Protein 1Y60 (pdb70)

Structure (mmCIF, N/CA/C/O backbone):
data_1Y60
#
_entry.id   1Y60
#
_cell.length_a   48.860
_cell.length_b   112.590
_cell.length_c   72.010
_cell.angle_alpha   90.00
_cell.angle_beta   91.00
_cell.angle_gamma   90.00
#
_symmetry.space_group_name_H-M   'P 1 21 1'
#
loop_
_entity.id
_entity.type
_entity.pdbx_description
1 polymer 'Formaldehyde-activating enzyme fae'
2 non-polymer '5,10-DIMETHYLENE TETRAHYDROMETHANOPTERIN'
3 water water
#
loop_
_atom_site.group_PDB
_atom_site.id
_atom_site.type_symbol
_atom_site.label_atom_id
_atom_site.label_alt_id
_atom_site.label_comp_id
_atom_site.label_asym_id
_atom_site.label_entity_id
_atom_site.label_seq_id
_atom_site.pdbx_PDB_ins_code
_atom_site.Cartn_x
_atom_site.Cartn_y
_atom_site.Cartn_z
_atom_site.occupancy
_atom_site.B_iso_or_equiv
_atom_site.auth_seq_id
_atom_site.auth_comp_id
_atom_site.auth_asym_id
_atom_site.auth_atom_id
_atom_site.pdbx_PDB_model_num
ATOM 1 N N . ALA A 1 1 ? -13.254 63.290 -3.879 1.00 33.19 2 ALA A N 1
ATOM 2 C CA . ALA A 1 1 ? -13.841 62.050 -4.440 1.00 37.77 2 ALA A CA 1
ATOM 3 C C . ALA A 1 1 ? -12.819 61.231 -5.208 1.00 35.36 2 ALA A C 1
ATOM 4 O O . ALA A 1 1 ? -13.004 60.037 -5.381 1.00 37.23 2 ALA A O 1
ATOM 6 N N . LYS A 1 2 ? -11.745 61.857 -5.666 1.00 33.17 3 LYS A N 1
ATOM 7 C CA . LYS A 1 2 ? -10.724 61.121 -6.411 1.00 35.85 3 LYS A CA 1
ATOM 8 C C . LYS A 1 2 ? -9.777 60.349 -5.494 1.00 36.47 3 LYS A C 1
ATOM 9 O O . LYS A 1 2 ? -9.620 59.135 -5.620 1.00 35.15 3 LYS A O 1
ATOM 15 N N . ILE A 1 3 ? -9.158 61.074 -4.567 1.00 33.30 4 ILE A N 1
ATOM 16 C CA . ILE A 1 3 ? -8.180 60.521 -3.631 1.00 28.65 4 ILE A CA 1
ATOM 17 C C . ILE A 1 3 ? -8.738 60.473 -2.208 1.00 28.54 4 ILE A C 1
ATOM 18 O O . ILE A 1 3 ? -8.502 61.362 -1.382 1.00 30.22 4 ILE A O 1
ATOM 23 N N . THR A 1 4 ? -9.455 59.405 -1.910 1.00 27.23 5 THR A N 1
ATOM 24 C CA . THR A 1 4 ? -10.106 59.270 -0.622 1.00 29.97 5 THR A CA 1
ATOM 25 C C . THR A 1 4 ? -9.421 58.396 0.417 1.00 28.23 5 THR A C 1
ATOM 26 O O . THR A 1 4 ? -9.888 58.307 1.538 1.00 30.31 5 THR A O 1
ATOM 30 N N . LYS A 1 5 ? -8.338 57.732 0.050 1.00 25.97 6 LYS A N 1
ATOM 31 C CA . LYS A 1 5 ? -7.631 56.876 1.002 1.00 24.94 6 LYS A CA 1
ATOM 32 C C . LYS A 1 5 ? -6.148 57.014 0.735 1.00 18.88 6 LYS A C 1
ATOM 33 O O . LYS A 1 5 ? -5.754 57.666 -0.240 1.00 21.09 6 LYS A O 1
ATOM 39 N N . VAL A 1 6 ? -5.336 56.419 1.603 1.00 19.34 7 VAL A N 1
ATOM 40 C CA . VAL A 1 6 ? -3.884 56.453 1.442 1.00 15.70 7 VAL A CA 1
ATOM 41 C C . VAL A 1 6 ? -3.481 55.598 0.255 1.00 16.39 7 VAL A C 1
ATOM 42 O O . VAL A 1 6 ? -3.914 54.449 0.110 1.00 18.62 7 VAL A O 1
ATOM 46 N N . GLN A 1 7 ? -2.651 56.159 -0.607 1.00 18.51 8 GLN A N 1
ATOM 47 C CA . GLN A 1 7 ? -2.176 55.419 -1.771 1.00 19.90 8 GLN A CA 1
ATOM 48 C C . GLN A 1 7 ? -0.650 55.559 -1.780 1.00 18.23 8 GLN A C 1
ATOM 49 O O . GLN A 1 7 ? -0.120 56.575 -1.340 1.00 20.35 8 GLN A O 1
ATOM 55 N N . VAL A 1 8 ? 0.039 54.546 -2.292 1.00 18.98 9 VAL A N 1
ATOM 56 C CA . VAL A 1 8 ? 1.499 54.508 -2.313 1.00 18.02 9 VAL A CA 1
ATOM 57 C C . VAL A 1 8 ? 1.985 54.447 -3.746 1.00 18.95 9 VAL A C 1
ATOM 58 O O . VAL A 1 8 ? 1.472 53.660 -4.552 1.00 19.93 9 VAL A O 1
ATOM 62 N N . GLY A 1 9 ? 2.951 55.300 -4.080 1.00 18.41 10 GLY A N 1
ATOM 63 C CA . GLY A 1 9 ? 3.488 55.314 -5.433 1.00 13.62 10 GLY A CA 1
ATOM 64 C C . GLY A 1 9 ? 4.987 55.117 -5.396 1.00 17.76 10 GLY A C 1
ATOM 65 O O . GLY A 1 9 ? 5.613 55.321 -4.354 1.00 16.32 10 GLY A O 1
ATOM 66 N N . GLU A 1 10 ? 5.566 54.698 -6.513 1.00 18.32 11 GLU A N 1
ATOM 67 C CA . GLU A 1 10 ? 7.007 54.485 -6.584 1.00 21.89 11 GLU A CA 1
ATOM 68 C C . GLU A 1 10 ? 7.415 54.586 -8.054 1.00 21.50 11 GLU A C 1
ATOM 69 O O . GLU A 1 10 ? 6.600 54.326 -8.947 1.00 18.79 11 GLU A O 1
ATOM 75 N N . ALA A 1 11 ? 8.650 55.008 -8.302 1.00 20.25 12 ALA A N 1
ATOM 76 C CA . ALA A 1 11 ? 9.155 55.107 -9.667 1.00 22.27 12 ALA A CA 1
ATOM 77 C C . ALA A 1 11 ? 10.642 55.395 -9.667 1.00 22.31 12 ALA A C 1
ATOM 78 O O . ALA A 1 11 ? 11.134 56.112 -8.800 1.00 25.93 12 ALA A O 1
ATOM 80 N N . LEU A 1 12 ? 11.357 54.804 -10.620 1.00 23.43 13 LEU A N 1
ATOM 81 C CA . LEU A 1 12 ? 12.791 55.049 -10.781 1.00 21.81 13 LEU A CA 1
ATOM 82 C C . LEU A 1 12 ? 12.908 55.609 -12.186 1.00 23.65 13 LEU A C 1
ATOM 83 O O . LEU A 1 12 ? 12.391 55.015 -13.135 1.00 27.45 13 LEU A O 1
ATOM 88 N N . VAL A 1 13 ? 13.533 56.776 -12.309 1.00 24.45 14 VAL A N 1
ATOM 89 C CA . VAL A 1 13 ? 13.718 57.427 -13.608 1.00 26.45 14 VAL A CA 1
ATOM 90 C C . VAL A 1 13 ? 15.137 57.966 -13.711 1.00 29.47 14 VAL A C 1
ATOM 91 O O . VAL A 1 13 ? 15.663 58.519 -12.742 1.00 30.55 14 VAL A O 1
ATOM 95 N N . GLY A 1 14 ? 15.754 57.806 -14.881 1.00 31.65 15 GLY A N 1
ATOM 96 C CA . GLY A 1 14 ? 17.101 58.319 -15.072 1.00 32.18 15 GLY A CA 1
ATOM 97 C C . GLY A 1 14 ? 18.176 57.253 -15.112 1.00 37.42 15 GLY A C 1
ATOM 98 O O . GLY A 1 14 ? 17.873 56.053 -15.179 1.00 35.08 15 GLY A O 1
ATOM 99 N N . ASP A 1 15 ? 19.435 57.692 -15.055 1.00 37.68 16 ASP A N 1
ATOM 100 C CA . ASP A 1 15 ? 20.582 56.789 -15.107 1.00 41.68 16 ASP A CA 1
ATOM 101 C C . ASP A 1 15 ? 21.822 57.494 -14.579 1.00 40.54 16 ASP A C 1
ATOM 102 O O . ASP A 1 15 ? 21.761 58.645 -14.154 1.00 40.14 16 ASP A O 1
ATOM 107 N N . GLY A 1 16 ? 22.954 56.807 -14.617 1.00 39.20 17 GLY A N 1
ATOM 108 C CA . GLY A 1 16 ? 24.171 57.418 -14.121 1.00 37.53 17 GLY A CA 1
ATOM 109 C C . GLY A 1 16 ? 24.060 57.640 -12.634 1.00 37.47 17 GLY A C 1
ATOM 110 O O . GLY A 1 16 ? 23.238 57.017 -11.976 1.00 38.66 17 GLY A O 1
ATOM 111 N N . ASN A 1 17 ? 24.876 58.535 -12.092 1.00 38.85 18 ASN A N 1
ATOM 112 C CA . ASN A 1 17 ? 24.856 58.787 -10.662 1.00 36.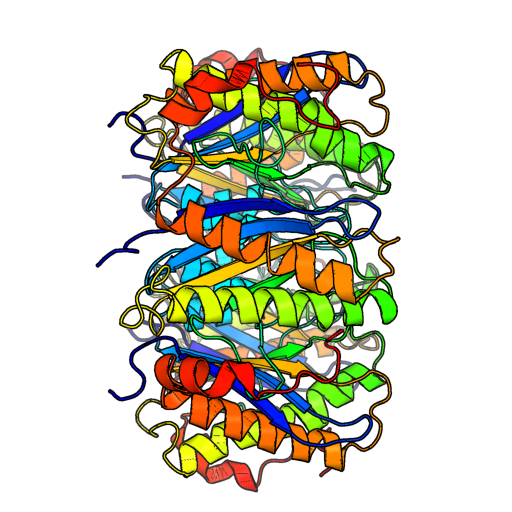51 18 ASN A CA 1
ATOM 113 C C . ASN A 1 17 ? 23.687 59.643 -10.209 1.00 35.20 18 ASN A C 1
ATOM 114 O O . ASN A 1 17 ? 23.415 59.726 -9.010 1.00 33.41 18 ASN A O 1
ATOM 119 N N . GLU A 1 18 ? 23.002 60.273 -11.153 1.00 30.07 19 GLU A N 1
ATOM 120 C CA . GLU A 1 18 ? 21.883 61.134 -10.805 1.00 30.88 19 GLU A CA 1
ATOM 121 C C . GLU A 1 18 ? 20.534 60.423 -10.808 1.00 28.20 19 GLU A C 1
ATOM 122 O O . GLU A 1 18 ? 19.509 61.032 -10.531 1.00 28.91 19 GLU A O 1
ATOM 128 N N . VAL A 1 19 ? 20.531 59.136 -11.119 1.00 27.09 20 VAL A N 1
ATOM 129 C CA . VAL A 1 19 ? 19.275 58.401 -11.182 1.00 25.36 20 VAL A CA 1
ATOM 130 C C . VAL A 1 19 ? 18.351 58.678 -9.985 1.00 25.18 20 VAL A C 1
ATOM 131 O O . VAL A 1 19 ? 18.770 58.693 -8.831 1.00 20.86 20 VAL A O 1
ATOM 135 N N . ALA A 1 20 ? 17.082 58.905 -10.270 1.00 20.57 21 ALA A N 1
ATOM 136 C CA . ALA A 1 20 ? 16.123 59.170 -9.206 1.00 22.21 21 ALA A CA 1
ATOM 137 C C . ALA A 1 20 ? 15.269 57.947 -8.920 1.00 22.80 21 ALA A C 1
ATOM 138 O O . ALA A 1 20 ? 14.916 57.191 -9.837 1.00 22.14 21 ALA A O 1
ATOM 140 N N . HIS A 1 21 ? 14.941 57.758 -7.641 1.00 24.96 22 HIS A N 1
ATOM 141 C CA . HIS A 1 21 ? 14.064 56.671 -7.226 1.00 21.95 22 HIS A CA 1
ATOM 142 C C . HIS A 1 21 ? 13.245 57.257 -6.099 1.00 22.29 22 HIS A C 1
ATOM 143 O O . HIS A 1 21 ? 13.766 57.596 -5.040 1.00 17.80 22 HIS A O 1
ATOM 150 N N . ILE A 1 22 ? 11.950 57.379 -6.358 1.00 19.14 23 ILE A N 1
ATOM 151 C CA . ILE A 1 22 ? 11.010 57.960 -5.428 1.00 18.56 23 ILE A CA 1
ATOM 152 C C . ILE A 1 22 ? 10.100 56.891 -4.781 1.00 19.41 23 ILE A C 1
ATOM 153 O O . ILE A 1 22 ? 9.594 55.990 -5.467 1.00 18.57 23 ILE A O 1
ATOM 158 N N . ASP A 1 23 ? 9.919 57.001 -3.461 1.00 19.96 24 ASP A N 1
ATOM 159 C CA . ASP A 1 23 ? 9.027 56.133 -2.675 1.00 20.34 24 ASP A CA 1
ATOM 160 C C . ASP A 1 23 ? 8.095 57.210 -2.168 1.00 22.96 24 ASP A C 1
ATOM 161 O O . ASP A 1 23 ? 8.530 58.112 -1.449 1.00 22.20 24 ASP A O 1
ATOM 166 N N . LEU A 1 24 ? 6.822 57.124 -2.544 1.00 22.37 25 LEU A N 1
ATOM 167 C CA . LEU A 1 24 ? 5.846 58.144 -2.197 1.00 19.59 25 LEU A CA 1
ATOM 168 C C . LEU A 1 24 ? 4.525 57.683 -1.589 1.00 19.08 25 LEU A C 1
ATOM 169 O O . LEU A 1 24 ? 4.018 56.587 -1.887 1.00 16.57 25 LEU A O 1
ATOM 174 N N . ILE A 1 25 ? 3.975 58.539 -0.729 1.00 17.99 26 ILE A N 1
ATOM 175 C CA . ILE A 1 25 ? 2.685 58.278 -0.110 1.00 17.78 26 ILE A CA 1
ATOM 176 C C . ILE A 1 25 ? 1.812 59.534 -0.281 1.00 18.66 26 ILE A C 1
ATOM 177 O O . ILE A 1 25 ? 2.306 60.660 -0.148 1.00 18.46 26 ILE A O 1
ATOM 182 N N . ILE A 1 26 ? 0.529 59.353 -0.596 1.00 16.43 27 ILE A N 1
ATOM 183 C CA . ILE A 1 26 ? -0.376 60.490 -0.708 1.00 16.98 27 ILE A CA 1
ATOM 184 C C . ILE A 1 26 ? -1.662 60.076 -0.002 1.00 15.77 27 ILE A C 1
ATOM 185 O O . ILE A 1 26 ? -2.032 58.913 -0.041 1.00 17.97 27 ILE A O 1
ATOM 190 N N . GLY A 1 27 ? -2.305 61.010 0.696 1.00 15.98 28 GLY A N 1
ATOM 191 C CA . GLY A 1 27 ? -3.532 60.681 1.400 1.00 17.09 28 GLY A CA 1
ATOM 192 C C . GLY A 1 27 ? -4.252 61.936 1.841 1.00 19.59 28 GLY A C 1
ATOM 193 O O . GLY A 1 27 ? -3.640 62.994 1.946 1.00 17.98 28 GLY A O 1
ATOM 194 N N . PRO A 1 28 ? -5.560 61.843 2.119 1.00 21.06 29 PRO A N 1
ATOM 195 C CA . PRO A 1 28 ? -6.349 62.994 2.553 1.00 20.59 29 PRO A CA 1
ATOM 196 C C . PRO A 1 28 ? -6.269 63.330 4.035 1.00 22.31 29 PRO A C 1
ATOM 197 O O . PRO A 1 28 ? -5.704 62.594 4.854 1.00 20.21 29 PRO A O 1
ATOM 201 N N . ARG A 1 29 ? -6.866 64.470 4.348 1.00 22.53 30 ARG A N 1
ATOM 202 C CA . ARG A 1 29 ? -6.964 64.984 5.702 1.00 21.54 30 ARG A CA 1
ATOM 203 C C . ARG A 1 29 ? -7.655 63.870 6.491 1.00 21.52 30 ARG A C 1
ATOM 204 O O . ARG A 1 29 ? -8.565 63.217 5.976 1.00 22.69 30 ARG A O 1
ATOM 212 N N . GLY A 1 30 ? -7.227 63.643 7.728 1.00 17.90 31 GLY A N 1
ATOM 213 C CA . GLY A 1 30 ? -7.833 62.596 8.530 1.00 15.94 31 GLY A CA 1
ATOM 214 C C . GLY A 1 30 ? -7.259 61.199 8.294 1.00 19.77 31 GLY A C 1
ATOM 215 O O . GLY A 1 30 ? -7.669 60.231 8.943 1.00 21.92 31 GLY A O 1
ATOM 216 N N . SER A 1 31 ? -6.305 61.066 7.381 1.00 15.92 32 SER A N 1
ATOM 217 C CA . SER A 1 31 ? -5.745 59.736 7.104 1.00 16.09 32 SER A CA 1
ATOM 218 C C . SER A 1 31 ? -4.341 59.620 7.675 1.00 18.22 32 SER A C 1
ATOM 219 O O . SER A 1 31 ? -3.770 60.610 8.116 1.00 19.74 32 SER A O 1
ATOM 222 N N . PRO A 1 32 ? -3.781 58.402 7.695 1.00 18.83 33 PRO A N 1
ATOM 223 C CA . PRO A 1 32 ? -2.419 58.224 8.226 1.00 15.43 33 PRO A CA 1
ATOM 224 C C . PRO A 1 32 ? -1.361 59.035 7.446 1.00 16.50 33 PRO A C 1
ATOM 225 O O . PRO A 1 32 ? -0.224 59.196 7.923 1.00 18.75 33 PRO A O 1
ATOM 229 N N . ALA A 1 33 ? -1.703 59.539 6.257 1.00 16.56 34 ALA A N 1
ATOM 230 C CA . ALA A 1 33 ? -0.736 60.349 5.484 1.00 13.10 34 ALA A CA 1
ATOM 231 C C . ALA A 1 33 ? -0.539 61.691 6.221 1.00 16.48 34 ALA A C 1
ATOM 232 O O . ALA A 1 33 ? 0.579 62.227 6.291 1.00 10.52 34 ALA A O 1
ATOM 234 N N . GLU A 1 34 ? -1.623 62.228 6.772 1.00 13.20 35 GLU A N 1
ATOM 235 C CA . GLU A 1 34 ? -1.550 63.483 7.528 1.00 16.76 35 GLU A CA 1
ATOM 236 C C . GLU A 1 34 ? -0.787 63.281 8.847 1.00 20.26 35 GLU A C 1
ATOM 237 O O . GLU A 1 34 ? -0.034 64.151 9.285 1.00 17.79 35 GLU A O 1
ATOM 243 N N . THR A 1 35 ? -0.985 62.130 9.481 1.00 21.09 36 THR A N 1
ATOM 244 C CA . THR A 1 35 ? -0.308 61.846 10.730 1.00 20.54 36 THR A CA 1
ATOM 245 C C . THR A 1 35 ? 1.198 61.727 10.527 1.00 18.62 36 THR A C 1
ATOM 246 O O . THR A 1 35 ? 1.994 62.315 11.274 1.00 16.06 36 THR A O 1
ATOM 250 N N . ALA A 1 36 ? 1.583 60.957 9.519 1.00 16.03 37 ALA A N 1
ATOM 251 C CA . ALA A 1 36 ? 2.987 60.761 9.199 1.00 16.07 37 ALA A CA 1
ATOM 252 C C . ALA A 1 36 ? 3.619 62.061 8.700 1.00 16.00 37 ALA A C 1
ATOM 253 O O . ALA A 1 36 ? 4.802 62.304 8.925 1.00 15.70 37 ALA A O 1
ATOM 255 N N . PHE A 1 37 ? 2.848 62.900 8.014 1.00 13.88 38 PHE A N 1
ATOM 256 C CA . PHE A 1 37 ? 3.365 64.203 7.563 1.00 13.98 38 PHE A CA 1
ATOM 257 C C . PHE A 1 37 ? 3.777 65.026 8.812 1.00 17.86 38 PHE A C 1
ATOM 258 O O . PHE A 1 37 ? 4.891 65.571 8.885 1.00 15.02 38 PHE A O 1
ATOM 266 N N . CYS A 1 38 ? 2.875 65.123 9.792 1.00 15.49 39 CYS A N 1
ATOM 267 C CA . CYS A 1 38 ? 3.159 65.891 11.002 1.00 17.10 39 CYS A CA 1
ATOM 268 C C . CYS A 1 38 ? 4.256 65.259 11.857 1.00 19.79 39 CYS A C 1
ATOM 269 O O . CYS A 1 38 ? 5.139 65.979 12.334 1.00 19.77 39 CYS A O 1
ATOM 272 N N . ASN A 1 39 ? 4.196 63.938 12.062 1.00 17.52 40 ASN A N 1
ATOM 273 C CA . ASN A 1 39 ? 5.210 63.251 12.870 1.00 20.74 40 ASN A CA 1
ATOM 274 C C . ASN A 1 39 ? 6.569 63.325 12.185 1.00 19.18 40 ASN A C 1
ATOM 275 O O . ASN A 1 39 ? 7.601 63.311 12.844 1.00 21.09 40 ASN A O 1
ATOM 280 N N . GLY A 1 40 ? 6.556 63.363 10.860 1.00 16.72 41 GLY A N 1
ATOM 281 C CA . GLY A 1 40 ? 7.786 63.416 10.100 1.00 17.94 41 GLY A CA 1
ATOM 282 C C . GLY A 1 40 ? 8.466 64.775 10.160 1.00 20.22 41 GLY A C 1
ATOM 283 O O . GLY A 1 40 ? 9.667 64.850 10.377 1.00 18.13 41 GLY A O 1
ATOM 284 N N . LEU A 1 41 ? 7.717 65.856 9.990 1.00 17.35 42 LEU A N 1
ATOM 285 C CA . LEU A 1 41 ? 8.328 67.185 10.029 1.00 18.29 42 LEU A CA 1
ATOM 286 C C . LEU A 1 41 ? 9.001 67.532 11.367 1.00 22.47 42 LEU A C 1
ATOM 287 O O . LEU A 1 41 ? 10.059 68.152 11.383 1.00 19.21 42 LEU A O 1
ATOM 292 N N . VAL A 1 42 ? 8.414 67.133 12.489 1.00 22.08 43 VAL A N 1
ATOM 293 C CA . VAL A 1 42 ? 9.018 67.496 13.771 1.00 23.12 43 VAL A CA 1
ATOM 294 C C . VAL A 1 42 ? 10.227 66.683 14.175 1.00 24.13 43 VAL A C 1
ATOM 295 O O . VAL A 1 42 ? 10.972 67.096 15.067 1.00 20.19 43 VAL A O 1
ATOM 299 N N . ASN A 1 43 ? 10.431 65.553 13.507 1.00 21.26 44 ASN A N 1
ATOM 300 C CA . ASN A 1 43 ? 11.509 64.643 13.863 1.00 22.98 44 ASN A CA 1
ATOM 301 C C . ASN A 1 43 ? 12.715 64.595 12.944 1.00 22.13 44 ASN A C 1
ATOM 302 O O . ASN A 1 43 ? 12.737 63.850 11.977 1.00 24.69 44 ASN A O 1
ATOM 307 N N . ASN A 1 44 ? 13.734 65.381 13.282 1.00 21.73 45 ASN A N 1
ATOM 308 C CA . ASN A 1 44 ? 14.976 65.431 12.516 1.00 24.91 45 ASN A CA 1
ATOM 309 C C . ASN A 1 44 ? 16.086 64.736 13.299 1.00 24.02 45 ASN A C 1
ATOM 310 O O . ASN A 1 44 ? 16.080 64.708 14.529 1.00 22.62 45 ASN A O 1
ATOM 315 N N . LYS A 1 45 ? 17.035 64.166 12.576 1.00 24.58 46 LYS A N 1
ATOM 316 C CA . LYS A 1 45 ? 18.147 63.476 13.206 1.00 27.22 46 LYS A CA 1
ATOM 317 C C . LYS A 1 45 ? 19.373 63.768 12.369 1.00 30.97 46 LYS A C 1
ATOM 318 O O . LYS A 1 45 ? 19.262 64.319 11.261 1.00 27.98 46 LYS A O 1
ATOM 324 N N . HIS A 1 46 ? 20.546 63.431 12.901 1.00 30.25 47 HIS A N 1
ATOM 325 C CA . HIS A 1 46 ? 21.773 63.696 12.171 1.00 32.57 47 HIS A CA 1
ATOM 326 C C . HIS A 1 46 ? 21.766 62.982 10.820 1.00 32.00 47 HIS A C 1
ATOM 327 O O . HIS A 1 46 ? 21.510 61.778 10.752 1.00 31.11 47 HIS A O 1
ATOM 334 N N . GLY A 1 47 ? 22.035 63.731 9.754 1.00 29.69 48 GLY A N 1
ATOM 335 C CA . GLY A 1 47 ? 22.054 63.169 8.410 1.00 28.61 48 GLY A CA 1
ATOM 336 C C . GLY A 1 47 ? 20.679 63.063 7.758 1.00 27.63 48 GLY A C 1
ATOM 337 O O . GLY A 1 47 ? 20.577 62.809 6.555 1.00 23.26 48 GLY A O 1
ATOM 338 N N . PHE A 1 48 ? 19.623 63.262 8.543 1.00 24.49 49 PHE A N 1
ATOM 339 C CA . PHE A 1 48 ? 18.257 63.147 8.024 1.00 24.11 49 PHE A CA 1
ATOM 340 C C . PHE A 1 48 ? 17.291 64.194 8.556 1.00 23.37 49 PHE A C 1
ATOM 341 O O . PHE A 1 48 ? 16.678 64.010 9.615 1.00 17.50 49 PHE A O 1
ATOM 349 N N . THR A 1 49 ? 17.164 65.291 7.824 1.00 23.39 50 THR A N 1
ATOM 350 C CA . THR A 1 49 ? 16.252 66.355 8.199 1.00 28.48 50 THR A CA 1
ATOM 351 C C . THR A 1 49 ? 15.163 66.340 7.129 1.00 24.71 50 THR A C 1
ATOM 352 O O . THR A 1 49 ? 15.454 66.201 5.960 1.00 31.38 50 THR A O 1
ATOM 356 N N . SER A 1 50 ? 13.913 66.460 7.537 1.00 23.36 51 SER A N 1
ATOM 357 C CA . SER A 1 50 ? 12.808 66.444 6.600 1.00 19.04 51 SER A CA 1
ATOM 358 C C . SER A 1 50 ? 12.277 67.859 6.499 1.00 22.45 51 SER A C 1
ATOM 359 O O . SER A 1 50 ? 12.170 68.556 7.509 1.00 19.62 51 SER A O 1
ATOM 362 N N . LEU A 1 51 ? 11.944 68.283 5.284 1.00 21.58 52 LEU A N 1
ATOM 363 C CA . LEU A 1 51 ? 11.445 69.627 5.080 1.00 20.29 52 LEU A CA 1
ATOM 364 C C . LEU A 1 51 ? 10.289 69.648 4.106 1.00 21.53 52 LEU A C 1
ATOM 365 O O . LEU A 1 51 ? 10.108 68.705 3.316 1.00 20.51 52 LEU A O 1
ATOM 370 N N . LEU A 1 52 ? 9.500 70.712 4.179 1.00 18.87 53 LEU A N 1
ATOM 371 C CA . LEU A 1 52 ? 8.383 70.903 3.266 1.00 23.73 53 LEU A CA 1
ATOM 372 C C . LEU A 1 52 ? 8.962 71.092 1.875 1.00 25.13 53 LEU A C 1
ATOM 373 O O . LEU A 1 52 ? 9.990 71.764 1.712 1.00 23.49 53 LEU A O 1
ATOM 378 N N . ALA A 1 53 ? 8.326 70.505 0.870 1.00 23.06 54 ALA A N 1
ATOM 379 C CA . ALA A 1 53 ? 8.813 70.711 -0.483 1.00 22.51 54 ALA A CA 1
ATOM 380 C C . ALA A 1 53 ? 8.304 72.083 -0.926 1.00 22.02 54 ALA A C 1
ATOM 381 O O . ALA A 1 53 ? 7.127 72.407 -0.746 1.00 19.60 54 ALA A O 1
ATOM 383 N N . VAL A 1 54 ? 9.194 72.891 -1.491 1.00 21.12 55 VAL A N 1
ATOM 384 C CA . VAL A 1 54 ? 8.792 74.199 -1.989 1.00 23.92 55 VAL A CA 1
ATOM 385 C C . VAL A 1 54 ? 9.312 74.406 -3.404 1.00 21.62 55 VAL A C 1
ATOM 386 O O . VAL A 1 54 ? 10.392 73.941 -3.753 1.00 22.39 55 VAL A O 1
ATOM 390 N N . ILE A 1 55 ? 8.510 75.076 -4.217 1.00 21.25 56 ILE A N 1
ATOM 391 C CA . ILE A 1 55 ? 8.896 75.401 -5.578 1.00 22.57 56 ILE A CA 1
ATOM 392 C C . ILE A 1 55 ? 10.051 76.371 -5.390 1.00 24.90 56 ILE A C 1
ATOM 393 O O . ILE A 1 55 ? 11.050 76.337 -6.118 1.00 28.13 56 ILE A O 1
ATOM 398 N N . ALA A 1 56 ? 9.906 77.216 -4.378 1.00 21.35 57 ALA A N 1
ATOM 399 C CA . ALA A 1 56 ? 10.924 78.194 -4.002 1.00 26.36 57 ALA A CA 1
ATOM 400 C C . ALA A 1 56 ? 10.565 78.683 -2.595 1.00 24.71 57 ALA A C 1
ATOM 401 O O . ALA A 1 56 ? 9.418 78.518 -2.150 1.00 26.03 57 ALA A O 1
ATOM 403 N N . PRO A 1 57 ? 11.539 79.267 -1.869 1.00 24.99 58 PRO A N 1
ATOM 404 C CA . PRO A 1 57 ? 11.229 79.773 -0.526 1.00 25.08 58 PRO A CA 1
ATOM 405 C C . PRO A 1 57 ? 10.050 80.741 -0.688 1.00 25.29 58 PRO A C 1
ATOM 406 O O . PRO A 1 57 ? 10.014 81.527 -1.626 1.00 24.67 58 PRO A O 1
ATOM 410 N N . ASN A 1 58 ? 9.101 80.674 0.232 1.00 25.34 59 ASN A N 1
ATOM 411 C CA . ASN A 1 58 ? 7.898 81.495 0.201 1.00 22.24 59 ASN A CA 1
ATOM 412 C C . ASN A 1 58 ? 6.897 81.051 -0.857 1.00 21.03 59 ASN A C 1
ATOM 413 O O . ASN A 1 58 ? 5.932 81.755 -1.129 1.00 20.30 59 ASN A O 1
ATOM 418 N N . LEU A 1 59 ? 7.119 79.873 -1.445 1.00 21.15 60 LEU A N 1
ATOM 419 C CA . LEU A 1 59 ? 6.152 79.338 -2.396 1.00 25.44 60 LEU A CA 1
ATOM 420 C C . LEU A 1 59 ? 6.138 77.819 -2.317 1.00 24.27 60 LEU A C 1
ATOM 421 O O . LEU A 1 59 ? 6.658 77.133 -3.206 1.00 23.81 60 LEU A O 1
ATOM 426 N N . PRO A 1 60 ? 5.543 77.270 -1.250 1.00 23.48 61 PRO A N 1
ATOM 427 C CA . PRO A 1 60 ? 5.487 75.806 -1.110 1.00 20.84 61 PRO A CA 1
ATOM 428 C C . PRO A 1 60 ? 4.489 75.246 -2.119 1.00 23.95 61 PRO A C 1
ATOM 429 O O . PRO A 1 60 ? 3.559 75.954 -2.522 1.00 19.41 61 PRO A O 1
ATOM 433 N N . CYS A 1 61 ? 4.695 74.003 -2.560 1.00 21.63 62 CYS A N 1
ATOM 434 C CA . CYS A 1 61 ? 3.732 73.401 -3.471 1.00 21.45 62 CYS A CA 1
ATOM 435 C C . CYS A 1 61 ? 2.541 72.969 -2.626 1.00 18.78 62 CYS A C 1
ATOM 436 O O . CYS A 1 61 ? 2.661 72.761 -1.402 1.00 18.22 62 CYS A O 1
ATOM 439 N N . LYS A 1 62 ? 1.387 72.865 -3.268 1.00 18.13 63 LYS A N 1
ATOM 440 C CA . LYS A 1 62 ? 0.156 72.464 -2.600 1.00 18.84 63 LYS A CA 1
ATOM 441 C C . LYS A 1 62 ? -0.454 71.445 -3.542 1.00 21.38 63 LYS A C 1
ATOM 442 O O . LYS A 1 62 ? -0.605 71.735 -4.722 1.00 20.75 63 LYS A O 1
ATOM 448 N N . PRO A 1 63 ? -0.906 70.281 -3.024 1.00 19.09 64 PRO A N 1
ATOM 449 C CA . PRO A 1 63 ? -0.916 69.832 -1.627 1.00 17.85 64 PRO A CA 1
ATOM 450 C C . PRO A 1 63 ? 0.402 69.854 -0.856 1.00 18.84 64 PRO A C 1
ATOM 451 O O . PRO A 1 63 ? 1.467 69.649 -1.435 1.00 16.42 64 PRO A O 1
ATOM 455 N N . ASN A 1 64 ? 0.297 70.129 0.445 1.00 17.43 65 ASN A N 1
ATOM 456 C CA . ASN A 1 64 ? 1.442 70.150 1.385 1.00 19.00 65 ASN A CA 1
ATOM 457 C C . ASN A 1 64 ? 2.265 68.863 1.214 1.00 17.95 65 ASN A C 1
ATOM 458 O O . ASN A 1 64 ? 1.743 67.756 1.288 1.00 16.65 65 ASN A O 1
ATOM 463 N N . THR A 1 65 ? 3.562 69.019 1.022 1.00 16.63 66 THR A N 1
ATOM 464 C CA . THR A 1 65 ? 4.409 67.886 0.761 1.00 16.43 66 THR A CA 1
ATOM 465 C C . THR A 1 65 ? 5.628 67.866 1.663 1.00 16.43 66 THR A C 1
ATOM 466 O O . THR A 1 65 ? 6.303 68.885 1.806 1.00 20.24 66 THR A O 1
ATOM 470 N N . LEU A 1 66 ? 5.880 66.715 2.278 1.00 16.69 67 LEU A N 1
ATOM 471 C CA . LEU A 1 66 ? 7.044 66.521 3.139 1.00 18.43 67 LEU A CA 1
ATOM 472 C C . LEU A 1 66 ? 8.068 65.682 2.360 1.00 20.44 67 LEU A C 1
ATOM 473 O O . LEU A 1 66 ? 7.730 64.647 1.797 1.00 20.74 67 LEU A O 1
ATOM 478 N N . MET A 1 67 ? 9.315 66.139 2.345 1.00 19.14 68 MET A N 1
ATOM 479 C CA . MET A 1 67 ? 10.411 65.463 1.648 1.00 23.18 68 MET A CA 1
ATOM 480 C C . MET A 1 67 ? 11.386 64.934 2.673 1.00 21.38 68 MET A C 1
ATOM 481 O O . MET A 1 67 ? 11.710 65.644 3.621 1.00 19.88 68 MET A O 1
ATOM 486 N N . PHE A 1 68 ? 11.882 63.718 2.460 1.00 23.09 69 PHE A N 1
ATOM 487 C CA . PHE A 1 68 ? 12.882 63.122 3.346 1.00 20.13 69 PHE A CA 1
ATOM 488 C C . PHE A 1 68 ? 13.907 62.358 2.499 1.00 21.31 69 PHE A C 1
ATOM 489 O O . PHE A 1 68 ? 13.564 61.783 1.459 1.00 20.39 69 PHE A O 1
ATOM 497 N N . ASN A 1 69 ? 15.164 62.361 2.934 1.00 19.26 70 ASN A N 1
ATOM 498 C CA . ASN A 1 69 ? 16.212 61.692 2.178 1.00 21.77 70 ASN A CA 1
ATOM 499 C C . ASN A 1 69 ? 16.435 60.245 2.606 1.00 22.70 70 ASN A C 1
ATOM 500 O O . ASN A 1 69 ? 16.157 59.877 3.748 1.00 23.43 70 ASN A O 1
ATOM 505 N N . LYS A 1 70 ? 16.939 59.442 1.669 1.00 20.30 71 LYS A N 1
ATOM 506 C CA . LYS A 1 70 ? 17.244 58.032 1.891 1.00 22.40 71 LYS A CA 1
ATOM 507 C C . LYS A 1 70 ? 18.738 57.863 2.199 1.00 24.56 71 LYS A C 1
ATOM 508 O O . LYS A 1 70 ? 19.144 57.065 3.038 1.00 23.31 71 LYS A O 1
ATOM 514 N N . VAL A 1 71 ? 19.553 58.630 1.501 1.00 23.50 72 VAL A N 1
ATOM 515 C CA . VAL A 1 71 ? 20.983 58.558 1.689 1.00 25.63 72 VAL A CA 1
ATOM 516 C C . VAL A 1 71 ? 21.447 59.564 2.726 1.00 22.60 72 VAL A C 1
ATOM 517 O O . VAL A 1 71 ? 21.090 60.727 2.651 1.00 24.87 72 VAL A O 1
ATOM 521 N N . THR A 1 72 ? 22.237 59.104 3.692 1.00 22.91 73 THR A N 1
ATOM 522 C CA . THR A 1 72 ? 22.757 59.972 4.737 1.00 28.15 73 THR A CA 1
ATOM 523 C C . THR A 1 72 ? 23.366 61.243 4.141 1.00 29.95 73 THR A C 1
ATOM 524 O O . THR A 1 72 ? 24.163 61.179 3.204 1.00 31.96 73 THR A O 1
ATOM 528 N N . ILE A 1 73 ? 22.986 62.396 4.682 1.00 31.04 74 ILE A N 1
ATOM 529 C CA . ILE A 1 73 ? 23.515 63.674 4.221 1.00 31.30 74 ILE A CA 1
ATOM 530 C C . ILE A 1 73 ? 24.650 64.050 5.179 1.00 35.48 74 ILE A C 1
ATOM 531 O O . ILE A 1 73 ? 24.418 64.352 6.351 1.00 35.44 74 ILE A O 1
ATOM 536 N N . ASN A 1 74 ? 25.886 64.006 4.681 1.00 35.75 75 ASN A N 1
ATOM 537 C CA . ASN A 1 74 ? 27.049 64.322 5.510 1.00 36.09 75 ASN A CA 1
ATOM 538 C C . ASN A 1 74 ? 27.634 65.719 5.329 1.00 36.27 75 ASN A C 1
ATOM 539 O O . ASN A 1 74 ? 28.371 66.189 6.187 1.00 38.06 75 ASN A O 1
ATOM 544 N N . ASP A 1 75 ? 27.309 66.391 4.234 1.00 35.02 76 ASP A N 1
ATOM 545 C CA . ASP A 1 75 ? 27.879 67.711 3.996 1.00 37.05 76 ASP A CA 1
ATOM 546 C C . ASP A 1 75 ? 26.912 68.630 3.278 1.00 37.13 76 ASP A C 1
ATOM 547 O O . ASP A 1 75 ? 25.825 68.211 2.862 1.00 35.88 76 ASP A O 1
ATOM 552 N N . ALA A 1 76 ? 27.324 69.884 3.120 1.00 37.08 77 ALA A N 1
ATOM 553 C CA . ALA A 1 76 ? 26.493 70.875 2.461 1.00 37.84 77 ALA A CA 1
ATOM 554 C C . ALA A 1 76 ? 26.202 70.529 0.996 1.00 37.41 77 ALA A C 1
ATOM 555 O O . ALA A 1 76 ? 25.088 70.778 0.510 1.00 39.90 77 ALA A O 1
ATOM 557 N N . ARG A 1 77 ? 27.177 69.956 0.294 1.00 33.31 78 ARG A N 1
ATOM 558 C CA . ARG A 1 77 ? 26.962 69.609 -1.114 1.00 37.95 78 ARG A CA 1
ATOM 559 C C . ARG A 1 77 ? 25.719 68.717 -1.275 1.00 35.38 78 ARG A C 1
ATOM 560 O O . ARG A 1 77 ? 24.862 68.972 -2.126 1.00 36.05 78 ARG A O 1
ATOM 568 N N . GLN A 1 78 ? 25.640 67.678 -0.445 1.00 34.57 79 GLN A N 1
ATOM 569 C CA . GLN A 1 78 ? 24.517 66.750 -0.464 1.00 31.59 79 GLN A CA 1
ATOM 570 C C . GLN A 1 78 ? 23.229 67.435 -0.035 1.00 31.04 79 GLN A C 1
ATOM 571 O O . GLN A 1 78 ? 22.181 67.209 -0.628 1.00 30.22 79 GLN A O 1
ATOM 577 N N . ALA A 1 79 ? 23.313 68.264 1.003 1.00 30.38 80 ALA A N 1
ATOM 578 C CA . ALA A 1 79 ? 22.143 68.976 1.502 1.00 29.66 80 ALA A CA 1
ATOM 579 C C . ALA A 1 79 ? 21.520 69.889 0.434 1.00 30.25 80 ALA A C 1
ATOM 580 O O . ALA A 1 79 ? 20.284 69.931 0.265 1.00 28.84 80 ALA A O 1
ATOM 582 N N . VAL A 1 80 ? 22.368 70.597 -0.309 1.00 27.34 81 VAL A N 1
ATOM 583 C CA . VAL A 1 80 ? 21.881 71.503 -1.331 1.00 26.75 81 VAL A CA 1
ATOM 584 C C . VAL A 1 80 ? 21.260 70.758 -2.502 1.00 25.50 81 VAL A C 1
ATOM 585 O O . VAL A 1 80 ? 20.255 71.214 -3.064 1.00 25.74 81 VAL A O 1
ATOM 589 N N . GLN A 1 81 ? 21.850 69.625 -2.875 1.00 24.37 82 GLN A N 1
ATOM 590 C CA . GLN A 1 81 ? 21.287 68.816 -3.960 1.00 26.99 82 GLN A CA 1
ATOM 591 C C . GLN A 1 81 ? 19.875 68.374 -3.561 1.00 26.23 82 GLN A C 1
ATOM 592 O O . GLN A 1 81 ? 18.918 68.526 -4.331 1.00 25.49 82 GLN A O 1
ATOM 598 N N . MET A 1 82 ? 19.758 67.823 -2.352 1.00 26.92 83 MET A N 1
ATOM 599 C CA . MET A 1 82 ? 18.467 67.348 -1.851 1.00 24.77 83 MET A CA 1
ATOM 600 C C . MET A 1 82 ? 17.475 68.489 -1.793 1.00 22.49 83 MET A C 1
ATOM 601 O O . MET A 1 82 ? 16.356 68.365 -2.277 1.00 24.12 83 MET A O 1
ATOM 606 N N . PHE A 1 83 ? 17.892 69.613 -1.222 1.00 20.77 84 PHE A N 1
ATOM 607 C CA . PHE A 1 83 ? 16.985 70.730 -1.101 1.00 26.00 84 PHE A CA 1
ATOM 608 C C . PHE A 1 83 ? 17.188 71.892 -2.071 1.00 24.83 84 PHE A C 1
ATOM 609 O O . PHE A 1 83 ? 16.981 73.061 -1.737 1.00 25.74 84 PHE A O 1
ATOM 617 N N . GLY A 1 84 ? 17.568 71.529 -3.289 1.00 23.45 85 GLY A N 1
ATOM 618 C CA . GLY A 1 84 ? 17.783 72.491 -4.348 1.00 25.99 85 GLY A CA 1
ATOM 619 C C . GLY A 1 84 ? 17.191 71.871 -5.601 1.00 26.83 85 GLY A C 1
ATOM 620 O O . GLY A 1 84 ? 15.972 71.944 -5.808 1.00 26.36 85 GLY A O 1
ATOM 621 N N . PRO A 1 85 ? 18.016 71.242 -6.452 1.00 21.41 86 PRO A N 1
ATOM 622 C CA . PRO A 1 85 ? 17.462 70.633 -7.665 1.00 24.21 86 PRO A CA 1
ATOM 623 C C . PRO A 1 85 ? 16.383 69.579 -7.366 1.00 23.97 86 PRO A C 1
ATOM 624 O O . PRO A 1 85 ? 15.308 69.577 -7.990 1.00 23.78 86 PRO A O 1
ATOM 628 N N . ALA A 1 86 ? 16.629 68.699 -6.404 1.00 21.41 87 ALA A N 1
ATOM 629 C CA . ALA A 1 86 ? 15.615 67.678 -6.131 1.00 23.71 87 ALA A CA 1
ATOM 630 C C . ALA A 1 86 ? 14.344 68.305 -5.553 1.00 20.27 87 ALA A C 1
ATOM 631 O O . ALA A 1 86 ? 13.233 67.999 -6.004 1.00 21.65 87 ALA A O 1
ATOM 633 N N . GLN A 1 87 ? 14.496 69.197 -4.580 1.00 20.69 88 GLN A N 1
ATOM 634 C CA . GLN A 1 87 ? 13.327 69.835 -3.988 1.00 21.20 88 GLN A CA 1
ATOM 635 C C . GLN A 1 87 ? 12.506 70.574 -5.045 1.00 24.80 88 GLN A C 1
ATOM 636 O O . GLN A 1 87 ? 11.272 70.423 -5.127 1.00 21.47 88 GLN A O 1
ATOM 642 N N . HIS A 1 88 ? 13.172 71.380 -5.865 1.00 23.53 89 HIS A N 1
ATOM 643 C CA . HIS A 1 88 ? 12.445 72.111 -6.892 1.00 25.66 89 HIS A CA 1
ATOM 644 C C . HIS A 1 88 ? 11.755 71.109 -7.833 1.00 24.34 89 HIS A C 1
ATOM 645 O O . HIS A 1 88 ? 10.593 71.286 -8.209 1.00 20.96 89 HIS A O 1
ATOM 652 N N . GLY A 1 89 ? 12.469 70.041 -8.187 1.00 25.43 90 GLY A N 1
ATOM 653 C CA . GLY A 1 89 ? 11.899 69.017 -9.057 1.00 25.29 90 GLY A CA 1
ATOM 654 C C . GLY A 1 89 ? 10.657 68.373 -8.450 1.00 24.90 90 GLY A C 1
ATOM 655 O O . GLY A 1 89 ? 9.624 68.257 -9.126 1.00 21.37 90 GLY A O 1
ATOM 656 N N . VAL A 1 90 ? 10.750 67.978 -7.173 1.00 21.77 91 VAL A N 1
ATOM 657 C CA . VAL A 1 90 ? 9.631 67.341 -6.472 1.00 19.40 91 VAL A CA 1
ATOM 658 C C . VAL A 1 90 ? 8.437 68.284 -6.373 1.00 18.77 91 VAL A C 1
ATOM 659 O O . VAL A 1 90 ? 7.283 67.906 -6.675 1.00 17.24 91 VAL A O 1
ATOM 663 N N . ALA A 1 91 ? 8.707 69.516 -5.950 1.00 17.68 92 ALA A N 1
ATOM 664 C CA . ALA A 1 91 ? 7.650 70.507 -5.793 1.00 19.97 92 ALA A CA 1
ATOM 665 C C . ALA A 1 91 ? 6.960 70.851 -7.113 1.00 20.97 92 ALA A C 1
ATOM 666 O O . ALA A 1 91 ? 5.730 70.973 -7.163 1.00 19.92 92 ALA A O 1
ATOM 668 N N . MET A 1 92 ? 7.734 71.008 -8.186 1.00 19.77 93 MET A N 1
ATOM 669 C CA . MET A 1 92 ? 7.124 71.303 -9.482 1.00 24.63 93 MET A CA 1
ATOM 670 C C . MET A 1 92 ? 6.282 70.109 -9.976 1.00 26.11 93 MET A C 1
ATOM 671 O O . MET A 1 92 ? 5.221 70.292 -10.612 1.00 16.27 93 MET A O 1
ATOM 676 N N . ALA A 1 93 ? 6.755 68.892 -9.692 1.00 21.94 94 ALA A N 1
ATOM 677 C CA . ALA A 1 93 ? 6.015 67.703 -10.104 1.00 22.57 94 ALA A CA 1
ATOM 678 C C . ALA A 1 93 ? 4.661 67.719 -9.414 1.00 21.00 94 ALA A C 1
ATOM 679 O O . ALA A 1 93 ? 3.619 67.487 -10.044 1.00 21.52 94 ALA A O 1
ATOM 681 N N . VAL A 1 94 ? 4.658 68.029 -8.119 1.00 20.54 95 VAL A N 1
ATOM 682 C CA . VAL A 1 94 ? 3.394 68.076 -7.390 1.00 19.31 95 VAL A CA 1
ATOM 683 C C . VAL A 1 94 ? 2.492 69.147 -8.009 1.00 21.17 95 VAL A C 1
ATOM 684 O O . VAL A 1 94 ? 1.326 68.876 -8.280 1.00 19.33 95 VAL A O 1
ATOM 688 N N . GLN A 1 95 ? 3.024 70.351 -8.243 1.00 17.75 96 GLN A N 1
ATOM 689 C CA . GLN A 1 95 ? 2.194 71.437 -8.773 1.00 20.57 96 GLN A CA 1
ATOM 690 C C . GLN A 1 95 ? 1.727 71.187 -10.197 1.00 23.28 96 GLN A C 1
ATOM 691 O O . GLN A 1 95 ? 0.584 71.513 -10.546 1.00 18.89 96 GLN A O 1
ATOM 697 N N . ASP A 1 96 ? 2.600 70.622 -11.027 1.00 21.73 97 ASP A N 1
ATOM 698 C CA . ASP A 1 96 ? 2.181 70.291 -12.382 1.00 22.43 97 ASP A CA 1
ATOM 699 C C . ASP A 1 96 ? 1.078 69.229 -12.342 1.00 22.60 97 ASP A C 1
ATOM 700 O O . ASP A 1 96 ? 0.133 69.280 -13.141 1.00 19.34 97 ASP A O 1
ATOM 705 N N . ALA A 1 97 ? 1.167 68.283 -11.405 1.00 18.57 98 ALA A N 1
ATOM 706 C CA . ALA A 1 97 ? 0.130 67.250 -11.309 1.00 20.18 98 ALA A CA 1
ATOM 707 C C . ALA A 1 97 ? -1.206 67.890 -10.991 1.00 21.42 98 ALA A C 1
ATOM 708 O O . ALA A 1 97 ? -2.263 67.410 -11.434 1.00 22.67 98 ALA A O 1
ATOM 710 N N . VAL A 1 98 ? -1.179 68.962 -10.200 1.00 22.85 99 VAL A N 1
ATOM 711 C CA . VAL A 1 98 ? -2.417 69.648 -9.875 1.00 21.32 99 VAL A CA 1
ATOM 712 C C . VAL A 1 98 ? -2.920 70.384 -11.116 1.00 23.02 99 VAL A C 1
ATOM 713 O O . VAL A 1 98 ? -4.107 70.305 -11.476 1.00 18.75 99 VAL A O 1
ATOM 717 N N . ALA A 1 99 ? -2.017 71.102 -11.770 1.00 21.29 100 ALA A N 1
ATOM 718 C CA . ALA A 1 99 ? -2.375 71.862 -12.971 1.00 25.72 100 ALA A CA 1
ATOM 719 C C . ALA A 1 99 ? -2.987 70.939 -14.016 1.00 31.26 100 ALA A C 1
ATOM 720 O O . ALA A 1 99 ? -4.007 71.264 -14.643 1.00 30.64 100 ALA A O 1
ATOM 722 N N . GLU A 1 100 ? -2.364 69.776 -14.192 1.00 30.83 101 GLU A N 1
ATOM 723 C CA . GLU A 1 100 ? -2.836 68.806 -15.164 1.00 29.86 101 GLU A CA 1
ATOM 724 C C . GLU A 1 100 ? -4.040 67.985 -14.722 1.00 28.95 101 GLU A C 1
ATOM 725 O O . GLU A 1 100 ? -4.507 67.146 -15.475 1.00 27.69 101 GLU A O 1
ATOM 731 N N . GLY A 1 101 ? -4.547 68.216 -13.515 1.00 25.95 102 GLY A N 1
ATOM 732 C CA . GLY A 1 101 ? -5.706 67.459 -13.072 1.00 24.90 102 GLY A CA 1
ATOM 733 C C . GLY A 1 101 ? -5.458 66.057 -12.525 1.00 26.98 102 GLY A C 1
ATOM 734 O O . GLY A 1 101 ? -6.419 65.363 -12.153 1.00 24.51 102 GLY A O 1
ATOM 735 N N . ILE A 1 102 ? -4.193 65.625 -12.473 1.00 20.88 103 ILE A N 1
ATOM 736 C CA . ILE A 1 102 ? -3.878 64.309 -11.940 1.00 21.62 103 ILE A CA 1
ATOM 737 C C . ILE A 1 102 ? -4.289 64.323 -10.464 1.00 24.56 103 ILE A C 1
ATOM 738 O O . ILE A 1 102 ? -4.837 63.341 -9.939 1.00 25.47 103 ILE A O 1
ATOM 743 N N . ILE A 1 103 ? -4.004 65.434 -9.791 1.00 21.06 104 ILE A N 1
ATOM 744 C CA . ILE A 1 103 ? -4.420 65.625 -8.407 1.00 23.56 104 ILE A CA 1
ATOM 745 C C . ILE A 1 103 ? -5.500 66.674 -8.633 1.00 21.21 104 ILE A C 1
ATOM 746 O O . ILE A 1 103 ? -5.211 67.773 -9.056 1.00 20.79 104 ILE A O 1
ATOM 751 N N . PRO A 1 104 ? -6.772 66.335 -8.395 1.00 24.82 105 PRO A N 1
ATOM 752 C CA . PRO A 1 104 ? -7.823 67.334 -8.616 1.00 24.15 105 PRO A CA 1
ATOM 753 C C . PRO A 1 104 ? -7.593 68.642 -7.856 1.00 26.26 105 PRO A C 1
ATOM 754 O O . PRO A 1 104 ? -7.273 68.639 -6.652 1.00 23.64 105 PRO A O 1
ATOM 758 N N . ALA A 1 105 ? -7.765 69.752 -8.566 1.00 22.51 106 ALA A N 1
ATOM 759 C CA . ALA A 1 105 ? -7.578 71.080 -7.991 1.00 25.87 106 ALA A CA 1
ATOM 760 C C . ALA A 1 105 ? -8.404 71.315 -6.746 1.00 24.97 106 ALA A C 1
ATOM 761 O O . ALA A 1 105 ? -7.951 71.961 -5.799 1.00 25.26 106 ALA A O 1
ATOM 763 N N . ASP A 1 106 ? -9.625 70.793 -6.746 1.00 27.57 107 ASP A N 1
ATOM 764 C CA . ASP A 1 106 ? -10.522 70.976 -5.613 1.00 29.24 107 ASP A CA 1
ATOM 765 C C . ASP A 1 106 ? -10.242 70.020 -4.454 1.00 25.98 107 ASP A C 1
ATOM 766 O O . ASP A 1 106 ? -11.032 69.936 -3.521 1.00 24.22 107 ASP A O 1
ATOM 771 N N . GLU A 1 107 ? -9.122 69.305 -4.517 1.00 22.45 108 GLU A N 1
ATOM 772 C CA . GLU A 1 107 ? -8.754 68.380 -3.448 1.00 23.24 108 GLU A CA 1
ATOM 773 C C . GLU A 1 107 ? -7.367 68.751 -2.953 1.00 19.72 108 GLU A C 1
ATOM 774 O O . GLU A 1 107 ? -6.932 68.306 -1.897 1.00 21.64 108 GLU A O 1
ATOM 780 N N . ALA A 1 108 ? -6.687 69.584 -3.724 1.00 15.56 109 ALA A N 1
ATOM 781 C CA . ALA A 1 108 ? -5.324 69.960 -3.410 1.00 21.64 109 ALA A CA 1
ATOM 782 C C . ALA A 1 108 ? -5.068 70.621 -2.043 1.00 24.92 109 ALA A C 1
ATOM 783 O O . ALA A 1 108 ? -3.966 70.499 -1.483 1.00 25.89 109 ALA A O 1
ATOM 785 N N . ASP A 1 109 ? -6.067 71.301 -1.489 1.00 22.43 110 ASP A N 1
ATOM 786 C CA . ASP A 1 109 ? -5.886 71.953 -0.193 1.00 23.58 110 ASP A CA 1
ATOM 787 C C . ASP A 1 109 ? -6.175 71.045 0.984 1.00 22.94 110 ASP A C 1
ATOM 788 O O . ASP A 1 109 ? -6.051 71.460 2.140 1.00 25.28 110 ASP A O 1
ATOM 793 N N . ASP A 1 110 ? -6.539 69.798 0.700 1.00 22.09 111 ASP A N 1
ATOM 794 C CA . ASP A 1 110 ? -6.841 68.856 1.768 1.00 19.05 111 ASP A CA 1
ATOM 795 C C . ASP A 1 110 ? -6.144 67.516 1.596 1.00 22.02 111 ASP A C 1
ATOM 796 O O . ASP A 1 110 ? -6.661 66.486 2.022 1.00 22.53 111 ASP A O 1
ATOM 801 N N . LEU A 1 111 ? -4.959 67.535 0.992 1.00 17.34 112 LEU A N 1
ATOM 802 C CA . LEU A 1 111 ? -4.201 66.318 0.762 1.00 19.89 112 LEU A CA 1
ATOM 803 C C . LEU A 1 111 ? -2.788 66.525 1.282 1.00 20.67 112 LEU A C 1
ATOM 804 O O . LEU A 1 111 ? -2.349 67.667 1.441 1.00 20.21 112 LEU A O 1
ATOM 809 N N . TYR A 1 112 ? -2.106 65.423 1.577 1.00 18.05 113 TYR A N 1
ATOM 810 C CA . TYR A 1 112 ? -0.725 65.470 2.061 1.00 17.70 113 TYR A CA 1
ATOM 811 C C . TYR A 1 112 ? 0.106 64.491 1.248 1.00 18.91 113 TYR A C 1
ATOM 812 O O . TYR A 1 112 ? -0.348 63.387 0.925 1.00 17.21 113 TYR A O 1
ATOM 821 N N . VAL A 1 113 ? 1.323 64.902 0.901 1.00 18.38 114 VAL A N 1
ATOM 822 C CA . VAL A 1 113 ? 2.196 64.039 0.115 1.00 19.89 114 VAL A CA 1
ATOM 823 C C . VAL A 1 113 ? 3.499 63.835 0.868 1.00 18.09 114 VAL A C 1
ATOM 824 O O . VAL A 1 113 ? 4.050 64.773 1.428 1.00 19.78 114 VAL A O 1
ATOM 828 N N . LEU A 1 114 ? 3.972 62.597 0.878 1.00 17.58 115 LEU A N 1
ATOM 829 C CA . LEU A 1 114 ? 5.198 62.232 1.560 1.00 19.97 115 LEU A CA 1
ATOM 830 C C . LEU A 1 114 ? 6.117 61.702 0.473 1.00 20.24 115 LEU A C 1
ATOM 831 O O . LEU A 1 114 ? 5.762 60.734 -0.219 1.00 20.04 115 LEU A O 1
ATOM 836 N N . VAL A 1 115 ? 7.294 62.322 0.330 1.00 18.91 116 VAL A N 1
ATOM 837 C CA . VAL A 1 115 ? 8.231 61.930 -0.716 1.00 19.09 116 VAL A CA 1
ATOM 838 C C . VAL A 1 115 ? 9.633 61.554 -0.229 1.00 19.80 116 VAL A C 1
ATOM 839 O O . VAL A 1 115 ? 10.360 62.394 0.304 1.00 18.71 116 VAL A O 1
ATOM 843 N N . GLY A 1 116 ? 9.991 60.283 -0.413 1.00 17.33 117 GLY A N 1
ATOM 844 C CA . GLY A 1 116 ? 11.308 59.808 -0.047 1.00 17.86 117 GLY A CA 1
ATOM 845 C C . GLY A 1 116 ? 12.166 59.906 -1.303 1.00 20.06 117 GLY A C 1
ATOM 846 O O . GLY A 1 116 ? 11.814 59.326 -2.338 1.00 22.42 117 GLY A O 1
ATOM 847 N N . VAL A 1 117 ? 13.275 60.639 -1.243 1.00 19.45 118 VAL A N 1
ATOM 848 C CA . VAL A 1 117 ? 14.102 60.748 -2.432 1.00 20.55 118 VAL A CA 1
ATOM 849 C C . VAL A 1 117 ? 15.521 60.241 -2.285 1.00 22.41 118 VAL A C 1
ATOM 850 O O . VAL A 1 117 ? 16.180 60.383 -1.241 1.00 17.87 118 VAL A O 1
ATOM 854 N N . PHE A 1 118 ? 15.967 59.624 -3.373 1.00 24.57 119 PHE A N 1
ATOM 855 C CA . PHE A 1 118 ? 17.295 59.044 -3.482 1.00 22.63 119 PHE A CA 1
ATOM 856 C C . PHE A 1 118 ? 18.251 59.906 -4.316 1.00 23.25 119 PHE A C 1
ATOM 857 O O . PHE A 1 118 ? 17.924 60.303 -5.448 1.00 19.85 119 PHE A O 1
ATOM 865 N N . ILE A 1 119 ? 19.421 60.192 -3.746 1.00 23.40 120 ILE A N 1
ATOM 866 C CA . ILE A 1 119 ? 20.459 60.931 -4.455 1.00 21.75 120 ILE A CA 1
ATOM 867 C C . ILE A 1 119 ? 21.741 60.229 -4.061 1.00 25.42 120 ILE A C 1
ATOM 868 O O . ILE A 1 119 ? 22.172 60.318 -2.915 1.00 21.62 120 ILE A O 1
ATOM 873 N N . HIS A 1 120 ? 22.315 59.494 -5.012 1.00 27.24 121 HIS A N 1
ATOM 874 C CA . HIS A 1 120 ? 23.551 58.763 -4.776 1.00 31.73 121 HIS A CA 1
ATOM 875 C C . HIS A 1 120 ? 24.605 59.764 -4.319 1.00 32.73 121 HIS A C 1
ATOM 876 O O . HIS A 1 120 ? 24.564 60.928 -4.715 1.00 29.38 121 HIS A O 1
ATOM 883 N N . TRP A 1 121 ? 25.545 59.335 -3.487 1.00 36.95 122 TRP A N 1
ATOM 884 C CA . TRP A 1 121 ? 26.558 60.272 -3.027 1.00 42.36 122 TRP A CA 1
ATOM 885 C C . TRP A 1 121 ? 27.519 60.744 -4.126 1.00 41.29 122 TRP A C 1
ATOM 886 O O . TRP A 1 121 ? 28.311 61.654 -3.899 1.00 42.62 122 TRP A O 1
ATOM 897 N N . GLU A 1 122 ? 27.442 60.141 -5.310 1.00 40.89 123 GLU A N 1
ATOM 898 C CA . GLU A 1 122 ? 28.307 60.545 -6.416 1.00 41.97 123 GLU A CA 1
ATOM 899 C C . GLU A 1 122 ? 27.551 61.369 -7.443 1.00 41.32 123 GLU A C 1
ATOM 900 O O . GLU A 1 122 ? 28.092 61.690 -8.500 1.00 41.32 123 GLU A O 1
ATOM 906 N N . ALA A 1 123 ? 26.300 61.706 -7.138 1.00 37.46 124 ALA A N 1
ATOM 907 C CA . ALA A 1 123 ? 25.494 62.519 -8.043 1.00 36.52 124 ALA A CA 1
ATOM 908 C C . ALA A 1 123 ? 26.228 63.853 -8.202 1.00 36.49 124 ALA A C 1
ATOM 909 O O . ALA A 1 123 ? 26.795 64.370 -7.232 1.00 37.81 124 ALA A O 1
ATOM 911 N N . ALA A 1 124 ? 26.232 64.403 -9.413 1.00 35.78 125 ALA A N 1
ATOM 912 C CA . ALA A 1 124 ? 26.926 65.669 -9.653 1.00 36.70 125 ALA A CA 1
ATOM 913 C C . ALA A 1 124 ? 26.187 66.661 -10.541 1.00 36.16 125 ALA A C 1
ATOM 914 O O . ALA A 1 124 ? 26.271 67.866 -10.333 1.00 39.75 125 ALA A O 1
ATOM 916 N N . ASP A 1 125 ? 25.461 66.169 -11.534 1.00 37.32 126 ASP A N 1
ATOM 917 C CA . ASP A 1 125 ? 24.752 67.067 -12.433 1.00 37.04 126 ASP A CA 1
ATOM 918 C C . ASP A 1 125 ? 23.384 67.513 -11.900 1.00 36.47 126 ASP A C 1
ATOM 919 O O . ASP A 1 125 ? 22.405 66.760 -11.944 1.00 34.28 126 ASP A O 1
ATOM 924 N N . ASP A 1 126 ? 23.327 68.758 -11.433 1.00 32.58 127 ASP A N 1
ATOM 925 C CA . ASP A 1 126 ? 22.108 69.323 -10.881 1.00 30.49 127 ASP A CA 1
ATOM 926 C C . ASP A 1 126 ? 20.926 69.271 -11.821 1.00 31.44 127 ASP A C 1
ATOM 927 O O . ASP A 1 126 ? 19.810 69.007 -11.388 1.00 28.18 127 ASP A O 1
ATOM 932 N N . ALA A 1 127 ? 21.161 69.540 -13.099 1.00 28.91 128 ALA A N 1
ATOM 933 C CA . ALA A 1 127 ? 20.087 69.520 -14.092 1.00 30.05 128 ALA A CA 1
ATOM 934 C C . ALA A 1 127 ? 19.402 68.154 -14.156 1.00 29.55 128 ALA A C 1
ATOM 935 O O . ALA A 1 127 ? 18.170 68.073 -14.261 1.00 27.74 128 ALA A O 1
ATOM 937 N N . LYS A 1 128 ? 20.207 67.091 -14.110 1.00 29.27 129 LYS A N 1
ATOM 938 C CA . LYS A 1 128 ? 19.701 65.721 -14.160 1.00 31.07 129 LYS A CA 1
ATOM 939 C C . LYS A 1 128 ? 18.990 65.355 -12.857 1.00 28.35 129 LYS A C 1
ATOM 940 O O . LYS A 1 128 ? 17.911 64.757 -12.894 1.00 22.26 129 LYS A O 1
ATOM 946 N N . ILE A 1 129 ? 19.598 65.708 -11.721 1.00 24.67 130 ILE A N 1
ATOM 947 C CA . ILE A 1 129 ? 18.984 65.443 -10.420 1.00 26.29 130 ILE A CA 1
ATOM 948 C C . ILE A 1 129 ? 17.581 66.048 -10.462 1.00 24.80 130 ILE A C 1
ATOM 949 O O . ILE A 1 129 ? 16.593 65.385 -10.169 1.00 22.39 130 ILE A O 1
ATOM 954 N N . GLN A 1 130 ? 17.506 67.307 -10.870 1.00 24.89 131 GLN A N 1
ATOM 955 C CA . GLN A 1 130 ? 16.234 67.997 -10.921 1.00 29.76 131 GLN A CA 1
ATOM 956 C C . GLN A 1 130 ? 15.250 67.356 -11.887 1.00 30.55 131 GLN A C 1
ATOM 957 O O . GLN A 1 130 ? 14.092 67.123 -11.539 1.00 35.69 131 GLN A O 1
ATOM 963 N N . LYS A 1 131 ? 15.697 67.069 -13.100 1.00 28.08 132 LYS A N 1
ATOM 964 C CA . LYS A 1 131 ? 14.807 66.471 -14.085 1.00 28.69 132 LYS A CA 1
ATOM 965 C C . LYS A 1 131 ? 14.345 65.055 -13.735 1.00 25.88 132 LYS A C 1
ATOM 966 O O . LYS A 1 131 ? 13.162 64.731 -13.857 1.00 23.71 132 LYS A O 1
ATOM 972 N N . TYR A 1 132 ? 15.276 64.198 -13.336 1.00 20.46 133 TYR A N 1
ATOM 973 C CA . TYR A 1 132 ? 14.910 62.824 -12.984 1.00 24.47 133 TYR A CA 1
ATOM 974 C C . TYR A 1 132 ? 13.956 62.794 -11.778 1.00 24.52 133 TYR A C 1
ATOM 975 O O . TYR A 1 132 ? 12.964 62.045 -11.774 1.00 24.13 133 TYR A O 1
ATOM 984 N N . ASN A 1 133 ? 14.225 63.611 -10.764 1.00 16.05 134 ASN A N 1
ATOM 985 C CA . ASN A 1 133 ? 13.327 63.625 -9.616 1.00 23.18 134 ASN A CA 1
ATOM 986 C C . ASN A 1 133 ? 11.955 64.206 -9.968 1.00 21.90 134 ASN A C 1
ATOM 987 O O . ASN A 1 133 ? 10.924 63.775 -9.427 1.00 25.04 134 ASN A O 1
ATOM 992 N N . TYR A 1 134 ? 11.933 65.164 -10.889 1.00 18.63 135 TYR A N 1
ATOM 993 C CA . TYR A 1 134 ? 10.672 65.724 -11.312 1.00 19.73 135 TYR A CA 1
ATOM 994 C C . TYR A 1 134 ? 9.879 64.616 -12.015 1.00 20.85 135 TYR A C 1
ATOM 995 O O . TYR A 1 134 ? 8.712 64.373 -11.705 1.00 22.65 135 TYR A O 1
ATOM 1004 N N . GLU A 1 135 ? 10.500 63.937 -12.974 1.00 22.87 136 GLU A N 1
ATOM 1005 C CA . GLU A 1 135 ? 9.793 62.876 -13.687 1.00 21.58 136 GLU A CA 1
ATOM 1006 C C . GLU A 1 135 ? 9.409 61.689 -12.781 1.00 22.91 136 GLU A C 1
ATOM 1007 O O . GLU A 1 135 ? 8.281 61.174 -12.873 1.00 16.87 136 GLU A O 1
ATOM 1013 N N . ALA A 1 136 ? 10.319 61.263 -11.900 1.00 17.49 137 ALA A N 1
ATOM 1014 C CA . ALA A 1 136 ? 10.019 60.139 -11.008 1.00 19.73 137 ALA A CA 1
ATOM 1015 C C . ALA A 1 136 ? 8.917 60.488 -10.028 1.00 19.86 137 ALA A C 1
ATOM 1016 O O . ALA A 1 136 ? 8.076 59.642 -9.700 1.00 22.91 137 ALA A O 1
ATOM 1018 N N . THR A 1 137 ? 8.908 61.724 -9.552 1.00 19.37 138 THR A N 1
ATOM 1019 C CA . THR A 1 137 ? 7.883 62.124 -8.599 1.00 21.51 138 THR A CA 1
ATOM 1020 C C . THR A 1 137 ? 6.537 62.185 -9.326 1.00 21.53 138 THR A C 1
ATOM 1021 O O . THR A 1 137 ? 5.508 61.721 -8.809 1.00 20.51 138 THR A O 1
ATOM 1025 N N . LYS A 1 138 ? 6.540 62.730 -10.537 1.00 19.91 139 LYS A N 1
ATOM 1026 C CA . LYS A 1 138 ? 5.293 62.828 -11.298 1.00 23.50 139 LYS A CA 1
ATOM 1027 C C . LYS A 1 138 ? 4.723 61.444 -11.642 1.00 24.30 139 LYS A C 1
ATOM 1028 O O . LYS A 1 138 ? 3.502 61.219 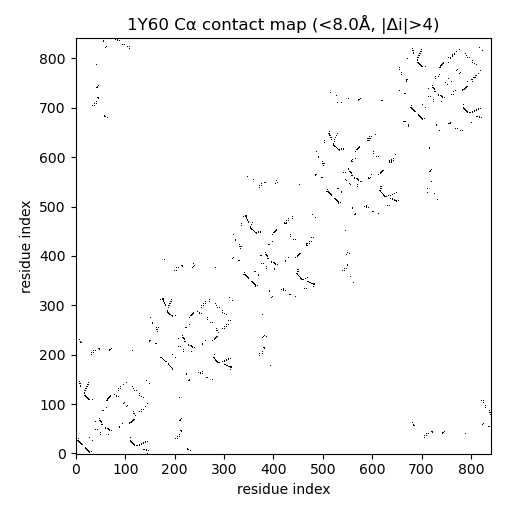-11.617 1.00 19.55 139 LYS A O 1
ATOM 1034 N N . LEU A 1 139 ? 5.606 60.515 -11.978 1.00 24.66 140 LEU A N 1
ATOM 1035 C CA . LEU A 1 139 ? 5.180 59.161 -12.275 1.00 24.78 140 LEU A CA 1
ATOM 1036 C C . LEU A 1 139 ? 4.610 58.503 -10.994 1.00 23.41 140 LEU A C 1
ATOM 1037 O O . LEU A 1 139 ? 3.563 57.831 -11.028 1.00 18.63 140 LEU A O 1
ATOM 1042 N N . SER A 1 140 ? 5.292 58.702 -9.869 1.00 18.71 141 SER A N 1
ATOM 1043 C CA . SER A 1 140 ? 4.839 58.121 -8.597 1.00 21.36 141 SER A CA 1
ATOM 1044 C C . SER A 1 140 ? 3.453 58.643 -8.198 1.00 24.29 141 SER A C 1
ATOM 1045 O O . SER A 1 140 ? 2.631 57.895 -7.651 1.00 19.24 141 SER A O 1
ATOM 1048 N N . ILE A 1 141 ? 3.209 59.927 -8.452 1.00 19.28 142 ILE A N 1
ATOM 1049 C CA . ILE A 1 141 ? 1.929 60.535 -8.111 1.00 21.68 142 ILE A CA 1
ATOM 1050 C C . ILE A 1 141 ? 0.840 59.948 -9.006 1.00 20.75 142 ILE A C 1
ATOM 1051 O O . ILE A 1 141 ? -0.244 59.563 -8.530 1.00 21.86 142 ILE A O 1
ATOM 1056 N N . GLN A 1 142 ? 1.128 59.887 -10.305 1.00 20.46 143 GLN A N 1
ATOM 1057 C CA . GLN A 1 142 ? 0.177 59.345 -11.271 1.00 23.04 143 GLN A CA 1
ATOM 1058 C C . GLN A 1 142 ? -0.191 57.902 -10.889 1.00 23.42 143 GLN A C 1
ATOM 1059 O O . GLN A 1 142 ? -1.364 57.519 -10.889 1.00 17.86 143 GLN A O 1
ATOM 1065 N N . ARG A 1 143 ? 0.816 57.109 -10.540 1.00 20.44 144 ARG A N 1
ATOM 1066 C CA . ARG A 1 143 ? 0.584 55.732 -10.134 1.00 19.10 144 ARG A CA 1
ATOM 1067 C C . ARG A 1 143 ? -0.207 55.673 -8.829 1.00 23.39 144 ARG A C 1
ATOM 1068 O O . ARG A 1 143 ? -1.250 55.000 -8.735 1.00 21.79 144 ARG A O 1
ATOM 1076 N N . ALA A 1 144 ? 0.263 56.395 -7.818 1.00 22.54 145 ALA A N 1
ATOM 1077 C CA . ALA A 1 144 ? -0.429 56.380 -6.543 1.00 22.80 145 ALA A CA 1
ATOM 1078 C C . ALA A 1 144 ? -1.909 56.766 -6.638 1.00 22.73 145 ALA A C 1
ATOM 1079 O O . ALA A 1 144 ? -2.772 56.091 -6.070 1.00 25.83 145 ALA A O 1
ATOM 1081 N N A VAL A 1 145 ? -2.198 57.837 -7.364 0.50 23.04 146 VAL A N 1
ATOM 1082 N N B VAL A 1 145 ? -2.214 57.840 -7.360 0.50 22.76 146 VAL A N 1
ATOM 1083 C CA A VAL A 1 145 ? -3.569 58.322 -7.494 0.50 20.25 146 VAL A CA 1
ATOM 1084 C CA B VAL A 1 145 ? -3.600 58.300 -7.446 0.50 19.48 146 VAL A CA 1
ATOM 1085 C C A VAL A 1 145 ? -4.509 57.299 -8.128 0.50 23.40 146 VAL A C 1
ATOM 1086 C C B VAL A 1 145 ? -4.521 57.280 -8.112 0.50 23.00 146 VAL A C 1
ATOM 1087 O O A VAL A 1 145 ? -5.724 57.327 -7.901 0.50 25.75 146 VAL A O 1
ATOM 1088 O O B VAL A 1 145 ? -5.740 57.298 -7.901 0.50 25.13 146 VAL A O 1
ATOM 1095 N N . ASN A 1 146 ? -3.953 56.387 -8.917 1.00 20.30 147 ASN A N 1
ATOM 1096 C CA . ASN A 1 146 ? -4.768 55.357 -9.542 1.00 26.50 147 ASN A CA 1
ATOM 1097 C C . ASN A 1 146 ? -4.604 54.022 -8.810 1.00 25.85 147 ASN A C 1
ATOM 1098 O O . ASN A 1 146 ? -5.117 52.993 -9.265 1.00 25.52 147 ASN A O 1
ATOM 1103 N N . GLY A 1 147 ? -3.903 54.037 -7.675 1.00 25.51 148 GLY A N 1
ATOM 1104 C CA . GLY A 1 147 ? -3.701 52.798 -6.942 1.00 21.67 148 GLY A CA 1
ATOM 1105 C C . GLY A 1 147 ? -2.909 51.814 -7.777 1.00 22.68 148 GLY A C 1
ATOM 1106 O O . GLY A 1 147 ? -3.066 50.615 -7.643 1.00 25.22 148 GLY A O 1
ATOM 1107 N N . GLU A 1 148 ? -2.027 52.323 -8.633 1.00 22.24 149 GLU A N 1
ATOM 1108 C CA . GLU A 1 148 ? -1.242 51.459 -9.489 1.00 23.43 149 GLU A CA 1
ATOM 1109 C C . GLU A 1 148 ? 0.210 51.297 -9.080 1.00 22.53 149 GLU A C 1
ATOM 1110 O O . GLU A 1 148 ? 0.793 52.176 -8.454 1.00 21.88 149 GLU A O 1
ATOM 1116 N N . PRO A 1 149 ? 0.812 50.149 -9.422 1.00 21.03 150 PRO A N 1
ATOM 1117 C CA . PRO A 1 149 ? 0.182 49.042 -10.156 1.00 21.34 150 PRO A CA 1
ATOM 1118 C C . PRO A 1 149 ? -0.740 48.207 -9.283 1.00 23.31 150 PRO A C 1
ATOM 1119 O O . PRO A 1 149 ? -0.429 47.943 -8.120 1.00 25.67 150 PRO A O 1
ATOM 1123 N N . LYS A 1 150 ? -1.877 47.803 -9.841 1.00 22.01 151 LYS A N 1
ATOM 1124 C CA . LYS A 1 150 ? -2.819 46.971 -9.121 1.00 24.98 151 LYS A CA 1
ATOM 1125 C C . LYS A 1 150 ? -2.164 45.634 -8.792 1.00 22.58 151 LYS A C 1
ATOM 1126 O O . LYS A 1 150 ? -1.314 45.146 -9.533 1.00 24.30 151 LYS A O 1
ATOM 1132 N N . ALA A 1 151 ? -2.559 45.043 -7.674 1.00 22.68 152 ALA A N 1
ATOM 1133 C CA . ALA A 1 151 ? -2.009 43.758 -7.253 1.00 22.22 152 ALA A CA 1
ATOM 1134 C C . ALA A 1 151 ? -2.103 42.707 -8.358 1.00 25.76 152 ALA A C 1
ATOM 1135 O O . ALA A 1 151 ? -1.138 41.973 -8.606 1.00 22.05 152 ALA A O 1
ATOM 1137 N N . SER A 1 152 ? -3.243 42.640 -9.043 1.00 24.54 153 SER A N 1
ATOM 1138 C CA . SER A 1 152 ? -3.402 41.629 -10.099 1.00 26.91 153 SER A CA 1
ATOM 1139 C C . SER A 1 152 ? -2.372 41.846 -11.209 1.00 28.73 153 SER A C 1
ATOM 1140 O O . SER A 1 152 ? -1.851 40.889 -11.809 1.00 23.03 153 SER A O 1
ATOM 1143 N N . VAL A 1 153 ? -2.062 43.108 -11.480 1.00 26.52 154 VAL A N 1
ATOM 1144 C CA . VAL A 1 153 ? -1.105 43.394 -12.527 1.00 24.71 154 VAL A CA 1
ATOM 1145 C C . VAL A 1 153 ? 0.291 43.003 -12.082 1.00 20.61 154 VAL A C 1
ATOM 1146 O O . VAL A 1 153 ? 1.069 42.464 -12.879 1.00 23.69 154 VAL A O 1
ATOM 1150 N N . VAL A 1 154 ? 0.627 43.244 -10.822 1.00 21.80 155 VAL A N 1
ATOM 1151 C CA . VAL A 1 154 ? 1.979 42.873 -10.345 1.00 21.56 155 VAL A CA 1
ATOM 1152 C C . VAL A 1 154 ? 2.118 41.343 -10.322 1.00 20.97 155 VAL A C 1
ATOM 1153 O O . VAL A 1 154 ? 3.164 40.800 -10.683 1.00 20.94 155 VAL A O 1
ATOM 1157 N N . THR A 1 155 ? 1.059 40.654 -9.898 1.00 22.17 156 THR A N 1
ATOM 1158 C CA . THR A 1 155 ? 1.071 39.191 -9.854 1.00 24.71 156 THR A CA 1
ATOM 1159 C C . THR A 1 155 ? 1.341 38.623 -11.250 1.00 24.06 156 THR A C 1
ATOM 1160 O O . THR A 1 155 ? 2.176 37.730 -11.410 1.00 24.84 156 THR A O 1
ATOM 1164 N N . GLU A 1 156 ? 0.633 39.151 -12.247 1.00 27.02 157 GLU A N 1
ATOM 1165 C CA . GLU A 1 156 ? 0.777 38.705 -13.637 1.00 30.61 157 GLU A CA 1
ATOM 1166 C C . GLU A 1 156 ? 2.190 38.863 -14.193 1.00 30.30 157 GLU A C 1
ATOM 1167 O O . GLU A 1 156 ? 2.681 38.013 -14.942 1.00 25.00 157 GLU A O 1
ATOM 1173 N N . GLN A 1 157 ? 2.870 39.941 -13.830 1.00 30.54 158 GLN A N 1
ATOM 1174 C CA . GLN A 1 157 ? 4.197 40.112 -14.378 1.00 32.10 158 GLN A CA 1
ATOM 1175 C C . GLN A 1 157 ? 5.356 39.987 -13.412 1.00 31.42 158 GLN A C 1
ATOM 1176 O O . GLN A 1 157 ? 6.457 40.443 -13.686 1.00 28.82 158 GLN A O 1
ATOM 1182 N N . ARG A 1 158 ? 5.140 39.319 -12.291 1.00 35.01 159 ARG A N 1
ATOM 1183 C CA . ARG A 1 158 ? 6.226 39.184 -11.327 1.00 36.15 159 ARG A CA 1
ATOM 1184 C C . ARG A 1 158 ? 7.402 38.373 -11.845 1.00 39.07 159 ARG A C 1
ATOM 1185 O O . ARG A 1 158 ? 8.557 38.680 -11.552 1.00 36.80 159 ARG A O 1
ATOM 1193 N N . LYS A 1 159 ? 7.117 37.353 -12.643 1.00 42.48 160 LYS A N 1
ATOM 1194 C CA . LYS A 1 159 ? 8.177 36.483 -13.136 1.00 47.80 160 LYS A CA 1
ATOM 1195 C C . LYS A 1 159 ? 9.058 37.069 -14.227 1.00 49.85 160 LYS A C 1
ATOM 1196 O O . LYS A 1 159 ? 10.163 36.574 -14.472 1.00 50.70 160 LYS A O 1
ATOM 1202 N N . SER A 1 160 ? 8.597 38.135 -14.871 1.00 48.14 161 SER A N 1
ATOM 1203 C CA . SER A 1 160 ? 9.384 38.728 -15.936 1.00 48.84 161 SER A CA 1
ATOM 1204 C C . SER A 1 160 ? 10.162 39.980 -15.547 1.00 51.42 161 SER A C 1
ATOM 1205 O O . SER A 1 160 ? 10.946 40.497 -16.342 1.00 53.65 161 SER A O 1
ATOM 1208 N N . ALA A 1 161 ? 9.953 40.474 -14.333 1.00 50.20 162 ALA A N 1
ATOM 1209 C CA . ALA A 1 161 ? 10.653 41.673 -13.878 1.00 45.25 162 ALA A CA 1
ATOM 1210 C C . ALA A 1 161 ? 12.092 41.365 -13.498 1.00 41.36 162 ALA A C 1
ATOM 1211 O O . ALA A 1 161 ? 12.396 40.278 -13.024 1.00 40.71 162 ALA A O 1
ATOM 1213 N N . THR A 1 162 ? 12.973 42.342 -13.670 1.00 41.17 163 THR A N 1
ATOM 1214 C CA . THR A 1 162 ? 14.379 42.149 -13.321 1.00 43.29 163 THR A CA 1
ATOM 1215 C C . THR A 1 162 ? 14.924 43.199 -12.342 1.00 41.66 163 THR A C 1
ATOM 1216 O O . THR A 1 162 ? 15.020 44.378 -12.676 1.00 42.43 163 THR A O 1
ATOM 1220 N N . HIS A 1 163 ? 15.285 42.766 -11.136 1.00 40.24 164 HIS A N 1
ATOM 1221 C CA . HIS A 1 163 ? 15.835 43.668 -10.109 1.00 38.08 164 HIS A CA 1
ATOM 1222 C C . HIS A 1 163 ? 17.327 43.739 -10.354 1.00 37.87 164 HIS A C 1
ATOM 1223 O O . HIS A 1 163 ? 17.995 42.716 -10.461 1.00 39.01 164 HIS A O 1
ATOM 1230 N N . PRO A 1 164 ? 17.880 44.952 -10.404 1.00 37.93 165 PRO A N 1
ATOM 1231 C CA . PRO A 1 164 ? 19.300 45.220 -10.646 1.00 38.17 165 PRO A CA 1
ATOM 1232 C C . PRO A 1 164 ? 20.320 44.694 -9.644 1.00 39.32 165 PRO A C 1
ATOM 1233 O O . PRO A 1 164 ? 21.464 44.458 -10.013 1.00 38.37 165 PRO A O 1
ATOM 1237 N N . PHE A 1 165 ? 19.919 44.524 -8.386 1.00 39.70 166 PHE A N 1
ATOM 1238 C CA . PHE A 1 165 ? 20.833 44.051 -7.347 1.00 40.17 166 PHE A CA 1
ATOM 1239 C C . PHE A 1 165 ? 20.545 42.647 -6.812 1.00 41.74 166 PHE A C 1
ATOM 1240 O O . PHE A 1 165 ? 21.260 42.148 -5.943 1.00 40.11 166 PHE A O 1
ATOM 1248 N N . ALA A 1 166 ? 19.489 42.017 -7.302 1.00 46.34 167 ALA A N 1
ATOM 1249 C CA . ALA A 1 166 ? 19.158 40.683 -6.822 1.00 54.62 167 ALA A CA 1
ATOM 1250 C C . ALA A 1 166 ? 19.187 39.696 -7.955 1.00 58.05 167 ALA A C 1
ATOM 1251 O O . ALA A 1 166 ? 20.071 38.845 -8.019 1.00 60.29 167 ALA A O 1
ATOM 1253 N N . ALA A 1 167 ? 18.194 39.814 -8.831 1.00 63.07 168 ALA A N 1
ATOM 1254 C CA . ALA A 1 167 ? 18.056 38.960 -10.005 1.00 67.70 168 ALA A CA 1
ATOM 1255 C C . ALA A 1 167 ? 17.702 37.480 -9.759 1.00 69.68 168 ALA A C 1
ATOM 1256 O O . ALA A 1 167 ? 18.301 36.788 -8.924 1.00 65.56 168 ALA A O 1
ATOM 1258 N N . ASN A 1 168 ? 16.712 37.026 -10.524 1.00 72.41 169 ASN A N 1
ATOM 1259 C CA . ASN A 1 168 ? 16.192 35.661 -10.516 1.00 74.59 169 ASN A CA 1
ATOM 1260 C C . ASN A 1 168 ? 14.928 35.717 -11.358 1.00 75.83 169 ASN A C 1
ATOM 1261 O O . ASN A 1 168 ? 14.744 34.829 -12.206 1.00 77.58 169 ASN A O 1
ATOM 1266 N N . ALA B 1 1 ? -13.437 39.432 4.012 1.00 37.55 1002 ALA B N 1
ATOM 1267 C CA . ALA B 1 1 ? -12.616 39.482 5.241 1.00 39.79 1002 ALA B CA 1
ATOM 1268 C C . ALA B 1 1 ? -11.429 38.536 5.092 1.00 37.15 1002 ALA B C 1
ATOM 1269 O O . ALA B 1 1 ? -11.022 38.232 3.993 1.00 39.57 1002 ALA B O 1
ATOM 1271 N N . LYS B 1 2 ? -10.884 38.080 6.204 1.00 35.15 1003 LYS B N 1
ATOM 1272 C CA . LYS B 1 2 ? -9.721 37.176 6.243 1.00 35.42 1003 LYS B CA 1
ATOM 1273 C C . LYS B 1 2 ? -8.644 37.908 7.018 1.00 32.80 1003 LYS B C 1
ATOM 1274 O O . LYS B 1 2 ? -8.342 37.528 8.155 1.00 30.98 1003 LYS B O 1
ATOM 1280 N N . ILE B 1 3 ? -8.056 38.943 6.419 1.00 25.51 1004 ILE B N 1
ATOM 1281 C CA . ILE B 1 3 ? -7.073 39.723 7.161 1.00 24.15 1004 ILE B CA 1
ATOM 1282 C C . ILE B 1 3 ? -7.746 41.047 7.558 1.00 23.51 1004 ILE B C 1
ATOM 1283 O O . ILE B 1 3 ? -7.566 42.085 6.912 1.00 22.86 1004 ILE B O 1
ATOM 1288 N N . THR B 1 4 ? -8.518 41.003 8.638 1.00 22.18 1005 THR B N 1
ATOM 1289 C CA . THR B 1 4 ? -9.274 42.171 9.097 1.00 24.86 1005 THR B CA 1
ATOM 1290 C C . THR B 1 4 ? -8.714 42.878 10.323 1.00 22.67 1005 THR B C 1
ATOM 1291 O O . THR B 1 4 ? -9.378 43.717 10.932 1.00 20.85 1005 THR B O 1
ATOM 1295 N N . LYS B 1 5 ? -7.499 42.526 10.707 1.00 24.12 1006 LYS B N 1
ATOM 1296 C CA . LYS B 1 5 ? -6.873 43.154 11.853 1.00 21.14 1006 LYS B CA 1
ATOM 1297 C C . LYS B 1 5 ? -5.364 42.944 11.793 1.00 20.32 1006 LYS B C 1
ATOM 1298 O O . LYS B 1 5 ? -4.844 42.196 10.960 1.00 16.43 1006 LYS B O 1
ATOM 1304 N N . VAL B 1 6 ? -4.652 43.596 12.688 1.00 19.22 1007 VAL B N 1
ATOM 1305 C CA . VAL B 1 6 ? -3.212 43.432 12.709 1.00 19.01 1007 VAL B CA 1
ATOM 1306 C C . VAL B 1 6 ? -2.810 42.024 13.170 1.00 18.72 1007 VAL B C 1
ATOM 1307 O O . VAL B 1 6 ? -3.298 41.526 14.183 1.00 19.60 1007 VAL B O 1
ATOM 1311 N N . GLN B 1 7 ? -1.922 41.386 12.417 1.00 19.61 1008 GLN B N 1
ATOM 1312 C CA . GLN B 1 7 ? -1.424 40.056 12.774 1.00 18.80 1008 GLN B CA 1
ATOM 1313 C C . GLN B 1 7 ? 0.102 40.149 12.705 1.00 19.44 1008 GLN B C 1
ATOM 1314 O O . GLN B 1 7 ? 0.637 40.898 11.893 1.00 19.06 1008 GLN B O 1
ATOM 1320 N N . VAL B 1 8 ? 0.788 39.416 13.578 1.00 19.02 1009 VAL B N 1
ATOM 1321 C CA . VAL B 1 8 ? 2.253 39.431 13.658 1.00 18.10 1009 VAL B CA 1
ATOM 1322 C C . VAL B 1 8 ? 2.810 38.055 13.291 1.00 19.08 1009 VAL B C 1
ATOM 1323 O O . VAL B 1 8 ? 2.323 37.039 13.782 1.00 21.74 1009 VAL B O 1
ATOM 1327 N N . GLY B 1 9 ? 3.828 38.022 12.435 1.00 20.83 1010 GLY B N 1
ATOM 1328 C CA . GLY B 1 9 ? 4.410 36.752 12.036 1.00 19.65 1010 GLY B CA 1
ATOM 1329 C C . GLY B 1 9 ? 5.908 36.764 12.272 1.00 22.10 1010 GLY B C 1
ATOM 1330 O O . GLY B 1 9 ? 6.509 37.835 12.407 1.00 18.10 1010 GLY B O 1
ATOM 1331 N N . GLU B 1 10 ? 6.509 35.582 12.341 1.00 19.58 1011 GLU B N 1
ATOM 1332 C CA . GLU B 1 10 ? 7.952 35.482 12.571 1.00 21.27 1011 GLU B CA 1
ATOM 1333 C C . GLU B 1 10 ? 8.453 34.139 12.050 1.00 17.36 1011 GLU B C 1
ATOM 1334 O O . GLU B 1 10 ? 7.704 33.177 12.012 1.00 21.27 1011 GLU B O 1
ATOM 1340 N N . ALA B 1 11 ? 9.714 34.079 11.641 1.00 18.47 1012 ALA B N 1
ATOM 1341 C CA . ALA B 1 11 ? 10.290 32.832 11.162 1.00 18.94 1012 ALA B CA 1
ATOM 1342 C C . ALA B 1 11 ? 11.786 32.971 10.950 1.00 22.19 1012 ALA B C 1
ATOM 1343 O O . ALA B 1 11 ? 12.267 34.008 10.511 1.00 26.39 1012 ALA B O 1
ATOM 1345 N N . LEU B 1 12 ? 12.519 31.912 11.270 1.00 23.62 1013 LEU B N 1
ATOM 1346 C CA . LEU B 1 12 ? 13.964 31.880 11.041 1.00 23.79 1013 LEU B CA 1
ATOM 1347 C C . LEU B 1 12 ? 14.167 30.721 10.057 1.00 23.11 1013 LEU B C 1
ATOM 1348 O O . LEU B 1 12 ? 13.687 29.617 10.298 1.00 20.23 1013 LEU B O 1
ATOM 1353 N N . VAL B 1 13 ? 14.835 30.991 8.938 1.00 23.03 1014 VAL B N 1
ATOM 1354 C CA . VAL B 1 13 ? 15.088 29.980 7.925 1.00 23.20 1014 VAL B CA 1
ATOM 1355 C C . VAL B 1 13 ? 16.526 30.090 7.437 1.00 26.36 1014 VAL B C 1
ATOM 1356 O O . VAL B 1 13 ? 17.033 31.190 7.227 1.00 27.71 1014 VAL B O 1
ATOM 1360 N N . GLY B 1 14 ? 17.188 28.948 7.266 1.00 29.24 1015 GLY B N 1
ATOM 1361 C CA . GLY B 1 14 ? 18.560 28.958 6.767 1.00 31.30 1015 GLY B CA 1
ATOM 1362 C C . GLY B 1 14 ? 19.623 28.627 7.793 1.00 34.39 1015 GLY B C 1
ATOM 1363 O O . GLY B 1 14 ? 19.310 28.176 8.895 1.00 37.61 1015 GLY B O 1
ATOM 1364 N N . ASP B 1 15 ? 20.881 28.867 7.438 1.00 33.75 1016 ASP B N 1
ATOM 1365 C CA . ASP B 1 15 ? 21.995 28.601 8.332 1.00 37.22 1016 ASP B CA 1
ATOM 1366 C C . ASP B 1 15 ? 23.223 29.375 7.870 1.00 38.02 1016 ASP B C 1
ATOM 1367 O O . ASP B 1 15 ? 23.161 30.148 6.908 1.00 36.76 1016 ASP B O 1
ATOM 1372 N N . GLY B 1 16 ? 24.345 29.157 8.547 1.00 36.77 1017 GLY B N 1
ATOM 1373 C CA . GLY B 1 16 ? 25.549 29.866 8.176 1.00 36.03 1017 GLY B CA 1
ATOM 1374 C C . GLY B 1 16 ? 25.349 31.346 8.421 1.00 33.60 1017 GLY B C 1
ATOM 1375 O O . GLY B 1 16 ? 24.442 31.728 9.148 1.00 34.67 1017 GLY B O 1
ATOM 1376 N N . ASN B 1 17 ? 26.183 32.177 7.813 1.00 34.97 1018 ASN B N 1
ATOM 1377 C CA . ASN B 1 17 ? 26.090 33.622 7.994 1.00 33.10 1018 ASN B CA 1
ATOM 1378 C C . ASN B 1 17 ? 24.926 34.263 7.257 1.00 31.64 1018 ASN B C 1
ATOM 1379 O O . ASN B 1 17 ? 24.591 35.410 7.526 1.00 33.85 1018 ASN B O 1
ATOM 1384 N N . GLU B 1 18 ? 24.312 33.536 6.331 1.00 30.69 1019 GLU B N 1
ATOM 1385 C CA . GLU B 1 18 ? 23.201 34.083 5.555 1.00 29.66 1019 GLU B CA 1
ATOM 1386 C C . GLU B 1 18 ? 21.841 33.802 6.156 1.00 29.25 1019 GLU B C 1
ATOM 1387 O O . GLU B 1 18 ? 20.810 34.212 5.588 1.00 25.34 1019 GLU B O 1
ATOM 1393 N N . VAL B 1 19 ? 21.827 33.103 7.290 1.00 26.17 1020 VAL B N 1
ATOM 1394 C CA . VAL B 1 19 ? 20.568 32.769 7.955 1.00 26.48 1020 VAL B CA 1
ATOM 1395 C C . VAL B 1 19 ? 19.626 33.986 8.034 1.00 24.23 1020 VAL B C 1
ATOM 1396 O O . VAL B 1 19 ? 20.034 35.098 8.391 1.00 22.03 1020 VAL B O 1
ATOM 1400 N N . ALA B 1 20 ? 18.369 33.761 7.676 1.00 26.33 1021 ALA B N 1
ATOM 1401 C CA . ALA B 1 20 ? 17.349 34.807 7.687 1.00 22.65 1021 ALA B CA 1
ATOM 1402 C C . ALA B 1 20 ? 16.446 34.686 8.909 1.00 25.66 1021 ALA B C 1
ATOM 1403 O O . ALA B 1 20 ? 16.127 33.579 9.352 1.00 22.93 1021 ALA B O 1
ATOM 1405 N N . HIS B 1 21 ? 16.051 35.838 9.456 1.00 25.51 1022 HIS B N 1
ATOM 1406 C CA . HIS B 1 21 ? 15.123 35.875 10.576 1.00 23.32 1022 HIS B CA 1
ATOM 1407 C C . HIS B 1 21 ? 14.264 37.095 10.324 1.00 19.69 1022 HIS B C 1
ATOM 1408 O O . HIS B 1 21 ? 14.739 38.228 10.339 1.00 23.01 1022 HIS B O 1
ATOM 1415 N N . ILE B 1 22 ? 12.999 36.829 10.058 1.00 20.78 1023 ILE B N 1
ATOM 1416 C CA . ILE B 1 22 ? 12.018 37.849 9.758 1.00 19.34 1023 ILE B CA 1
ATOM 1417 C C . ILE B 1 22 ? 11.054 38.114 10.933 1.00 19.93 1023 ILE B C 1
ATOM 1418 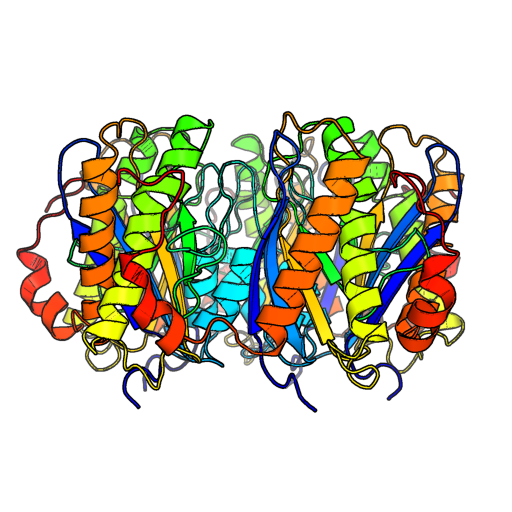O O . ILE B 1 22 ? 10.568 37.182 11.564 1.00 20.02 1023 ILE B O 1
ATOM 1423 N N . ASP B 1 23 ? 10.828 39.390 11.241 1.00 20.05 1024 ASP B N 1
ATOM 1424 C CA . ASP B 1 23 ? 9.864 39.813 12.263 1.00 17.08 1024 ASP B CA 1
ATOM 1425 C C . ASP B 1 23 ? 8.903 40.576 11.346 1.00 17.98 1024 ASP B C 1
ATOM 1426 O O . ASP B 1 23 ? 9.297 41.524 10.671 1.00 20.02 1024 ASP B O 1
ATOM 1431 N N . LEU B 1 24 ? 7.646 40.166 11.315 1.00 19.08 1025 LEU B N 1
ATOM 1432 C CA . LEU B 1 24 ? 6.693 40.769 10.388 1.00 16.74 1025 LEU B CA 1
ATOM 1433 C C . LEU B 1 24 ? 5.340 41.167 10.969 1.00 15.76 1025 LEU B C 1
ATOM 1434 O O . LEU B 1 24 ? 4.854 40.563 11.925 1.00 13.39 1025 LEU B O 1
ATOM 1439 N N . ILE B 1 25 ? 4.751 42.210 10.377 1.00 17.65 1026 ILE B N 1
ATOM 1440 C CA . ILE B 1 25 ? 3.429 42.678 10.766 1.00 14.19 1026 ILE B CA 1
ATOM 1441 C C . ILE B 1 25 ? 2.618 42.874 9.501 1.00 17.08 1026 ILE B C 1
ATOM 1442 O O . ILE B 1 25 ? 3.157 43.339 8.487 1.00 17.06 1026 ILE B O 1
ATOM 1447 N N . ILE B 1 26 ? 1.339 42.497 9.533 1.00 15.94 1027 ILE B N 1
ATOM 1448 C CA . ILE B 1 26 ? 0.467 42.715 8.378 1.00 16.42 1027 ILE B CA 1
ATOM 1449 C C . ILE B 1 26 ? -0.878 43.197 8.905 1.00 15.06 1027 ILE B C 1
ATOM 1450 O O . ILE B 1 26 ? -1.330 42.759 9.958 1.00 17.94 1027 ILE B O 1
ATOM 1455 N N . GLY B 1 27 ? -1.514 44.120 8.193 1.00 17.02 1028 GLY B N 1
ATOM 1456 C CA . GLY B 1 27 ? -2.798 44.614 8.668 1.00 17.42 1028 GLY B CA 1
ATOM 1457 C C . GLY B 1 27 ? -3.500 45.410 7.594 1.00 16.00 1028 GLY B C 1
ATOM 1458 O O . GLY B 1 27 ? -2.873 45.868 6.653 1.00 17.51 1028 GLY B O 1
ATOM 1459 N N . PRO B 1 28 ? -4.813 45.605 7.722 1.00 19.28 1029 PRO B N 1
ATOM 1460 C CA . PRO B 1 28 ? -5.587 46.359 6.730 1.00 19.68 1029 PRO B CA 1
ATOM 1461 C C . PRO B 1 28 ? -5.585 47.878 6.867 1.00 18.69 1029 PRO B C 1
ATOM 1462 O O . PRO B 1 28 ? -5.142 48.453 7.854 1.00 17.80 1029 PRO B O 1
ATOM 1466 N N . ARG B 1 29 ? -6.131 48.502 5.841 1.00 18.58 1030 ARG B N 1
ATOM 1467 C CA . ARG B 1 29 ? -6.298 49.938 5.765 1.00 16.44 1030 ARG B CA 1
ATOM 1468 C C . ARG B 1 29 ? -7.063 50.309 7.036 1.00 20.81 1030 ARG B C 1
ATOM 1469 O O . ARG B 1 29 ? -7.952 49.570 7.480 1.00 23.22 1030 ARG B O 1
ATOM 1477 N N . GLY B 1 30 ? -6.712 51.430 7.644 1.00 19.77 1031 GLY B N 1
ATOM 1478 C CA . GLY B 1 30 ? -7.388 51.841 8.863 1.00 19.20 1031 GLY B CA 1
ATOM 1479 C C . GLY B 1 30 ? -6.818 51.248 10.140 1.00 21.27 1031 GLY B C 1
ATOM 1480 O O . GLY B 1 30 ? -7.217 51.627 11.234 1.00 19.70 1031 GLY B O 1
ATOM 1481 N N . SER B 1 31 ? -5.869 50.331 10.019 1.00 19.93 1032 SER B N 1
ATOM 1482 C CA . SER B 1 31 ? -5.299 49.699 11.212 1.00 22.42 1032 SER B CA 1
ATOM 1483 C C . SER B 1 31 ? -3.931 50.263 11.553 1.00 19.24 1032 SER B C 1
ATOM 1484 O O . SER B 1 31 ? -3.342 51.012 10.772 1.00 20.85 1032 SER B O 1
ATOM 1487 N N . PRO B 1 32 ? -3.401 49.898 12.733 1.00 18.08 1033 PRO B N 1
ATOM 1488 C CA . PRO B 1 32 ? -2.074 50.387 13.133 1.00 17.37 1033 PRO B CA 1
ATOM 1489 C C . PRO B 1 32 ? -0.960 49.947 12.170 1.00 16.74 1033 PRO B C 1
ATOM 1490 O O . PRO B 1 32 ? 0.126 50.535 12.167 1.00 16.59 1033 PRO B O 1
ATOM 1494 N N . ALA B 1 33 ? -1.207 48.910 11.361 1.00 15.79 1034 ALA B N 1
ATOM 1495 C CA . ALA B 1 33 ? -0.197 48.496 10.387 1.00 13.90 1034 ALA B CA 1
ATOM 1496 C C . ALA B 1 33 ? -0.014 49.616 9.337 1.00 16.16 1034 ALA B C 1
ATOM 1497 O O . ALA B 1 33 ? 1.097 49.872 8.875 1.00 10.56 1034 ALA B O 1
ATOM 1499 N N . GLU B 1 34 ? -1.111 50.285 8.971 1.00 14.33 1035 GLU B N 1
ATOM 1500 C CA . GLU B 1 34 ? -1.051 51.366 7.976 1.00 17.97 1035 GLU B CA 1
ATOM 1501 C C . GLU B 1 34 ? -0.336 52.589 8.557 1.00 19.53 1035 GLU B C 1
ATOM 1502 O O . GLU B 1 34 ? 0.417 53.274 7.866 1.00 19.61 1035 GLU B O 1
ATOM 1508 N N . THR B 1 35 ? -0.586 52.858 9.831 1.00 17.69 1036 THR B N 1
ATOM 1509 C CA . THR B 1 35 ? 0.021 53.982 10.505 1.00 21.19 1036 THR B CA 1
ATOM 1510 C C . THR B 1 35 ? 1.522 53.792 10.624 1.00 19.73 1036 THR B C 1
ATOM 1511 O O . THR B 1 35 ? 2.310 54.714 10.326 1.00 17.37 1036 THR B O 1
ATOM 1515 N N . ALA B 1 36 ? 1.922 52.600 11.048 1.00 15.28 1037 ALA B N 1
ATOM 1516 C CA . ALA B 1 36 ? 3.349 52.303 11.215 1.00 17.67 1037 ALA B CA 1
ATOM 1517 C C . ALA B 1 36 ? 4.051 52.268 9.860 1.00 16.75 1037 ALA B C 1
ATOM 1518 O O . ALA B 1 36 ? 5.240 52.587 9.750 1.00 14.96 1037 ALA B O 1
ATOM 1520 N N . PHE B 1 37 ? 3.320 51.851 8.825 1.00 19.86 1038 PHE B N 1
ATOM 1521 C CA . PHE B 1 37 ? 3.859 51.816 7.467 1.00 14.93 1038 PHE B CA 1
ATOM 1522 C C . PHE B 1 37 ? 4.234 53.269 7.079 1.00 17.84 1038 PHE B C 1
ATOM 1523 O O . PHE B 1 37 ? 5.346 53.543 6.619 1.00 14.01 1038 PHE B O 1
ATOM 1531 N N . CYS B 1 38 ? 3.297 54.201 7.276 1.00 14.86 1039 CYS B N 1
ATOM 1532 C CA . CYS B 1 38 ? 3.551 55.593 6.927 1.00 18.70 1039 CYS B CA 1
ATOM 1533 C C . CYS B 1 38 ? 4.607 56.239 7.823 1.00 20.62 1039 CYS B C 1
ATOM 1534 O O . CYS B 1 38 ? 5.507 56.921 7.311 1.00 21.56 1039 CYS B O 1
ATOM 1537 N N . ASN B 1 39 ? 4.508 56.033 9.139 1.00 16.84 1040 ASN B N 1
ATOM 1538 C CA . ASN B 1 39 ? 5.479 56.609 10.082 1.00 17.50 1040 ASN B CA 1
ATOM 1539 C C . ASN B 1 39 ? 6.870 56.038 9.857 1.00 21.15 1040 ASN B C 1
ATOM 1540 O O . ASN B 1 39 ? 7.886 56.707 10.090 1.00 21.07 1040 ASN B O 1
ATOM 1545 N N . GLY B 1 40 ? 6.907 54.788 9.414 1.00 18.12 1041 GLY B N 1
ATOM 1546 C CA . GLY B 1 40 ? 8.165 54.125 9.178 1.00 19.70 1041 GLY B CA 1
ATOM 1547 C C . GLY B 1 40 ? 8.883 54.634 7.955 1.00 19.24 1041 GLY B C 1
ATOM 1548 O O . GLY B 1 40 ? 10.072 54.907 8.029 1.00 15.34 1041 GLY B O 1
ATOM 1549 N N . LEU B 1 41 ? 8.169 54.776 6.840 1.00 18.85 1042 LEU B N 1
ATOM 1550 C CA . LEU B 1 41 ? 8.785 55.245 5.599 1.00 20.59 1042 LEU B CA 1
ATOM 1551 C C . LEU B 1 41 ? 9.413 56.620 5.654 1.00 19.51 1042 LEU B C 1
ATOM 1552 O O . LEU B 1 41 ? 10.453 56.833 5.048 1.00 22.53 1042 LEU B O 1
ATOM 1557 N N . VAL B 1 42 ? 8.801 57.553 6.376 1.00 22.12 1043 VAL B N 1
ATOM 1558 C CA . VAL B 1 42 ? 9.332 58.919 6.431 1.00 20.97 1043 VAL B CA 1
ATOM 1559 C C . VAL B 1 42 ? 10.482 59.114 7.400 1.00 19.66 1043 VAL B C 1
ATOM 1560 O O . VAL B 1 42 ? 11.132 60.150 7.360 1.00 18.79 1043 VAL B O 1
ATOM 1564 N N . ASN B 1 43 ? 10.731 58.123 8.248 1.00 17.53 1044 ASN B N 1
ATOM 1565 C CA . ASN B 1 43 ? 11.756 58.224 9.282 1.00 20.87 1044 ASN B CA 1
ATOM 1566 C C . ASN B 1 43 ? 13.025 57.387 9.103 1.00 20.17 1044 ASN B C 1
ATOM 1567 O O . ASN B 1 43 ? 13.109 56.251 9.548 1.00 23.59 1044 ASN B O 1
ATOM 1572 N N . ASN B 1 44 ? 14.023 57.973 8.458 1.00 23.44 1045 ASN B N 1
ATOM 1573 C CA . ASN B 1 44 ? 15.297 57.304 8.256 1.00 21.68 1045 ASN B CA 1
ATOM 1574 C C . ASN B 1 44 ? 16.347 57.880 9.190 1.00 24.09 1045 ASN B C 1
ATOM 1575 O O . ASN B 1 44 ? 16.274 59.041 9.587 1.00 23.52 1045 ASN B O 1
ATOM 1580 N N . LYS B 1 45 ? 17.308 57.045 9.563 1.00 24.93 1046 LYS B N 1
ATOM 1581 C CA . LYS B 1 45 ? 18.373 57.459 10.451 1.00 26.99 1046 LYS B CA 1
ATOM 1582 C C . LYS B 1 45 ? 19.657 56.829 9.952 1.00 29.31 1046 LYS B C 1
ATOM 1583 O O . LYS B 1 45 ? 19.634 55.993 9.045 1.00 28.19 1046 LYS B O 1
ATOM 1589 N N . HIS B 1 46 ? 20.783 57.248 10.513 1.00 30.13 1047 HIS B N 1
ATOM 1590 C CA . HIS B 1 46 ? 22.050 56.696 10.083 1.00 31.72 1047 HIS B CA 1
ATOM 1591 C C . HIS B 1 46 ? 22.090 55.204 10.365 1.00 32.58 1047 HIS B C 1
ATOM 1592 O O . HIS B 1 46 ? 21.816 54.758 11.494 1.00 30.01 1047 HIS B O 1
ATOM 1599 N N . GLY B 1 47 ? 22.424 54.436 9.333 1.00 29.31 1048 GLY B N 1
ATOM 1600 C CA . GLY B 1 47 ? 22.499 52.992 9.473 1.00 29.98 1048 GLY B CA 1
ATOM 1601 C C . GLY B 1 47 ? 21.164 52.281 9.345 1.00 28.44 1048 GLY B C 1
ATOM 1602 O O . GLY B 1 47 ? 21.117 51.048 9.272 1.00 26.45 1048 GLY B O 1
ATOM 1603 N N . PHE B 1 48 ? 20.077 53.052 9.324 1.00 27.78 1049 PHE B N 1
ATOM 1604 C CA . PHE B 1 48 ? 18.746 52.478 9.214 1.00 25.27 1049 PHE B CA 1
ATOM 1605 C C . PHE B 1 48 ? 17.789 53.264 8.325 1.00 23.84 1049 PHE B C 1
ATOM 1606 O O . PHE B 1 48 ? 17.133 54.205 8.766 1.00 21.81 1049 PHE B O 1
ATOM 1614 N N . THR B 1 49 ? 17.706 52.864 7.065 1.00 27.32 1050 THR B N 1
ATOM 1615 C CA . THR B 1 49 ? 16.798 53.512 6.133 1.00 27.68 1050 THR B CA 1
ATOM 1616 C C . THR B 1 49 ? 15.757 52.469 5.783 1.00 25.93 1050 THR B C 1
ATOM 1617 O O . THR B 1 49 ? 16.086 51.311 5.582 1.00 33.99 1050 THR B O 1
ATOM 1621 N N . SER B 1 50 ? 14.498 52.869 5.737 1.00 24.26 1051 SER B N 1
ATOM 1622 C CA . SER B 1 50 ? 13.420 51.942 5.431 1.00 22.15 1051 SER B CA 1
ATOM 1623 C C . SER B 1 50 ? 12.926 52.227 4.022 1.00 23.59 1051 SER B C 1
ATOM 1624 O O . SER B 1 50 ? 12.771 53.380 3.632 1.00 24.23 1051 SER B O 1
ATOM 1627 N N . LEU B 1 51 ? 12.656 51.177 3.259 1.00 23.96 1052 LEU B N 1
ATOM 1628 C CA . LEU B 1 51 ? 12.211 51.386 1.900 1.00 23.05 1052 LEU B CA 1
ATOM 1629 C C . LEU B 1 51 ? 11.107 50.426 1.522 1.00 21.65 1052 LEU B C 1
ATOM 1630 O O . LEU B 1 51 ? 10.925 49.377 2.170 1.00 16.98 1052 LEU B O 1
ATOM 1635 N N . LEU B 1 52 ? 10.366 50.791 0.481 1.00 16.59 1053 LEU B N 1
ATOM 1636 C CA . LEU B 1 52 ? 9.304 49.936 -0.015 1.00 22.53 1053 LEU B CA 1
ATOM 1637 C C . LEU B 1 52 ? 9.944 48.692 -0.627 1.00 24.08 1053 LEU B C 1
ATOM 1638 O O . LEU B 1 52 ? 10.947 48.783 -1.334 1.00 22.66 1053 LEU B O 1
ATOM 1643 N N . ALA B 1 53 ? 9.382 47.527 -0.355 1.00 21.94 1054 ALA B N 1
ATOM 1644 C CA . ALA B 1 53 ? 9.924 46.331 -0.974 1.00 20.53 1054 ALA B CA 1
ATOM 1645 C C . ALA B 1 53 ? 9.461 46.315 -2.440 1.00 22.12 1054 ALA B C 1
ATOM 1646 O O . ALA B 1 53 ? 8.279 46.531 -2.751 1.00 17.62 1054 ALA B O 1
ATOM 1648 N N . VAL B 1 54 ? 10.393 46.083 -3.350 1.00 23.12 1055 VAL B N 1
ATOM 1649 C CA . VAL B 1 54 ? 10.040 46.000 -4.758 1.00 19.44 1055 VAL B CA 1
ATOM 1650 C C . VAL B 1 54 ? 10.640 44.732 -5.366 1.00 23.36 1055 VAL B C 1
ATOM 1651 O O . VAL B 1 54 ? 11.756 44.327 -5.012 1.00 22.45 1055 VAL B O 1
ATOM 1655 N N . ILE B 1 55 ? 9.884 44.109 -6.267 1.00 22.47 1056 ILE B N 1
ATOM 1656 C CA . ILE B 1 55 ? 10.337 42.936 -6.992 1.00 21.75 1056 ILE B CA 1
ATOM 1657 C C . ILE B 1 55 ? 11.496 43.460 -7.843 1.00 25.99 1056 ILE B C 1
ATOM 1658 O O . ILE B 1 55 ? 12.518 42.797 -8.023 1.00 28.67 1056 ILE B O 1
ATOM 1663 N N . ALA B 1 56 ? 11.329 44.684 -8.334 1.00 25.25 1057 ALA B N 1
ATOM 1664 C CA . ALA B 1 56 ? 12.356 45.383 -9.108 1.00 24.70 1057 ALA B CA 1
ATOM 1665 C C . ALA B 1 56 ? 11.969 46.857 -9.148 1.00 26.65 1057 ALA B C 1
ATOM 1666 O O . ALA B 1 56 ? 10.815 47.208 -8.860 1.00 23.98 1057 ALA B O 1
ATOM 1668 N N . PRO B 1 57 ? 12.924 47.752 -9.463 1.00 26.80 1058 PRO B N 1
ATOM 1669 C CA . PRO B 1 57 ? 12.543 49.165 -9.522 1.00 28.27 1058 PRO B CA 1
ATOM 1670 C C . PRO B 1 57 ? 11.377 49.272 -10.509 1.00 29.12 1058 PRO B C 1
ATOM 1671 O O . PRO B 1 57 ? 11.358 48.602 -11.549 1.00 27.07 1058 PRO B O 1
ATOM 1675 N N . ASN B 1 58 ? 10.400 50.104 -10.181 1.00 24.53 1059 ASN B N 1
ATOM 1676 C CA . ASN B 1 58 ? 9.206 50.253 -11.024 1.00 25.53 1059 ASN B CA 1
ATOM 1677 C C . ASN B 1 58 ? 8.243 49.069 -10.950 1.00 22.49 1059 ASN B C 1
ATOM 1678 O O . ASN B 1 58 ? 7.292 48.976 -11.721 1.00 22.84 1059 ASN B O 1
ATOM 1683 N N . LEU B 1 59 ? 8.478 48.153 -10.021 1.00 22.51 1060 LEU B N 1
ATOM 1684 C CA . LEU B 1 59 ? 7.542 47.049 -9.849 1.00 24.41 1060 LEU B CA 1
ATOM 1685 C C . LEU B 1 59 ? 7.475 46.644 -8.381 1.00 20.35 1060 LEU B C 1
ATOM 1686 O O . LEU B 1 59 ? 7.999 45.611 -7.971 1.00 18.63 1060 LEU B O 1
ATOM 1691 N N . PRO B 1 60 ? 6.833 47.482 -7.557 1.00 24.53 1061 PRO B N 1
ATOM 1692 C CA . PRO B 1 60 ? 6.716 47.172 -6.123 1.00 21.95 1061 PRO B CA 1
ATO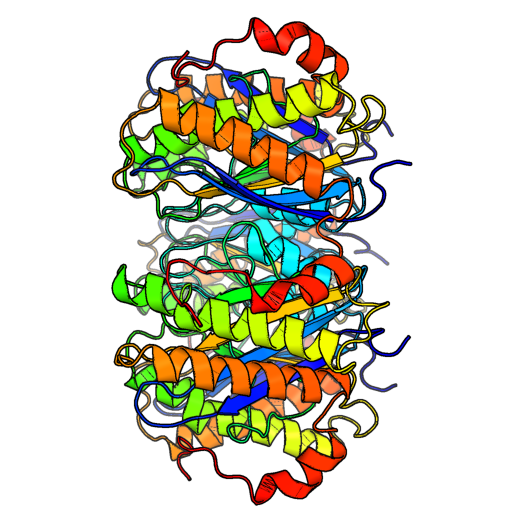M 1693 C C . PRO B 1 60 ? 5.753 46.027 -5.921 1.00 20.45 1061 PRO B C 1
ATOM 1694 O O . PRO B 1 60 ? 4.836 45.841 -6.723 1.00 19.22 1061 PRO B O 1
ATOM 1698 N N . CYS B 1 61 ? 5.959 45.243 -4.871 1.00 17.86 1062 CYS B N 1
ATOM 1699 C CA . CYS B 1 61 ? 5.027 44.169 -4.609 1.00 18.73 1062 CYS B CA 1
ATOM 1700 C C . CYS B 1 61 ? 3.792 44.804 -3.984 1.00 18.11 1062 CYS B C 1
ATOM 1701 O O . CYS B 1 61 ? 3.843 45.906 -3.396 1.00 15.89 1062 CYS B O 1
ATOM 1704 N N . LYS B 1 62 ? 2.664 44.142 -4.165 1.00 17.91 1063 LYS B N 1
ATOM 1705 C CA . LYS B 1 62 ? 1.392 44.601 -3.615 1.00 16.81 1063 LYS B CA 1
ATOM 1706 C C . LYS B 1 62 ? 0.819 43.346 -2.967 1.00 18.36 1063 LYS B C 1
ATOM 1707 O O . LYS B 1 62 ? 0.748 42.306 -3.610 1.00 21.96 1063 LYS B O 1
ATOM 1713 N N . PRO B 1 63 ? 0.332 43.442 -1.720 1.00 20.29 1064 PRO B N 1
ATOM 1714 C CA . PRO B 1 63 ? 0.249 44.628 -0.852 1.00 19.03 1064 PRO B CA 1
ATOM 1715 C C . PRO B 1 63 ? 1.513 45.422 -0.582 1.00 19.88 1064 PRO B C 1
ATOM 1716 O O . PRO B 1 63 ? 2.600 44.858 -0.493 1.00 16.64 1064 PRO B O 1
ATOM 1720 N N . ASN B 1 64 ? 1.339 46.738 -0.431 1.00 21.15 1065 ASN B N 1
ATOM 1721 C CA . ASN B 1 64 ? 2.437 47.660 -0.118 1.00 18.74 1065 ASN B CA 1
ATOM 1722 C C . ASN B 1 64 ? 3.241 47.105 1.050 1.00 19.21 1065 ASN B C 1
ATOM 1723 O O . ASN B 1 64 ? 2.692 46.726 2.085 1.00 16.42 1065 ASN B O 1
ATOM 1728 N N . THR B 1 65 ? 4.555 47.072 0.899 1.00 18.69 1066 THR B N 1
ATOM 1729 C CA . THR B 1 65 ? 5.378 46.495 1.930 1.00 17.47 1066 THR B CA 1
ATOM 1730 C C . THR B 1 65 ? 6.539 47.394 2.277 1.00 19.63 1066 THR B C 1
ATOM 1731 O O . THR B 1 65 ? 7.216 47.891 1.380 1.00 18.81 1066 THR B O 1
ATOM 1735 N N . LEU B 1 66 ? 6.744 47.608 3.577 1.00 19.50 1067 LEU B N 1
ATOM 1736 C CA . LEU B 1 66 ? 7.845 48.422 4.065 1.00 18.87 1067 LEU B CA 1
ATOM 1737 C C . LEU B 1 66 ? 8.876 47.476 4.672 1.00 20.45 1067 LEU B C 1
ATOM 1738 O O . LEU B 1 66 ? 8.526 46.618 5.480 1.00 17.68 1067 LEU B O 1
ATOM 1743 N N . MET B 1 67 ? 10.139 47.651 4.290 1.00 20.14 1068 MET B N 1
ATOM 1744 C CA . MET B 1 67 ? 11.248 46.829 4.774 1.00 21.05 1068 MET B CA 1
ATOM 1745 C C . MET B 1 67 ? 12.177 47.671 5.628 1.00 21.25 1068 MET B C 1
ATOM 1746 O O . MET B 1 67 ? 12.483 48.808 5.268 1.00 23.26 1068 MET B O 1
ATOM 1751 N N . PHE B 1 68 ? 12.670 47.104 6.723 1.00 19.91 1069 PHE B N 1
ATOM 1752 C CA . PHE B 1 68 ? 13.609 47.811 7.601 1.00 19.39 1069 PHE B CA 1
ATOM 1753 C C . PHE B 1 68 ? 14.648 46.815 8.118 1.00 18.16 1069 PHE B C 1
ATOM 1754 O O . PHE B 1 68 ? 14.349 45.648 8.345 1.00 26.59 1069 PHE B O 1
ATOM 1762 N N . ASN B 1 69 ? 15.876 47.270 8.306 1.00 23.89 1070 ASN B N 1
ATOM 1763 C CA . ASN B 1 69 ? 16.939 46.373 8.752 1.00 19.24 1070 ASN B CA 1
ATOM 1764 C C . ASN B 1 69 ? 17.112 46.353 10.265 1.00 19.80 1070 ASN B C 1
ATOM 1765 O O . ASN B 1 69 ? 16.755 47.305 10.965 1.00 22.21 1070 ASN B O 1
ATOM 1770 N N . LYS B 1 70 ? 17.665 45.251 10.768 1.00 20.41 1071 LYS B N 1
ATOM 1771 C CA . LYS B 1 70 ? 17.902 45.071 12.192 1.00 17.61 1071 LYS B CA 1
ATOM 1772 C C . LYS B 1 70 ? 19.371 45.336 12.490 1.00 20.10 1071 LYS B C 1
ATOM 1773 O O . LYS B 1 70 ? 19.725 45.930 13.511 1.00 17.50 1071 LYS B O 1
ATOM 1779 N N . VAL B 1 71 ? 20.232 44.869 11.600 1.00 20.32 1072 VAL B N 1
ATOM 1780 C CA . VAL B 1 71 ? 21.661 45.073 11.775 1.00 26.07 1072 VAL B CA 1
ATOM 1781 C C . VAL B 1 71 ? 22.078 46.400 11.140 1.00 26.18 1072 VAL B C 1
ATOM 1782 O O . VAL B 1 71 ? 21.719 46.675 9.989 1.00 28.76 1072 VAL B O 1
ATOM 1786 N N . THR B 1 72 ? 22.836 47.199 11.885 1.00 25.06 1073 THR B N 1
ATOM 1787 C CA . THR B 1 72 ? 23.296 48.506 11.399 1.00 31.27 1073 THR B CA 1
ATOM 1788 C C . THR B 1 72 ? 23.990 48.392 10.043 1.00 31.60 1073 THR B C 1
ATOM 1789 O O . THR B 1 72 ? 24.882 47.564 9.863 1.00 33.79 1073 THR B O 1
ATOM 1793 N N . ILE B 1 73 ? 23.588 49.226 9.094 1.00 30.46 1074 ILE B N 1
ATOM 1794 C CA . ILE B 1 73 ? 24.195 49.205 7.772 1.00 32.18 1074 ILE B CA 1
ATOM 1795 C C . ILE B 1 73 ? 25.289 50.270 7.741 1.00 34.61 1074 ILE B C 1
ATOM 1796 O O . ILE B 1 73 ? 25.013 51.468 7.793 1.00 34.22 1074 ILE B O 1
ATOM 1801 N N . ASN B 1 74 ? 26.539 49.818 7.680 1.00 37.15 1075 ASN B N 1
ATOM 1802 C CA . ASN B 1 74 ? 27.678 50.728 7.691 1.00 39.13 1075 ASN B CA 1
ATOM 1803 C C . ASN B 1 74 ? 28.304 51.025 6.335 1.00 38.06 1075 ASN B C 1
ATOM 1804 O O . ASN B 1 74 ? 28.987 52.037 6.180 1.00 38.61 1075 ASN B O 1
ATOM 1809 N N . ASP B 1 75 ? 28.083 50.157 5.353 1.00 39.48 1076 ASP B N 1
ATOM 1810 C CA . ASP B 1 75 ? 28.669 50.366 4.031 1.00 37.11 1076 ASP B CA 1
ATOM 1811 C C . ASP B 1 75 ? 27.748 49.931 2.908 1.00 37.61 1076 ASP B C 1
ATOM 1812 O O . ASP B 1 75 ? 26.672 49.361 3.146 1.00 34.07 1076 ASP B O 1
ATOM 1817 N N . ALA B 1 76 ? 28.186 50.192 1.682 1.00 35.76 1077 ALA B N 1
ATOM 1818 C CA . ALA B 1 76 ? 27.421 49.835 0.499 1.00 36.18 1077 ALA B CA 1
ATOM 1819 C C . ALA B 1 76 ? 27.194 48.326 0.372 1.00 35.49 1077 ALA B C 1
ATOM 1820 O O . ALA B 1 76 ? 26.136 47.898 -0.083 1.00 36.08 1077 ALA B O 1
ATOM 1822 N N . ARG B 1 77 ? 28.175 47.518 0.767 1.00 37.59 1078 ARG B N 1
ATOM 1823 C CA . ARG B 1 77 ? 28.027 46.064 0.655 1.00 36.07 1078 ARG B CA 1
ATOM 1824 C C . ARG B 1 77 ? 26.787 45.609 1.416 1.00 34.71 1078 ARG B C 1
ATOM 1825 O O . ARG B 1 77 ? 25.964 44.840 0.908 1.00 36.03 1078 ARG B O 1
ATOM 1833 N N . GLN B 1 78 ? 26.649 46.099 2.641 1.00 33.23 1079 GLN B N 1
ATOM 1834 C CA . GLN B 1 78 ? 25.500 45.745 3.469 1.00 31.92 1079 GLN B CA 1
ATOM 1835 C C . GLN B 1 78 ? 24.217 46.319 2.905 1.00 25.57 1079 GLN B C 1
ATOM 1836 O O . GLN B 1 78 ? 23.183 45.670 2.936 1.00 28.54 1079 GLN B O 1
ATOM 1842 N N . ALA B 1 79 ? 24.287 47.540 2.391 1.00 26.04 1080 ALA B N 1
ATOM 1843 C CA . ALA B 1 79 ? 23.110 48.191 1.832 1.00 27.30 1080 ALA B CA 1
ATOM 1844 C C . ALA B 1 79 ? 22.563 47.435 0.620 1.00 28.77 1080 ALA B C 1
ATOM 1845 O O . ALA B 1 79 ? 21.351 47.245 0.487 1.00 29.20 1080 ALA B O 1
ATOM 1847 N N . VAL B 1 80 ? 23.457 46.983 -0.253 1.00 28.57 1081 VAL B N 1
ATOM 1848 C CA . VAL B 1 80 ? 23.040 46.249 -1.449 1.00 31.36 1081 VAL B CA 1
ATOM 1849 C C . VAL B 1 80 ? 22.446 44.881 -1.115 1.00 29.48 1081 VAL B C 1
ATOM 1850 O O . VAL B 1 80 ? 21.483 44.444 -1.760 1.00 27.66 1081 VAL B O 1
ATOM 1854 N N . GLN B 1 81 ? 23.010 44.209 -0.116 1.00 25.34 1082 GLN B N 1
ATOM 1855 C CA . GLN B 1 81 ? 22.466 42.916 0.287 1.00 27.70 1082 GLN B CA 1
ATOM 1856 C C . GLN B 1 81 ? 21.024 43.112 0.747 1.00 26.57 1082 GLN B C 1
ATOM 1857 O O . GLN B 1 81 ? 20.110 42.420 0.279 1.00 22.81 1082 GLN B O 1
ATOM 1863 N N . MET B 1 82 ? 20.832 44.068 1.657 1.00 27.38 1083 MET B N 1
ATOM 1864 C CA . MET B 1 82 ? 19.519 44.376 2.217 1.00 22.74 1083 MET B CA 1
ATOM 1865 C C . MET B 1 82 ? 18.541 44.744 1.113 1.00 24.28 1083 MET B C 1
ATOM 1866 O O . MET B 1 82 ? 17.408 44.230 1.055 1.00 23.56 1083 MET B O 1
ATOM 1871 N N . PHE B 1 83 ? 18.974 45.633 0.230 1.00 22.58 1084 PHE B N 1
ATOM 1872 C CA . PHE B 1 83 ? 18.096 46.065 -0.833 1.00 26.10 1084 PHE B CA 1
ATOM 1873 C C . PHE B 1 83 ? 18.412 45.526 -2.213 1.00 26.55 1084 PHE B C 1
ATOM 1874 O O . PHE B 1 83 ? 18.245 46.216 -3.215 1.00 24.64 1084 PHE B O 1
ATOM 1882 N N . GLY B 1 84 ? 18.836 44.262 -2.229 1.00 27.05 1085 GLY B N 1
ATOM 1883 C CA . GLY B 1 84 ? 19.152 43.553 -3.453 1.00 25.07 1085 GLY B CA 1
ATOM 1884 C C . GLY B 1 84 ? 18.577 42.163 -3.262 1.00 25.33 1085 GLY B C 1
ATOM 1885 O O . GLY B 1 84 ? 17.365 41.962 -3.413 1.00 27.12 1085 GLY B O 1
ATOM 1886 N N . PRO B 1 85 ? 19.412 41.179 -2.906 1.00 20.51 1086 PRO B N 1
ATOM 1887 C CA . PRO B 1 85 ? 18.896 39.827 -2.711 1.00 20.36 1086 PRO B CA 1
ATOM 1888 C C . PRO B 1 85 ? 17.778 39.741 -1.670 1.00 21.64 1086 PRO B C 1
ATOM 1889 O O . PRO B 1 85 ? 16.734 39.117 -1.917 1.00 22.26 1086 PRO B O 1
ATOM 1893 N N . ALA B 1 86 ? 17.956 40.393 -0.525 1.00 22.52 1087 ALA B N 1
ATOM 1894 C CA . ALA B 1 86 ? 16.916 40.315 0.498 1.00 22.50 1087 ALA B CA 1
ATOM 1895 C C . ALA B 1 86 ? 15.638 41.003 0.052 1.00 21.39 1087 ALA B C 1
ATOM 1896 O O . ALA B 1 86 ? 14.536 40.465 0.219 1.00 21.50 1087 ALA B O 1
ATOM 1898 N N . GLN B 1 87 ? 15.770 42.192 -0.519 1.00 22.57 1088 GLN B N 1
ATOM 1899 C CA . GLN B 1 87 ? 14.591 42.900 -0.964 1.00 21.34 1088 GLN B CA 1
ATOM 1900 C C . GLN B 1 87 ? 13.836 42.099 -2.016 1.00 21.59 1088 GLN B C 1
ATOM 1901 O O . GLN B 1 87 ? 12.616 41.951 -1.929 1.00 22.07 1088 GLN B O 1
ATOM 1907 N N . HIS B 1 88 ? 14.547 41.607 -3.032 1.00 21.57 1089 HIS B N 1
ATOM 1908 C CA . HIS B 1 88 ? 13.891 40.837 -4.080 1.00 21.73 1089 HIS B CA 1
ATOM 1909 C C . HIS B 1 88 ? 13.233 39.612 -3.436 1.00 20.72 1089 HIS B C 1
ATOM 1910 O O . HIS B 1 88 ? 12.082 39.265 -3.763 1.00 19.35 1089 HIS B O 1
ATOM 1917 N N . GLY B 1 89 ? 13.938 38.976 -2.499 1.00 16.55 1090 GLY B N 1
ATOM 1918 C CA . GLY B 1 89 ? 13.370 37.810 -1.822 1.00 19.13 1090 GLY B CA 1
ATOM 1919 C C . GLY B 1 89 ? 12.075 38.123 -1.074 1.00 20.80 1090 GLY B C 1
ATOM 1920 O O . GLY B 1 89 ? 11.050 37.428 -1.228 1.00 20.82 1090 GLY B O 1
ATOM 1921 N N . VAL B 1 90 ? 12.109 39.183 -0.268 1.00 22.39 1091 VAL B N 1
ATOM 1922 C CA . VAL B 1 90 ? 10.938 39.606 0.498 1.00 19.02 1091 VAL B CA 1
ATOM 1923 C C . VAL B 1 90 ? 9.784 39.962 -0.441 1.00 19.35 1091 VAL B C 1
ATOM 1924 O O . VAL B 1 90 ? 8.644 39.530 -0.254 1.00 18.40 1091 VAL B O 1
ATOM 1928 N N . ALA B 1 91 ? 10.081 40.747 -1.469 1.00 19.11 1092 ALA B N 1
ATOM 1929 C CA . ALA B 1 91 ? 9.045 41.167 -2.404 1.00 21.04 1092 ALA B CA 1
ATOM 1930 C C . ALA B 1 91 ? 8.429 39.999 -3.175 1.00 20.28 1092 ALA B C 1
ATOM 1931 O O . ALA B 1 91 ? 7.203 39.957 -3.393 1.00 19.02 1092 ALA B O 1
ATOM 1933 N N . MET B 1 92 ? 9.266 39.064 -3.619 1.00 18.87 1093 MET B N 1
ATOM 1934 C CA . MET B 1 92 ? 8.732 37.899 -4.327 1.00 22.92 1093 MET B CA 1
ATOM 1935 C C . MET B 1 92 ? 7.870 37.054 -3.381 1.00 22.81 1093 MET B C 1
ATOM 1936 O O . MET B 1 92 ? 6.829 36.504 -3.802 1.00 18.30 1093 MET B O 1
ATOM 1941 N N . ALA B 1 93 ? 8.288 36.965 -2.111 1.00 17.75 1094 ALA B N 1
ATOM 1942 C CA . ALA B 1 93 ? 7.533 36.186 -1.125 1.00 19.77 1094 ALA B CA 1
ATOM 1943 C C . ALA B 1 93 ? 6.131 36.769 -0.963 1.00 23.62 1094 ALA B C 1
ATOM 1944 O O . ALA B 1 93 ? 5.140 36.030 -0.909 1.00 19.37 1094 ALA B O 1
ATOM 1946 N N . VAL B 1 94 ? 6.051 38.100 -0.875 1.00 25.21 1095 VAL B N 1
ATOM 1947 C CA . VAL B 1 94 ? 4.770 38.772 -0.744 1.00 19.78 1095 VAL B CA 1
ATOM 1948 C C . VAL B 1 94 ? 3.905 38.485 -1.986 1.00 20.87 1095 VAL B C 1
ATOM 1949 O O . VAL B 1 94 ? 2.740 38.090 -1.854 1.00 19.27 1095 VAL B O 1
ATOM 1953 N N . GLN B 1 95 ? 4.461 38.684 -3.181 1.00 18.17 1096 GLN B N 1
ATOM 1954 C CA . GLN B 1 95 ? 3.694 38.461 -4.409 1.00 18.40 1096 GLN B CA 1
ATOM 1955 C C . GLN B 1 95 ? 3.334 37.001 -4.633 1.00 21.41 1096 GLN B C 1
ATOM 1956 O O . GLN B 1 95 ? 2.253 36.699 -5.159 1.00 16.75 1096 GLN B O 1
ATOM 1962 N N . ASP B 1 96 ? 4.219 36.090 -4.242 1.00 18.52 1097 ASP B N 1
ATOM 1963 C CA . ASP B 1 96 ? 3.891 34.665 -4.406 1.00 23.42 1097 ASP B CA 1
ATOM 1964 C C . ASP B 1 96 ? 2.783 34.290 -3.405 1.00 23.09 1097 ASP B C 1
ATOM 1965 O O . ASP B 1 96 ? 1.938 33.425 -3.694 1.00 21.51 1097 ASP B O 1
ATOM 1970 N N . ALA B 1 97 ? 2.760 34.958 -2.242 1.00 17.59 1098 ALA B N 1
ATOM 1971 C CA . ALA B 1 97 ? 1.713 34.681 -1.268 1.00 16.32 1098 ALA B CA 1
ATOM 1972 C C . ALA B 1 97 ? 0.361 35.130 -1.848 1.00 19.97 1098 ALA B C 1
ATOM 1973 O O . ALA B 1 97 ? -0.654 34.492 -1.598 1.00 21.67 1098 ALA B O 1
ATOM 1975 N N . VAL B 1 98 ? 0.344 36.225 -2.607 1.00 17.28 1099 VAL B N 1
ATOM 1976 C CA . VAL B 1 98 ? -0.903 36.671 -3.239 1.00 21.86 1099 VAL B CA 1
ATOM 1977 C C . VAL B 1 98 ? -1.282 35.680 -4.354 1.00 17.24 1099 VAL B C 1
ATOM 1978 O O . VAL B 1 98 ? -2.422 35.226 -4.460 1.00 18.16 1099 VAL B O 1
ATOM 1982 N N . ALA B 1 99 ? -0.312 35.334 -5.185 1.00 19.96 1100 ALA B N 1
ATOM 1983 C CA . ALA B 1 99 ? -0.566 34.398 -6.281 1.00 24.67 1100 ALA B CA 1
ATOM 1984 C C . ALA B 1 99 ? -1.124 33.070 -5.754 1.00 26.39 1100 ALA B C 1
ATOM 1985 O O . ALA B 1 99 ? -2.017 32.482 -6.359 1.00 22.94 1100 ALA B O 1
ATOM 1987 N N . GLU B 1 100 ? -0.592 32.599 -4.624 1.00 22.09 1101 GLU B N 1
ATOM 1988 C CA . GLU B 1 100 ? -1.054 31.334 -4.068 1.00 23.42 1101 GLU B CA 1
ATOM 1989 C C . GLU B 1 100 ? -2.290 31.444 -3.195 1.00 23.74 1101 GLU B C 1
ATOM 1990 O O . GLU B 1 100 ? -2.722 30.448 -2.626 1.00 20.69 1101 GLU B O 1
ATOM 1996 N N . GLY B 1 101 ? -2.851 32.644 -3.072 1.00 23.90 1102 GLY B N 1
ATOM 1997 C CA . GLY B 1 101 ? -4.066 32.787 -2.282 1.00 24.54 1102 GLY B CA 1
ATOM 1998 C C . GLY B 1 101 ? -3.907 32.900 -0.779 1.00 25.90 1102 GLY B C 1
ATOM 1999 O O . GLY B 1 101 ? -4.914 32.982 -0.076 1.00 23.76 1102 GLY B O 1
ATOM 2000 N N . ILE B 1 102 ? -2.663 32.901 -0.292 1.00 19.11 1103 ILE B N 1
ATOM 2001 C CA . ILE B 1 102 ? -2.386 33.025 1.123 1.00 21.91 1103 ILE B CA 1
ATOM 2002 C C . ILE B 1 102 ? -2.840 34.414 1.565 1.00 20.86 1103 ILE B C 1
ATOM 2003 O O . ILE B 1 102 ? -3.401 34.589 2.650 1.00 20.27 1103 ILE B O 1
ATOM 2008 N N . ILE B 1 103 ? -2.553 35.399 0.723 1.00 23.35 1104 ILE B N 1
ATOM 2009 C CA . ILE B 1 103 ? -3.009 36.767 0.935 1.00 21.25 1104 ILE B CA 1
ATOM 2010 C C . ILE B 1 103 ? -4.059 36.835 -0.175 1.00 22.39 1104 ILE B C 1
ATOM 2011 O O . ILE B 1 103 ? -3.695 36.824 -1.360 1.00 21.84 1104 ILE B O 1
ATOM 2016 N N . PRO B 1 104 ? -5.359 36.874 0.174 1.00 19.96 1105 PRO B N 1
ATOM 2017 C CA . PRO B 1 104 ? -6.360 36.930 -0.902 1.00 21.08 1105 PRO B CA 1
ATOM 2018 C C . PRO B 1 104 ? -6.131 38.060 -1.896 1.00 24.24 1105 PRO B C 1
ATOM 2019 O O . PRO B 1 104 ? -5.840 39.204 -1.523 1.00 23.56 1105 PRO B O 1
ATOM 2023 N N . ALA B 1 105 ? -6.266 37.724 -3.177 1.00 27.08 1106 ALA B N 1
ATOM 2024 C CA . ALA B 1 105 ? -6.070 38.683 -4.263 1.00 26.69 1106 ALA B CA 1
ATOM 2025 C C . ALA B 1 105 ? -6.971 39.907 -4.155 1.00 24.14 1106 ALA B C 1
ATOM 2026 O O . ALA B 1 105 ? -6.552 41.010 -4.483 1.00 26.57 1106 ALA B O 1
ATOM 2028 N N . ASP B 1 106 ? -8.197 39.719 -3.684 1.00 25.94 1107 ASP B N 1
ATOM 2029 C CA . ASP B 1 106 ? -9.117 40.837 -3.579 1.00 27.97 1107 ASP B CA 1
ATOM 2030 C C . ASP B 1 106 ? -8.951 41.651 -2.296 1.00 27.02 1107 ASP B C 1
ATOM 2031 O O . ASP B 1 106 ? -9.818 42.450 -1.953 1.00 24.59 1107 ASP B O 1
ATOM 2036 N N . GLU B 1 107 ? -7.844 41.434 -1.590 1.00 24.34 1108 GLU B N 1
ATOM 2037 C CA . GLU B 1 107 ? -7.552 42.173 -0.366 1.00 24.39 1108 GLU B CA 1
ATOM 2038 C C . GLU B 1 107 ? -6.191 42.831 -0.527 1.00 21.56 1108 GLU B C 1
ATOM 2039 O O . GLU B 1 107 ? -5.854 43.764 0.185 1.00 21.16 1108 GLU B O 1
ATOM 2045 N N . ALA B 1 108 ? -5.424 42.337 -1.493 1.00 19.97 1109 ALA B N 1
ATOM 2046 C CA . ALA B 1 108 ? -4.067 42.807 -1.725 1.00 20.24 1109 ALA B CA 1
ATOM 2047 C C . ALA B 1 108 ? -3.852 44.311 -1.931 1.00 22.72 1109 ALA B C 1
ATOM 2048 O O . ALA B 1 108 ? -2.775 44.840 -1.586 1.00 23.49 1109 ALA B O 1
ATOM 2050 N N . ASP B 1 109 ? -4.850 44.998 -2.482 1.00 19.96 1110 ASP B N 1
ATOM 2051 C CA . ASP B 1 109 ? -4.741 46.439 -2.717 1.00 24.76 1110 ASP B CA 1
ATOM 2052 C C . ASP B 1 109 ? -5.119 47.274 -1.489 1.00 23.24 1110 ASP B C 1
ATOM 2053 O O . ASP B 1 109 ? -5.070 48.504 -1.541 1.00 25.05 1110 ASP B O 1
ATOM 2058 N N . ASP B 1 110 ? -5.491 46.616 -0.391 1.00 21.87 1111 ASP B N 1
ATOM 2059 C CA . ASP B 1 110 ? -5.866 47.336 0.809 1.00 22.15 1111 ASP B CA 1
ATOM 2060 C C . ASP B 1 110 ? -5.202 46.808 2.072 1.00 24.47 1111 ASP B C 1
ATOM 2061 O O . ASP B 1 110 ? -5.763 46.903 3.160 1.00 22.71 1111 ASP B O 1
ATOM 2066 N N . LEU B 1 111 ? -4.005 46.258 1.921 1.00 19.25 1112 LEU B N 1
ATOM 2067 C CA . LEU B 1 111 ? -3.267 45.719 3.065 1.00 20.54 1112 LEU B CA 1
ATOM 2068 C C . LEU B 1 111 ? -1.887 46.334 3.091 1.00 16.63 1112 LEU B C 1
ATOM 2069 O O . LEU B 1 111 ? -1.429 46.834 2.077 1.00 17.61 1112 LEU B O 1
ATOM 2074 N N . TYR B 1 112 ? -1.242 46.293 4.252 1.00 20.81 1113 TYR B N 1
ATOM 2075 C CA . TYR B 1 112 ? 0.116 46.819 4.416 1.00 19.20 1113 TYR B CA 1
ATOM 2076 C C . TYR B 1 112 ? 0.938 45.748 5.148 1.00 20.77 1113 TYR B C 1
ATOM 2077 O O . TYR B 1 112 ? 0.444 45.107 6.088 1.00 21.13 1113 TYR B O 1
ATOM 2086 N N . VAL B 1 113 ? 2.183 45.567 4.713 1.00 18.77 1114 VAL B N 1
ATOM 2087 C CA . VAL B 1 113 ? 3.082 44.589 5.303 1.00 20.25 1114 VAL B CA 1
ATOM 2088 C C . VAL B 1 113 ? 4.342 45.299 5.770 1.00 18.92 1114 VAL B C 1
ATOM 2089 O O . VAL B 1 113 ? 4.875 46.136 5.056 1.00 19.20 1114 VAL B O 1
ATOM 2093 N N . LEU B 1 114 ? 4.778 44.979 6.988 1.00 19.42 1115 LEU B N 1
ATOM 2094 C CA . LEU B 1 114 ? 5.986 45.564 7.582 1.00 22.27 1115 LEU B CA 1
ATOM 2095 C C . LEU B 1 114 ? 6.952 44.386 7.801 1.00 20.52 1115 LEU B C 1
ATOM 2096 O O . LEU B 1 114 ? 6.615 43.422 8.493 1.00 20.77 1115 LEU B O 1
ATOM 2101 N N . VAL B 1 115 ? 8.156 44.476 7.241 1.00 23.75 1116 VAL B N 1
ATOM 2102 C CA . VAL B 1 115 ? 9.122 43.376 7.331 1.00 18.83 1116 VAL B CA 1
ATOM 2103 C C . VAL B 1 115 ? 10.486 43.763 7.903 1.00 18.99 1116 VAL B C 1
ATOM 2104 O O . VAL B 1 115 ? 11.221 44.569 7.315 1.00 16.97 1116 VAL B O 1
ATOM 2108 N N . GLY B 1 116 ? 10.815 43.190 9.060 1.00 16.21 1117 GLY B N 1
ATOM 2109 C CA . GLY B 1 116 ? 12.103 43.462 9.691 1.00 20.90 1117 GLY B CA 1
ATOM 2110 C C . GLY B 1 116 ? 13.068 42.377 9.220 1.00 20.28 1117 GLY B C 1
ATOM 2111 O O . GLY B 1 116 ? 12.818 41.191 9.425 1.00 17.52 1117 GLY B O 1
ATOM 2112 N N . VAL B 1 117 ? 14.171 42.788 8.604 1.00 21.74 1118 VAL B N 1
ATOM 2113 C CA . VAL B 1 117 ? 15.135 41.854 8.029 1.00 22.85 1118 VAL B CA 1
ATOM 2114 C C . VAL B 1 117 ? 16.484 41.724 8.732 1.00 22.55 1118 VAL B C 1
ATOM 2115 O O . VAL B 1 117 ? 17.151 42.714 9.053 1.00 23.53 1118 VAL B O 1
ATOM 2119 N N . PHE B 1 118 ? 16.883 40.484 8.977 1.00 22.32 1119 PHE B N 1
ATOM 2120 C CA . PHE B 1 118 ? 18.176 40.225 9.594 1.00 23.24 1119 PHE B CA 1
ATOM 2121 C C . PHE B 1 118 ? 19.211 39.751 8.561 1.00 23.35 1119 PHE B C 1
ATOM 2122 O O . PHE B 1 118 ? 18.955 38.806 7.795 1.00 22.51 1119 PHE B O 1
ATOM 2130 N N . ILE B 1 119 ? 20.366 40.416 8.539 1.00 23.38 1120 ILE B N 1
ATOM 2131 C CA . ILE B 1 119 ? 21.465 40.029 7.661 1.00 24.90 1120 ILE B CA 1
ATOM 2132 C C . ILE B 1 119 ? 22.731 40.216 8.508 1.00 25.76 1120 ILE B C 1
ATOM 2133 O O . ILE B 1 119 ? 23.145 41.335 8.799 1.00 26.44 1120 ILE B O 1
ATOM 2138 N N . HIS B 1 120 ? 23.320 39.105 8.933 1.00 28.77 1121 HIS B N 1
ATOM 2139 C CA . HIS B 1 120 ? 24.529 39.142 9.754 1.00 31.34 1121 HIS B CA 1
ATOM 2140 C C . HIS B 1 120 ? 25.603 39.898 8.978 1.00 30.37 1121 HIS B C 1
ATOM 2141 O O . HIS B 1 120 ? 25.642 39.837 7.750 1.00 27.76 1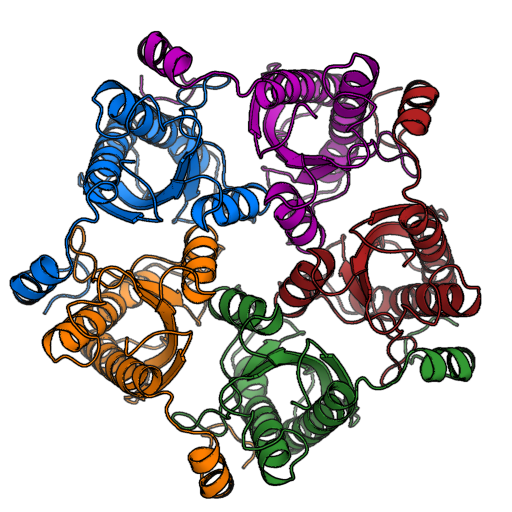121 HIS B O 1
ATOM 2148 N N . TRP B 1 121 ? 26.475 40.611 9.678 1.00 32.36 1122 TRP B N 1
ATOM 2149 C CA . TRP B 1 121 ? 27.487 41.375 8.978 1.00 39.23 1122 TRP B CA 1
ATOM 2150 C C . TRP B 1 121 ? 28.505 40.513 8.221 1.00 39.26 1122 TRP B C 1
ATOM 2151 O O . TRP B 1 121 ? 29.300 41.024 7.424 1.00 36.27 1122 TRP B O 1
ATOM 2162 N N . GLU B 1 122 ? 28.478 39.207 8.456 1.00 38.67 1123 GLU B N 1
ATOM 2163 C CA . GLU B 1 122 ? 29.387 38.315 7.742 1.00 41.16 1123 GLU B CA 1
ATOM 2164 C C . GLU B 1 122 ? 28.695 37.572 6.597 1.00 40.51 1123 GLU B C 1
ATOM 2165 O O . GLU B 1 122 ? 29.302 36.712 5.960 1.00 38.81 1123 GLU B O 1
ATOM 2171 N N . ALA B 1 123 ? 27.433 37.911 6.331 1.00 37.17 1124 ALA B N 1
ATOM 2172 C CA . ALA B 1 123 ? 26.700 37.278 5.244 1.00 37.17 1124 ALA B CA 1
ATOM 2173 C C . ALA B 1 123 ? 27.485 37.567 3.972 1.00 35.91 1124 ALA B C 1
ATOM 2174 O O . ALA B 1 123 ? 28.021 38.669 3.820 1.00 34.95 1124 ALA B O 1
ATOM 2176 N N . ALA B 1 124 ? 27.546 36.592 3.067 1.00 34.20 1125 ALA B N 1
ATOM 2177 C CA . ALA B 1 124 ? 28.296 36.762 1.831 1.00 33.09 1125 ALA B CA 1
ATOM 2178 C C . ALA B 1 124 ? 27.637 36.191 0.574 1.00 30.72 1125 ALA B C 1
ATOM 2179 O O . ALA B 1 124 ? 27.756 36.766 -0.506 1.00 33.81 1125 ALA B O 1
ATOM 2181 N N . ASP B 1 125 ? 26.946 35.069 0.696 1.00 29.81 1126 ASP B N 1
ATOM 2182 C CA . ASP B 1 125 ? 26.315 34.461 -0.473 1.00 30.49 1126 ASP B CA 1
ATOM 2183 C C . ASP B 1 125 ? 24.926 35.046 -0.779 1.00 30.51 1126 ASP B C 1
ATOM 2184 O O . ASP B 1 125 ? 23.936 34.724 -0.118 1.00 31.69 1126 ASP B O 1
ATOM 2189 N N . ASP B 1 126 ? 24.868 35.884 -1.809 1.00 29.76 1127 ASP B N 1
ATOM 2190 C CA . ASP B 1 126 ? 23.624 36.519 -2.234 1.00 30.20 1127 ASP B CA 1
ATOM 2191 C C . ASP B 1 126 ? 22.497 35.544 -2.511 1.00 32.53 1127 ASP B C 1
ATOM 2192 O O . ASP B 1 126 ? 21.346 35.814 -2.167 1.00 27.97 1127 ASP B O 1
ATOM 2197 N N . ALA B 1 127 ? 22.822 34.422 -3.150 1.00 31.47 1128 ALA B N 1
ATOM 2198 C CA . ALA B 1 127 ? 21.818 33.419 -3.476 1.00 30.24 1128 ALA B CA 1
ATOM 2199 C C . ALA B 1 127 ? 21.115 32.914 -2.218 1.00 28.21 1128 ALA B C 1
ATOM 2200 O O . ALA B 1 127 ? 19.897 32.721 -2.211 1.00 26.11 1128 ALA B O 1
ATOM 2202 N N . LYS B 1 128 ? 21.883 32.699 -1.155 1.00 25.15 1129 LYS B N 1
ATOM 2203 C CA . LYS B 1 128 ? 21.316 32.226 0.093 1.00 29.11 1129 LYS B CA 1
ATOM 2204 C C . LYS B 1 128 ? 20.524 33.330 0.801 1.00 29.42 1129 LYS B C 1
ATOM 2205 O O . LYS B 1 128 ? 19.428 33.078 1.335 1.00 26.85 1129 LYS B O 1
ATOM 2211 N N . ILE B 1 129 ? 21.071 34.547 0.805 1.00 29.20 1130 ILE B N 1
ATOM 2212 C CA . ILE B 1 129 ? 20.383 35.680 1.444 1.00 26.21 1130 ILE B CA 1
ATOM 2213 C C . ILE B 1 129 ? 19.010 35.791 0.814 1.00 25.94 1130 ILE B C 1
ATOM 2214 O O . ILE B 1 129 ? 18.000 35.852 1.500 1.00 24.76 1130 ILE B O 1
ATOM 2219 N N . GLN B 1 130 ? 18.985 35.790 -0.510 1.00 25.11 1131 GLN B N 1
ATOM 2220 C CA . GLN B 1 130 ? 17.742 35.882 -1.239 1.00 24.80 1131 GLN B CA 1
ATOM 2221 C C . GLN B 1 130 ? 16.788 34.726 -0.972 1.00 26.18 1131 GLN B C 1
ATOM 2222 O O . GLN B 1 130 ? 15.584 34.945 -0.759 1.00 24.77 1131 GLN B O 1
ATOM 2228 N N . LYS B 1 131 ? 17.304 33.495 -0.991 1.00 26.00 1132 LYS B N 1
ATOM 2229 C CA . LYS B 1 131 ? 16.438 32.332 -0.773 1.00 26.28 1132 LYS B CA 1
ATOM 2230 C C . LYS B 1 131 ? 15.906 32.195 0.659 1.00 23.60 1132 LYS B C 1
ATOM 2231 O O . LYS B 1 131 ? 14.731 31.925 0.871 1.00 22.19 1132 LYS B O 1
ATOM 2237 N N . TYR B 1 132 ? 16.782 32.359 1.637 1.00 20.32 1133 TYR B N 1
ATOM 2238 C CA . TYR B 1 132 ? 16.381 32.243 3.028 1.00 21.05 1133 TYR B CA 1
ATOM 2239 C C . TYR B 1 132 ? 15.394 33.354 3.406 1.00 22.53 1133 TYR B C 1
ATOM 2240 O O . TYR B 1 132 ? 14.449 33.108 4.150 1.00 23.44 1133 TYR B O 1
ATOM 2249 N N . ASN B 1 133 ? 15.597 34.567 2.891 1.00 22.01 1134 ASN B N 1
ATOM 2250 C CA . ASN B 1 133 ? 14.671 35.653 3.204 1.00 21.92 1134 ASN B CA 1
ATOM 2251 C C . ASN B 1 133 ? 13.359 35.458 2.479 1.00 22.25 1134 ASN B C 1
ATOM 2252 O O . ASN B 1 133 ? 12.306 35.831 2.990 1.00 20.25 1134 ASN B O 1
ATOM 2257 N N . TYR B 1 134 ? 13.416 34.854 1.296 1.00 21.84 1135 TYR B N 1
ATOM 2258 C CA . TYR B 1 134 ? 12.195 34.576 0.567 1.00 22.18 1135 TYR B CA 1
ATOM 2259 C C . TYR B 1 134 ? 11.404 33.570 1.395 1.00 22.58 1135 TYR B C 1
ATOM 2260 O O . TYR B 1 134 ? 10.205 33.755 1.656 1.00 20.67 1135 TYR B O 1
ATOM 2269 N N . GLU B 1 135 ? 12.085 32.503 1.816 1.00 20.81 1136 GLU B N 1
ATOM 2270 C CA . GLU B 1 135 ? 11.426 31.467 2.600 1.00 21.77 1136 GLU B CA 1
ATOM 2271 C C . GLU B 1 135 ? 10.936 31.953 3.982 1.00 22.90 1136 GLU B C 1
ATOM 2272 O O . GLU B 1 135 ? 9.792 31.682 4.374 1.00 19.60 1136 GLU B O 1
ATOM 2278 N N . ALA B 1 136 ? 11.774 32.693 4.705 1.00 19.20 1137 ALA B N 1
ATOM 2279 C CA . ALA B 1 136 ? 11.378 33.183 6.026 1.00 21.79 1137 ALA B CA 1
ATOM 2280 C C . ALA B 1 136 ? 10.207 34.155 5.940 1.00 23.57 1137 ALA B C 1
ATOM 2281 O O . ALA B 1 136 ? 9.301 34.121 6.785 1.00 21.12 1137 ALA B O 1
ATOM 2283 N N . THR B 1 137 ? 10.220 35.011 4.918 1.00 22.69 1138 THR B N 1
ATOM 2284 C CA . THR B 1 137 ? 9.157 35.972 4.751 1.00 20.67 1138 THR B CA 1
ATOM 2285 C C . THR B 1 137 ? 7.861 35.244 4.412 1.00 20.84 1138 THR B C 1
ATOM 2286 O O . THR B 1 137 ? 6.796 35.561 4.946 1.00 20.57 1138 THR B O 1
ATOM 2290 N N . LYS B 1 138 ? 7.944 34.249 3.537 1.00 20.23 1139 LYS B N 1
ATOM 2291 C CA . LYS B 1 138 ? 6.744 33.544 3.156 1.00 24.05 1139 LYS B CA 1
ATOM 2292 C C . LYS B 1 138 ? 6.147 32.788 4.354 1.00 24.22 1139 LYS B C 1
ATOM 2293 O O . LYS B 1 138 ? 4.923 32.734 4.550 1.00 17.16 1139 LYS B O 1
ATOM 2299 N N . LEU B 1 139 ? 7.021 32.200 5.154 1.00 22.65 1140 LEU B N 1
ATOM 2300 C CA . LEU B 1 139 ? 6.586 31.458 6.322 1.00 23.31 1140 LEU B CA 1
ATOM 2301 C C . LEU B 1 139 ? 5.934 32.445 7.321 1.00 23.80 1140 LEU B C 1
ATOM 2302 O O . LEU B 1 139 ? 4.874 32.157 7.894 1.00 22.72 1140 LEU B O 1
ATOM 2307 N N . SER B 1 140 ? 6.559 33.607 7.510 1.00 22.24 1141 SER B N 1
ATOM 2308 C CA . SER B 1 140 ? 6.019 34.628 8.429 1.00 20.42 1141 SER B CA 1
ATOM 2309 C C . SER B 1 140 ? 4.632 35.108 8.005 1.00 21.61 1141 SER B C 1
ATOM 2310 O O . SER B 1 140 ? 3.778 35.327 8.855 1.00 22.90 1141 SER B O 1
ATOM 2313 N N . ILE B 1 141 ? 4.428 35.293 6.700 1.00 20.31 1142 ILE B N 1
ATOM 2314 C CA . ILE B 1 141 ? 3.146 35.739 6.167 1.00 20.03 1142 ILE B CA 1
ATOM 2315 C C . ILE B 1 141 ? 2.095 34.657 6.399 1.00 18.67 1142 ILE B C 1
ATOM 2316 O O . ILE B 1 141 ? 0.997 34.941 6.846 1.00 23.16 1142 ILE B O 1
ATOM 2321 N N . GLN B 1 142 ? 2.435 33.416 6.062 1.00 24.56 1143 GLN B N 1
ATOM 2322 C CA . GLN B 1 142 ? 1.523 32.288 6.244 1.00 24.85 1143 GLN B CA 1
ATOM 2323 C C . GLN B 1 142 ? 1.102 32.200 7.703 1.00 23.19 1143 GLN B C 1
ATOM 2324 O O . GLN B 1 142 ? -0.078 31.994 8.011 1.00 16.86 1143 GLN B O 1
ATOM 2330 N N . ARG B 1 143 ? 2.069 32.364 8.599 1.00 16.91 1144 ARG B N 1
ATOM 2331 C CA . ARG B 1 143 ? 1.782 32.330 10.036 1.00 23.25 1144 ARG B CA 1
ATOM 2332 C C . ARG B 1 143 ? 0.915 33.528 10.470 1.00 23.33 1144 ARG B C 1
ATOM 2333 O O . ARG B 1 143 ? -0.147 33.374 11.103 1.00 20.26 1144 ARG B O 1
ATOM 2341 N N . ALA B 1 144 ? 1.353 34.729 10.105 1.00 22.77 1145 ALA B N 1
ATOM 2342 C CA . ALA B 1 144 ? 0.618 35.922 10.487 1.00 20.04 1145 ALA B CA 1
ATOM 2343 C C . ALA B 1 144 ? -0.835 35.906 9.996 1.00 22.12 1145 ALA B C 1
ATOM 2344 O O . ALA B 1 144 ? -1.764 36.247 10.729 1.00 20.77 1145 ALA B O 1
ATOM 2346 N N . VAL B 1 145 ? -1.019 35.508 8.749 1.00 21.88 1146 VAL B N 1
ATOM 2347 C CA . VAL B 1 145 ? -2.336 35.467 8.148 1.00 22.63 1146 VAL B CA 1
ATOM 2348 C C . VAL B 1 145 ? -3.307 34.539 8.905 1.00 21.54 1146 VAL B C 1
ATOM 2349 O O . VAL B 1 145 ? -4.512 34.730 8.844 1.00 22.45 1146 VAL B O 1
ATOM 2353 N N . ASN B 1 146 ? -2.791 33.549 9.625 1.00 24.04 1147 ASN B N 1
ATOM 2354 C CA . ASN B 1 146 ? -3.648 32.629 10.392 1.00 27.34 1147 ASN B CA 1
ATOM 2355 C C . ASN B 1 146 ? -3.563 32.903 11.893 1.00 27.06 1147 ASN B C 1
ATOM 2356 O O . ASN B 1 146 ? -4.098 32.144 12.698 1.00 29.85 1147 ASN B O 1
ATOM 2361 N N . GLY B 1 147 ? -2.889 33.990 12.256 1.00 25.06 1148 GLY B N 1
ATOM 2362 C CA . GLY B 1 147 ? -2.725 34.336 13.657 1.00 23.74 1148 GLY B CA 1
ATOM 2363 C C . GLY B 1 147 ? -1.938 33.263 14.390 1.00 25.59 1148 GLY B C 1
ATOM 2364 O O . GLY B 1 147 ? -2.130 33.035 15.581 1.00 25.34 1148 GLY B O 1
ATOM 2365 N N . GLU B 1 148 ? -1.028 32.607 13.679 1.00 26.74 1149 GLU B N 1
ATOM 2366 C CA . GLU B 1 148 ? -0.238 31.541 14.274 1.00 24.98 1149 GLU B CA 1
ATOM 2367 C C . GLU B 1 148 ? 1.189 31.925 14.589 1.00 24.00 1149 GLU B C 1
ATOM 2368 O O . GLU B 1 148 ? 1.749 32.830 13.983 1.00 23.11 1149 GLU B O 1
ATOM 2374 N N . PRO B 1 149 ? 1.787 31.264 15.582 1.00 22.10 1150 PRO B N 1
ATOM 2375 C CA . PRO B 1 149 ? 1.158 30.211 16.375 1.00 22.47 1150 PRO B CA 1
ATOM 2376 C C . PRO B 1 149 ? 0.169 30.784 17.385 1.00 22.57 1150 PRO B C 1
ATOM 2377 O O . PRO B 1 149 ? 0.424 31.831 17.991 1.00 20.94 1150 PRO B O 1
ATOM 2381 N N . LYS B 1 150 ? -0.965 30.095 17.546 1.00 24.94 1151 LYS B N 1
ATOM 2382 C CA . LYS B 1 150 ? -1.984 30.493 18.517 1.00 27.78 1151 LYS B CA 1
ATOM 2383 C C . LYS B 1 150 ? -1.358 30.413 19.906 1.00 25.63 1151 LYS B C 1
ATOM 2384 O O . LYS B 1 150 ? -0.475 29.581 20.144 1.00 28.41 1151 LYS B O 1
ATOM 2390 N N . ALA B 1 151 ? -1.811 31.270 20.813 1.00 23.16 1152 ALA B N 1
ATOM 2391 C CA . ALA B 1 151 ? -1.282 31.292 22.183 1.00 24.87 1152 ALA B CA 1
ATOM 2392 C C . ALA B 1 151 ? -1.373 29.921 22.832 1.00 22.17 1152 ALA B C 1
ATOM 2393 O O . ALA B 1 151 ? -0.428 29.493 23.482 1.00 17.12 1152 ALA B O 1
ATOM 2395 N N . SER B 1 152 ? -2.493 29.222 22.654 1.00 21.92 1153 SER B N 1
ATOM 2396 C CA . SER B 1 152 ? -2.632 27.901 23.278 1.00 24.44 1153 SER B CA 1
ATOM 2397 C C . SER B 1 152 ? -1.553 26.937 22.792 1.00 27.14 1153 SER B C 1
ATOM 2398 O O . SER B 1 152 ? -1.053 26.090 23.555 1.00 25.50 1153 SER B O 1
ATOM 2401 N N . VAL B 1 153 ? -1.176 27.065 21.523 1.00 24.14 1154 VAL B N 1
ATOM 2402 C CA . VAL B 1 153 ? -0.151 26.198 20.944 1.00 23.97 1154 VAL B CA 1
ATOM 2403 C C . VAL B 1 153 ? 1.228 26.528 21.515 1.00 24.86 1154 VAL B C 1
ATOM 2404 O O . VAL B 1 153 ? 2.033 25.628 21.785 1.00 26.99 1154 VAL B O 1
ATOM 2408 N N . VAL B 1 154 ? 1.519 27.809 21.697 1.00 21.51 1155 VAL B N 1
ATOM 2409 C CA . VAL B 1 154 ? 2.812 28.176 22.273 1.00 23.10 1155 VAL B CA 1
ATOM 2410 C C . VAL B 1 154 ? 2.878 27.717 23.732 1.00 23.17 1155 VAL B C 1
ATOM 2411 O O . VAL B 1 154 ? 3.897 27.213 24.174 1.00 24.14 1155 VAL B O 1
ATOM 2415 N N . THR B 1 155 ? 1.798 27.926 24.481 1.00 24.03 1156 THR B N 1
ATOM 2416 C CA . THR B 1 155 ? 1.728 27.517 25.889 1.00 28.11 1156 THR B CA 1
ATOM 2417 C C . THR B 1 155 ? 2.064 26.030 26.019 1.00 27.53 1156 THR B C 1
ATOM 2418 O O . THR B 1 155 ? 2.908 25.636 26.827 1.00 27.89 1156 THR B O 1
ATOM 2422 N N . GLU B 1 156 ? 1.416 25.218 25.195 1.00 28.60 1157 GLU B N 1
ATOM 2423 C CA . GLU B 1 156 ? 1.625 23.780 25.208 1.00 31.01 1157 GLU B CA 1
ATOM 2424 C C . GLU B 1 156 ? 3.066 23.360 24.974 1.00 32.94 1157 GLU B C 1
ATOM 2425 O O . GLU B 1 156 ? 3.565 22.443 25.628 1.00 30.06 1157 GLU B O 1
ATOM 2431 N N . GLN B 1 157 ? 3.762 24.029 24.064 1.00 31.09 1158 GLN B N 1
ATOM 2432 C CA . GLN B 1 157 ? 5.113 23.599 23.796 1.00 33.56 1158 GLN B CA 1
ATOM 2433 C C . GLN B 1 157 ? 6.225 24.492 24.275 1.00 32.54 1158 GLN B C 1
ATOM 2434 O O . GLN B 1 157 ? 7.365 24.330 23.854 1.00 34.77 1158 GLN B O 1
ATOM 2440 N N . ARG B 1 158 ? 5.917 25.409 25.183 1.00 34.02 1159 ARG B N 1
ATOM 2441 C CA . ARG B 1 158 ? 6.943 26.327 25.681 1.00 38.03 1159 ARG B CA 1
ATOM 2442 C C . ARG B 1 158 ? 8.126 25.655 26.353 1.00 39.47 1159 ARG B C 1
ATOM 2443 O O . ARG B 1 158 ? 9.259 26.088 26.183 1.00 42.38 1159 ARG B O 1
ATOM 2451 N N . LYS B 1 159 ? 7.869 24.595 27.109 1.00 42.70 1160 LYS B N 1
ATOM 2452 C CA . LYS B 1 159 ? 8.943 23.898 27.812 1.00 43.75 1160 LYS B CA 1
ATOM 2453 C C . LYS B 1 159 ? 9.909 23.083 26.948 1.00 42.75 1160 LYS B C 1
ATOM 2454 O O . LYS B 1 159 ? 11.023 22.799 27.376 1.00 43.06 1160 LYS B O 1
ATOM 2460 N N . SER B 1 160 ? 9.508 22.728 25.734 1.00 41.46 1161 SER B N 1
ATOM 2461 C CA . SER B 1 160 ? 10.373 21.927 24.876 1.00 41.78 1161 SER B CA 1
ATOM 2462 C C . SER B 1 160 ? 11.174 22.706 23.838 1.00 41.51 1161 SER B C 1
ATOM 2463 O O . SER B 1 160 ? 12.030 22.140 23.160 1.00 40.85 1161 SER B O 1
ATOM 2466 N N . ALA B 1 161 ? 10.900 23.998 23.713 1.00 40.26 1162 ALA B N 1
ATOM 2467 C CA . ALA B 1 161 ? 11.597 24.830 22.745 1.00 38.54 1162 ALA B CA 1
ATOM 2468 C C . ALA B 1 161 ? 13.009 25.139 23.199 1.00 36.88 1162 ALA B C 1
ATOM 2469 O O . ALA B 1 161 ? 13.277 25.239 24.386 1.00 36.89 1162 ALA B O 1
ATOM 2471 N N . THR B 1 162 ? 13.914 25.315 22.249 1.00 38.01 1163 THR B N 1
ATOM 2472 C CA . THR B 1 162 ? 15.295 25.609 22.591 1.00 39.12 1163 THR B CA 1
ATOM 2473 C C . THR B 1 162 ? 15.820 26.867 21.925 1.00 36.40 1163 THR B C 1
ATOM 2474 O O . THR B 1 162 ? 15.960 26.925 20.713 1.00 37.99 1163 THR B O 1
ATOM 2478 N N . HIS B 1 163 ? 16.123 27.875 22.729 1.00 37.79 1164 HIS B N 1
ATOM 2479 C CA . HIS B 1 163 ? 16.641 29.114 22.189 1.00 37.09 1164 HIS B CA 1
ATOM 2480 C C . HIS B 1 163 ? 18.134 28.943 22.072 1.00 38.51 1164 HIS B C 1
ATOM 2481 O O . HIS B 1 163 ? 18.806 28.642 23.060 1.00 40.04 1164 HIS B O 1
ATOM 2488 N N . PRO B 1 164 ? 18.675 29.129 20.857 1.00 39.53 1165 PRO B N 1
ATOM 2489 C CA . PRO B 1 164 ? 20.096 29.015 20.512 1.00 39.57 1165 PRO B CA 1
ATOM 2490 C C . PRO B 1 164 ? 21.042 29.710 21.472 1.00 39.96 1165 PRO B C 1
ATOM 2491 O O . PRO B 1 164 ? 22.115 29.190 21.774 1.00 43.21 1165 PRO B O 1
ATOM 2495 N N . PHE B 1 165 ? 20.643 30.889 21.945 1.00 39.28 1166 PHE B N 1
ATOM 2496 C CA . PHE B 1 165 ? 21.478 31.679 22.838 1.00 39.31 1166 PHE B CA 1
ATOM 2497 C C . PHE B 1 165 ? 21.031 31.664 24.297 1.00 41.23 1166 PHE B C 1
ATOM 2498 O O . PHE B 1 165 ? 21.501 32.470 25.098 1.00 39.75 1166 PHE B O 1
ATOM 2506 N N . ALA B 1 166 ? 20.120 30.765 24.650 1.00 45.68 1167 ALA B N 1
ATOM 2507 C CA . ALA B 1 166 ? 19.662 30.691 26.038 1.00 49.87 1167 ALA B CA 1
ATOM 2508 C C . ALA B 1 166 ? 20.838 30.240 26.905 1.00 53.75 1167 ALA B C 1
ATOM 2509 O O . ALA B 1 166 ? 21.731 29.529 26.431 1.00 53.57 1167 ALA B O 1
ATOM 2511 N N . ALA B 1 167 ? 20.861 30.669 28.164 1.00 57.66 1168 ALA B N 1
ATOM 2512 C CA . ALA B 1 167 ? 21.935 30.252 29.063 1.00 60.40 1168 ALA B CA 1
ATOM 2513 C C . ALA B 1 167 ? 21.791 28.728 29.174 1.00 63.26 1168 ALA B C 1
ATOM 2514 O O . ALA B 1 167 ? 22.715 28.020 29.591 1.00 65.14 1168 ALA B O 1
ATOM 2516 N N . ASN B 1 168 ? 20.611 28.260 28.761 1.00 64.42 1169 ASN B N 1
ATOM 2517 C CA . ASN B 1 168 ? 20.195 26.859 28.757 1.00 68.02 1169 ASN B CA 1
ATOM 2518 C C . ASN B 1 168 ? 18.778 26.786 29.352 1.00 69.86 1169 ASN B C 1
ATOM 2519 O O . ASN B 1 168 ? 18.319 27.811 29.911 1.00 67.22 1169 ASN B O 1
ATOM 2521 N N . ALA C 1 1 ? -12.169 41.150 28.371 1.00 43.58 2002 ALA C N 1
ATOM 2522 C CA . ALA C 1 1 ? -12.465 41.309 29.820 1.00 40.96 2002 ALA C CA 1
ATOM 2523 C C . ALA C 1 1 ? -11.200 40.994 30.604 1.00 40.09 2002 ALA C C 1
ATOM 2524 O O . ALA C 1 1 ? -10.514 40.035 30.310 1.00 43.45 2002 ALA C O 1
ATOM 2526 N N . LYS C 1 2 ? -10.926 41.813 31.609 1.00 36.50 2003 LYS C N 1
ATOM 2527 C CA . LYS C 1 2 ? -9.762 41.738 32.504 1.00 38.58 2003 LYS C CA 1
ATOM 2528 C C . LYS C 1 2 ? -8.643 42.670 32.141 1.00 35.56 2003 LYS C C 1
ATOM 2529 O O . LYS C 1 2 ? -8.102 43.335 33.010 1.00 42.31 2003 LYS C O 1
ATOM 2535 N N . ILE C 1 3 ? -8.243 42.680 30.880 1.00 33.28 2004 ILE C N 1
ATOM 2536 C CA . ILE C 1 3 ? -7.191 43.595 30.452 1.00 32.17 2004 ILE C CA 1
ATOM 2537 C C . ILE C 1 3 ? -7.814 44.376 29.307 1.00 30.32 2004 ILE C C 1
ATOM 2538 O O . ILE C 1 3 ? -7.587 44.085 28.140 1.00 31.24 2004 ILE C O 1
ATOM 2543 N N . THR C 1 4 ? -8.620 45.365 29.659 1.00 29.17 2005 THR C N 1
ATOM 2544 C CA . THR C 1 4 ? -9.325 46.151 28.665 1.00 28.51 2005 THR C CA 1
ATOM 2545 C C . THR C 1 4 ? -8.691 47.499 28.347 1.00 29.06 2005 THR C C 1
ATOM 2546 O O . THR C 1 4 ? -9.252 48.265 27.564 1.00 30.46 2005 THR C O 1
ATOM 2550 N N . LYS C 1 5 ? -7.535 47.793 28.936 1.00 22.80 2006 LYS C N 1
ATOM 2551 C CA . LYS C 1 5 ? -6.885 49.076 28.689 1.00 26.72 2006 LYS C CA 1
ATOM 2552 C C . LYS C 1 5 ? -5.378 49.011 28.910 1.00 25.21 2006 LYS C C 1
ATOM 2553 O O . LYS C 1 5 ? -4.846 48.000 29.365 1.00 26.24 2006 LYS C O 1
ATOM 2559 N N . VAL C 1 6 ? -4.689 50.092 28.587 1.00 22.23 2007 VAL C N 1
ATOM 2560 C CA . VAL C 1 6 ? -3.243 50.109 28.760 1.00 23.19 2007 VAL C CA 1
ATOM 2561 C C . VAL C 1 6 ? -2.849 50.142 30.231 1.00 20.19 2007 VAL C C 1
ATOM 2562 O O . VAL C 1 6 ? -3.310 50.986 30.997 1.00 21.46 2007 VAL C O 1
ATOM 2566 N N . GLN C 1 7 ? -1.968 49.228 30.615 1.00 18.89 2008 GLN C N 1
ATOM 2567 C CA . GLN C 1 7 ? -1.492 49.155 31.995 1.00 21.19 2008 GLN C CA 1
ATOM 2568 C C . GLN C 1 7 ? 0.032 49.133 31.932 1.00 17.00 2008 GLN C C 1
ATOM 2569 O O . GLN C 1 7 ? 0.599 48.589 30.998 1.00 18.26 2008 GLN C O 1
ATOM 2575 N N . VAL C 1 8 ? 0.669 49.742 32.927 1.00 20.10 2009 VAL C N 1
ATOM 2576 C CA . VAL C 1 8 ? 2.122 49.870 32.993 1.00 20.29 2009 VAL C CA 1
ATOM 2577 C C . VAL C 1 8 ? 2.675 49.132 34.210 1.00 20.56 2009 VAL C C 1
ATOM 2578 O O . VAL C 1 8 ? 2.161 49.270 35.314 1.00 25.21 2009 VAL C O 1
ATOM 2582 N N . GLY C 1 9 ? 3.728 48.343 34.013 1.00 20.66 2010 GLY C N 1
ATOM 2583 C CA . GLY C 1 9 ? 4.293 47.617 35.134 1.00 20.27 2010 GLY C CA 1
ATOM 2584 C C . GLY C 1 9 ? 5.782 47.855 35.225 1.00 24.12 2010 GLY C C 1
ATOM 2585 O O . GLY C 1 9 ? 6.402 48.325 34.266 1.00 22.13 2010 GLY C O 1
ATOM 2586 N N . GLU C 1 10 ? 6.357 47.603 36.396 1.00 23.90 2011 GLU C N 1
ATOM 2587 C CA . GLU C 1 10 ? 7.800 47.738 36.559 1.00 24.50 2011 GLU C CA 1
ATOM 2588 C C . GLU C 1 10 ? 8.281 46.891 37.714 1.00 25.52 2011 GLU C C 1
ATOM 2589 O O . GLU C 1 10 ? 7.514 46.556 38.618 1.00 21.56 2011 GLU C O 1
ATOM 2595 N N . ALA C 1 11 ? 9.537 46.472 37.633 1.00 23.22 2012 ALA C N 1
ATOM 2596 C CA . ALA C 1 11 ? 10.105 45.652 38.680 1.00 25.32 2012 ALA C CA 1
ATOM 2597 C C . ALA C 1 11 ? 11.611 45.558 38.534 1.00 27.47 2012 ALA C C 1
ATOM 2598 O O . ALA C 1 11 ? 12.143 45.539 37.417 1.00 27.43 2012 ALA C O 1
ATOM 2600 N N . LEU C 1 12 ? 12.295 45.532 39.675 1.00 29.01 2013 LEU C N 1
ATOM 2601 C CA . LEU C 1 12 ? 13.740 45.362 39.692 1.00 29.47 2013 LEU C CA 1
ATOM 2602 C C . LEU C 1 12 ? 13.949 44.089 40.517 1.00 30.92 2013 LEU C C 1
ATOM 2603 O O . LEU C 1 12 ? 13.430 43.972 41.633 1.00 33.43 2013 LEU C O 1
ATOM 2608 N N . VAL C 1 13 ? 14.670 43.132 39.940 1.00 28.55 2014 VAL C N 1
ATOM 2609 C CA . VAL C 1 13 ? 14.947 41.863 40.594 1.00 30.04 2014 VAL C CA 1
ATOM 2610 C C . VAL C 1 13 ? 16.408 41.480 40.372 1.00 34.69 2014 VAL C C 1
ATOM 2611 O O . VAL C 1 13 ? 16.959 41.671 39.279 1.00 33.12 2014 VAL C O 1
ATOM 2615 N N . GLY C 1 14 ? 17.033 40.929 41.408 1.00 35.36 2015 GLY C N 1
ATOM 2616 C CA . GLY C 1 14 ? 18.414 40.504 41.281 1.00 35.47 2015 GLY C CA 1
ATOM 2617 C C . GLY C 1 14 ? 19.413 41.421 41.950 1.00 36.55 2015 GLY C C 1
ATOM 2618 O O . GLY C 1 14 ? 19.036 42.318 42.695 1.00 40.67 2015 GLY C O 1
ATOM 2619 N N . ASP C 1 15 ? 20.693 41.191 41.677 1.00 37.88 2016 ASP C N 1
ATOM 2620 C CA . ASP C 1 15 ? 21.781 41.983 42.249 1.00 40.31 2016 ASP C CA 1
ATOM 2621 C C . ASP C 1 15 ? 23.047 41.800 41.423 1.00 41.07 2016 ASP C C 1
ATOM 2622 O O . ASP C 1 15 ? 23.050 41.089 40.414 1.00 38.43 2016 ASP C O 1
ATOM 2627 N N . GLY C 1 16 ? 24.130 42.425 41.864 1.00 39.11 2017 GLY C N 1
ATOM 2628 C CA . GLY C 1 16 ? 25.366 42.312 41.116 1.00 42.10 2017 GLY C CA 1
ATOM 2629 C C . GLY C 1 16 ? 25.211 43.020 39.783 1.00 41.05 2017 GLY C C 1
ATOM 2630 O O . GLY C 1 16 ? 24.330 43.866 39.629 1.00 40.51 2017 GLY C O 1
ATOM 2631 N N . ASN C 1 17 ? 26.051 42.670 38.816 1.00 40.35 2018 ASN C N 1
ATOM 2632 C CA . ASN C 1 17 ? 25.992 43.297 37.507 1.00 40.04 2018 ASN C CA 1
ATOM 2633 C C . ASN C 1 17 ? 24.864 42.774 36.628 1.00 37.11 2018 ASN C C 1
ATOM 2634 O O . ASN C 1 17 ? 24.555 43.375 35.603 1.00 38.35 2018 ASN C O 1
ATOM 2639 N N . GLU C 1 18 ? 24.250 41.664 37.022 1.00 34.96 2019 GLU C N 1
ATOM 2640 C CA . GLU C 1 18 ? 23.179 41.080 36.227 1.00 32.81 2019 GLU C CA 1
ATOM 2641 C C . GLU C 1 18 ? 21.788 41.537 36.648 1.00 34.13 2019 GLU C C 1
ATOM 2642 O O . GLU C 1 18 ? 20.785 41.110 36.073 1.00 33.45 2019 GLU C O 1
ATOM 2648 N N . VAL C 1 19 ? 21.718 42.407 37.649 1.00 32.35 2020 VAL C N 1
ATOM 2649 C CA . VAL C 1 19 ? 20.436 42.891 38.128 1.00 29.95 2020 VAL C CA 1
ATOM 2650 C C . VAL C 1 19 ? 19.521 43.297 36.970 1.00 30.46 2020 VAL C C 1
ATOM 2651 O O . VAL C 1 19 ? 19.943 43.939 36.010 1.00 30.53 2020 VAL C O 1
ATOM 2655 N N . ALA C 1 20 ? 18.262 42.916 37.072 1.00 25.91 2021 ALA C N 1
ATOM 2656 C CA . ALA C 1 20 ? 17.300 43.220 36.033 1.00 25.34 2021 ALA C CA 1
ATOM 2657 C C . ALA C 1 20 ? 16.335 44.311 36.484 1.00 28.72 2021 ALA C C 1
ATOM 2658 O O . ALA C 1 20 ? 15.936 44.367 37.648 1.00 28.59 2021 ALA C O 1
ATOM 2660 N N . HIS C 1 21 ? 15.989 45.198 35.556 1.00 30.14 2022 HIS C N 1
ATOM 2661 C CA . HIS C 1 21 ? 15.004 46.232 35.825 1.00 27.61 2022 HIS C CA 1
ATOM 2662 C C . HIS C 1 21 ? 14.177 46.327 34.569 1.00 25.74 2022 HIS C C 1
ATOM 2663 O O . HIS C 1 21 ? 14.686 46.685 33.508 1.00 27.60 2022 HIS C O 1
ATOM 2670 N N . ILE C 1 22 ? 12.904 45.974 34.706 1.00 25.79 2023 ILE C N 1
ATOM 2671 C CA . ILE C 1 22 ? 11.949 45.962 33.604 1.00 23.66 2023 ILE C CA 1
ATOM 2672 C C . ILE C 1 22 ? 10.967 47.143 33.693 1.00 22.22 2023 ILE C C 1
ATOM 2673 O O . ILE C 1 22 ? 10.455 47.437 34.772 1.00 25.31 2023 ILE C O 1
ATOM 2678 N N . ASP C 1 23 ? 10.763 47.835 32.566 1.00 19.92 2024 ASP C N 1
ATOM 2679 C CA . ASP C 1 23 ? 9.775 48.929 32.427 1.00 19.41 2024 ASP C CA 1
ATOM 2680 C C . ASP C 1 23 ? 8.858 48.260 31.389 1.00 21.54 2024 ASP C C 1
ATOM 2681 O O . ASP C 1 23 ? 9.308 47.900 30.294 1.00 21.72 2024 ASP C O 1
ATOM 2686 N N . LEU C 1 24 ? 7.585 48.080 31.723 1.00 20.72 2025 LEU C N 1
ATOM 2687 C CA . LEU C 1 24 ? 6.686 47.357 30.829 1.00 19.33 2025 LEU C CA 1
ATOM 2688 C C . LEU C 1 24 ? 5.320 47.980 30.612 1.00 20.50 2025 LEU C C 1
ATOM 2689 O O . LEU C 1 24 ? 4.784 48.667 31.496 1.00 22.34 2025 LEU C O 1
ATOM 2694 N N . ILE C 1 25 ? 4.768 47.726 29.425 1.00 21.39 2026 ILE C N 1
ATOM 2695 C CA . ILE C 1 25 ? 3.447 48.205 29.048 1.00 21.42 2026 ILE C CA 1
ATOM 2696 C C . ILE C 1 25 ? 2.686 47.030 28.414 1.00 19.26 2026 ILE C C 1
ATOM 2697 O O . ILE C 1 25 ? 3.269 46.233 27.688 1.00 17.75 2026 ILE C O 1
ATOM 2702 N N . ILE C 1 26 ? 1.396 46.903 28.730 1.00 17.86 2027 ILE C N 1
ATOM 2703 C CA . ILE C 1 26 ? 0.580 45.859 28.133 1.00 16.57 2027 ILE C CA 1
ATOM 2704 C C . ILE C 1 26 ? -0.767 46.491 27.810 1.00 16.27 2027 ILE C C 1
ATOM 2705 O O . ILE C 1 26 ? -1.240 47.368 28.527 1.00 20.15 2027 ILE C O 1
ATOM 2710 N N . GLY C 1 27 ? -1.364 46.082 26.700 1.00 14.67 2028 GLY C N 1
ATOM 2711 C CA . GLY C 1 27 ? -2.649 46.659 26.327 1.00 20.77 2028 GLY C CA 1
ATOM 2712 C C . GLY C 1 27 ? -3.310 45.872 25.219 1.00 16.02 2028 GLY C C 1
ATOM 2713 O O . GLY C 1 27 ? -2.646 45.117 24.517 1.00 19.98 2028 GLY C O 1
ATOM 2714 N N . PRO C 1 28 ? -4.622 46.052 25.018 1.00 20.19 2029 PRO C N 1
ATOM 2715 C CA . PRO C 1 28 ? -5.333 45.315 23.971 1.00 19.43 2029 PRO C CA 1
ATOM 2716 C C . PRO C 1 28 ? -5.306 45.899 22.570 1.00 19.31 2029 PRO C C 1
ATOM 2717 O O . PRO C 1 28 ? -4.868 47.015 22.324 1.00 17.81 2029 PRO C O 1
ATOM 2721 N N . ARG C 1 29 ? -5.799 45.090 21.654 1.00 24.01 2030 ARG C N 1
ATOM 2722 C CA . ARG C 1 29 ? -5.957 45.447 20.252 1.00 22.78 2030 ARG C CA 1
ATOM 2723 C C . ARG C 1 29 ? -6.765 46.748 20.272 1.00 21.51 2030 ARG C C 1
ATOM 2724 O O . ARG C 1 29 ? -7.671 46.895 21.078 1.00 22.71 2030 ARG C O 1
ATOM 2732 N N . GLY C 1 30 ? -6.429 47.700 19.408 1.00 22.27 2031 GLY C N 1
ATOM 2733 C CA . GLY C 1 30 ? -7.148 48.967 19.391 1.00 20.80 2031 GLY C CA 1
ATOM 2734 C C . GLY C 1 30 ? -6.643 50.013 20.384 1.00 22.90 2031 GLY C C 1
ATOM 2735 O O . GLY C 1 30 ? -7.135 51.136 20.372 1.00 22.20 2031 GLY C O 1
ATOM 2736 N N . SER C 1 31 ? -5.666 49.669 21.228 1.00 21.35 2032 SER C N 1
ATOM 2737 C CA . SER C 1 31 ? -5.139 50.616 22.219 1.00 18.97 2032 SER C CA 1
ATOM 2738 C C . SER C 1 31 ? -3.766 51.140 21.824 1.00 20.65 2032 SER C C 1
ATOM 2739 O O . SER C 1 31 ? -3.153 50.649 20.877 1.00 17.74 2032 SER C O 1
ATOM 2742 N N . PRO C 1 32 ? -3.270 52.156 22.551 1.00 19.41 2033 PRO C N 1
ATOM 2743 C CA . PRO C 1 32 ? -1.959 52.720 22.266 1.00 19.77 2033 PRO C CA 1
ATOM 2744 C C . PRO C 1 32 ? -0.817 51.707 22.394 1.00 20.17 2033 PRO C C 1
ATOM 2745 O O . PRO C 1 32 ? 0.281 51.954 21.891 1.00 20.35 2033 PRO C O 1
ATOM 2749 N N . ALA C 1 33 ? -1.053 50.575 23.070 1.00 19.02 2034 ALA C N 1
ATOM 2750 C CA . ALA C 1 33 ? 0.007 49.562 23.205 1.00 16.20 2034 ALA C CA 1
ATOM 2751 C C . ALA C 1 33 ? 0.256 48.942 21.844 1.00 19.58 2034 ALA C C 1
ATOM 2752 O O . ALA C 1 33 ? 1.397 48.635 21.488 1.00 14.91 2034 ALA C O 1
ATOM 2754 N N . GLU C 1 34 ? -0.823 48.737 21.085 1.00 19.09 2035 GLU C N 1
ATOM 2755 C CA . GLU C 1 34 ? -0.742 48.153 19.747 1.00 18.10 2035 GLU C CA 1
ATOM 2756 C C . GLU C 1 34 ? -0.046 49.115 18.790 1.00 18.88 2035 GLU C C 1
ATOM 2757 O O . GLU C 1 34 ? 0.727 48.694 17.925 1.00 19.19 2035 GLU C O 1
ATOM 2763 N N . THR C 1 35 ? -0.326 50.401 18.939 1.00 17.76 2036 THR C N 1
ATOM 2764 C CA . THR C 1 35 ? 0.278 51.419 18.094 1.00 21.43 2036 THR C CA 1
ATOM 2765 C C . THR C 1 35 ? 1.783 51.505 18.372 1.00 21.59 2036 THR C C 1
ATOM 2766 O O . THR C 1 35 ? 2.586 51.531 17.439 1.00 19.38 2036 THR C O 1
ATOM 2770 N N . ALA C 1 36 ? 2.155 51.557 19.653 1.00 17.65 2037 ALA C N 1
ATOM 2771 C CA . ALA C 1 36 ? 3.578 51.631 20.024 1.00 18.62 2037 ALA C CA 1
ATOM 2772 C C . ALA C 1 36 ? 4.315 50.339 19.647 1.00 18.89 2037 ALA C C 1
ATOM 2773 O O . ALA C 1 36 ? 5.499 50.359 19.322 1.00 18.54 2037 ALA C O 1
ATOM 2775 N N . PHE C 1 37 ? 3.614 49.209 19.709 1.00 17.96 2038 PHE C N 1
ATOM 2776 C CA . PHE C 1 37 ? 4.201 47.933 19.321 1.00 18.95 2038 PHE C CA 1
ATOM 2777 C C . PHE C 1 37 ? 4.616 48.022 17.847 1.00 17.90 2038 PHE C C 1
ATOM 2778 O O . PHE C 1 37 ? 5.759 47.713 17.492 1.00 16.75 2038 PHE C O 1
ATOM 2786 N N . CYS C 1 38 ? 3.690 48.463 16.988 1.00 16.11 2039 CYS C N 1
ATOM 2787 C CA . CYS C 1 38 ? 3.980 48.572 15.556 1.00 18.35 2039 CYS C CA 1
ATOM 2788 C C . CYS C 1 38 ? 4.991 49.671 15.227 1.00 16.99 2039 CYS C C 1
ATOM 2789 O O . CYS C 1 38 ? 5.873 49.458 14.397 1.00 21.30 2039 CYS C O 1
ATOM 2792 N N . ASN C 1 39 ? 4.856 50.840 15.857 1.00 17.59 2040 ASN C N 1
ATOM 2793 C CA . ASN C 1 39 ? 5.780 51.951 15.616 1.00 18.38 2040 ASN C CA 1
ATOM 2794 C C . ASN C 1 39 ? 7.175 51.589 16.146 1.00 19.03 2040 ASN C C 1
ATOM 2795 O O . ASN C 1 39 ? 8.196 52.040 15.609 1.00 19.65 2040 ASN C O 1
ATOM 2800 N N . GLY C 1 40 ? 7.207 50.778 17.203 1.00 18.09 2041 GLY C N 1
ATOM 2801 C CA . GLY C 1 40 ? 8.472 50.371 17.806 1.00 16.28 2041 GLY C CA 1
ATOM 2802 C C . GLY C 1 40 ? 9.241 49.376 16.969 1.00 19.27 2041 GLY C C 1
ATOM 2803 O O . GLY C 1 40 ? 10.450 49.519 16.777 1.00 20.23 2041 GLY C O 1
ATOM 2804 N N . LEU C 1 41 ? 8.555 48.361 16.454 1.00 20.84 2042 LEU C N 1
ATOM 2805 C CA . LEU C 1 41 ? 9.237 47.338 15.635 1.00 21.02 2042 LEU C CA 1
ATOM 2806 C C . LEU C 1 41 ? 9.914 47.869 14.383 1.00 21.81 2042 LEU C C 1
ATOM 2807 O O . LEU C 1 41 ? 11.012 47.435 14.061 1.00 24.92 2042 LEU C O 1
ATOM 2812 N N . VAL C 1 42 ? 9.268 48.800 13.679 1.00 21.56 2043 VAL C N 1
ATOM 2813 C CA . VAL C 1 42 ? 9.833 49.329 12.441 1.00 23.23 2043 VAL C CA 1
ATOM 2814 C C . VAL C 1 42 ? 10.960 50.335 12.596 1.00 22.94 2043 VAL C C 1
ATOM 2815 O O . VAL C 1 42 ? 11.643 50.633 11.627 1.00 20.90 2043 VAL C O 1
ATOM 2819 N N . ASN C 1 43 ? 11.160 50.834 13.810 1.00 24.46 2044 ASN C N 1
ATOM 2820 C CA . ASN C 1 43 ? 12.154 51.871 14.066 1.00 24.82 2044 ASN C CA 1
ATOM 2821 C C . ASN C 1 43 ? 13.393 51.463 14.862 1.00 23.94 2044 ASN C C 1
ATOM 2822 O O . ASN C 1 43 ? 13.401 51.513 16.095 1.00 21.61 2044 ASN C O 1
ATOM 2827 N N . ASN C 1 44 ? 14.438 51.067 14.144 1.00 25.02 2045 ASN C N 1
ATOM 2828 C CA . ASN C 1 44 ? 15.702 50.690 14.772 1.00 24.30 2045 ASN C CA 1
ATOM 2829 C C . ASN C 1 44 ? 16.718 51.792 14.536 1.00 24.65 2045 ASN C C 1
ATOM 2830 O O . ASN C 1 44 ? 16.632 52.537 13.552 1.00 22.78 2045 ASN C O 1
ATOM 2835 N N . LYS C 1 45 ? 17.655 51.914 15.464 1.00 25.72 2046 LYS C N 1
ATOM 2836 C CA . LYS C 1 45 ? 18.708 52.912 15.365 1.00 28.98 2046 LYS C CA 1
ATOM 2837 C C . LYS C 1 45 ? 20.002 52.278 15.872 1.00 30.84 2046 LYS C C 1
ATOM 2838 O O . LYS C 1 45 ? 19.976 51.195 16.462 1.00 28.85 2046 LYS C O 1
ATOM 2844 N N . HIS C 1 46 ? 21.131 52.931 15.620 1.00 29.55 2047 HIS C N 1
ATOM 2845 C CA . HIS C 1 46 ? 22.404 52.390 16.068 1.00 32.24 2047 HIS C CA 1
ATOM 2846 C C . HIS C 1 46 ? 22.390 52.196 17.576 1.00 31.98 2047 HIS C C 1
ATOM 2847 O O . HIS C 1 46 ? 22.051 53.111 18.331 1.00 31.19 2047 HIS C O 1
ATOM 2854 N N . GLY C 1 47 ? 22.749 50.992 18.008 1.00 30.91 2048 GLY C N 1
ATOM 2855 C CA . GLY C 1 47 ? 22.787 50.701 19.426 1.00 30.08 2048 GLY C CA 1
ATOM 2856 C C . GLY C 1 47 ? 21.453 50.291 20.009 1.00 27.65 2048 GLY C C 1
ATOM 2857 O O . GLY C 1 47 ? 21.419 49.775 21.118 1.00 25.08 2048 GLY C O 1
ATOM 2858 N N . PHE C 1 48 ? 20.367 50.498 19.263 1.00 28.00 2049 PHE C N 1
ATOM 2859 C CA . PHE C 1 48 ? 19.032 50.166 19.742 1.00 23.27 2049 PHE C CA 1
ATOM 2860 C C . PHE C 1 48 ? 18.121 49.544 18.695 1.00 25.22 2049 PHE C C 1
ATOM 2861 O O . PHE C 1 48 ? 17.459 50.242 17.920 1.00 24.18 2049 PHE C O 1
ATOM 2869 N N . THR C 1 49 ? 18.079 48.220 18.669 1.00 28.53 2050 THR C N 1
ATOM 2870 C CA . THR C 1 49 ? 17.214 47.526 17.732 1.00 29.01 2050 THR C CA 1
ATOM 2871 C C . THR C 1 49 ? 16.160 46.828 18.570 1.00 29.13 2050 THR C C 1
ATOM 2872 O O . THR C 1 49 ? 16.481 46.229 19.585 1.00 36.72 2050 THR C O 1
ATOM 2876 N N . SER C 1 50 ? 14.901 46.928 18.167 1.00 25.70 2051 SER C N 1
ATOM 2877 C CA . SER C 1 50 ? 13.826 46.302 18.914 1.00 23.06 2051 SER C CA 1
ATOM 2878 C C . SER C 1 50 ? 13.392 45.051 18.167 1.00 25.56 2051 SER C C 1
ATOM 2879 O O . SER C 1 50 ? 13.278 45.064 16.940 1.00 25.59 2051 SER C O 1
ATOM 2882 N N . LEU C 1 51 ? 13.138 43.975 18.903 1.00 23.68 2052 LEU C N 1
ATOM 2883 C CA . LEU C 1 51 ? 12.731 42.728 18.271 1.00 22.69 2052 LEU C CA 1
ATOM 2884 C C . LEU C 1 51 ? 11.604 42.049 19.020 1.00 22.52 2052 LEU C C 1
ATOM 2885 O O . LEU C 1 51 ? 11.357 42.337 20.189 1.00 20.60 2052 LEU C O 1
ATOM 2890 N N . LEU C 1 52 ? 10.904 41.161 18.332 1.00 24.05 2053 LEU C N 1
ATOM 2891 C CA . LEU C 1 52 ? 9.838 40.390 18.961 1.00 25.87 2053 LEU C CA 1
ATOM 2892 C C . LEU C 1 52 ? 10.478 39.461 19.987 1.00 26.05 2053 LEU C C 1
ATOM 2893 O O . LEU C 1 52 ? 11.543 38.885 19.732 1.00 26.20 2053 LEU C O 1
ATOM 2898 N N . ALA C 1 53 ? 9.848 39.309 21.142 1.00 24.18 2054 ALA C N 1
ATOM 2899 C CA . ALA C 1 53 ? 10.383 38.376 22.124 1.00 24.75 2054 ALA C CA 1
ATOM 2900 C C . ALA C 1 53 ? 9.988 36.964 21.670 1.00 23.37 2054 ALA C C 1
ATOM 2901 O O . ALA C 1 53 ? 8.827 36.710 21.328 1.00 22.35 2054 ALA C O 1
ATOM 2903 N N . VAL C 1 54 ? 10.957 36.057 21.633 1.00 22.57 2055 VAL C N 1
ATOM 2904 C CA . VAL C 1 54 ? 10.689 34.673 21.256 1.00 24.34 2055 VAL C CA 1
ATOM 2905 C C . VAL C 1 54 ? 11.280 33.717 22.300 1.00 24.42 2055 VAL C C 1
ATOM 2906 O O . VAL C 1 54 ? 12.355 33.965 22.842 1.00 25.82 2055 VAL C O 1
ATOM 2910 N N . ILE C 1 55 ? 10.548 32.648 22.593 1.00 24.97 2056 ILE C N 1
ATOM 2911 C CA . ILE C 1 55 ? 10.997 31.614 23.516 1.00 24.88 2056 ILE C CA 1
ATOM 2912 C C . ILE C 1 55 ? 12.215 31.020 22.798 1.00 27.66 2056 ILE C C 1
ATOM 2913 O O . ILE C 1 55 ? 13.254 30.748 23.406 1.00 28.14 2056 ILE C O 1
ATOM 2918 N N . ALA C 1 56 ? 12.073 30.873 21.484 1.00 24.49 2057 ALA C N 1
ATOM 2919 C CA . ALA C 1 56 ? 13.132 30.396 20.600 1.00 27.11 2057 ALA C CA 1
ATOM 2920 C C . ALA C 1 56 ? 12.758 30.812 19.176 1.00 29.19 2057 ALA C C 1
ATOM 2921 O O . ALA C 1 56 ? 11.588 31.125 18.905 1.00 30.19 2057 ALA C O 1
ATOM 2923 N N . PRO C 1 57 ? 13.737 30.829 18.247 1.00 26.90 2058 PRO C N 1
ATOM 2924 C CA . PRO C 1 57 ? 13.400 31.206 16.876 1.00 24.38 2058 PRO C CA 1
ATOM 2925 C C . PRO C 1 57 ? 12.296 30.254 16.455 1.00 22.69 2058 PRO C C 1
ATOM 2926 O O . PRO C 1 57 ? 12.330 29.075 16.792 1.00 21.84 2058 PRO C O 1
ATOM 2930 N N . ASN C 1 58 ? 11.320 30.772 15.725 1.00 24.18 2059 ASN C N 1
ATOM 2931 C CA . ASN C 1 58 ? 10.176 29.992 15.274 1.00 22.57 2059 ASN C CA 1
ATOM 2932 C C . ASN C 1 58 ? 9.176 29.667 16.372 1.00 22.92 2059 ASN C C 1
ATOM 2933 O O . ASN C 1 58 ? 8.254 28.864 16.179 1.00 23.49 2059 ASN C O 1
ATOM 2938 N N . LEU C 1 59 ? 9.345 30.297 17.528 1.00 21.41 2060 LEU C N 1
ATOM 2939 C CA . LEU C 1 59 ? 8.378 30.115 18.603 1.00 22.70 2060 LEU C CA 1
ATOM 2940 C C . LEU C 1 59 ? 8.275 31.396 19.426 1.00 24.93 2060 LEU C C 1
ATOM 2941 O O . LEU C 1 59 ? 8.817 31.502 20.538 1.00 23.49 2060 LEU C O 1
ATOM 2946 N N . PRO C 1 60 ? 7.577 32.404 18.881 1.00 23.30 2061 PRO C N 1
ATOM 2947 C CA . PRO C 1 60 ? 7.426 33.662 19.611 1.00 22.35 2061 PRO C CA 1
ATOM 2948 C C . PRO C 1 60 ? 6.444 33.441 20.756 1.00 21.85 2061 PRO C C 1
ATOM 2949 O O . PRO C 1 60 ? 5.621 32.535 20.703 1.00 20.22 2061 PRO C O 1
ATOM 2953 N N . CYS C 1 61 ? 6.549 34.249 21.798 1.00 22.08 2062 CYS C N 1
ATOM 2954 C CA . CYS C 1 61 ? 5.617 34.118 22.890 1.00 24.01 2062 CYS C CA 1
ATOM 2955 C C . CYS C 1 61 ? 4.362 34.874 22.473 1.00 21.69 2062 CYS C C 1
ATOM 2956 O O . CYS C 1 61 ? 4.417 35.808 21.679 1.00 22.57 2062 CYS C O 1
ATOM 2959 N N . LYS C 1 62 ? 3.227 34.438 22.976 1.00 18.19 2063 LYS C N 1
ATOM 2960 C CA . LYS C 1 62 ? 1.959 35.090 22.665 1.00 20.46 2063 LYS C CA 1
ATOM 2961 C C . LYS C 1 62 ? 1.331 35.317 24.028 1.00 22.58 2063 LYS C C 1
ATOM 2962 O O . LYS C 1 62 ? 1.239 34.385 24.822 1.00 26.44 2063 LYS C O 1
ATOM 2968 N N . PRO C 1 63 ? 0.809 36.524 24.289 1.00 20.48 2064 PRO C N 1
ATOM 2969 C CA . PRO C 1 63 ? 0.733 37.701 23.424 1.00 20.66 2064 PRO C CA 1
ATOM 2970 C C . PRO C 1 63 ? 1.999 38.250 22.800 1.00 19.58 2064 PRO C C 1
ATOM 2971 O O . PRO C 1 63 ? 3.089 38.222 23.389 1.00 19.03 2064 PRO C O 1
ATOM 2975 N N . ASN C 1 64 ? 1.826 38.799 21.602 1.00 19.02 2065 ASN C N 1
ATOM 2976 C CA . ASN C 1 64 ? 2.918 39.436 20.851 1.00 20.18 2065 ASN C CA 1
ATOM 2977 C C . ASN C 1 64 ? 3.669 40.394 21.759 1.00 19.55 2065 ASN C C 1
ATOM 2978 O O . ASN C 1 64 ? 3.075 41.276 22.387 1.00 18.33 2065 ASN C O 1
ATOM 2983 N N . THR C 1 65 ? 4.981 40.245 21.810 1.00 21.04 2066 THR C N 1
ATOM 2984 C CA . THR C 1 65 ? 5.779 41.060 22.711 1.00 20.46 2066 THR C CA 1
ATOM 2985 C C . THR C 1 65 ? 6.955 41.715 22.000 1.00 21.65 2066 THR C C 1
ATOM 2986 O O . THR C 1 65 ? 7.695 41.041 21.280 1.00 20.36 2066 THR C O 1
ATOM 2990 N N . LEU C 1 66 ? 7.111 43.023 22.196 1.00 19.91 2067 LEU C N 1
ATOM 2991 C CA . LEU C 1 66 ? 8.221 43.754 21.606 1.00 20.70 2067 LEU C CA 1
ATOM 2992 C C . LEU C 1 66 ? 9.213 44.051 22.740 1.00 22.08 2067 LEU C C 1
ATOM 2993 O O . LEU C 1 66 ? 8.808 44.543 23.789 1.00 21.50 2067 LEU C O 1
ATOM 2998 N N . MET C 1 67 ? 10.494 43.754 22.516 1.00 20.90 2068 MET C N 1
ATOM 2999 C CA . MET C 1 67 ? 11.567 43.994 23.494 1.00 21.86 2068 MET C CA 1
ATOM 3000 C C . MET C 1 67 ? 12.464 45.105 22.980 1.00 20.24 2068 MET C C 1
ATOM 3001 O O . MET C 1 67 ? 12.754 45.132 21.805 1.00 20.06 2068 MET C O 1
ATOM 3006 N N . PHE C 1 68 ? 12.910 46.000 23.862 1.00 22.78 2069 PHE C N 1
ATOM 3007 C CA . PHE C 1 68 ? 13.822 47.072 23.490 1.00 21.73 2069 PHE C CA 1
ATOM 3008 C C . PHE C 1 68 ? 14.834 47.260 24.622 1.00 24.56 2069 PHE C C 1
ATOM 3009 O O . PHE C 1 68 ? 14.508 47.071 25.789 1.00 26.06 2069 PHE C O 1
ATOM 3017 N N . ASN C 1 69 ? 16.067 47.620 24.282 1.00 24.97 2070 ASN C N 1
ATOM 3018 C CA . ASN C 1 69 ? 17.102 47.791 25.301 1.00 24.92 2070 ASN C CA 1
ATOM 3019 C C . ASN C 1 69 ? 17.195 49.219 25.820 1.00 24.07 2070 ASN C C 1
ATOM 3020 O O . ASN C 1 69 ? 16.820 50.159 25.124 1.00 23.43 2070 ASN C O 1
ATOM 3025 N N . LYS C 1 70 ? 17.697 49.362 27.049 1.00 25.20 2071 LYS C N 1
ATOM 3026 C CA . LYS C 1 70 ? 17.885 50.661 27.701 1.00 23.46 2071 LYS C CA 1
ATOM 3027 C C . LYS C 1 70 ? 19.348 51.091 27.595 1.00 28.46 2071 LYS C C 1
ATOM 3028 O O . LYS C 1 70 ? 19.653 52.269 27.430 1.00 27.16 2071 LYS C O 1
ATOM 3034 N N . VAL C 1 71 ? 20.250 50.124 27.699 1.00 31.34 2072 VAL C N 1
ATOM 3035 C CA . VAL C 1 71 ? 21.685 50.392 27.617 1.00 31.74 2072 VAL C CA 1
ATOM 3036 C C . VAL C 1 71 ? 22.168 50.187 26.181 1.00 31.24 2072 VAL C C 1
ATOM 3037 O O . VAL C 1 71 ? 21.868 49.168 25.565 1.00 33.01 2072 VAL C O 1
ATOM 3041 N N . THR C 1 72 ? 22.910 51.164 25.666 1.00 30.33 2073 THR C N 1
ATOM 3042 C CA . THR C 1 72 ? 23.434 51.122 24.306 1.00 32.06 2073 THR C CA 1
ATOM 3043 C C . THR C 1 72 ? 24.156 49.812 24.041 1.00 31.08 2073 THR C C 1
ATOM 3044 O O . THR C 1 72 ? 24.999 49.389 24.819 1.00 33.23 2073 THR C O 1
ATOM 3048 N N . ILE C 1 73 ? 23.831 49.176 22.932 1.00 30.98 2074 ILE C N 1
ATOM 3049 C CA . ILE C 1 73 ? 24.459 47.928 22.566 1.00 30.92 2074 ILE C CA 1
ATOM 3050 C C . ILE C 1 73 ? 25.579 48.255 21.582 1.00 35.49 2074 ILE C C 1
ATOM 3051 O O . ILE C 1 73 ? 25.329 48.679 20.451 1.00 36.86 2074 ILE C O 1
ATOM 3056 N N . ASN C 1 74 ? 26.822 48.070 22.026 1.00 35.72 2075 ASN C N 1
ATOM 3057 C CA . ASN C 1 74 ? 27.967 48.386 21.183 1.00 38.91 2075 ASN C CA 1
ATOM 3058 C C . ASN C 1 74 ? 28.639 47.205 20.509 1.00 39.34 2075 ASN C C 1
ATOM 3059 O O . ASN C 1 74 ? 29.377 47.382 19.543 1.00 41.94 2075 ASN C O 1
ATOM 3064 N N . ASP C 1 75 ? 28.396 45.998 20.998 1.00 40.45 2076 ASP C N 1
ATOM 3065 C CA . ASP C 1 75 ? 29.051 44.842 20.406 1.00 37.59 2076 ASP C CA 1
ATOM 3066 C C . ASP C 1 75 ? 28.174 43.612 20.460 1.00 38.18 2076 ASP C C 1
ATOM 3067 O O . ASP C 1 75 ? 27.091 43.632 21.052 1.00 35.80 2076 ASP C O 1
ATOM 3072 N N . ALA C 1 76 ? 28.665 42.535 19.855 1.00 37.64 2077 ALA C N 1
ATOM 3073 C CA . ALA C 1 76 ? 27.944 41.273 19.806 1.00 38.22 2077 ALA C CA 1
ATOM 3074 C C . ALA C 1 76 ? 27.703 40.651 21.191 1.00 39.27 2077 ALA C C 1
ATOM 3075 O O . ALA C 1 76 ? 26.665 40.023 21.419 1.00 37.83 2077 ALA C O 1
ATOM 3077 N N . ARG C 1 77 ? 28.640 40.823 22.122 1.00 39.48 2078 ARG C N 1
ATOM 3078 C CA . ARG C 1 77 ? 28.452 40.257 23.457 1.00 39.97 2078 ARG C CA 1
ATOM 3079 C C . ARG C 1 77 ? 27.161 40.799 24.082 1.00 38.37 2078 ARG C C 1
ATOM 3080 O O . ARG C 1 77 ? 26.335 40.040 24.602 1.00 36.46 2078 ARG C O 1
ATOM 3088 N N . GLN C 1 78 ? 26.997 42.117 24.025 1.00 36.61 2079 GLN C N 1
ATOM 3089 C CA . GLN C 1 78 ? 25.809 42.774 24.570 1.00 35.40 2079 GLN C CA 1
ATOM 3090 C C . GLN C 1 78 ? 24.550 42.387 23.798 1.00 33.67 2079 GLN C C 1
ATOM 3091 O O . GLN C 1 78 ? 23.490 42.194 24.383 1.00 32.10 2079 GLN C O 1
ATOM 3097 N N . ALA C 1 79 ? 24.673 42.281 22.482 1.00 32.55 2080 ALA C N 1
ATOM 3098 C CA . ALA C 1 79 ? 23.540 41.917 21.645 1.00 32.98 2080 ALA C CA 1
ATOM 3099 C C . ALA C 1 79 ? 23.008 40.521 21.988 1.00 35.38 2080 ALA C C 1
ATOM 3100 O O . ALA C 1 79 ? 21.784 40.311 22.109 1.00 32.39 2080 ALA C O 1
ATOM 3102 N N . VAL C 1 80 ? 23.925 39.564 22.140 1.00 33.75 2081 VAL C N 1
ATOM 3103 C CA . VAL C 1 80 ? 23.541 38.194 22.463 1.00 31.73 2081 VAL C CA 1
ATOM 3104 C C . VAL C 1 80 ? 22.914 38.078 23.854 1.00 30.91 2081 VAL C C 1
ATOM 3105 O O . VAL C 1 80 ? 21.965 37.322 24.037 1.00 30.41 2081 VAL C O 1
ATOM 3109 N N . GLN C 1 81 ? 23.433 38.823 24.831 1.00 28.38 2082 GLN C N 1
ATOM 3110 C CA . GLN C 1 81 ? 22.849 38.807 26.171 1.00 26.46 2082 GLN C CA 1
ATOM 3111 C C . GLN C 1 81 ? 21.404 39.318 26.089 1.00 26.48 2082 GLN C C 1
ATOM 3112 O O . GLN C 1 81 ? 20.481 38.696 26.619 1.00 27.05 2082 GLN C O 1
ATOM 3118 N N . MET C 1 82 ? 21.211 40.453 25.420 1.00 25.41 2083 MET C N 1
ATOM 3119 C CA . MET C 1 82 ? 19.877 41.032 25.289 1.00 23.99 2083 MET C CA 1
ATOM 3120 C C . MET C 1 82 ? 18.957 40.061 24.573 1.00 24.16 2083 MET C C 1
ATOM 3121 O O . MET C 1 82 ? 17.853 39.780 25.041 1.00 24.26 2083 MET C O 1
ATOM 3126 N N . PHE C 1 83 ? 19.421 39.532 23.448 1.00 23.88 2084 PHE C N 1
ATOM 3127 C CA . PHE C 1 83 ? 18.586 38.623 22.689 1.00 28.65 2084 PHE C CA 1
ATOM 3128 C C . PHE C 1 83 ? 18.918 37.137 22.789 1.00 31.27 2084 PHE C C 1
ATOM 3129 O O . PHE C 1 83 ? 18.761 36.378 21.819 1.00 32.77 2084 PHE C O 1
ATOM 3137 N N . GLY C 1 84 ? 19.341 36.743 23.991 1.00 27.93 2085 GLY C N 1
ATOM 3138 C CA . GLY C 1 84 ? 19.658 35.358 24.290 1.00 30.27 2085 GLY C CA 1
ATOM 3139 C C . GLY C 1 84 ? 19.046 35.076 25.653 1.00 27.51 2085 GLY C C 1
ATOM 3140 O O . GLY C 1 84 ? 17.852 34.806 25.747 1.00 29.96 2085 GLY C O 1
ATOM 3141 N N . PRO C 1 85 ? 19.835 35.148 26.734 1.00 25.59 2086 PRO C N 1
ATOM 3142 C CA . PRO C 1 85 ? 19.289 34.892 28.067 1.00 26.73 2086 PRO C CA 1
ATOM 3143 C C . PRO C 1 85 ? 18.143 35.841 28.449 1.00 24.82 2086 PRO C C 1
ATOM 3144 O O . PRO C 1 85 ? 17.118 35.399 28.961 1.00 25.31 2086 PRO C O 1
ATOM 3148 N N . ALA C 1 86 ? 18.296 37.138 28.195 1.00 24.59 2087 ALA C N 1
ATOM 3149 C CA . ALA C 1 86 ? 17.216 38.062 28.544 1.00 22.22 2087 ALA C CA 1
ATOM 3150 C C . ALA C 1 86 ? 15.975 37.797 27.691 1.00 24.37 2087 ALA C C 1
ATOM 3151 O O . ALA C 1 86 ? 14.867 37.716 28.214 1.00 23.03 2087 ALA C O 1
ATOM 3153 N N . GLN C 1 87 ? 16.153 37.625 26.385 1.00 25.52 2088 GLN C N 1
ATOM 3154 C CA . GLN C 1 87 ? 14.996 37.391 25.529 1.00 27.74 2088 GLN C CA 1
ATOM 3155 C C . GLN C 1 87 ? 14.275 36.116 25.948 1.00 28.57 2088 GLN C C 1
ATOM 3156 O O . GLN C 1 87 ? 13.048 36.106 26.107 1.00 24.94 2088 GLN C O 1
ATOM 3162 N N . HIS C 1 88 ? 15.028 35.030 26.114 1.00 26.25 2089 HIS C N 1
ATOM 3163 C CA . HIS C 1 88 ? 14.400 33.778 26.529 1.00 26.44 2089 HIS C CA 1
ATOM 3164 C C . HIS C 1 88 ? 13.667 33.990 27.868 1.00 24.24 2089 HIS C C 1
ATOM 3165 O O . HIS C 1 88 ? 12.529 33.537 28.035 1.00 24.48 2089 HIS C O 1
ATOM 3172 N N . GLY C 1 89 ? 14.305 34.698 28.800 1.00 24.33 2090 GLY C N 1
ATOM 3173 C CA . GLY C 1 89 ? 13.678 34.975 30.086 1.00 22.80 2090 GLY C CA 1
ATOM 3174 C C . GLY C 1 89 ? 12.379 35.764 29.963 1.00 23.76 2090 GLY C C 1
ATOM 3175 O O . GLY C 1 89 ? 11.351 35.393 30.556 1.00 20.54 2090 GLY C O 1
ATOM 3176 N N . VAL C 1 90 ? 12.418 36.846 29.185 1.00 22.06 2091 VAL C N 1
ATOM 3177 C CA . VAL C 1 90 ? 11.245 37.687 28.982 1.00 22.07 2091 VAL C CA 1
ATOM 3178 C C . VAL C 1 90 ? 10.123 36.889 28.330 1.00 21.77 2091 VAL C C 1
ATOM 3179 O O . VAL C 1 90 ? 8.979 36.928 28.766 1.00 21.29 2091 VAL C O 1
ATOM 3183 N N . ALA C 1 91 ? 10.464 36.145 27.283 1.00 22.11 2092 ALA C N 1
ATOM 3184 C CA . ALA C 1 91 ? 9.477 35.366 26.554 1.00 24.12 2092 ALA C CA 1
ATOM 3185 C C . ALA C 1 91 ? 8.848 34.262 27.390 1.00 27.52 2092 ALA C C 1
ATOM 3186 O O . ALA C 1 91 ? 7.642 33.977 27.254 1.00 22.03 2092 ALA C O 1
ATOM 3188 N N . MET C 1 92 ? 9.661 33.608 28.222 1.00 24.99 2093 MET C N 1
ATOM 3189 C CA . MET C 1 92 ? 9.130 32.543 29.076 1.00 27.63 2093 MET C CA 1
ATOM 3190 C C . MET C 1 92 ? 8.221 33.144 30.139 1.00 25.31 2093 MET C C 1
ATOM 3191 O O . MET C 1 92 ? 7.193 32.548 30.502 1.00 22.21 2093 MET C O 1
ATOM 3196 N N . ALA C 1 93 ? 8.590 34.339 30.612 1.00 23.72 2094 ALA C N 1
ATOM 3197 C CA . ALA C 1 93 ? 7.815 35.025 31.634 1.00 24.19 2094 ALA C CA 1
ATOM 3198 C C . ALA C 1 93 ? 6.430 35.315 31.070 1.00 25.98 2094 ALA C C 1
ATOM 3199 O O . ALA C 1 93 ? 5.431 35.098 31.747 1.00 27.03 2094 ALA C O 1
ATOM 3201 N N . VAL C 1 94 ? 6.378 35.809 29.828 1.00 23.41 2095 VAL C N 1
ATOM 3202 C CA . VAL C 1 94 ? 5.096 36.095 29.176 1.00 22.45 2095 VAL C CA 1
ATOM 3203 C C . VAL C 1 94 ? 4.271 34.808 29.015 1.00 22.44 2095 VAL C C 1
ATOM 3204 O O . VAL C 1 94 ? 3.087 34.783 29.331 1.00 19.59 2095 VAL C O 1
ATOM 3208 N N . GLN C 1 95 ? 4.893 33.738 28.515 1.00 24.12 2096 GLN C N 1
ATOM 3209 C CA . GLN C 1 95 ? 4.156 32.491 28.311 1.00 24.04 2096 GLN C CA 1
ATOM 3210 C C . GLN C 1 95 ? 3.757 31.815 29.626 1.00 25.76 2096 GLN C C 1
ATOM 3211 O O . GLN C 1 95 ? 2.673 31.220 29.707 1.00 22.02 2096 GLN C O 1
ATOM 3217 N N . ASP C 1 96 ? 4.611 31.902 30.648 1.00 21.65 2097 ASP C N 1
ATOM 3218 C CA . ASP C 1 96 ? 4.253 31.307 31.943 1.00 24.55 2097 ASP C CA 1
ATOM 3219 C C . ASP C 1 96 ? 3.092 32.100 32.554 1.00 22.20 2097 ASP C C 1
ATOM 3220 O O . ASP C 1 96 ? 2.231 31.531 33.224 1.00 23.17 2097 ASP C O 1
ATOM 3225 N N . ALA C 1 97 ? 3.047 33.405 32.288 1.00 21.82 2098 ALA C N 1
ATOM 3226 C CA . ALA C 1 97 ? 1.971 34.244 32.810 1.00 22.47 2098 ALA C CA 1
ATOM 3227 C C . ALA C 1 97 ? 0.663 33.834 32.167 1.00 23.94 2098 ALA C C 1
ATOM 3228 O O . ALA C 1 97 ? -0.401 33.908 32.805 1.00 24.25 2098 ALA C O 1
ATOM 3230 N N . VAL C 1 98 ? 0.732 33.401 30.907 1.00 21.59 2099 VAL C N 1
ATOM 3231 C CA . VAL C 1 98 ? -0.472 32.943 30.210 1.00 24.69 2099 VAL C CA 1
ATOM 3232 C C . VAL C 1 98 ? -0.888 31.582 30.776 1.00 26.28 2099 VAL C C 1
ATOM 3233 O O . VAL C 1 98 ? -2.058 31.357 31.096 1.00 27.90 2099 VAL C O 1
ATOM 3237 N N . ALA C 1 99 ? 0.077 30.681 30.902 1.00 27.63 2100 ALA C N 1
ATOM 3238 C CA . ALA C 1 99 ? -0.186 29.341 31.430 1.00 28.50 2100 ALA C CA 1
ATOM 3239 C C . ALA C 1 99 ? -0.781 29.430 32.832 1.00 30.45 2100 ALA C C 1
ATOM 3240 O O . ALA C 1 99 ? -1.697 28.684 33.164 1.00 33.31 2100 ALA C O 1
ATOM 3242 N N . GLU C 1 100 ? -0.267 30.351 33.642 1.00 30.60 2101 GLU C N 1
ATOM 3243 C CA . GLU C 1 100 ? -0.737 30.512 35.015 1.00 32.03 2101 GLU C CA 1
ATOM 3244 C C . GLU C 1 100 ? -2.005 31.334 35.171 1.00 32.95 2101 GLU C C 1
ATOM 3245 O O . GLU C 1 100 ? -2.472 31.530 36.291 1.00 33.19 2101 GLU C O 1
ATOM 3251 N N . GLY C 1 101 ? -2.561 31.817 34.062 1.00 32.50 2102 GLY C N 1
ATOM 3252 C CA . GLY C 1 101 ? -3.794 32.586 34.143 1.00 30.83 2102 GLY C CA 1
ATOM 3253 C C . GLY C 1 101 ? -3.667 34.054 34.511 1.00 32.53 2102 GLY C C 1
ATOM 3254 O O . GLY C 1 101 ? -4.700 34.750 34.628 1.00 32.02 2102 GLY C O 1
ATOM 3255 N N . ILE C 1 102 ? -2.430 34.528 34.719 1.00 25.53 2103 ILE C N 1
ATOM 3256 C CA . ILE C 1 102 ? -2.188 35.935 35.033 1.00 23.17 2103 ILE C CA 1
ATOM 3257 C C . ILE C 1 102 ? -2.665 36.767 33.825 1.00 23.83 2103 ILE C C 1
ATOM 3258 O O . ILE C 1 102 ? -3.267 37.822 33.977 1.00 21.49 2103 ILE C O 1
ATOM 3263 N N . ILE C 1 103 ? -2.358 36.278 32.627 1.00 26.81 2104 ILE C N 1
ATOM 3264 C CA . ILE C 1 103 ? -2.811 36.887 31.367 1.00 27.01 2104 ILE C CA 1
ATOM 3265 C C . ILE C 1 103 ? -3.820 35.835 30.906 1.00 24.94 2104 ILE C C 1
ATOM 3266 O O . ILE C 1 103 ? -3.429 34.736 30.540 1.00 25.28 2104 ILE C O 1
ATOM 3271 N N . PRO C 1 104 ? -5.129 36.146 30.929 1.00 26.32 2105 PRO C N 1
ATOM 3272 C CA . PRO C 1 104 ? -6.103 35.125 30.505 1.00 26.21 2105 PRO C CA 1
ATOM 3273 C C . PRO C 1 104 ? -5.799 34.537 29.140 1.00 26.55 2105 PRO C C 1
ATOM 3274 O O . PRO C 1 104 ? -5.491 35.257 28.194 1.00 26.63 2105 PRO C O 1
ATOM 3278 N N . ALA C 1 105 ? -5.865 33.215 29.058 1.00 27.14 2106 ALA C N 1
ATOM 3279 C CA . ALA C 1 105 ? -5.600 32.490 27.826 1.00 26.32 2106 ALA C CA 1
ATOM 3280 C C . ALA C 1 105 ? -6.471 32.958 26.673 1.00 28.46 2106 ALA C C 1
ATOM 3281 O O . ALA C 1 105 ? -6.007 33.013 25.542 1.00 29.10 2106 ALA C O 1
ATOM 3283 N N . ASP C 1 106 ? -7.723 33.303 26.957 1.00 28.11 2107 ASP C N 1
ATOM 3284 C CA . ASP C 1 106 ? -8.633 33.729 25.902 1.00 30.15 2107 ASP C CA 1
ATOM 3285 C C . ASP C 1 106 ? -8.476 35.202 25.511 1.00 30.00 2107 ASP C C 1
ATOM 3286 O O . ASP C 1 106 ? -9.296 35.751 24.769 1.00 25.86 2107 ASP C O 1
ATOM 3291 N N . GLU C 1 107 ? -7.415 35.835 26.012 1.00 28.60 2108 GLU C N 1
ATOM 3292 C CA . GLU C 1 107 ? -7.132 37.231 25.693 1.00 29.21 2108 GLU C CA 1
ATOM 3293 C C . GLU C 1 107 ? -5.752 37.319 25.059 1.00 28.42 2108 GLU C C 1
ATOM 3294 O O . GLU C 1 107 ? -5.412 38.303 24.393 1.00 27.51 2108 GLU C O 1
ATOM 3300 N N . ALA C 1 108 ? -4.966 36.271 25.268 1.00 26.64 2109 ALA C N 1
ATOM 3301 C CA . ALA C 1 108 ? -3.594 36.217 24.776 1.00 26.58 2109 ALA C CA 1
ATOM 3302 C C . ALA C 1 108 ? -3.357 36.483 23.283 1.00 25.38 2109 ALA C C 1
ATOM 3303 O O . ALA C 1 108 ? -2.275 36.946 22.902 1.00 25.57 2109 ALA C O 1
ATOM 3305 N N . ASP C 1 109 ? -4.346 36.198 22.441 1.00 22.76 2110 ASP C N 1
ATOM 3306 C CA . ASP C 1 109 ? -4.186 36.415 21.005 1.00 25.47 2110 ASP C CA 1
ATOM 3307 C C . ASP C 1 109 ? -4.585 37.816 20.579 1.00 25.59 2110 ASP C C 1
ATOM 3308 O O . ASP C 1 109 ? -4.526 38.142 19.397 1.00 25.28 2110 ASP C O 1
ATOM 3313 N N . ASP C 1 110 ? -4.984 38.649 21.534 1.00 25.69 2111 ASP C N 1
ATOM 3314 C CA . ASP C 1 110 ? -5.387 40.006 21.194 1.00 24.74 2111 ASP C CA 1
ATOM 3315 C C . ASP C 1 110 ? -4.783 41.052 22.106 1.00 24.37 2111 ASP C C 1
ATOM 3316 O O . ASP C 1 110 ? -5.372 42.109 22.317 1.00 24.63 2111 ASP C O 1
ATOM 3321 N N . LEU C 1 111 ? -3.589 40.761 22.623 1.00 21.60 2112 LEU C N 1
ATOM 3322 C CA . LEU C 1 111 ? -2.902 41.678 23.510 1.00 22.59 2112 LEU C CA 1
ATOM 3323 C C . LEU C 1 111 ? -1.500 41.939 22.978 1.00 19.68 2112 LEU C C 1
ATOM 3324 O O . LEU C 1 111 ? -0.970 41.151 22.202 1.00 18.22 2112 LEU C O 1
ATOM 3329 N N . TYR C 1 112 ? -0.907 43.047 23.408 1.00 21.20 2113 TYR C N 1
ATOM 3330 C CA . TYR C 1 112 ? 0.446 43.405 23.000 1.00 17.45 2113 TYR C CA 1
ATOM 3331 C C . TYR C 1 112 ? 1.229 43.776 24.265 1.00 20.68 2113 TYR C C 1
ATOM 3332 O O . TYR C 1 112 ? 0.703 44.453 25.165 1.00 21.96 2113 TYR C O 1
ATOM 3341 N N . VAL C 1 113 ? 2.489 43.350 24.330 1.00 18.82 2114 VAL C N 1
ATOM 3342 C CA . VAL C 1 113 ? 3.323 43.639 25.478 1.00 15.51 2114 VAL C CA 1
ATOM 3343 C C . VAL C 1 113 ? 4.586 44.316 24.989 1.00 15.62 2114 VAL C C 1
ATOM 3344 O O . VAL C 1 113 ? 5.181 43.876 24.014 1.00 15.66 2114 VAL C O 1
ATOM 3348 N N . LEU C 1 114 ? 4.989 45.374 25.691 1.00 15.53 2115 LEU C N 1
ATOM 3349 C CA . LEU C 1 114 ? 6.181 46.156 25.364 1.00 19.46 2115 LEU C CA 1
ATOM 3350 C C . LEU C 1 114 ? 7.102 46.027 26.587 1.00 17.25 2115 LEU C C 1
ATOM 3351 O O . LEU C 1 114 ? 6.714 46.378 27.697 1.00 20.93 2115 LEU C O 1
ATOM 3356 N N . VAL C 1 115 ? 8.320 45.537 26.375 1.00 20.96 2116 VAL C N 1
ATOM 3357 C CA . VAL C 1 115 ? 9.253 45.304 27.469 1.00 18.82 2116 VAL C CA 1
ATOM 3358 C C . VAL C 1 115 ? 10.618 45.980 27.309 1.00 20.25 2116 VAL C C 1
ATOM 3359 O O . VAL C 1 115 ? 11.380 45.626 26.413 1.00 18.71 2116 VAL C O 1
ATOM 3363 N N . GLY C 1 116 ? 10.908 46.943 28.189 1.00 19.83 2117 GLY C N 1
ATOM 3364 C CA . GLY C 1 116 ? 12.188 47.630 28.169 1.00 21.78 2117 GLY C CA 1
ATOM 3365 C C . GLY C 1 116 ? 13.090 46.876 29.134 1.00 22.71 2117 GLY C C 1
ATOM 3366 O O . GLY C 1 116 ? 12.725 46.685 30.303 1.00 20.06 2117 GLY C O 1
ATOM 3367 N N . VAL C 1 117 ? 14.252 46.426 28.672 1.00 24.66 2118 VAL C N 1
ATOM 3368 C CA . VAL C 1 117 ? 15.119 45.689 29.575 1.00 25.86 2118 VAL C CA 1
ATOM 3369 C C . VAL C 1 117 ? 16.482 46.287 29.819 1.00 25.94 2118 VAL C C 1
ATOM 3370 O O . VAL C 1 117 ? 17.116 46.890 28.943 1.00 22.56 2118 VAL C O 1
ATOM 3374 N N . PHE C 1 118 ? 16.930 46.119 31.054 1.00 26.84 2119 PHE C N 1
ATOM 3375 C CA . PHE C 1 118 ? 18.208 46.653 31.481 1.00 24.23 2119 PHE C CA 1
ATOM 3376 C C . PHE C 1 118 ? 19.271 45.575 31.657 1.00 27.22 2119 PHE C C 1
ATOM 3377 O O . PHE C 1 118 ? 19.047 44.557 32.317 1.00 27.54 2119 PHE C O 1
ATOM 3385 N N . ILE C 1 119 ? 20.424 45.787 31.043 1.00 28.14 2120 ILE C N 1
ATOM 3386 C CA . ILE C 1 119 ? 21.540 44.872 31.195 1.00 27.38 2120 ILE C CA 1
ATOM 3387 C C . ILE C 1 119 ? 22.763 45.763 31.299 1.00 31.21 2120 ILE C C 1
ATOM 3388 O O . ILE C 1 119 ? 23.167 46.389 30.326 1.00 33.53 2120 ILE C O 1
ATOM 3393 N N . HIS C 1 120 ? 23.325 45.838 32.502 1.00 33.85 2121 HIS C N 1
ATOM 3394 C CA . HIS C 1 120 ? 24.511 46.649 32.767 1.00 34.44 2121 HIS C CA 1
ATOM 3395 C C . HIS C 1 120 ? 25.614 46.178 31.834 1.00 34.85 2121 HIS C C 1
ATOM 3396 O O . HIS C 1 120 ? 25.697 44.995 31.524 1.00 33.12 2121 HIS C O 1
ATOM 3403 N N . TRP C 1 121 ? 26.471 47.086 31.386 1.00 39.81 2122 TRP C N 1
ATOM 3404 C CA . TRP C 1 121 ? 27.516 46.674 30.458 1.00 42.72 2122 TRP C CA 1
ATOM 3405 C C . TRP C 1 121 ? 28.535 45.727 31.091 1.00 42.71 2122 TRP C C 1
ATOM 3406 O O . TRP C 1 121 ? 29.373 45.162 30.390 1.00 41.10 2122 TRP C O 1
ATOM 3417 N N . GLU C 1 122 ? 28.467 45.548 32.407 1.00 41.28 2123 GLU C N 1
ATOM 3418 C CA . GLU C 1 122 ? 29.391 44.636 33.074 1.00 44.78 2123 GLU C CA 1
ATOM 3419 C C . GLU C 1 122 ? 28.749 43.300 33.423 1.00 43.54 2123 GLU C C 1
ATOM 3420 O O . GLU C 1 122 ? 29.369 42.479 34.090 1.00 45.73 2123 GLU C O 1
ATOM 3426 N N . ALA C 1 123 ? 27.513 43.090 32.974 1.00 41.81 2124 ALA C N 1
ATOM 3427 C CA . ALA C 1 123 ? 26.803 41.840 33.223 1.00 41.34 2124 ALA C CA 1
ATOM 3428 C C . ALA C 1 123 ? 27.623 40.730 32.561 1.00 42.19 2124 ALA C C 1
ATOM 3429 O O . ALA C 1 123 ? 28.153 40.914 31.464 1.00 42.84 2124 ALA C O 1
ATOM 3431 N N . ALA C 1 124 ? 27.714 39.578 33.221 1.00 40.71 2125 ALA C N 1
ATOM 3432 C CA . ALA C 1 124 ? 28.502 38.470 32.691 1.00 39.97 2125 ALA C CA 1
ATOM 3433 C C . ALA C 1 124 ? 27.858 37.088 32.819 1.00 38.66 2125 ALA C C 1
ATOM 3434 O O . ALA C 1 124 ? 28.022 36.238 31.948 1.00 40.72 2125 ALA C O 1
ATOM 3436 N N . ASP C 1 125 ? 27.131 36.855 33.904 1.00 37.29 2126 ASP C N 1
ATOM 3437 C CA . ASP C 1 125 ? 26.507 35.554 34.116 1.00 36.75 2126 ASP C CA 1
ATOM 3438 C C . ASP C 1 125 ? 25.149 35.390 33.415 1.00 37.51 2126 ASP C C 1
ATOM 3439 O O . ASP C 1 125 ? 24.114 35.865 33.900 1.00 35.11 2126 ASP C O 1
ATOM 3444 N N . ASP C 1 126 ? 25.166 34.687 32.281 1.00 38.06 2127 ASP C N 1
ATOM 3445 C CA . ASP C 1 126 ? 23.962 34.448 31.493 1.00 36.00 2127 ASP C CA 1
ATOM 3446 C C . ASP C 1 126 ? 22.816 33.877 32.305 1.00 36.82 2127 ASP C C 1
ATOM 3447 O O . ASP C 1 126 ? 21.664 34.285 32.129 1.00 33.63 2127 ASP C O 1
ATOM 3452 N N . ALA C 1 127 ? 23.127 32.926 33.181 1.00 33.69 2128 ALA C N 1
ATOM 3453 C CA . ALA C 1 127 ? 22.106 32.285 34.002 1.00 34.88 2128 ALA C CA 1
ATOM 3454 C C . ALA C 1 127 ? 21.341 33.299 34.833 1.00 34.19 2128 ALA C C 1
ATOM 3455 O O . ALA C 1 127 ? 20.106 33.231 34.943 1.00 31.96 2128 ALA C O 1
ATOM 3457 N N . LYS C 1 128 ? 22.076 34.240 35.426 1.00 33.78 2129 LYS C N 1
ATOM 3458 C CA . LYS C 1 128 ? 21.450 35.269 36.240 1.00 33.12 2129 LYS C CA 1
ATOM 3459 C C . LYS C 1 128 ? 20.668 36.271 35.391 1.00 33.63 2129 LYS C C 1
ATOM 3460 O O . LYS C 1 128 ? 19.568 36.695 35.772 1.00 32.52 2129 LYS C O 1
ATOM 3466 N N . ILE C 1 129 ? 21.241 36.653 34.253 1.00 31.13 2130 ILE C N 1
ATOM 3467 C CA . ILE C 1 129 ? 20.581 37.587 33.338 1.00 30.93 2130 ILE C CA 1
ATOM 3468 C C . ILE C 1 129 ? 19.213 37.001 33.004 1.00 28.71 2130 ILE C C 1
ATOM 3469 O O . ILE C 1 129 ? 18.186 37.666 33.147 1.00 26.73 2130 ILE C O 1
ATOM 3474 N N . GLN C 1 130 ? 19.219 35.735 32.598 1.00 28.28 2131 GLN C N 1
ATOM 3475 C CA . GLN C 1 130 ? 18.006 35.035 32.228 1.00 26.08 2131 GLN C CA 1
ATOM 3476 C C . GLN C 1 130 ? 17.014 34.901 33.377 1.00 29.42 2131 GLN C C 1
ATOM 3477 O O . GLN C 1 130 ? 15.814 35.158 33.205 1.00 29.53 2131 GLN C O 1
ATOM 3483 N N . LYS C 1 131 ? 17.503 34.511 34.551 1.00 29.46 2132 LYS C N 1
ATOM 3484 C CA . LYS C 1 131 ? 16.629 34.333 35.706 1.00 30.15 2132 LYS C CA 1
ATOM 3485 C C . LYS C 1 131 ? 16.059 35.635 36.260 1.00 27.27 2132 LYS C C 1
ATOM 3486 O O . LYS C 1 131 ? 14.862 35.724 36.555 1.00 23.95 2132 LYS C O 1
ATOM 3492 N N . TYR C 1 132 ? 16.913 36.638 36.416 1.00 24.52 2133 TYR C N 1
ATOM 3493 C CA . TYR C 1 132 ? 16.449 37.919 36.930 1.00 29.31 2133 TYR C CA 1
ATOM 3494 C C . TYR C 1 132 ? 15.448 38.597 35.983 1.00 27.99 2133 TYR C C 1
ATOM 3495 O O . TYR C 1 132 ? 14.451 39.171 36.435 1.00 25.98 2133 TYR C O 1
ATOM 3504 N N . ASN C 1 133 ? 15.692 38.501 34.681 1.00 23.74 2134 ASN C N 1
ATOM 3505 C CA . ASN C 1 133 ? 14.786 39.118 33.724 1.00 27.53 2134 ASN C CA 1
ATOM 3506 C C . ASN C 1 133 ? 13.482 38.365 33.643 1.00 27.50 2134 ASN C C 1
ATOM 3507 O O . ASN C 1 133 ? 12.430 38.962 33.406 1.00 28.50 2134 ASN C O 1
ATOM 3512 N N . TYR C 1 134 ? 13.549 37.055 33.845 1.00 26.17 2135 TYR C N 1
ATOM 3513 C CA . TYR C 1 134 ? 12.350 36.254 33.833 1.00 26.17 2135 TYR C CA 1
ATOM 3514 C C . TYR C 1 134 ? 11.521 36.704 35.027 1.00 28.05 2135 TYR C C 1
ATOM 3515 O O . TYR C 1 134 ? 10.327 37.003 34.905 1.00 28.41 2135 TYR C O 1
ATOM 3524 N N . GLU C 1 135 ? 12.159 36.769 36.190 1.00 29.35 2136 GLU C N 1
ATOM 3525 C CA . GLU C 1 135 ? 11.452 37.175 37.395 1.00 29.81 2136 GLU C CA 1
ATOM 3526 C C . GLU C 1 135 ? 10.953 38.632 37.331 1.00 29.64 2136 GLU C C 1
ATOM 3527 O O . GLU C 1 135 ? 9.783 38.920 37.644 1.00 22.22 2136 GLU C O 1
ATOM 3533 N N . ALA C 1 136 ? 11.816 39.551 36.900 1.00 26.28 2137 ALA C N 1
ATOM 3534 C CA . ALA C 1 136 ? 11.392 40.949 36.810 1.00 25.27 2137 ALA C CA 1
ATOM 3535 C C . ALA C 1 136 ? 10.227 41.132 35.821 1.00 23.35 2137 ALA C C 1
ATOM 3536 O O . ALA C 1 136 ? 9.285 41.879 36.077 1.00 23.60 2137 ALA C O 1
ATOM 3538 N N . THR C 1 137 ? 10.288 40.427 34.698 1.00 23.23 2138 THR C N 1
ATOM 3539 C CA . THR C 1 137 ? 9.238 40.537 33.696 1.00 25.11 2138 THR C CA 1
ATOM 3540 C C . THR C 1 137 ? 7.944 39.964 34.232 1.00 24.89 2138 THR C C 1
ATOM 3541 O O . THR C 1 137 ? 6.870 40.544 34.026 1.00 29.32 2138 THR C O 1
ATOM 3545 N N . LYS C 1 138 ? 8.030 38.818 34.908 1.00 23.44 2139 LYS C N 1
ATOM 3546 C CA . LYS C 1 138 ? 6.824 38.200 35.449 1.00 26.79 2139 LYS C CA 1
ATOM 3547 C C . LYS C 1 138 ? 6.168 39.093 36.492 1.00 23.11 2139 LYS C C 1
ATOM 3548 O O . LYS C 1 138 ? 4.942 39.239 36.527 1.00 25.40 2139 LYS C O 1
ATOM 3554 N N . LEU C 1 139 ? 6.989 39.694 37.339 1.00 24.51 2140 LEU C N 1
ATOM 3555 C CA . LEU C 1 139 ? 6.504 40.588 38.375 1.00 26.02 2140 LEU C CA 1
ATOM 3556 C C . LEU C 1 139 ? 5.834 41.820 37.732 1.00 25.51 2140 LEU C C 1
ATOM 3557 O O . LEU C 1 139 ? 4.749 42.262 38.161 1.00 22.25 2140 LEU C O 1
ATOM 3562 N N . SER C 1 140 ? 6.476 42.362 36.697 1.00 20.13 2141 SER C N 1
ATOM 3563 C CA . SER C 1 140 ? 5.938 43.536 36.012 1.00 20.69 2141 SER C CA 1
ATOM 3564 C C . SER C 1 140 ? 4.598 43.248 35.367 1.00 19.39 2141 SER C C 1
ATOM 3565 O O . SER C 1 140 ? 3.694 44.086 35.404 1.00 22.93 2141 SER C O 1
ATOM 3568 N N . ILE C 1 141 ? 4.468 42.069 34.783 1.00 19.22 2142 ILE C N 1
ATOM 3569 C CA . ILE C 1 141 ? 3.202 41.687 34.169 1.00 22.50 2142 ILE C CA 1
ATOM 3570 C C . ILE C 1 141 ? 2.110 41.552 35.231 1.00 24.34 2142 ILE C C 1
ATOM 3571 O O . ILE C 1 141 ? 0.995 42.066 35.053 1.00 26.10 2142 ILE C O 1
ATOM 3576 N N . GLN C 1 142 ? 2.426 40.859 36.331 1.00 25.05 2143 GLN C N 1
ATOM 3577 C CA . GLN C 1 142 ? 1.458 40.649 37.416 1.00 25.34 2143 GLN C CA 1
ATOM 3578 C C . GLN C 1 142 ? 0.978 41.999 37.919 1.00 23.85 2143 GLN C C 1
ATOM 3579 O O . GLN C 1 142 ? -0.214 42.207 38.146 1.00 23.08 2143 GLN C O 1
ATOM 3585 N N . ARG C 1 143 ? 1.921 42.915 38.105 1.00 25.54 2144 ARG C N 1
ATOM 3586 C CA . ARG C 1 143 ? 1.595 44.247 38.586 1.00 25.62 2144 ARG C CA 1
ATOM 3587 C C . ARG C 1 143 ? 0.771 45.020 37.571 1.00 25.98 2144 ARG C C 1
ATOM 3588 O O . ARG C 1 143 ? -0.287 45.569 37.899 1.00 26.69 2144 ARG C O 1
ATOM 3596 N N . ALA C 1 144 ? 1.235 45.050 36.331 1.00 24.59 2145 ALA C N 1
ATOM 3597 C CA . ALA C 1 144 ? 0.514 45.787 35.309 1.00 25.05 2145 ALA C CA 1
ATOM 3598 C C . ALA C 1 144 ? -0.921 45.292 35.150 1.00 26.03 2145 ALA C C 1
ATOM 3599 O O . ALA C 1 144 ? -1.872 46.088 35.067 1.00 25.55 2145 ALA C O 1
ATOM 3601 N N . VAL C 1 145 ? -1.072 43.977 35.120 1.00 24.62 2146 VAL C N 1
ATOM 3602 C CA . VAL C 1 145 ? -2.381 43.398 34.937 1.00 25.65 2146 VAL C CA 1
ATOM 3603 C C . VAL C 1 145 ? -3.362 43.769 36.033 1.00 28.60 2146 VAL C C 1
ATOM 3604 O O . VAL C 1 145 ? -4.572 43.750 35.805 1.00 27.25 2146 VAL C O 1
ATOM 3608 N N . ASN C 1 146 ? -2.863 44.124 37.212 1.00 24.29 2147 ASN C N 1
ATOM 3609 C CA . ASN C 1 146 ? -3.763 44.514 38.294 1.00 30.86 2147 ASN C CA 1
ATOM 3610 C C . ASN C 1 146 ? -3.727 46.022 38.511 1.00 30.18 2147 ASN C C 1
ATOM 3611 O O . ASN C 1 146 ? -4.272 46.520 39.490 1.00 33.13 2147 ASN C O 1
ATOM 3616 N N . GLY C 1 147 ? -3.092 46.741 37.593 1.00 30.53 2148 GLY C N 1
ATOM 3617 C CA . GLY C 1 147 ? -2.998 48.187 37.723 1.00 31.18 2148 GLY C CA 1
ATOM 3618 C C . GLY C 1 147 ? -2.245 48.563 38.987 1.00 31.90 2148 GLY C C 1
ATOM 3619 O O . GLY C 1 147 ? -2.495 49.614 39.582 1.00 36.26 2148 GLY C O 1
ATOM 3620 N N . GLU C 1 148 ? -1.311 47.712 39.399 1.00 27.26 2149 GLU C N 1
ATOM 3621 C CA . GLU C 1 148 ? -0.539 47.973 40.616 1.00 28.28 2149 GLU C CA 1
ATOM 3622 C C . GLU C 1 148 ? 0.882 48.458 40.374 1.00 27.13 2149 GLU C C 1
ATOM 3623 O O . GLU C 1 148 ? 1.494 48.147 39.353 1.00 24.88 2149 GLU C O 1
ATOM 3629 N N . PRO C 1 149 ? 1.425 49.243 41.314 1.00 25.45 2150 PRO C N 1
ATOM 3630 C CA . PRO C 1 149 ? 0.755 49.665 42.550 1.00 23.80 2150 PRO C CA 1
ATOM 3631 C C . PRO C 1 149 ? -0.248 50.780 42.330 1.00 27.12 2150 PRO C C 1
ATOM 3632 O O . PRO C 1 149 ? 0.009 51.714 41.572 1.00 23.55 2150 PRO C O 1
ATOM 3636 N N . LYS C 1 150 ? -1.393 50.678 42.998 1.00 29.04 2151 LYS C N 1
ATOM 3637 C CA . LYS C 1 150 ? -2.428 51.688 42.880 1.00 30.39 2151 LYS C CA 1
ATOM 3638 C C . LYS C 1 150 ? -1.853 52.988 43.408 1.00 31.30 2151 LYS C C 1
ATOM 3639 O O . LYS C 1 150 ? -0.984 52.970 44.288 1.00 30.33 2151 LYS C O 1
ATOM 3645 N N . ALA C 1 151 ? -2.338 54.110 42.877 1.00 27.93 2152 ALA C N 1
ATOM 3646 C CA . ALA C 1 151 ? -1.872 55.426 43.287 1.00 27.04 2152 ALA C CA 1
ATOM 3647 C C . ALA C 1 151 ? -2.011 55.618 44.800 1.00 30.01 2152 ALA C C 1
ATOM 3648 O O . ALA C 1 151 ? -1.069 56.094 45.457 1.00 25.75 2152 ALA C O 1
ATOM 3650 N N . SER C 1 152 ? -3.157 55.234 45.360 1.00 24.02 2153 SER C N 1
ATOM 3651 C CA . SER C 1 152 ? -3.361 55.403 46.795 1.00 28.70 2153 SER C CA 1
ATOM 3652 C C . SER C 1 152 ? -2.289 54.671 47.588 1.00 29.56 2153 SER C C 1
ATOM 3653 O O . SER C 1 152 ? -1.835 55.169 48.625 1.00 31.20 2153 SER C O 1
ATOM 3656 N N . VAL C 1 153 ? -1.877 53.500 47.105 1.00 29.42 2154 VAL C N 1
ATOM 3657 C CA . VAL C 1 153 ? -0.830 52.727 47.782 1.00 29.64 2154 VAL C CA 1
ATOM 3658 C C . VAL C 1 153 ? 0.541 53.411 47.676 1.00 29.16 2154 VAL C C 1
ATOM 3659 O O . VAL C 1 153 ? 1.326 53.412 48.636 1.00 30.63 2154 VAL C O 1
ATOM 3663 N N . VAL C 1 154 ? 0.847 53.999 46.524 1.00 25.77 2155 VAL C N 1
ATOM 3664 C CA . VAL C 1 154 ? 2.133 54.669 46.382 1.00 23.77 2155 VAL C CA 1
ATOM 3665 C C . VAL C 1 154 ? 2.156 55.912 47.260 1.00 25.74 2155 VAL C C 1
ATOM 3666 O O . VAL C 1 154 ? 3.163 56.217 47.901 1.00 21.68 2155 VAL C O 1
ATOM 3670 N N . THR C 1 155 ? 1.041 56.631 47.290 1.00 23.95 2156 THR C N 1
ATOM 3671 C CA . THR C 1 155 ? 0.938 57.837 48.098 1.00 28.98 2156 THR C CA 1
ATOM 3672 C C . THR C 1 155 ? 1.197 57.529 49.571 1.00 31.48 2156 THR C C 1
ATOM 3673 O O . THR C 1 155 ? 1.943 58.242 50.232 1.00 26.63 2156 THR C O 1
ATOM 3677 N N . GLU C 1 156 ? 0.577 56.462 50.068 1.00 34.49 2157 GLU C N 1
ATOM 3678 C CA . GLU C 1 156 ? 0.740 56.044 51.453 1.00 35.92 2157 GLU C CA 1
ATOM 3679 C C . GLU C 1 156 ? 2.193 55.723 51.823 1.00 38.66 2157 GLU C C 1
ATOM 3680 O O . GLU C 1 156 ? 2.652 56.057 52.918 1.00 38.92 2157 GLU C O 1
ATOM 3686 N N . GLN C 1 157 ? 2.941 55.092 50.926 1.00 36.83 2158 GLN C N 1
ATOM 3687 C CA . GLN C 1 157 ? 4.298 54.733 51.295 1.00 35.27 2158 GLN C CA 1
ATOM 3688 C C . GLN C 1 157 ? 5.421 55.490 50.608 1.00 35.89 2158 GLN C C 1
ATOM 3689 O O . GLN C 1 157 ? 6.577 55.066 50.653 1.00 35.58 2158 GLN C O 1
ATOM 3695 N N . ARG C 1 158 ? 5.106 56.637 50.015 1.00 36.36 2159 ARG C N 1
ATOM 3696 C CA . ARG C 1 158 ? 6.134 57.405 49.316 1.00 35.14 2159 ARG C CA 1
ATOM 3697 C C . ARG C 1 158 ? 7.278 57.863 50.200 1.00 35.23 2159 ARG C C 1
ATOM 3698 O O . ARG C 1 158 ? 8.430 57.858 49.782 1.00 37.26 2159 ARG C O 1
ATOM 3706 N N . LYS C 1 159 ? 6.966 58.242 51.431 1.00 37.96 2160 LYS C N 1
ATOM 3707 C CA . LYS C 1 159 ? 7.983 58.720 52.350 1.00 38.49 2160 LYS C CA 1
ATOM 3708 C C . LYS C 1 159 ? 8.959 57.700 52.909 1.00 40.05 2160 LYS C C 1
ATOM 3709 O O . LYS C 1 159 ? 10.033 58.080 53.381 1.00 36.42 2160 LYS C O 1
ATOM 3715 N N . SER C 1 160 ? 8.615 56.419 52.845 1.00 44.35 2161 SER C N 1
ATOM 3716 C CA . SER C 1 160 ? 9.501 55.382 53.380 1.00 48.65 2161 SER C CA 1
ATOM 3717 C C . SER C 1 160 ? 10.334 54.645 52.324 1.00 48.97 2161 SER C C 1
ATOM 3718 O O . SER C 1 160 ? 11.203 53.839 52.667 1.00 50.47 2161 SER C O 1
ATOM 3721 N N . ALA C 1 161 ? 10.081 54.923 51.046 1.00 49.38 2162 ALA C N 1
ATOM 3722 C CA . ALA C 1 161 ? 10.816 54.265 49.966 1.00 45.09 2162 ALA C CA 1
ATOM 3723 C C . ALA C 1 161 ? 12.225 54.831 49.859 1.00 42.20 2162 ALA C C 1
ATOM 3724 O O . ALA C 1 161 ? 12.451 56.005 50.145 1.00 39.16 2162 ALA C O 1
ATOM 3726 N N . THR C 1 162 ? 13.169 54.002 49.434 1.00 41.66 2163 THR C N 1
ATOM 3727 C CA . THR C 1 162 ? 14.555 54.441 49.306 1.00 43.08 2163 THR C CA 1
ATOM 3728 C C . THR C 1 162 ? 15.154 54.208 47.920 1.00 41.18 2163 THR C C 1
ATOM 3729 O O . THR C 1 162 ? 15.390 53.071 47.516 1.00 41.57 2163 THR C O 1
ATOM 3733 N N . HIS C 1 163 ? 15.403 55.292 47.194 1.00 42.02 2164 HIS C N 1
ATOM 3734 C CA . HIS C 1 163 ? 15.986 55.183 45.865 1.00 41.14 2164 HIS C CA 1
ATOM 3735 C C . HIS C 1 163 ? 17.482 55.102 46.083 1.00 40.70 2164 HIS C C 1
ATOM 3736 O O . HIS C 1 163 ? 18.066 55.993 46.682 1.00 40.67 2164 HIS C O 1
ATOM 3743 N N . PRO C 1 164 ? 18.127 54.031 45.606 1.00 40.91 2165 PRO C N 1
ATOM 3744 C CA . PRO C 1 164 ? 19.572 53.873 45.782 1.00 39.59 2165 PRO C CA 1
ATOM 3745 C C . PRO C 1 164 ? 20.462 54.997 45.258 1.00 42.62 2165 PRO C C 1
ATOM 3746 O O . PRO C 1 164 ? 21.572 55.193 45.762 1.00 43.21 2165 PRO C O 1
ATOM 3750 N N . PHE C 1 165 ? 19.999 55.725 44.245 1.00 44.46 2166 PHE C N 1
ATOM 3751 C CA . PHE C 1 165 ? 20.817 56.791 43.671 1.00 44.85 2166 PHE C CA 1
ATOM 3752 C C . PHE C 1 165 ? 20.371 58.190 44.037 1.00 44.83 2166 PHE C C 1
ATOM 3753 O O . PHE C 1 165 ? 20.941 59.169 43.560 1.00 44.40 2166 PHE C O 1
ATOM 3761 N N . ALA C 1 166 ? 19.345 58.283 44.876 1.00 47.61 2167 ALA C N 1
ATOM 3762 C CA . ALA C 1 166 ? 18.833 59.574 45.314 1.00 50.71 2167 ALA C CA 1
ATOM 3763 C C . ALA C 1 166 ? 19.950 60.296 46.058 1.00 55.10 2167 ALA C C 1
ATOM 3764 O O . ALA C 1 166 ? 20.862 59.661 46.584 1.00 55.74 2167 ALA C O 1
ATOM 3766 N N . ALA C 1 167 ? 19.902 61.622 46.082 1.00 60.02 2168 ALA C N 1
ATOM 3767 C CA . ALA C 1 167 ? 20.910 62.379 46.811 1.00 66.97 2168 ALA C CA 1
ATOM 3768 C C . ALA C 1 167 ? 20.549 62.176 48.279 1.00 72.43 2168 ALA C C 1
ATOM 3769 O O . ALA C 1 167 ? 21.327 61.627 49.071 1.00 73.38 2168 ALA C O 1
ATOM 3771 N N . ASN C 1 168 ? 19.335 62.617 48.605 1.00 76.97 2169 ASN C N 1
ATOM 3772 C CA . ASN C 1 168 ? 18.768 62.529 49.942 1.00 79.44 2169 ASN C CA 1
ATOM 3773 C C . ASN C 1 168 ? 17.918 61.261 50.021 1.00 81.05 2169 ASN C C 1
ATOM 3774 O O . ASN C 1 168 ? 16.671 61.366 49.991 1.00 82.09 2169 ASN C O 1
ATOM 3779 N N . ALA D 1 1 ? -12.961 63.708 35.632 1.00 37.07 3002 ALA D N 1
ATOM 3780 C CA . ALA D 1 1 ? -13.284 65.165 35.688 1.00 39.92 3002 ALA D CA 1
ATOM 3781 C C . ALA D 1 1 ? -12.039 65.846 36.199 1.00 38.47 3002 ALA D C 1
ATOM 3782 O O . ALA D 1 1 ? -11.264 65.229 36.911 1.00 46.02 3002 ALA D O 1
ATOM 3784 N N . LYS D 1 2 ? -11.837 67.103 35.836 1.00 36.83 3003 LYS D N 1
ATOM 3785 C CA . LYS D 1 2 ? -10.640 67.862 36.248 1.00 35.65 3003 LYS D CA 1
ATOM 3786 C C . LYS D 1 2 ? -9.539 67.885 35.177 1.00 32.95 3003 LYS D C 1
ATOM 3787 O O . LYS D 1 2 ? -9.279 68.919 34.574 1.00 31.06 3003 LYS D O 1
ATOM 3793 N N . ILE D 1 3 ? -8.869 66.764 34.950 1.00 29.20 3004 ILE D N 1
ATOM 3794 C CA . ILE D 1 3 ? -7.840 66.756 33.915 1.00 28.35 3004 ILE D CA 1
ATOM 3795 C C . ILE D 1 3 ? -8.400 65.911 32.792 1.00 28.64 3004 ILE D C 1
ATOM 3796 O O . ILE D 1 3 ? -8.142 64.717 32.708 1.00 26.20 3004 ILE D O 1
ATOM 3801 N N . THR D 1 4 ? -9.184 66.563 31.936 1.00 29.21 3005 THR D N 1
ATOM 3802 C CA . THR D 1 4 ? -9.889 65.900 30.850 1.00 30.01 3005 THR D CA 1
ATOM 3803 C C . THR D 1 4 ? -9.274 66.004 29.476 1.00 27.76 3005 THR D C 1
ATOM 3804 O O . THR D 1 4 ? -9.818 65.469 28.515 1.00 25.67 3005 THR D O 1
ATOM 3808 N N . LYS D 1 5 ? -8.161 66.716 29.374 1.00 24.98 3006 LYS D N 1
ATOM 3809 C CA . LYS D 1 5 ? -7.493 66.877 28.096 1.00 24.14 3006 LYS D CA 1
ATOM 3810 C C . LYS D 1 5 ? -5.998 67.112 28.318 1.00 24.65 3006 LYS D C 1
ATOM 3811 O O . LYS D 1 5 ? -5.546 67.222 29.455 1.00 22.84 3006 LYS D O 1
ATOM 3817 N N . VAL D 1 6 ? -5.235 67.176 27.238 1.00 19.72 3007 VAL D N 1
ATOM 3818 C CA . VAL D 1 6 ? -3.801 67.385 27.347 1.00 21.58 3007 VAL D CA 1
ATOM 3819 C C . VAL D 1 6 ? -3.463 68.800 27.798 1.00 20.25 3007 VAL D C 1
ATOM 3820 O O . VAL D 1 6 ? -4.008 69.766 27.287 1.00 20.49 3007 VAL D O 1
ATOM 3824 N N . GLN D 1 7 ? -2.572 68.916 28.780 1.00 20.86 3008 GLN D N 1
ATOM 3825 C CA . GLN D 1 7 ? -2.163 70.221 29.280 1.00 21.77 3008 GLN D CA 1
ATOM 3826 C C . GLN D 1 7 ? -0.647 70.185 29.326 1.00 18.78 3008 GLN D C 1
ATOM 3827 O O . GLN D 1 7 ? -0.068 69.131 29.550 1.00 20.23 3008 GLN D O 1
ATOM 3833 N N . VAL D 1 8 ? -0.026 71.335 29.102 1.00 16.55 3009 VAL D N 1
ATOM 3834 C CA . VAL D 1 8 ? 1.424 71.450 29.046 1.00 18.54 3009 VAL D CA 1
ATOM 3835 C C . VAL D 1 8 ? 1.900 72.371 30.158 1.00 19.84 3009 VAL D C 1
ATOM 3836 O O . VAL D 1 8 ? 1.327 73.441 30.364 1.00 19.31 3009 VAL D O 1
ATOM 3840 N N . GLY D 1 9 ? 2.952 71.969 30.869 1.00 18.05 3010 GLY D N 1
ATOM 3841 C CA . GLY D 1 9 ? 3.467 72.821 31.928 1.00 18.10 3010 GLY D CA 1
ATOM 3842 C C . GLY D 1 9 ? 4.961 73.048 31.759 1.00 23.34 3010 GLY D C 1
ATOM 3843 O O . GLY D 1 9 ? 5.637 72.295 31.033 1.00 20.79 3010 GLY D O 1
ATOM 3844 N N . GLU D 1 10 ? 5.482 74.110 32.372 1.00 23.14 3011 GLU D N 1
ATOM 3845 C CA . GLU D 1 10 ? 6.923 74.356 32.315 1.00 23.51 3011 GLU D CA 1
ATOM 3846 C C . GLU D 1 10 ? 7.375 75.198 33.495 1.00 21.27 3011 GLU D C 1
ATOM 3847 O O . GLU D 1 10 ? 6.584 75.935 34.089 1.00 18.49 3011 GLU D O 1
ATOM 3853 N N . ALA D 1 11 ? 8.631 75.023 33.893 1.00 18.47 3012 ALA D N 1
ATOM 3854 C CA . ALA D 1 11 ? 9.148 75.809 34.993 1.00 21.09 3012 ALA D CA 1
ATOM 3855 C C . ALA D 1 11 ? 10.647 75.666 35.107 1.00 20.59 3012 ALA D C 1
ATOM 3856 O O . ALA D 1 11 ? 11.203 74.599 34.839 1.00 24.28 3012 ALA D O 1
ATOM 3858 N N . LEU D 1 12 ? 11.294 76.760 35.482 1.00 20.28 3013 LEU D N 1
ATOM 3859 C CA . LEU D 1 12 ? 12.727 76.766 35.713 1.00 23.62 3013 LEU D CA 1
ATOM 3860 C C . LEU D 1 12 ? 12.883 77.145 37.195 1.00 23.96 3013 LEU D C 1
ATOM 3861 O O . LEU D 1 12 ? 12.346 78.146 37.658 1.00 24.24 3013 LEU D O 1
ATOM 3866 N N . VAL D 1 13 ? 13.584 76.312 37.940 1.00 22.14 3014 VAL D N 1
ATOM 3867 C CA . VAL D 1 13 ? 13.808 76.566 39.349 1.00 26.24 3014 VAL D CA 1
ATOM 3868 C C . VAL D 1 13 ? 15.265 76.274 39.674 1.00 27.29 3014 VAL D C 1
ATOM 3869 O O . VAL D 1 13 ? 15.822 75.285 39.180 1.00 28.20 3014 VAL D O 1
ATOM 3873 N N . GLY D 1 14 ? 15.869 77.123 40.508 1.00 30.95 3015 GLY D N 1
ATOM 3874 C CA . GLY D 1 14 ? 17.249 76.910 40.915 1.00 30.69 3015 GLY D CA 1
ATOM 3875 C C . GLY D 1 14 ? 18.237 77.880 40.309 1.00 33.80 3015 GLY D C 1
ATOM 3876 O O . GLY D 1 14 ? 17.852 78.889 39.727 1.00 32.43 3015 GLY D O 1
ATOM 3877 N N . ASP D 1 15 ? 19.524 77.564 40.454 1.00 37.42 3016 ASP D N 1
ATOM 3878 C CA . ASP D 1 15 ? 20.607 78.398 39.926 1.00 39.90 3016 ASP D CA 1
ATOM 3879 C C . ASP D 1 15 ? 21.906 77.602 39.865 1.00 39.09 3016 ASP D C 1
ATOM 3880 O O . ASP D 1 15 ? 21.940 76.417 40.215 1.00 39.03 3016 ASP D O 1
ATOM 3885 N N . GLY D 1 16 ? 22.981 78.254 39.436 1.00 36.69 3017 GLY D N 1
ATOM 3886 C CA . GLY D 1 16 ? 24.248 77.560 39.338 1.00 35.02 3017 GLY D CA 1
ATOM 3887 C C . GLY D 1 16 ? 24.146 76.486 38.276 1.00 37.99 3017 GLY D C 1
ATOM 3888 O O . GLY D 1 16 ? 23.253 76.538 37.424 1.00 39.40 3017 GLY D O 1
ATOM 3889 N N . ASN D 1 17 ? 25.038 75.505 38.326 1.00 38.61 3018 ASN D N 1
ATOM 3890 C CA . ASN D 1 17 ? 25.031 74.431 37.340 1.00 38.64 3018 ASN D CA 1
ATOM 3891 C C . ASN D 1 17 ? 23.925 73.398 37.551 1.00 36.70 3018 ASN D C 1
ATOM 3892 O O . ASN D 1 17 ? 23.654 72.594 36.661 1.00 38.83 3018 ASN D O 1
ATOM 3897 N N . GLU D 1 18 ? 23.284 73.416 38.715 1.00 35.49 3019 GLU D N 1
ATOM 3898 C CA . GLU D 1 18 ? 22.225 72.450 38.992 1.00 33.19 3019 GLU D CA 1
ATOM 3899 C C . GLU D 1 18 ? 20.833 72.942 38.626 1.00 30.70 3019 GLU D C 1
ATOM 3900 O O . GLU D 1 18 ? 19.855 72.218 38.799 1.00 33.74 3019 GLU D O 1
ATOM 3906 N N . VAL D 1 19 ? 20.733 74.163 38.118 1.00 28.23 3020 VAL D N 1
ATOM 3907 C CA . VAL D 1 19 ? 19.429 74.707 37.765 1.00 28.81 3020 VAL D CA 1
ATOM 3908 C C . VAL D 1 19 ? 18.556 73.707 36.997 1.00 29.81 3020 VAL D C 1
ATOM 3909 O O . VAL D 1 19 ? 19.021 73.022 36.085 1.00 28.17 3020 VAL D O 1
ATOM 3913 N N . ALA D 1 20 ? 17.290 73.628 37.383 1.00 29.41 3021 ALA D N 1
ATOM 3914 C CA . ALA D 1 20 ? 16.357 72.727 36.738 1.00 24.90 3021 ALA D CA 1
ATOM 3915 C C . ALA D 1 20 ? 15.412 73.473 35.821 1.00 26.41 3021 ALA D C 1
ATOM 3916 O O . ALA D 1 20 ? 15.016 74.602 36.110 1.00 28.04 3021 ALA D O 1
ATOM 3918 N N . HIS D 1 21 ? 15.079 72.850 34.693 1.00 27.24 3022 HIS D N 1
ATOM 3919 C CA . HIS D 1 21 ? 14.114 73.426 33.769 1.00 24.27 3022 HIS D CA 1
ATOM 3920 C C . HIS D 1 21 ? 13.349 72.229 33.271 1.00 22.39 3022 HIS D C 1
ATOM 3921 O O . HIS D 1 21 ? 13.919 71.321 32.676 1.00 22.09 3022 HIS D O 1
ATOM 3928 N N . ILE D 1 22 ? 12.053 72.232 33.570 1.00 22.21 3023 ILE D N 1
ATOM 3929 C CA . ILE D 1 22 ? 11.156 71.151 33.219 1.00 22.04 3023 ILE D CA 1
ATOM 3930 C C . ILE D 1 22 ? 10.162 71.556 32.125 1.00 24.00 3023 ILE D C 1
ATOM 3931 O O . ILE D 1 22 ? 9.575 72.637 32.201 1.00 25.57 3023 ILE D O 1
ATOM 3936 N N . ASP D 1 23 ? 10.019 70.696 31.111 1.00 22.56 3024 ASP D N 1
ATOM 3937 C CA . ASP D 1 23 ? 9.061 70.852 29.997 1.00 22.74 3024 ASP D CA 1
ATOM 3938 C C . ASP D 1 23 ? 8.179 69.641 30.265 1.00 22.37 3024 ASP D C 1
ATOM 3939 O O . ASP D 1 23 ? 8.664 68.500 30.234 1.00 22.21 3024 ASP D O 1
ATOM 3944 N N . LEU D 1 24 ? 6.898 69.872 30.536 1.00 19.33 3025 LEU D N 1
ATOM 3945 C CA . LEU D 1 24 ? 6.016 68.775 30.906 1.00 21.14 3025 LEU D CA 1
ATOM 3946 C C . LEU D 1 24 ? 4.661 68.685 30.195 1.00 21.57 3025 LEU D C 1
ATOM 3947 O O . LEU D 1 24 ? 4.093 69.688 29.774 1.00 24.13 3025 LEU D O 1
ATOM 3952 N N . ILE D 1 25 ? 4.166 67.457 30.056 1.00 23.54 3026 ILE D N 1
ATOM 3953 C CA . ILE D 1 25 ? 2.855 67.218 29.463 1.00 18.44 3026 ILE D CA 1
ATOM 3954 C C . ILE D 1 25 ? 2.099 66.252 30.376 1.00 19.37 3026 ILE D C 1
ATOM 3955 O O . ILE D 1 25 ? 2.678 65.338 30.949 1.00 19.70 3026 ILE D O 1
ATOM 3960 N N . ILE D 1 26 ? 0.808 66.477 30.553 1.00 17.03 3027 ILE D N 1
ATOM 3961 C CA . ILE D 1 26 ? 0.012 65.558 31.351 1.00 18.91 3027 ILE D CA 1
ATOM 3962 C C . ILE D 1 26 ? -1.309 65.409 30.581 1.00 19.86 3027 ILE D C 1
ATOM 3963 O O . ILE D 1 26 ? -1.766 66.356 29.942 1.00 22.41 3027 ILE D O 1
ATOM 3968 N N . GLY D 1 27 ? -1.887 64.213 30.608 1.00 19.47 3028 GLY D N 1
ATOM 3969 C CA . GLY D 1 27 ? -3.135 63.998 29.895 1.00 20.36 3028 GLY D CA 1
ATOM 3970 C C . GLY D 1 27 ? -3.771 62.685 30.305 1.00 21.02 3028 GLY D C 1
ATOM 3971 O O . GLY D 1 27 ? -3.102 61.809 30.836 1.00 22.16 3028 GLY D O 1
ATOM 3972 N N . PRO D 1 28 ? -5.074 62.513 30.050 1.00 21.58 3029 PRO D N 1
ATOM 3973 C CA . PRO D 1 28 ? -5.772 61.282 30.416 1.00 19.15 3029 PRO D CA 1
ATOM 3974 C C . PRO D 1 28 ? -5.687 60.147 29.410 1.00 19.82 3029 PRO D C 1
ATOM 3975 O O . PRO D 1 28 ? -5.209 60.289 28.279 1.00 16.37 3029 PRO D O 1
ATOM 3979 N N . ARG D 1 29 ? -6.170 59.009 29.871 1.00 20.65 3030 ARG D N 1
ATOM 3980 C CA . ARG D 1 29 ? -6.249 57.785 29.106 1.00 19.19 3030 ARG D CA 1
ATOM 3981 C C . ARG D 1 29 ? -7.036 58.184 27.859 1.00 24.17 3030 ARG D C 1
ATOM 3982 O O . ARG D 1 29 ? -7.975 58.973 27.957 1.00 24.45 3030 ARG D O 1
ATOM 3990 N N . GLY D 1 30 ? -6.628 57.682 26.692 1.00 21.21 3031 GLY D N 1
ATOM 3991 C CA . GLY D 1 30 ? -7.312 58.004 25.452 1.00 19.66 3031 GLY D CA 1
ATOM 3992 C C . GLY D 1 30 ? -6.860 59.289 24.772 1.00 23.45 3031 GLY D C 1
ATOM 3993 O O . GLY D 1 30 ? -7.345 59.619 23.689 1.00 21.39 3031 GLY D O 1
ATOM 3994 N N . SER D 1 31 ? -5.922 60.010 25.382 1.00 22.74 3032 SER D N 1
ATOM 3995 C CA . SER D 1 31 ? -5.419 61.269 24.823 1.00 17.57 3032 SER D CA 1
ATOM 3996 C C . SER D 1 31 ? -4.017 61.088 24.249 1.00 21.68 3032 SER D C 1
ATOM 3997 O O . SER D 1 31 ? -3.363 60.064 24.479 1.00 19.71 3032 SER D O 1
ATOM 4000 N N . PRO D 1 32 ? -3.528 62.096 23.504 1.00 17.51 3033 PRO D N 1
ATOM 4001 C CA . PRO D 1 32 ? -2.195 62.011 22.923 1.00 17.44 3033 PRO D CA 1
ATOM 4002 C C . PRO D 1 32 ? -1.103 61.878 23.979 1.00 18.67 3033 PRO D C 1
ATOM 4003 O O . PRO D 1 32 ? 0.030 61.509 23.651 1.00 18.49 3033 PRO D O 1
ATOM 4007 N N . ALA D 1 33 ? -1.424 62.174 25.242 1.00 17.23 3034 ALA D N 1
ATOM 4008 C CA . ALA D 1 33 ? -0.404 62.037 26.301 1.00 20.03 3034 ALA D CA 1
ATOM 4009 C C . ALA D 1 33 ? -0.093 60.562 26.486 1.00 18.26 3034 ALA D C 1
ATOM 4010 O O . ALA D 1 33 ? 1.073 60.177 26.691 1.00 17.13 3034 ALA D O 1
ATOM 4012 N N . GLU D 1 34 ? -1.139 59.735 26.395 1.00 16.79 3035 GLU D N 1
ATOM 4013 C CA . GLU D 1 34 ? -0.998 58.273 26.538 1.00 16.98 3035 GLU D CA 1
ATOM 4014 C C . GLU D 1 34 ? -0.237 57.678 25.337 1.00 19.73 3035 GLU D C 1
ATOM 4015 O O . GLU D 1 34 ? 0.575 56.763 25.474 1.00 21.27 3035 GLU D O 1
ATOM 4021 N N . THR D 1 35 ? -0.518 58.200 24.153 1.00 19.37 3036 THR D N 1
ATOM 4022 C CA . THR D 1 35 ? 0.147 57.741 22.949 1.00 22.23 3036 THR D CA 1
ATOM 4023 C C . THR D 1 35 ? 1.648 58.060 23.009 1.00 20.40 3036 THR D C 1
ATOM 4024 O O . THR D 1 35 ? 2.485 57.188 22.756 1.00 18.48 3036 THR D O 1
ATOM 4028 N N . ALA D 1 36 ? 1.971 59.305 23.337 1.00 16.94 3037 ALA D N 1
ATOM 4029 C CA . ALA D 1 36 ? 3.372 59.739 23.435 1.00 20.61 3037 ALA D CA 1
ATOM 4030 C C . ALA D 1 36 ? 4.116 59.014 24.567 1.00 17.95 3037 ALA D C 1
ATOM 4031 O O . ALA D 1 36 ? 5.315 58.777 24.490 1.00 22.61 3037 ALA D O 1
ATOM 4033 N N . PHE D 1 37 ? 3.398 58.692 25.630 1.00 20.37 3038 PHE D N 1
ATOM 4034 C CA . PHE D 1 37 ? 3.972 57.949 26.741 1.00 18.49 3038 PHE D CA 1
ATOM 4035 C C . PHE D 1 37 ? 4.452 56.584 26.220 1.00 20.64 3038 PHE D C 1
ATOM 4036 O O . PHE D 1 37 ? 5.598 56.186 26.467 1.00 17.98 3038 PHE D O 1
ATOM 4044 N N . CYS D 1 38 ? 3.574 55.874 25.504 1.00 15.89 3039 CYS D N 1
ATOM 4045 C CA . CYS D 1 38 ? 3.901 54.552 24.962 1.00 17.05 3039 CYS D CA 1
ATOM 4046 C C . CYS D 1 38 ? 4.961 54.603 23.861 1.00 19.04 3039 CYS D C 1
ATOM 4047 O O . CYS D 1 38 ? 5.922 53.815 23.881 1.00 18.08 3039 CYS D O 1
ATOM 4050 N N . ASN D 1 39 ? 4.807 55.542 22.926 1.00 14.53 3040 ASN D N 1
ATOM 4051 C CA . ASN D 1 39 ? 5.759 55.700 21.821 1.00 16.97 3040 ASN D CA 1
ATOM 4052 C C . ASN D 1 39 ? 7.118 56.130 22.360 1.00 17.25 3040 ASN D C 1
ATOM 4053 O O . ASN D 1 39 ? 8.159 55.784 21.783 1.00 19.73 3040 ASN D O 1
ATOM 4058 N N . GLY D 1 40 ? 7.099 56.908 23.446 1.00 14.22 3041 GLY D N 1
ATOM 4059 C CA . GLY D 1 40 ? 8.333 57.358 24.067 1.00 18.05 3041 GLY D CA 1
ATOM 4060 C C . GLY D 1 40 ? 9.114 56.276 24.789 1.00 18.40 3041 GLY D C 1
ATOM 4061 O O . GLY D 1 40 ? 10.324 56.176 24.624 1.00 23.96 3041 GLY D O 1
ATOM 4062 N N . LEU D 1 41 ? 8.445 55.462 25.608 1.00 23.02 3042 LEU D N 1
ATOM 4063 C CA . LEU D 1 41 ? 9.146 54.404 26.349 1.00 19.79 3042 LEU D CA 1
ATOM 4064 C C . LEU D 1 41 ? 9.872 53.393 25.455 1.00 19.74 3042 LEU D C 1
ATOM 4065 O O . LEU D 1 41 ? 10.993 53.004 25.753 1.00 23.69 3042 LEU D O 1
ATOM 4070 N N . VAL D 1 42 ? 9.246 52.977 24.358 1.00 22.02 3043 VAL D N 1
ATOM 4071 C CA . VAL D 1 42 ? 9.852 51.977 23.471 1.00 21.24 3043 VAL D CA 1
ATOM 4072 C C . VAL D 1 42 ? 11.000 52.455 22.599 1.00 19.96 3043 VAL D C 1
ATOM 4073 O O . VAL D 1 42 ? 11.732 51.640 22.044 1.00 23.84 3043 VAL D O 1
ATOM 4077 N N . ASN D 1 43 ? 11.160 53.768 22.480 1.00 21.08 3044 ASN D N 1
ATOM 4078 C CA . ASN D 1 43 ? 12.169 54.350 21.598 1.00 21.63 3044 ASN D CA 1
ATOM 4079 C C . ASN D 1 43 ? 13.368 55.013 22.260 1.00 21.70 3044 ASN D C 1
ATOM 4080 O O . ASN D 1 43 ? 13.327 56.192 22.601 1.00 25.49 3044 ASN D O 1
ATOM 4085 N N . ASN D 1 44 ? 14.440 54.248 22.427 1.00 24.00 3045 ASN D N 1
ATOM 4086 C CA . ASN D 1 44 ? 15.664 54.755 23.039 1.00 24.03 3045 ASN D CA 1
ATOM 4087 C C . ASN D 1 44 ? 16.732 54.926 21.965 1.00 24.89 3045 ASN D C 1
ATOM 4088 O O . ASN D 1 44 ? 16.726 54.216 20.960 1.00 22.17 3045 ASN D O 1
ATOM 4093 N N . LYS D 1 45 ? 17.631 55.884 22.183 1.00 23.01 3046 LYS D N 1
ATOM 4094 C CA . LYS D 1 45 ? 18.692 56.172 21.243 1.00 26.42 3046 LYS D CA 1
ATOM 4095 C C . LYS D 1 45 ? 19.973 56.442 22.034 1.00 28.81 3046 LYS D C 1
ATOM 4096 O O . LYS D 1 45 ? 19.935 56.650 23.245 1.00 26.80 3046 LYS D O 1
ATOM 4102 N N . HIS D 1 46 ? 21.108 56.437 21.351 1.00 30.56 3047 HIS D N 1
ATOM 4103 C CA . HIS D 1 46 ? 22.355 56.706 22.037 1.00 33.69 3047 HIS D CA 1
ATOM 4104 C C . HIS D 1 46 ? 22.292 58.087 22.687 1.00 31.56 3047 HIS D C 1
ATOM 4105 O O . HIS D 1 46 ? 21.967 59.069 22.029 1.00 31.49 3047 HIS D O 1
ATOM 4112 N N . GLY D 1 47 ? 22.599 58.148 23.978 1.00 27.59 3048 GLY D N 1
ATOM 4113 C CA . GLY D 1 47 ? 22.563 59.408 24.703 1.00 27.69 3048 GLY D CA 1
ATOM 4114 C C . GLY D 1 47 ? 21.184 59.810 25.211 1.00 26.61 3048 GLY D C 1
ATOM 4115 O O . GLY D 1 47 ? 21.060 60.745 25.999 1.00 26.81 3048 GLY D O 1
ATOM 4116 N N . PHE D 1 48 ? 20.145 59.098 24.781 1.00 25.02 3049 PHE D N 1
ATOM 4117 C CA . PHE D 1 48 ? 18.793 59.441 25.176 1.00 22.88 3049 PHE D CA 1
ATOM 4118 C C . PHE D 1 48 ? 17.928 58.225 25.419 1.00 24.94 3049 PHE D C 1
ATOM 4119 O O . PHE D 1 48 ? 17.368 57.655 24.490 1.00 28.24 3049 PHE D O 1
ATOM 4127 N N . THR D 1 49 ? 17.823 57.822 26.674 1.00 28.73 3050 THR D N 1
ATOM 4128 C CA . THR D 1 49 ? 17.011 56.666 27.034 1.00 30.89 3050 THR D CA 1
ATOM 4129 C C . THR D 1 49 ? 15.930 57.213 27.938 1.00 28.35 3050 THR D C 1
ATOM 4130 O O . THR D 1 49 ? 16.202 58.010 28.818 1.00 33.21 3050 THR D O 1
ATOM 4134 N N . SER D 1 50 ? 14.693 56.828 27.678 1.00 23.86 3051 SER D N 1
ATOM 4135 C CA . SER D 1 50 ? 13.572 57.304 28.468 1.00 23.97 3051 SER D CA 1
ATOM 4136 C C . SER D 1 50 ? 13.174 56.196 29.434 1.00 24.11 3051 SER D C 1
ATOM 4137 O O . SER D 1 50 ? 13.153 55.021 29.063 1.00 26.01 3051 SER D O 1
ATOM 4140 N N . LEU D 1 51 ? 12.828 56.565 30.661 1.00 22.95 3052 LEU D N 1
ATOM 4141 C CA . LEU D 1 51 ? 12.440 55.561 31.642 1.00 24.20 3052 LEU D CA 1
ATOM 4142 C C . LEU D 1 51 ? 11.264 56.020 32.460 1.00 22.41 3052 LEU D C 1
ATOM 4143 O O . LEU D 1 51 ? 10.942 57.217 32.490 1.00 22.44 3052 LEU D O 1
ATOM 4148 N N . LEU D 1 52 ? 10.618 55.072 33.126 1.00 20.87 3053 LEU D N 1
ATOM 4149 C CA . LEU D 1 52 ? 9.494 55.430 33.999 1.00 27.54 3053 LEU D CA 1
ATOM 4150 C C . LEU D 1 52 ? 10.078 56.138 35.214 1.00 27.63 3053 LEU D C 1
ATOM 4151 O O . LEU D 1 52 ? 11.133 55.747 35.715 1.00 30.98 3053 LEU D O 1
ATOM 4156 N N . ALA D 1 53 ? 9.421 57.183 35.688 1.00 26.99 3054 ALA D N 1
ATOM 4157 C CA . ALA D 1 53 ? 9.923 57.845 36.891 1.00 28.14 3054 ALA D CA 1
ATOM 4158 C C . ALA D 1 53 ? 9.501 56.969 38.082 1.00 27.86 3054 ALA D C 1
ATOM 4159 O O . ALA D 1 53 ? 8.341 56.558 38.173 1.00 22.65 3054 ALA D O 1
ATOM 4161 N N . VAL D 1 54 ? 10.446 56.658 38.965 1.00 26.06 3055 VAL D N 1
ATOM 4162 C CA . VAL D 1 54 ? 10.129 55.868 40.152 1.00 27.73 3055 VAL D CA 1
ATOM 4163 C C . VAL D 1 54 ? 10.656 56.594 41.380 1.00 27.32 3055 VAL D C 1
ATOM 4164 O O . VAL D 1 54 ? 11.715 57.235 41.327 1.00 28.09 3055 VAL D O 1
ATOM 4168 N N . ILE D 1 55 ? 9.904 56.500 42.473 1.00 29.32 3056 ILE D N 1
ATOM 4169 C CA . ILE D 1 55 ? 10.303 57.093 43.746 1.00 30.03 3056 ILE D CA 1
ATOM 4170 C C . ILE D 1 55 ? 11.536 56.283 44.144 1.00 31.53 3056 ILE D C 1
ATOM 4171 O O . ILE D 1 55 ? 12.515 56.819 44.675 1.00 32.87 3056 ILE D O 1
ATOM 4176 N N . ALA D 1 56 ? 11.471 54.990 43.834 1.00 31.47 3057 ALA D N 1
ATOM 4177 C CA . ALA D 1 56 ? 12.558 54.044 44.070 1.00 32.48 3057 ALA D CA 1
ATOM 4178 C C . ALA D 1 56 ? 12.240 52.780 43.258 1.00 32.14 3057 ALA D C 1
ATOM 4179 O O . ALA D 1 56 ? 11.083 52.553 42.876 1.00 32.21 3057 ALA D O 1
ATOM 4181 N N . PRO D 1 57 ? 13.257 51.956 42.957 1.00 30.72 3058 PRO D N 1
ATOM 4182 C CA . PRO D 1 57 ? 12.973 50.737 42.194 1.00 30.86 3058 PRO D CA 1
ATOM 4183 C C . PRO D 1 57 ? 11.868 49.994 42.946 1.00 32.57 3058 PRO D C 1
ATOM 4184 O O . PRO D 1 57 ? 11.888 49.935 44.173 1.00 30.34 3058 PRO D O 1
ATOM 4188 N N . ASN D 1 58 ? 10.917 49.445 42.204 1.00 28.82 3059 ASN D N 1
ATOM 4189 C CA . ASN D 1 58 ? 9.771 48.736 42.750 1.00 27.52 3059 ASN D CA 1
ATOM 4190 C C . ASN D 1 58 ? 8.737 49.652 43.373 1.00 27.25 3059 ASN D C 1
ATOM 4191 O O . ASN D 1 58 ? 7.814 49.204 44.041 1.00 28.32 3059 ASN D O 1
ATOM 4196 N N . LEU D 1 59 ? 8.885 50.950 43.149 1.00 27.41 3060 LEU D N 1
ATOM 4197 C CA . LEU D 1 59 ? 7.890 51.888 43.635 1.00 27.96 3060 LEU D CA 1
ATOM 4198 C C . LEU D 1 59 ? 7.755 53.070 42.663 1.00 29.10 3060 LEU D C 1
ATOM 4199 O O . LEU D 1 59 ? 8.210 54.186 42.943 1.00 22.98 3060 LEU D O 1
ATOM 4204 N N . PRO D 1 60 ? 7.126 52.833 41.497 1.00 25.24 3061 PRO D N 1
ATOM 4205 C CA . PRO D 1 60 ? 6.957 53.916 40.530 1.00 26.03 3061 PRO D CA 1
ATOM 4206 C C . PRO D 1 60 ? 5.911 54.903 41.033 1.00 25.44 3061 PRO D C 1
ATOM 4207 O O . PRO D 1 60 ? 5.020 54.535 41.801 1.00 27.22 3061 PRO D O 1
ATOM 4211 N N . CYS D 1 61 ? 6.024 56.161 40.630 1.00 22.62 3062 CYS D N 1
ATOM 4212 C CA . CYS D 1 61 ? 5.029 57.121 41.053 1.00 22.69 3062 CYS D CA 1
ATOM 4213 C C . CYS D 1 61 ? 3.812 56.893 40.189 1.00 22.09 3062 CYS D C 1
ATOM 4214 O O . CYS D 1 61 ? 3.917 56.332 39.097 1.00 23.64 3062 CYS D O 1
ATOM 4217 N N . LYS D 1 62 ? 2.649 57.273 40.697 1.00 20.29 3063 LYS D N 1
ATOM 4218 C CA . LYS D 1 62 ? 1.409 57.136 39.944 1.00 21.01 3063 LYS D CA 1
ATOM 4219 C C . LYS D 1 62 ? 0.761 58.495 40.136 1.00 24.39 3063 LYS D C 1
ATOM 4220 O O . LYS D 1 62 ? 0.660 58.972 41.273 1.00 26.50 3063 LYS D O 1
ATOM 4226 N N . PRO D 1 63 ? 0.235 59.100 39.057 1.00 21.19 3064 PRO D N 1
ATOM 4227 C CA . PRO D 1 63 ? 0.180 58.615 37.674 1.00 22.12 3064 PRO D CA 1
ATOM 4228 C C . PRO D 1 63 ? 1.481 58.210 36.997 1.00 23.59 3064 PRO D C 1
ATOM 4229 O O . PRO D 1 63 ? 2.548 58.767 37.269 1.00 23.69 3064 PRO D O 1
ATOM 4233 N N . ASN D 1 64 ? 1.368 57.228 36.104 1.00 20.33 3065 ASN D N 1
ATOM 4234 C CA . ASN D 1 64 ? 2.502 56.739 35.320 1.00 23.19 3065 ASN D CA 1
ATOM 4235 C C . ASN D 1 64 ? 3.252 57.910 34.715 1.00 16.13 3065 ASN D C 1
ATOM 4236 O O . ASN D 1 64 ? 2.664 58.765 34.062 1.00 16.39 3065 ASN D O 1
ATOM 4241 N N . THR D 1 65 ? 4.556 57.952 34.923 1.00 19.87 3066 THR D N 1
ATOM 4242 C CA . THR D 1 65 ? 5.323 59.079 34.416 1.00 21.60 3066 THR D CA 1
ATOM 4243 C C . THR D 1 65 ? 6.510 58.650 33.587 1.00 20.79 3066 THR D C 1
ATOM 4244 O O . THR D 1 65 ? 7.248 57.763 34.004 1.00 18.33 3066 THR D O 1
ATOM 4248 N N . LEU D 1 66 ? 6.681 59.270 32.415 1.00 22.40 3067 LEU D N 1
ATOM 4249 C CA . LEU D 1 66 ? 7.833 58.963 31.556 1.00 25.12 3067 LEU D CA 1
ATOM 4250 C C . LEU D 1 66 ? 8.797 60.141 31.666 1.00 23.43 3067 LEU D C 1
ATOM 4251 O O . LEU D 1 66 ? 8.372 61.282 31.567 1.00 22.16 3067 LEU D O 1
ATOM 4256 N N . MET D 1 67 ? 10.078 59.858 31.887 1.00 24.34 3068 MET D N 1
ATOM 4257 C CA . MET D 1 67 ? 11.114 60.891 31.987 1.00 25.37 3068 MET D CA 1
ATOM 4258 C C . MET D 1 67 ? 12.040 60.746 30.802 1.00 24.09 3068 MET D C 1
ATOM 4259 O O . MET D 1 67 ? 12.379 59.627 30.431 1.00 21.71 3068 MET D O 1
ATOM 4264 N N . PHE D 1 68 ? 12.458 61.879 30.231 1.00 25.76 3069 PHE D N 1
ATOM 4265 C CA . PHE D 1 68 ? 13.404 61.907 29.117 1.00 21.59 3069 PHE D CA 1
ATOM 4266 C C . PHE D 1 68 ? 14.370 63.089 29.302 1.00 23.20 3069 PHE D C 1
ATOM 4267 O O . PHE D 1 68 ? 13.991 64.149 29.815 1.00 24.32 3069 PHE D O 1
ATOM 4275 N N . ASN D 1 69 ? 15.625 62.902 28.919 1.00 22.66 3070 ASN D N 1
ATOM 4276 C CA . ASN D 1 69 ? 16.622 63.956 29.096 1.00 23.81 3070 ASN D CA 1
ATOM 4277 C C . ASN D 1 69 ? 16.750 64.871 27.884 1.00 23.19 3070 ASN D C 1
ATOM 4278 O O . ASN D 1 69 ? 16.473 64.475 26.752 1.00 20.85 3070 ASN D O 1
ATOM 4283 N N . LYS D 1 70 ? 17.193 66.095 28.140 1.00 22.86 3071 LYS D N 1
ATOM 4284 C CA . LYS D 1 70 ? 17.391 67.090 27.094 1.00 27.11 3071 LYS D CA 1
ATOM 4285 C C . LYS D 1 70 ? 18.868 67.154 26.712 1.00 26.70 3071 LYS D C 1
ATOM 4286 O O . LYS D 1 70 ? 19.216 67.349 25.549 1.00 26.05 3071 LYS D O 1
ATOM 4292 N N . VAL D 1 71 ? 19.735 66.993 27.700 1.00 28.84 3072 VAL D N 1
ATOM 4293 C CA . VAL D 1 71 ? 21.174 67.039 27.463 1.00 28.49 3072 VAL D CA 1
ATOM 4294 C C . VAL D 1 71 ? 21.698 65.638 27.205 1.00 26.37 3072 VAL D C 1
ATOM 4295 O O . VAL D 1 71 ? 21.379 64.702 27.935 1.00 28.88 3072 VAL D O 1
ATOM 4299 N N . THR D 1 72 ? 22.502 65.492 26.157 1.00 29.00 3073 THR D N 1
ATOM 4300 C CA . THR D 1 72 ? 23.057 64.193 25.790 1.00 30.63 3073 THR D CA 1
ATOM 4301 C C . THR D 1 72 ? 23.776 63.563 26.979 1.00 33.62 3073 THR D C 1
ATOM 4302 O O . THR D 1 72 ? 24.588 64.205 27.645 1.00 31.27 3073 THR D O 1
ATOM 4306 N N . ILE D 1 73 ? 23.463 62.301 27.245 1.00 33.05 3074 ILE D N 1
ATOM 4307 C CA . ILE D 1 73 ? 24.088 61.578 28.338 1.00 33.77 3074 ILE D CA 1
ATOM 4308 C C . ILE D 1 73 ? 25.239 60.771 27.745 1.00 31.69 3074 ILE D C 1
ATOM 4309 O O . ILE D 1 73 ? 25.028 59.825 26.986 1.00 33.07 3074 ILE D O 1
ATOM 4314 N N . ASN D 1 74 ? 26.458 61.167 28.094 1.00 33.57 3075 ASN D N 1
ATOM 4315 C CA . ASN D 1 74 ? 27.659 60.528 27.569 1.00 34.17 3075 ASN D CA 1
ATOM 4316 C C . ASN D 1 74 ? 28.360 59.563 28.496 1.00 34.26 3075 ASN D C 1
ATOM 4317 O O . ASN D 1 74 ? 29.164 58.755 28.050 1.00 34.65 3075 ASN D O 1
ATOM 4322 N N . ASP D 1 75 ? 28.072 59.641 29.787 1.00 35.04 3076 ASP D N 1
ATOM 4323 C CA . ASP D 1 75 ? 28.722 58.745 30.729 1.00 37.20 3076 ASP D CA 1
ATOM 4324 C C . ASP D 1 75 ? 27.824 58.373 31.898 1.00 37.83 3076 ASP D C 1
ATOM 4325 O O . ASP D 1 75 ? 26.697 58.868 32.028 1.00 36.36 3076 ASP D O 1
ATOM 4330 N N . ALA D 1 76 ? 28.339 57.496 32.753 1.00 36.72 3077 ALA D N 1
ATOM 4331 C CA . ALA D 1 76 ? 27.598 57.035 33.912 1.00 37.57 3077 ALA D CA 1
ATOM 4332 C C . ALA D 1 76 ? 27.266 58.159 34.896 1.00 38.84 3077 ALA D C 1
ATOM 4333 O O . ALA D 1 76 ? 26.175 58.178 35.476 1.00 39.70 3077 ALA D O 1
ATOM 4335 N N . ARG D 1 77 ? 28.188 59.103 35.081 1.00 37.82 3078 ARG D N 1
ATOM 4336 C CA . ARG D 1 77 ? 27.939 60.204 36.009 1.00 39.09 3078 ARG D CA 1
ATOM 4337 C C . ARG D 1 77 ? 26.633 60.928 35.638 1.00 39.93 3078 ARG D C 1
ATOM 4338 O O . ARG D 1 77 ? 25.770 61.161 36.491 1.00 40.51 3078 ARG D O 1
ATOM 4346 N N . GLN D 1 78 ? 26.503 61.285 34.361 1.00 37.34 3079 GLN D N 1
ATOM 4347 C CA . GLN D 1 78 ? 25.307 61.965 33.878 1.00 35.28 3079 GLN D CA 1
ATOM 4348 C C . GLN D 1 78 ? 24.077 61.084 33.999 1.00 31.34 3079 GLN D C 1
ATOM 4349 O O . GLN D 1 78 ? 23.014 61.555 34.396 1.00 33.26 3079 GLN D O 1
ATOM 4355 N N . ALA D 1 79 ? 24.227 59.811 33.653 1.00 29.46 3080 ALA D N 1
ATOM 4356 C CA . ALA D 1 79 ? 23.122 58.867 33.720 1.00 31.32 3080 ALA D CA 1
ATOM 4357 C C . ALA D 1 79 ? 22.566 58.718 35.146 1.00 32.56 3080 ALA D C 1
ATOM 4358 O O . ALA D 1 79 ? 21.345 58.669 35.355 1.00 30.75 3080 ALA D O 1
ATOM 4360 N N . VAL D 1 80 ? 23.459 58.652 36.130 1.00 30.67 3081 VAL D N 1
ATOM 4361 C CA . VAL D 1 80 ? 23.013 58.497 37.505 1.00 29.78 3081 VAL D CA 1
ATOM 4362 C C . VAL D 1 80 ? 22.358 59.747 38.044 1.00 27.52 3081 VAL D C 1
ATOM 4363 O O . VAL D 1 80 ? 21.426 59.651 38.839 1.00 32.98 3081 VAL D O 1
ATOM 4367 N N . GLN D 1 81 ? 22.835 60.919 37.627 1.00 25.68 3082 GLN D N 1
ATOM 4368 C CA . GLN D 1 81 ? 22.220 62.163 38.056 1.00 26.05 3082 GLN D CA 1
ATOM 4369 C C . GLN D 1 81 ? 20.785 62.204 37.534 1.00 28.43 3082 GLN D C 1
ATOM 4370 O O . GLN D 1 81 ? 19.860 62.523 38.284 1.00 29.47 3082 GLN D O 1
ATOM 4376 N N . MET D 1 82 ? 20.612 61.898 36.242 1.00 28.89 3083 MET D N 1
ATOM 4377 C CA . MET D 1 82 ? 19.297 61.922 35.603 1.00 26.46 3083 MET D CA 1
ATOM 4378 C C . MET D 1 82 ? 18.390 60.915 36.271 1.00 26.41 3083 MET D C 1
ATOM 4379 O O . MET D 1 82 ? 17.261 61.243 36.650 1.00 27.59 3083 MET D O 1
ATOM 4384 N N . PHE D 1 83 ? 18.890 59.698 36.454 1.00 25.24 3084 PHE D N 1
ATOM 4385 C CA . PHE D 1 83 ? 18.063 58.667 37.063 1.00 28.79 3084 PHE D CA 1
ATOM 4386 C C . PHE D 1 83 ? 18.379 58.316 38.513 1.00 30.67 3084 PHE D C 1
ATOM 4387 O O . PHE D 1 83 ? 18.284 57.154 38.941 1.00 28.55 3084 PHE D O 1
ATOM 4395 N N . GLY D 1 84 ? 18.721 59.362 39.264 1.00 32.41 3085 GLY D N 1
ATOM 4396 C CA . GLY D 1 84 ? 19.025 59.249 40.679 1.00 29.85 3085 GLY D CA 1
ATOM 4397 C C . GLY D 1 84 ? 18.372 60.449 41.336 1.00 29.66 3085 GLY D C 1
ATOM 4398 O O . GLY D 1 84 ? 17.160 60.430 41.602 1.00 33.35 3085 GLY D O 1
ATOM 4399 N N . PRO D 1 85 ? 19.136 61.519 41.608 1.00 25.73 3086 PRO D N 1
ATOM 4400 C CA . PRO D 1 85 ? 18.533 62.695 42.234 1.00 25.63 3086 PRO D CA 1
ATOM 4401 C C . PRO D 1 85 ? 17.382 63.294 41.436 1.00 26.99 3086 PRO D C 1
ATOM 4402 O O . PRO D 1 85 ? 16.321 63.593 41.995 1.00 28.96 3086 PRO D O 1
ATOM 4406 N N . ALA D 1 86 ? 17.571 63.477 40.135 1.00 27.27 3087 ALA D N 1
ATOM 4407 C CA . ALA D 1 86 ? 16.484 64.044 39.343 1.00 28.44 3087 ALA D CA 1
ATOM 4408 C C . ALA D 1 86 ? 15.269 63.123 39.297 1.00 25.07 3087 ALA D C 1
ATOM 4409 O O . ALA D 1 86 ? 14.137 63.581 39.494 1.00 29.72 3087 ALA D O 1
ATOM 4411 N N . GLN D 1 87 ? 15.483 61.832 39.040 1.00 26.26 3088 GLN D N 1
ATOM 4412 C CA . GLN D 1 87 ? 14.357 60.903 38.987 1.00 26.10 3088 GLN D CA 1
ATOM 4413 C C . GLN D 1 87 ? 13.590 60.891 40.303 1.00 27.65 3088 GLN D C 1
ATOM 4414 O O . GLN D 1 87 ? 12.352 61.005 40.326 1.00 27.34 3088 GLN D O 1
ATOM 4420 N N . HIS D 1 88 ? 14.315 60.771 41.409 1.00 25.84 3089 HIS D N 1
ATOM 4421 C CA . HIS D 1 88 ? 13.657 60.754 42.710 1.00 26.03 3089 HIS D CA 1
ATOM 4422 C C . HIS D 1 88 ? 12.903 62.074 42.912 1.00 24.10 3089 HIS D C 1
ATOM 4423 O O . HIS D 1 88 ? 11.770 62.085 43.391 1.00 23.19 3089 HIS D O 1
ATOM 4430 N N . GLY D 1 89 ? 13.522 63.185 42.531 1.00 22.36 3090 GLY D N 1
ATOM 4431 C CA . GLY D 1 89 ? 12.844 64.467 42.670 1.00 24.96 3090 GLY D CA 1
ATOM 4432 C C . GLY D 1 89 ? 11.554 64.545 41.834 1.00 28.69 3090 GLY D C 1
ATOM 4433 O O . GLY D 1 89 ? 10.498 64.962 42.333 1.00 26.28 3090 GLY D O 1
ATOM 4434 N N . VAL D 1 90 ? 11.638 64.137 40.562 1.00 27.42 3091 VAL D N 1
ATOM 4435 C CA . VAL D 1 90 ? 10.487 64.155 39.657 1.00 24.90 3091 VAL D CA 1
ATOM 4436 C C . VAL D 1 90 ? 9.371 63.274 40.199 1.00 21.33 3091 VAL D C 1
ATOM 4437 O O . VAL D 1 90 ? 8.218 63.689 40.306 1.00 22.86 3091 VAL D O 1
ATOM 4441 N N . ALA D 1 91 ? 9.731 62.053 40.558 1.00 24.01 3092 ALA D N 1
ATOM 4442 C CA . ALA D 1 91 ? 8.766 61.099 41.068 1.00 26.66 3092 ALA D CA 1
ATOM 4443 C C . ALA D 1 91 ? 8.081 61.576 42.353 1.00 26.61 3092 ALA D C 1
ATOM 4444 O O . ALA D 1 91 ? 6.857 61.456 42.492 1.00 23.77 3092 ALA D O 1
ATOM 4446 N N . MET D 1 92 ? 8.857 62.113 43.289 1.00 25.17 3093 MET D N 1
ATOM 4447 C CA . MET D 1 92 ? 8.276 62.613 44.537 1.00 27.65 3093 MET D CA 1
ATOM 4448 C C . MET D 1 92 ? 7.348 63.794 44.276 1.00 27.49 3093 MET D C 1
ATOM 4449 O O . MET D 1 92 ? 6.327 63.956 44.964 1.00 27.07 3093 MET D O 1
ATOM 4454 N N . ALA D 1 93 ? 7.706 64.625 43.293 1.00 23.92 3094 ALA D N 1
ATOM 4455 C CA . ALA D 1 93 ? 6.888 65.780 42.953 1.00 22.24 3094 ALA D CA 1
ATOM 4456 C C . ALA D 1 93 ? 5.530 65.305 42.449 1.00 21.98 3094 ALA D C 1
ATOM 4457 O O . ALA D 1 93 ? 4.490 65.873 42.793 1.00 24.37 3094 ALA D O 1
ATOM 4459 N N . VAL D 1 94 ? 5.542 64.261 41.626 1.00 22.44 3095 VAL D N 1
ATOM 4460 C CA . VAL D 1 94 ? 4.293 63.717 41.109 1.00 22.69 3095 VAL D CA 1
ATOM 4461 C C . VAL D 1 94 ? 3.467 63.154 42.263 1.00 22.26 3095 VAL D C 1
ATOM 4462 O O . VAL D 1 94 ? 2.278 63.461 42.386 1.00 25.97 3095 VAL D O 1
ATOM 4466 N N . GLN D 1 95 ? 4.090 62.343 43.115 1.00 19.52 3096 GLN D N 1
ATOM 4467 C CA . GLN D 1 95 ? 3.366 61.739 44.234 1.00 23.57 3096 GLN D CA 1
ATOM 4468 C C . GLN D 1 95 ? 2.903 62.763 45.270 1.00 23.12 3096 GLN D C 1
ATOM 4469 O O . GLN D 1 95 ? 1.811 62.636 45.822 1.00 23.84 3096 GLN D O 1
ATOM 4475 N N . ASP D 1 96 ? 3.709 63.788 45.512 1.00 23.41 3097 ASP D N 1
ATOM 4476 C CA . ASP D 1 96 ? 3.292 64.821 46.457 1.00 24.44 3097 ASP D CA 1
ATOM 4477 C C . ASP D 1 96 ? 2.117 65.605 45.871 1.00 27.74 3097 ASP D C 1
ATOM 4478 O O . ASP D 1 96 ? 1.227 66.041 46.614 1.00 25.88 3097 ASP D O 1
ATOM 4483 N N . ALA D 1 97 ? 2.112 65.781 44.545 1.00 25.17 3098 ALA D N 1
ATOM 4484 C CA . ALA D 1 97 ? 1.027 66.514 43.893 1.00 23.99 3098 ALA D CA 1
ATOM 4485 C C . ALA D 1 97 ? -0.280 65.735 44.061 1.00 24.60 3098 ALA D C 1
ATOM 4486 O O . ALA D 1 97 ? -1.355 66.338 44.212 1.00 23.49 3098 ALA D O 1
ATOM 4488 N N . VAL D 1 98 ? -0.186 64.405 44.037 1.00 25.12 3099 VAL D N 1
ATOM 4489 C CA . VAL D 1 98 ? -1.365 63.560 44.239 1.00 30.02 3099 VAL D CA 1
ATOM 4490 C C . VAL D 1 98 ? -1.814 63.662 45.711 1.00 30.89 3099 VAL D C 1
ATOM 4491 O O . VAL D 1 98 ? -3.001 63.846 46.008 1.00 23.21 3099 VAL D O 1
ATOM 4495 N N . ALA D 1 99 ? -0.847 63.544 46.620 1.00 28.79 3100 ALA D N 1
ATOM 4496 C CA . ALA D 1 99 ? -1.141 63.626 48.044 1.00 30.47 3100 ALA D CA 1
ATOM 4497 C C . ALA D 1 99 ? -1.800 64.960 48.374 1.00 30.02 3100 ALA D C 1
ATOM 4498 O O . ALA D 1 99 ? -2.749 65.009 49.152 1.00 30.02 3100 ALA D O 1
ATOM 4500 N N . GLU D 1 100 ? -1.299 66.040 47.778 1.00 28.31 3101 GLU D N 1
ATOM 4501 C CA . GLU D 1 100 ? -1.846 67.368 48.019 1.00 29.42 3101 GLU D CA 1
ATOM 4502 C C . GLU D 1 100 ? -3.124 67.694 47.238 1.00 32.23 3101 GLU D C 1
ATOM 4503 O O . GLU D 1 100 ? -3.667 68.786 47.377 1.00 35.24 3101 GLU D O 1
ATOM 4509 N N . GLY D 1 101 ? -3.604 66.760 46.416 1.00 31.50 3102 GLY D N 1
ATOM 4510 C CA . GLY D 1 101 ? -4.824 67.005 45.661 1.00 30.56 3102 GLY D CA 1
ATOM 4511 C C . GLY D 1 101 ? -4.687 67.829 44.385 1.00 31.50 3102 GLY D C 1
ATOM 4512 O O . GLY D 1 101 ? -5.692 68.133 43.727 1.00 28.35 3102 GLY D O 1
ATOM 4513 N N . ILE D 1 102 ? -3.458 68.204 44.033 1.00 29.61 3103 ILE D N 1
ATOM 4514 C CA . ILE D 1 102 ? -3.230 68.978 42.822 1.00 25.94 3103 ILE D CA 1
ATOM 4515 C C . ILE D 1 102 ? -3.627 68.087 41.650 1.00 25.48 3103 ILE D C 1
ATOM 4516 O O . ILE D 1 102 ? -4.235 68.548 40.672 1.00 25.75 3103 ILE D O 1
ATOM 4521 N N . ILE D 1 103 ? -3.291 66.808 41.768 1.00 24.16 3104 ILE D N 1
ATOM 4522 C CA . ILE D 1 103 ? -3.667 65.794 40.787 1.00 25.78 3104 ILE D CA 1
ATOM 4523 C C . ILE D 1 103 ? -4.664 64.994 41.605 1.00 27.05 3104 ILE D C 1
ATOM 4524 O O . ILE D 1 103 ? -4.280 64.289 42.531 1.00 27.18 3104 ILE D O 1
ATOM 4529 N N . PRO D 1 104 ? -5.962 65.102 41.295 1.00 28.11 3105 PRO D N 1
ATOM 4530 C CA . PRO D 1 104 ? -6.939 64.346 42.085 1.00 27.57 3105 PRO D CA 1
ATOM 4531 C C . PRO D 1 104 ? -6.581 62.879 42.236 1.00 28.80 3105 PRO D C 1
ATOM 4532 O O . PRO D 1 104 ? -6.225 62.199 41.266 1.00 30.21 3105 PRO D O 1
ATOM 4536 N N . ALA D 1 105 ? -6.701 62.390 43.462 1.00 28.62 3106 ALA D N 1
ATOM 4537 C CA . ALA D 1 105 ? -6.390 61.008 43.789 1.00 24.96 3106 ALA D CA 1
ATOM 4538 C C . ALA D 1 105 ? -7.216 60.027 42.979 1.00 24.89 3106 ALA D C 1
ATOM 4539 O O . ALA D 1 105 ? -6.736 58.957 42.614 1.00 22.15 3106 ALA D O 1
ATOM 4541 N N . ASP D 1 106 ? -8.463 60.386 42.694 1.00 27.61 3107 ASP D N 1
ATOM 4542 C CA . ASP D 1 106 ? -9.334 59.490 41.939 1.00 31.10 3107 ASP D CA 1
ATOM 4543 C C . ASP D 1 106 ? -9.134 59.571 40.409 1.00 32.18 3107 ASP D C 1
ATOM 4544 O O . ASP D 1 106 ? -9.927 59.024 39.630 1.00 28.43 3107 ASP D O 1
ATOM 4549 N N . GLU D 1 107 ? -8.076 60.261 39.988 1.00 29.17 3108 GLU D N 1
ATOM 4550 C CA . GLU D 1 107 ? -7.748 60.393 38.564 1.00 27.91 3108 GLU D CA 1
ATOM 4551 C C . GLU D 1 107 ? -6.339 59.868 38.332 1.00 25.16 3108 GLU D C 1
ATOM 4552 O O . GLU D 1 107 ? -5.945 59.559 37.210 1.00 26.93 3108 GLU D O 1
ATOM 4558 N N . ALA D 1 108 ? -5.587 59.753 39.413 1.00 26.85 3109 ALA D N 1
ATOM 4559 C CA . ALA D 1 108 ? -4.200 59.310 39.357 1.00 25.61 3109 ALA D CA 1
ATOM 4560 C C . ALA D 1 108 ? -3.898 57.987 38.649 1.00 27.44 3109 ALA D C 1
ATOM 4561 O O . ALA D 1 108 ? -2.810 57.823 38.081 1.00 27.32 3109 ALA D O 1
ATOM 4563 N N . ASP D 1 109 ? -4.842 57.049 38.668 1.00 25.88 3110 ASP D N 1
ATOM 4564 C CA . ASP D 1 109 ? -4.632 55.753 38.019 1.00 28.04 3110 ASP D CA 1
ATOM 4565 C C . ASP D 1 109 ? -4.993 55.767 36.530 1.00 25.81 3110 ASP D C 1
ATOM 4566 O O . ASP D 1 109 ? -4.854 54.761 35.845 1.00 26.71 3110 ASP D O 1
ATOM 4571 N N . ASP D 1 110 ? -5.437 56.911 36.027 1.00 24.91 3111 ASP D N 1
ATOM 4572 C CA . ASP D 1 110 ? -5.811 57.002 34.627 1.00 23.14 3111 ASP D CA 1
ATOM 4573 C C . ASP D 1 110 ? -5.199 58.210 33.923 1.00 23.40 3111 ASP D C 1
ATOM 4574 O O . ASP D 1 110 ? -5.763 58.723 32.955 1.00 24.10 3111 ASP D O 1
ATOM 4579 N N . LEU D 1 111 ? -4.041 58.654 34.404 1.00 18.45 3112 LEU D N 1
ATOM 4580 C CA . LEU D 1 111 ? -3.370 59.799 33.807 1.00 20.34 3112 LEU D CA 1
ATOM 4581 C C . LEU D 1 111 ? -1.943 59.421 33.430 1.00 20.37 3112 LEU D C 1
ATOM 4582 O O . LEU D 1 111 ? -1.393 58.438 33.933 1.00 18.16 3112 LEU D O 1
ATOM 4587 N N . TYR D 1 112 ? -1.356 60.194 32.528 1.00 20.06 3113 TYR D N 1
ATOM 4588 C CA . TYR D 1 112 ? 0.018 59.953 32.103 1.00 21.59 3113 TYR D CA 1
ATOM 4589 C C . TYR D 1 112 ? 0.757 61.291 32.170 1.00 19.07 3113 TYR D C 1
ATOM 4590 O O . TYR D 1 112 ? 0.203 62.328 31.824 1.00 22.56 3113 TYR D O 1
ATOM 4599 N N . VAL D 1 113 ? 2.004 61.260 32.626 1.00 17.96 3114 VAL D N 1
ATOM 4600 C CA . VAL D 1 113 ? 2.801 62.455 32.725 1.00 17.35 3114 VAL D CA 1
ATOM 4601 C C . VAL D 1 113 ? 4.085 62.241 31.940 1.00 16.16 3114 VAL D C 1
ATOM 4602 O O . VAL D 1 113 ? 4.698 61.195 32.042 1.00 18.16 3114 VAL D O 1
ATOM 4606 N N . LEU D 1 114 ? 4.475 63.248 31.160 1.00 20.10 3115 LEU D N 1
ATOM 4607 C CA . LEU D 1 114 ? 5.691 63.191 30.347 1.00 22.58 3115 LEU D CA 1
ATOM 4608 C C . LEU D 1 114 ? 6.576 64.328 30.853 1.00 21.25 3115 LEU D C 1
ATOM 4609 O O . LEU D 1 114 ? 6.156 65.482 30.839 1.00 22.37 3115 LEU D O 1
ATOM 4614 N N . VAL D 1 115 ? 7.798 64.004 31.286 1.00 22.83 3116 VAL D N 1
ATOM 4615 C CA . VAL D 1 115 ? 8.681 65.006 31.860 1.00 22.25 3116 VAL D CA 1
ATOM 4616 C C . VAL D 1 115 ? 10.062 65.092 31.220 1.00 22.15 3116 VAL D C 1
ATOM 4617 O O . VAL D 1 115 ? 10.839 64.137 31.286 1.00 21.08 3116 VAL D O 1
ATOM 4621 N N . GLY D 1 116 ? 10.342 66.246 30.614 1.00 22.55 3117 GLY D N 1
ATOM 4622 C CA . GLY D 1 116 ? 11.629 66.508 29.986 1.00 21.76 3117 GLY D CA 1
ATOM 4623 C C . GLY D 1 116 ? 12.472 67.219 31.027 1.00 22.31 3117 GLY D C 1
ATOM 4624 O O . GLY D 1 116 ? 12.082 68.272 31.535 1.00 22.26 3117 GLY D O 1
ATOM 4625 N N . VAL D 1 117 ? 13.635 66.655 31.323 1.00 25.67 3118 VAL D N 1
ATOM 4626 C CA . VAL D 1 117 ? 14.514 67.159 32.374 1.00 26.06 3118 VAL D CA 1
ATOM 4627 C C . VAL D 1 117 ? 15.840 67.696 31.863 1.00 25.81 3118 VAL D C 1
ATOM 4628 O O . VAL D 1 117 ? 16.481 67.088 31.014 1.00 24.47 3118 VAL D O 1
ATOM 4632 N N . PHE D 1 118 ? 16.245 68.834 32.414 1.00 25.12 3119 PHE D N 1
ATOM 4633 C CA . PHE D 1 118 ? 17.499 69.485 32.050 1.00 23.87 3119 PHE D CA 1
ATOM 4634 C C . PHE D 1 118 ? 18.543 69.369 33.181 1.00 23.29 3119 PHE D C 1
ATOM 4635 O O . PHE D 1 118 ? 18.264 69.691 34.335 1.00 22.00 3119 PHE D O 1
ATOM 4643 N N . ILE D 1 119 ? 19.733 68.898 32.840 1.00 24.51 3120 ILE D N 1
ATOM 4644 C CA . ILE D 1 119 ? 20.822 68.773 33.812 1.00 24.82 3120 ILE D CA 1
ATOM 4645 C C . ILE D 1 119 ? 22.042 69.176 33.032 1.00 24.92 3120 ILE D C 1
ATOM 4646 O O . ILE D 1 119 ? 22.491 68.453 32.147 1.00 28.74 3120 ILE D O 1
ATOM 4651 N N . HIS D 1 120 ? 22.551 70.361 33.335 1.00 29.08 3121 HIS D N 1
ATOM 4652 C CA . HIS D 1 120 ? 23.733 70.878 32.660 1.00 30.47 3121 HIS D CA 1
ATOM 4653 C C . HIS D 1 120 ? 24.862 69.885 32.871 1.00 31.68 3121 HIS D C 1
ATOM 4654 O O . HIS D 1 120 ? 24.940 69.241 33.933 1.00 31.85 3121 HIS D O 1
ATOM 4661 N N . TRP D 1 121 ? 25.743 69.749 31.884 1.00 35.36 3122 TRP D N 1
ATOM 4662 C CA . TRP D 1 121 ? 26.843 68.798 32.017 1.00 38.78 3122 TRP D CA 1
ATOM 4663 C C . TRP D 1 121 ? 27.820 69.135 33.146 1.00 36.50 3122 TRP D C 1
ATOM 4664 O O . TRP D 1 121 ? 28.680 68.320 33.486 1.00 37.15 3122 TRP D O 1
ATOM 4675 N N . GLU D 1 122 ? 27.694 70.323 33.730 1.00 39.63 3123 GLU D N 1
ATOM 4676 C CA . GLU D 1 122 ? 28.575 70.705 34.829 1.00 42.20 3123 GLU D CA 1
ATOM 4677 C C . GLU D 1 122 ? 27.893 70.600 36.184 1.00 42.29 3123 GLU D C 1
ATOM 4678 O O . GLU D 1 122 ? 28.462 70.983 37.201 1.00 45.20 3123 GLU D O 1
ATOM 4684 N N . ALA D 1 123 ? 26.670 70.081 36.197 1.00 40.97 3124 ALA D N 1
ATOM 4685 C CA . ALA D 1 123 ? 25.928 69.908 37.440 1.00 38.68 3124 ALA D CA 1
ATOM 4686 C C . ALA D 1 123 ? 26.759 68.987 38.315 1.00 38.19 3124 ALA D C 1
ATOM 4687 O O . ALA D 1 123 ? 27.369 68.039 37.819 1.00 36.70 3124 ALA D O 1
ATOM 4689 N N . ALA D 1 124 ? 26.773 69.247 39.618 1.00 39.04 3125 ALA D N 1
ATOM 4690 C CA . ALA D 1 124 ? 27.580 68.435 40.525 1.00 38.06 3125 ALA D CA 1
ATOM 4691 C C . ALA D 1 124 ? 26.943 68.128 41.862 1.00 35.88 3125 ALA D C 1
ATOM 4692 O O . ALA D 1 124 ? 27.158 67.055 42.408 1.00 36.83 3125 ALA D O 1
ATOM 4694 N N . ASP D 1 125 ? 26.162 69.058 42.395 1.00 36.88 3126 ASP D N 1
ATOM 4695 C CA . ASP D 1 125 ? 25.524 68.850 43.691 1.00 35.45 3126 ASP D CA 1
ATOM 4696 C C . ASP D 1 125 ? 24.192 68.088 43.591 1.00 36.25 3126 ASP D C 1
ATOM 4697 O O . ASP D 1 125 ? 23.148 68.664 43.242 1.00 34.78 3126 ASP D O 1
ATOM 4702 N N . ASP D 1 126 ? 24.237 66.800 43.935 1.00 33.57 3127 ASP D N 1
ATOM 4703 C CA . ASP D 1 126 ? 23.060 65.946 43.876 1.00 34.66 3127 ASP D CA 1
ATOM 4704 C C . ASP D 1 126 ? 21.881 66.488 44.650 1.00 37.24 3127 ASP D C 1
ATOM 4705 O O . ASP D 1 126 ? 20.740 66.405 44.180 1.00 39.38 3127 ASP D O 1
ATOM 4710 N N . ALA D 1 127 ? 22.145 67.040 45.833 1.00 36.19 3128 ALA D N 1
ATOM 4711 C CA . ALA D 1 127 ? 21.077 67.578 46.664 1.00 33.12 3128 ALA D CA 1
ATOM 4712 C C . ALA D 1 127 ? 20.312 68.669 45.927 1.00 34.41 3128 ALA D C 1
ATOM 4713 O O . ALA D 1 127 ? 19.075 68.750 46.029 1.00 31.13 3128 ALA D O 1
ATOM 4715 N N . LYS D 1 128 ? 21.049 69.515 45.200 1.00 31.27 3129 LYS D N 1
ATOM 4716 C CA . LYS D 1 128 ? 20.424 70.605 44.459 1.00 34.57 3129 LYS D CA 1
ATOM 4717 C C . LYS D 1 128 ? 19.658 70.100 43.241 1.00 31.82 3129 LYS D C 1
ATOM 4718 O O . LYS D 1 128 ? 18.544 70.569 42.967 1.00 32.89 3129 LYS D O 1
ATOM 4724 N N . ILE D 1 129 ? 20.264 69.160 42.519 1.00 30.18 3130 ILE D N 1
ATOM 4725 C CA . ILE D 1 129 ? 19.632 68.566 41.341 1.00 30.37 3130 ILE D CA 1
ATOM 4726 C C . ILE D 1 129 ? 18.281 68.000 41.780 1.00 31.52 3130 ILE D C 1
ATOM 4727 O O . ILE D 1 129 ? 17.231 68.283 41.189 1.00 30.36 3130 ILE D O 1
ATOM 4732 N N . GLN D 1 130 ? 18.316 67.223 42.852 1.00 30.48 3131 GLN D N 1
ATOM 4733 C CA . GLN D 1 130 ? 17.108 66.624 43.390 1.00 29.73 3131 GLN D CA 1
ATOM 4734 C C . GLN D 1 130 ? 16.073 67.658 43.832 1.00 31.52 3131 GLN D C 1
ATOM 4735 O O . GLN D 1 130 ? 14.884 67.542 43.501 1.00 35.34 3131 GLN D O 1
ATOM 4741 N N . LYS D 1 131 ? 16.512 68.679 44.566 1.00 28.82 3132 LYS D N 1
ATOM 4742 C CA . LYS D 1 131 ? 15.586 69.700 45.047 1.00 30.20 3132 LYS D CA 1
ATOM 4743 C C . LYS D 1 131 ? 15.003 70.588 43.964 1.00 27.60 3132 LYS D C 1
ATOM 4744 O O . LYS D 1 131 ? 13.792 70.856 43.943 1.00 29.07 3132 LYS D O 1
ATOM 4750 N N . TYR D 1 132 ? 15.866 71.068 43.079 1.00 26.19 3133 TYR D N 1
ATOM 4751 C CA . TYR D 1 132 ? 15.412 71.943 42.012 1.00 27.26 3133 TYR D CA 1
ATOM 4752 C C . TYR D 1 132 ? 14.447 71.217 41.079 1.00 25.43 3133 TYR D C 1
ATOM 4753 O O . TYR D 1 132 ? 13.416 71.761 40.699 1.00 28.17 3133 TYR D O 1
ATOM 4762 N N . ASN D 1 133 ? 14.765 69.983 40.728 1.00 22.60 3134 ASN D N 1
ATOM 4763 C CA . ASN D 1 133 ? 13.892 69.249 39.846 1.00 26.89 3134 ASN D CA 1
ATOM 4764 C C . ASN D 1 133 ? 12.573 68.930 40.511 1.00 26.00 3134 ASN D C 1
ATOM 4765 O O . ASN D 1 133 ? 11.527 68.928 39.858 1.00 27.02 3134 ASN D O 1
ATOM 4770 N N . TYR D 1 134 ? 12.612 68.679 41.815 1.00 27.48 3135 TYR D N 1
ATOM 4771 C CA . TYR D 1 134 ? 11.394 68.388 42.538 1.00 23.01 3135 TYR D CA 1
ATOM 4772 C C . TYR D 1 134 ? 10.536 69.638 42.459 1.00 26.94 3135 TYR D C 1
ATOM 4773 O O . TYR D 1 134 ? 9.343 69.584 42.102 1.00 26.23 3135 TYR D O 1
ATOM 4782 N N A GLU D 1 135 ? 11.154 70.771 42.772 0.50 26.89 3136 GLU D N 1
ATOM 4783 N N B GLU D 1 135 ? 11.137 70.775 42.777 0.50 26.33 3136 GLU D N 1
ATOM 4784 C CA A GLU D 1 135 ? 10.477 72.064 42.767 0.50 28.88 3136 GLU D CA 1
ATOM 4785 C CA B GLU D 1 135 ? 10.415 72.040 42.760 0.50 27.85 3136 GLU D CA 1
ATOM 4786 C C A GLU D 1 135 ? 9.948 72.468 41.391 0.50 27.75 3136 GLU D C 1
ATOM 4787 C C B GLU D 1 135 ? 9.903 72.400 41.367 0.50 27.06 3136 GLU D C 1
ATOM 4788 O O A GLU D 1 135 ? 8.807 72.916 41.262 0.50 27.34 3136 GLU D O 1
ATOM 4789 O O B GLU D 1 135 ? 8.732 72.750 41.199 0.50 26.37 3136 GLU D O 1
ATOM 4800 N N . ALA D 1 136 ? 10.775 72.297 40.369 1.00 25.53 3137 ALA D N 1
ATOM 4801 C CA . ALA D 1 136 ? 10.374 72.636 39.004 1.00 27.47 3137 ALA D CA 1
ATOM 4802 C C . ALA D 1 136 ? 9.260 71.720 38.476 1.00 24.18 3137 ALA D C 1
ATOM 4803 O O . ALA D 1 136 ? 8.345 72.166 37.781 1.00 21.44 3137 ALA D O 1
ATOM 4805 N N . THR D 1 137 ? 9.356 70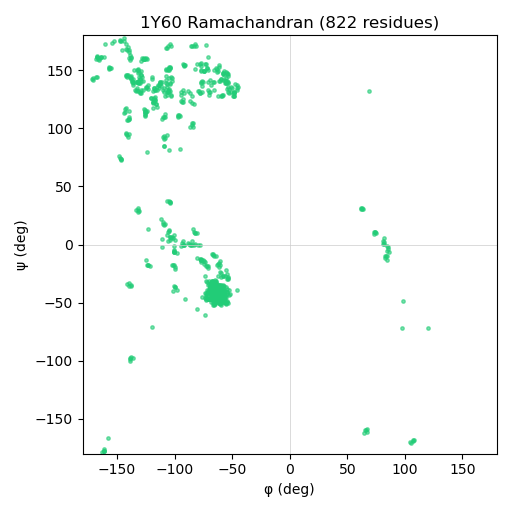.435 38.798 1.00 26.61 3138 THR D N 1
ATOM 4806 C CA . THR D 1 137 ? 8.363 69.479 38.345 1.00 25.05 3138 THR D CA 1
ATOM 4807 C C . THR D 1 137 ? 7.025 69.791 39.027 1.00 25.49 3138 THR D C 1
ATOM 4808 O O . THR D 1 137 ? 5.963 69.788 38.387 1.00 25.92 3138 THR D O 1
ATOM 4812 N N . LYS D 1 138 ? 7.075 70.089 40.317 1.00 23.41 3139 LYS D N 1
ATOM 4813 C CA . LYS D 1 138 ? 5.849 70.372 41.047 1.00 26.19 3139 LYS D CA 1
ATOM 4814 C C . LYS D 1 138 ? 5.176 71.624 40.520 1.00 26.13 3139 LYS D C 1
ATOM 4815 O O . LYS D 1 138 ? 3.949 71.693 40.403 1.00 22.75 3139 LYS D O 1
ATOM 4821 N N . LEU D 1 139 ? 5.988 72.622 40.207 1.00 27.12 3140 LEU D N 1
ATOM 4822 C CA . LEU D 1 139 ? 5.466 73.874 39.668 1.00 30.12 3140 LEU D CA 1
ATOM 4823 C C . LEU D 1 139 ? 4.824 73.621 38.288 1.00 25.93 3140 LEU D C 1
ATOM 4824 O O . LEU D 1 139 ? 3.719 74.105 37.993 1.00 22.49 3140 LEU D O 1
ATOM 4829 N N . SER D 1 140 ? 5.510 72.843 37.453 1.00 25.63 3141 SER D N 1
ATOM 4830 C CA . SER D 1 140 ? 4.999 72.529 36.110 1.00 20.49 3141 SER D CA 1
ATOM 4831 C C . SER D 1 140 ? 3.669 71.795 36.167 1.00 22.73 3141 SER D C 1
ATOM 4832 O O . SER D 1 140 ? 2.762 72.069 35.365 1.00 23.30 3141 SER D O 1
ATOM 4835 N N . ILE D 1 141 ? 3.543 70.863 37.111 1.00 22.47 3142 ILE D N 1
ATOM 4836 C CA . ILE D 1 141 ? 2.304 70.109 37.264 1.00 22.39 3142 ILE D CA 1
ATOM 4837 C C . ILE D 1 141 ? 1.162 71.046 37.662 1.00 26.06 3142 ILE D C 1
ATOM 4838 O O . ILE D 1 141 ? 0.074 71.020 37.058 1.00 21.76 3142 ILE D O 1
ATOM 4843 N N . GLN D 1 142 ? 1.417 71.874 38.679 1.00 24.94 3143 GLN D N 1
ATOM 4844 C CA . GLN D 1 142 ? 0.425 72.823 39.174 1.00 23.12 3143 GLN D CA 1
ATOM 4845 C C . GLN D 1 142 ? -0.023 73.738 38.033 1.00 23.10 3143 GLN D C 1
ATOM 4846 O O . GLN D 1 142 ? -1.216 74.029 37.884 1.00 22.56 3143 GLN D O 1
ATOM 4852 N N . ARG D 1 143 ? 0.925 74.190 37.221 1.00 21.83 3144 ARG D N 1
ATOM 4853 C CA . ARG D 1 143 ? 0.584 75.058 36.094 1.00 22.76 3144 ARG D CA 1
ATOM 4854 C C . ARG D 1 143 ? -0.205 74.298 35.042 1.00 22.37 3144 ARG D C 1
ATOM 4855 O O . ARG D 1 143 ? -1.282 74.736 34.612 1.00 22.77 3144 ARG D O 1
ATOM 4863 N N . ALA D 1 144 ? 0.305 73.136 34.652 1.00 22.88 3145 ALA D N 1
ATOM 4864 C CA . ALA D 1 144 ? -0.362 72.361 33.630 1.00 22.54 3145 ALA D CA 1
ATOM 4865 C C . ALA D 1 144 ? -1.786 71.993 34.032 1.00 23.16 3145 ALA D C 1
ATOM 4866 O O . ALA D 1 144 ? -2.726 72.124 33.245 1.00 21.42 3145 ALA D O 1
ATOM 4868 N N . VAL D 1 145 ? -1.962 71.561 35.268 1.00 25.39 3146 VAL D N 1
ATOM 4869 C CA . VAL D 1 145 ? -3.291 71.164 35.692 1.00 27.78 3146 VAL D CA 1
ATOM 4870 C C . VAL D 1 145 ? -4.317 72.290 35.593 1.00 27.20 3146 VAL D C 1
ATOM 4871 O O . VAL D 1 145 ? -5.502 72.028 35.394 1.00 26.53 3146 VAL D O 1
ATOM 4875 N N . ASN D 1 146 ? -3.870 73.542 35.709 1.00 24.19 3147 ASN D N 1
ATOM 4876 C CA . ASN D 1 146 ? -4.791 74.676 35.591 1.00 25.31 3147 ASN D CA 1
ATOM 4877 C C . ASN D 1 146 ? -4.717 75.335 34.205 1.00 25.51 3147 ASN D C 1
ATOM 4878 O O . ASN D 1 146 ? -5.307 76.386 33.997 1.00 29.08 3147 ASN D O 1
ATOM 4883 N N . GLY D 1 147 ? -3.992 74.721 33.270 1.00 23.11 3148 GLY D N 1
ATOM 4884 C CA . GLY D 1 147 ? -3.863 75.285 31.931 1.00 20.88 3148 GLY D CA 1
ATOM 4885 C C . GLY D 1 147 ? -3.159 76.628 31.966 1.00 22.83 3148 GLY D C 1
ATOM 4886 O O . GLY D 1 147 ? -3.384 77.497 31.127 1.00 24.05 3148 GLY D O 1
ATOM 4887 N N . GLU D 1 148 ? -2.267 76.796 32.932 1.00 23.13 3149 GLU D N 1
ATOM 4888 C CA . GLU D 1 148 ? -1.562 78.050 33.088 1.00 23.14 3149 GLU D CA 1
ATOM 4889 C C . GLU D 1 148 ? -0.121 78.002 32.604 1.00 23.17 3149 GLU D C 1
ATOM 4890 O O . GLU D 1 148 ? 0.511 76.952 32.609 1.00 21.34 3149 GLU D O 1
ATOM 4896 N N . PRO D 1 149 ? 0.414 79.151 32.173 1.00 21.26 3150 PRO D N 1
ATOM 4897 C CA . PRO D 1 149 ? -0.311 80.425 32.145 1.00 24.80 3150 PRO D CA 1
ATOM 4898 C C . PRO D 1 149 ? -1.296 80.498 30.989 1.00 26.14 3150 PRO D C 1
ATOM 4899 O O . PRO D 1 149 ? -1.002 80.037 29.892 1.00 27.76 3150 PRO D O 1
ATOM 4903 N N . LYS D 1 150 ? -2.465 81.077 31.236 1.00 27.04 3151 LYS D N 1
ATOM 4904 C CA . LYS D 1 150 ? -3.468 81.247 30.191 1.00 27.70 3151 LYS D CA 1
ATOM 4905 C C . LYS D 1 150 ? -2.903 82.184 29.120 1.00 28.05 3151 LYS D C 1
ATOM 4906 O O . LYS D 1 150 ? -2.061 83.038 29.410 1.00 24.67 3151 LYS D O 1
ATOM 4912 N N . ALA D 1 151 ? -3.369 82.022 27.884 1.00 24.59 3152 ALA D N 1
ATOM 4913 C CA . ALA D 1 151 ? -2.888 82.852 26.783 1.00 25.81 3152 ALA D CA 1
ATOM 4914 C C . ALA D 1 151 ? -3.093 84.345 27.053 1.00 23.75 3152 ALA D C 1
ATOM 4915 O O . ALA D 1 151 ? -2.197 85.152 26.784 1.00 24.26 3152 ALA D O 1
ATOM 4917 N N . SER D 1 152 ? -4.251 84.724 27.587 1.00 22.78 3153 SER D N 1
ATOM 4918 C CA . SER D 1 152 ? -4.471 86.141 27.868 1.00 26.33 3153 SER D CA 1
ATOM 4919 C C . SER D 1 152 ? -3.434 86.667 28.848 1.00 25.90 3153 SER D C 1
ATOM 4920 O O . SER D 1 152 ? -3.008 87.822 28.738 1.00 23.10 3153 SER D O 1
ATOM 4923 N N . VAL D 1 153 ? -3.034 85.836 29.812 1.00 23.58 3154 VAL D N 1
ATOM 4924 C CA . VAL D 1 153 ? -2.036 86.263 30.798 1.00 24.44 3154 VAL D CA 1
ATOM 4925 C C . VAL D 1 153 ? -0.656 86.422 30.149 1.00 24.06 3154 VAL D C 1
ATOM 4926 O O . VAL D 1 153 ? 0.082 87.364 30.457 1.00 26.66 3154 VAL D O 1
ATOM 4930 N N . VAL D 1 154 ? -0.300 85.509 29.249 1.00 21.87 3155 VAL D N 1
ATOM 4931 C CA . VAL D 1 154 ? 1.003 85.620 28.599 1.00 23.86 3155 VAL D CA 1
ATOM 4932 C C . VAL D 1 154 ? 1.027 86.842 27.692 1.00 22.24 3155 VAL D C 1
ATOM 4933 O O . VAL D 1 154 ? 2.024 87.565 27.636 1.00 23.68 3155 VAL D O 1
ATOM 4937 N N . THR D 1 155 ? -0.077 87.069 26.988 1.00 19.78 3156 THR D N 1
ATOM 4938 C CA . THR D 1 155 ? -0.186 88.199 26.081 1.00 26.95 3156 THR D CA 1
ATOM 4939 C C . THR D 1 155 ? 0.036 89.497 26.830 1.00 28.57 3156 THR D C 1
ATOM 4940 O O . THR D 1 155 ? 0.784 90.358 26.364 1.00 27.20 3156 THR D O 1
ATOM 4944 N N . GLU D 1 156 ? -0.616 89.622 27.991 1.00 31.21 3157 GLU D N 1
ATOM 4945 C CA . GLU D 1 156 ? -0.510 90.827 28.816 1.00 34.47 3157 GLU D CA 1
ATOM 4946 C C . GLU D 1 156 ? 0.896 91.106 29.290 1.00 32.35 3157 GLU D C 1
ATOM 4947 O O . GLU D 1 156 ? 1.307 92.249 29.334 1.00 34.72 3157 GLU D O 1
ATOM 4953 N N . GLN D 1 157 ? 1.655 90.077 29.639 1.00 34.48 3158 GLN D N 1
ATOM 4954 C CA . GLN D 1 157 ? 2.993 90.363 30.111 1.00 35.22 3158 GLN D CA 1
ATOM 4955 C C . GLN D 1 157 ? 4.164 89.978 29.234 1.00 36.91 3158 GLN D C 1
ATOM 4956 O O . GLN D 1 157 ? 5.290 89.903 29.721 1.00 37.47 3158 GLN D O 1
ATOM 4962 N N . ARG D 1 158 ? 3.916 89.767 27.943 1.00 38.72 3159 ARG D N 1
ATOM 4963 C CA . ARG D 1 158 ? 4.979 89.386 27.011 1.00 39.90 3159 ARG D CA 1
ATOM 4964 C C . ARG D 1 158 ? 6.092 90.418 26.891 1.00 40.42 3159 ARG D C 1
ATOM 4965 O O . ARG D 1 158 ? 7.263 90.064 26.817 1.00 42.82 3159 ARG D O 1
ATOM 4973 N N . LYS D 1 159 ? 5.730 91.695 26.893 1.00 42.40 3160 LYS D N 1
ATOM 4974 C CA . LYS D 1 159 ? 6.719 92.757 26.748 1.00 45.00 3160 LYS D CA 1
ATOM 4975 C C . LYS D 1 159 ? 7.653 92.990 27.935 1.00 43.82 3160 LYS D C 1
ATOM 4976 O O . LYS D 1 159 ? 8.711 93.596 27.786 1.00 43.25 3160 LYS D O 1
ATOM 4982 N N . SER D 1 160 ? 7.281 92.498 29.108 1.00 45.21 3161 SER D N 1
ATOM 4983 C CA . SER D 1 160 ? 8.117 92.706 30.283 1.00 45.35 3161 SER D CA 1
ATOM 4984 C C . SER D 1 160 ? 8.985 91.504 30.669 1.00 45.25 3161 SER D C 1
ATOM 4985 O O . SER D 1 160 ? 9.830 91.596 31.572 1.00 44.57 3161 SER D O 1
ATOM 4988 N N . ALA D 1 161 ? 8.786 90.379 29.990 1.00 38.82 3162 ALA D N 1
ATOM 4989 C CA . ALA D 1 161 ? 9.561 89.187 30.302 1.00 39.35 3162 ALA D CA 1
ATOM 4990 C C . ALA D 1 161 ? 10.980 89.302 29.789 1.00 38.76 3162 ALA D C 1
ATOM 4991 O O . ALA D 1 161 ? 11.225 89.936 28.764 1.00 39.39 3162 ALA D O 1
ATOM 4993 N N . THR D 1 162 ? 11.918 88.670 30.485 1.00 39.07 3163 THR D N 1
ATOM 4994 C CA . THR D 1 162 ? 13.315 88.734 30.065 1.00 41.53 3163 THR D CA 1
ATOM 4995 C C . THR D 1 162 ? 13.942 87.363 29.883 1.00 37.92 3163 THR D C 1
ATOM 4996 O O . THR D 1 162 ? 14.134 86.633 30.850 1.00 37.45 3163 THR D O 1
ATOM 5000 N N . HIS D 1 163 ? 14.263 87.021 28.636 1.00 41.49 3164 HIS D N 1
ATOM 5001 C CA . HIS D 1 163 ? 14.882 85.734 28.324 1.00 39.22 3164 HIS D CA 1
ATOM 5002 C C . HIS D 1 163 ? 16.379 85.873 28.518 1.00 37.67 3164 HIS D C 1
ATOM 5003 O O . HIS D 1 163 ? 17.000 86.764 27.963 1.00 36.38 3164 HIS D O 1
ATOM 5010 N N . PRO D 1 164 ? 16.969 84.970 29.307 1.00 40.69 3165 PRO D N 1
ATOM 5011 C CA . PRO D 1 164 ? 18.385 84.868 29.672 1.00 42.05 3165 PRO D CA 1
ATOM 5012 C C . PRO D 1 164 ? 19.342 84.819 28.492 1.00 44.48 3165 PRO D C 1
ATOM 5013 O O . PRO D 1 164 ? 20.507 85.165 28.638 1.00 43.21 3165 PRO D O 1
ATOM 5017 N N . PHE D 1 165 ? 18.868 84.364 27.333 1.00 45.08 3166 PHE D N 1
ATOM 5018 C CA . PHE D 1 165 ? 19.739 84.265 26.156 1.00 45.74 3166 PHE D CA 1
ATOM 5019 C C . PHE D 1 165 ? 19.239 85.029 24.925 1.00 46.39 3166 PHE D C 1
ATOM 5020 O O . PHE D 1 165 ? 19.747 84.815 23.823 1.00 46.21 3166 PHE D O 1
ATOM 5028 N N . ALA D 1 166 ? 18.251 85.901 25.096 1.00 47.33 3167 ALA D N 1
ATOM 5029 C CA . ALA D 1 166 ? 17.735 86.665 23.967 1.00 52.70 3167 ALA D CA 1
ATOM 5030 C C . ALA D 1 166 ? 18.751 87.727 23.568 1.00 57.29 3167 ALA D C 1
ATOM 5031 O O . ALA D 1 166 ? 19.758 87.924 24.248 1.00 58.17 3167 ALA D O 1
ATOM 5033 N N . ALA D 1 167 ? 18.512 88.397 22.450 1.00 61.57 3168 ALA D N 1
ATOM 5034 C CA . ALA D 1 167 ? 19.423 89.456 22.045 1.00 65.64 3168 ALA D CA 1
ATOM 5035 C C . ALA D 1 167 ? 19.060 90.622 22.973 1.00 68.80 3168 ALA D C 1
ATOM 5036 O O . ALA D 1 167 ? 19.931 91.272 23.559 1.00 68.34 3168 ALA D O 1
ATOM 5038 N N . ASN D 1 168 ? 17.753 90.845 23.112 1.00 72.21 3169 ASN D N 1
ATOM 5039 C CA . ASN D 1 168 ? 17.198 91.899 23.956 1.00 79.28 3169 ASN D CA 1
ATOM 5040 C C . ASN D 1 168 ? 15.758 91.533 24.326 1.00 80.27 3169 ASN D C 1
ATOM 5041 O O . ASN D 1 168 ? 15.333 90.399 24.120 1.00 83.23 3169 ASN D O 1
ATOM 5046 N N . ALA D 1 169 ? 15.011 92.500 24.856 1.00 79.81 3170 ALA D N 1
ATOM 5047 C CA . ALA D 1 169 ? 13.621 92.290 25.263 1.00 79.15 3170 ALA D CA 1
ATOM 5048 C C . ALA D 1 169 ? 13.532 91.379 26.490 1.00 79.61 3170 ALA D C 1
ATOM 5049 O O . ALA D 1 169 ? 13.062 91.868 27.541 1.00 79.21 3170 ALA D O 1
ATOM 5052 N N . ALA E 1 1 ? -15.199 78.363 15.804 1.00 37.50 4002 ALA E N 1
ATOM 5053 C CA . ALA E 1 1 ? -13.722 78.569 15.767 1.00 36.39 4002 ALA E CA 1
ATOM 5054 C C . ALA E 1 1 ? -13.271 78.692 14.322 1.00 35.03 4002 ALA E C 1
ATOM 5055 O O . ALA E 1 1 ? -13.938 78.197 13.407 1.00 36.93 4002 ALA E O 1
ATOM 5057 N N . LYS E 1 2 ? -12.135 79.349 14.127 1.00 31.37 4003 LYS E N 1
ATOM 5058 C CA . LYS E 1 2 ? -11.586 79.559 12.809 1.00 32.83 4003 LYS E CA 1
ATOM 5059 C C . LYS E 1 2 ? -10.622 78.454 12.361 1.00 36.02 4003 LYS E C 1
ATOM 5060 O O . LYS E 1 2 ? -10.699 77.964 11.228 1.00 35.91 4003 LYS E O 1
ATOM 5066 N N . ILE E 1 3 ? -9.693 78.084 13.239 1.00 33.82 4004 ILE E N 1
ATOM 5067 C CA . ILE E 1 3 ? -8.705 77.063 12.902 1.00 29.43 4004 ILE E CA 1
ATOM 5068 C C . ILE E 1 3 ? -9.157 75.699 13.394 1.00 28.20 4004 ILE E C 1
ATOM 5069 O O . ILE E 1 3 ? -8.731 75.235 14.451 1.00 26.15 4004 ILE E O 1
ATOM 5074 N N . THR E 1 4 ? -10.016 75.050 12.612 1.00 26.28 4005 THR E N 1
ATOM 5075 C CA . THR E 1 4 ? -10.551 73.748 12.992 1.00 26.06 4005 THR E CA 1
ATOM 5076 C C . THR E 1 4 ? -9.789 72.566 12.417 1.00 23.56 4005 THR E C 1
ATOM 5077 O O . THR E 1 4 ? -10.143 71.426 12.673 1.00 24.79 4005 THR E O 1
ATOM 5081 N N . LYS E 1 5 ? -8.756 72.827 11.629 1.00 23.03 4006 LYS E N 1
ATOM 5082 C CA . LYS E 1 5 ? -7.999 71.725 11.045 1.00 23.96 4006 LYS E CA 1
ATOM 5083 C C . LYS E 1 5 ? -6.536 72.088 10.942 1.00 19.94 4006 LYS E C 1
ATOM 5084 O O . LYS E 1 5 ? -6.172 73.239 11.129 1.00 24.58 4006 LYS E O 1
ATOM 5090 N N . VAL E 1 6 ? -5.700 71.098 10.673 1.00 20.17 4007 VAL E N 1
ATOM 5091 C CA . VAL E 1 6 ? -4.270 71.303 10.551 1.00 17.12 4007 VAL E CA 1
ATOM 5092 C C . VAL E 1 6 ? -3.937 72.172 9.346 1.00 17.57 4007 VAL E C 1
ATOM 5093 O O . VAL E 1 6 ? -4.446 71.967 8.262 1.00 17.84 4007 VAL E O 1
ATOM 5097 N N . GLN E 1 7 ? -3.076 73.160 9.540 1.00 18.64 4008 GLN E N 1
ATOM 5098 C CA . GLN E 1 7 ? -2.678 74.024 8.438 1.00 19.18 4008 GLN E CA 1
ATOM 5099 C C . GLN E 1 7 ? -1.160 74.097 8.511 1.00 17.53 4008 GLN E C 1
ATOM 5100 O O . GLN E 1 7 ? -0.585 73.975 9.587 1.00 18.60 4008 GLN E O 1
ATOM 5106 N N . VAL E 1 8 ? -0.524 74.288 7.362 1.00 18.37 4009 VAL E N 1
ATOM 5107 C CA . VAL E 1 8 ? 0.929 74.327 7.258 1.00 14.29 4009 VAL E CA 1
ATOM 5108 C C . VAL E 1 8 ? 1.381 75.694 6.757 1.00 19.74 4009 VAL E C 1
ATOM 5109 O O . VAL E 1 8 ? 0.797 76.244 5.815 1.00 15.83 4009 VAL E O 1
ATOM 5113 N N . GLY E 1 9 ? 2.407 76.265 7.391 1.00 14.50 4010 GLY E N 1
ATOM 5114 C CA . GLY E 1 9 ? 2.880 77.557 6.941 1.00 13.16 4010 GLY E CA 1
ATOM 5115 C C . GLY E 1 9 ? 4.368 77.518 6.674 1.00 16.63 4010 GLY E C 1
ATOM 5116 O O . GLY E 1 9 ? 5.050 76.653 7.180 1.00 16.67 4010 GLY E O 1
ATOM 5117 N N . GLU E 1 10 ? 4.878 78.450 5.884 1.00 14.71 4011 GLU E N 1
ATOM 5118 C CA . GLU E 1 10 ? 6.313 78.470 5.603 1.00 18.65 4011 GLU E CA 1
ATOM 5119 C C . GLU E 1 10 ? 6.728 79.878 5.231 1.00 19.13 4011 GLU E C 1
ATOM 5120 O O . GLU E 1 10 ? 5.921 80.645 4.708 1.00 17.76 4011 GLU E O 1
ATOM 5126 N N . ALA E 1 11 ? 7.981 80.234 5.502 1.00 18.31 4012 ALA E N 1
ATOM 5127 C CA . ALA E 1 11 ? 8.457 81.563 5.153 1.00 16.84 4012 ALA E CA 1
ATOM 5128 C C . ALA E 1 11 ? 9.947 81.664 5.338 1.00 18.43 4012 ALA E C 1
ATOM 5129 O O . ALA E 1 11 ? 10.504 81.098 6.289 1.00 19.85 4012 ALA E O 1
ATOM 5131 N N . LEU E 1 12 ? 10.590 82.376 4.417 1.00 18.42 4013 LEU E N 1
ATOM 5132 C CA . LEU E 1 12 ? 12.020 82.645 4.512 1.00 22.33 4013 LEU E CA 1
ATOM 5133 C C . LEU E 1 12 ? 12.133 84.163 4.637 1.00 23.44 4013 LEU E C 1
ATOM 5134 O O . LEU E 1 12 ? 11.551 84.902 3.831 1.00 27.23 4013 LEU E O 1
ATOM 5139 N N . VAL E 1 13 ? 12.841 84.628 5.663 1.00 20.59 4014 VAL E N 1
ATOM 5140 C CA . VAL E 1 13 ? 13.019 86.065 5.883 1.00 20.58 4014 VAL E CA 1
ATOM 5141 C C . VAL E 1 13 ? 14.460 86.345 6.265 1.00 24.42 4014 VAL E C 1
ATOM 5142 O O . VAL E 1 13 ? 15.052 85.593 7.035 1.00 25.80 4014 VAL E O 1
ATOM 5146 N N . GLY E 1 14 ? 15.021 87.428 5.739 1.00 28.43 4015 GLY E N 1
ATOM 5147 C CA . GLY E 1 14 ? 16.382 87.786 6.097 1.00 27.68 4015 GLY E CA 1
ATOM 5148 C C . GLY E 1 14 ? 17.395 87.497 5.011 1.00 31.20 4015 GLY E C 1
ATOM 5149 O O . GLY E 1 14 ? 17.028 87.163 3.885 1.00 29.86 4015 GLY E O 1
ATOM 5150 N N . ASP E 1 15 ? 18.673 87.624 5.358 1.00 31.08 4016 ASP E N 1
ATOM 5151 C CA . ASP E 1 15 ? 19.766 87.386 4.425 1.00 35.29 4016 ASP E CA 1
ATOM 5152 C C . ASP E 1 15 ? 21.052 87.152 5.205 1.00 33.57 4016 ASP E C 1
ATOM 5153 O O . ASP E 1 15 ? 21.037 87.143 6.434 1.00 32.53 4016 ASP E O 1
ATOM 5158 N N . GLY E 1 16 ? 22.165 86.969 4.499 1.00 29.42 4017 GLY E N 1
ATOM 5159 C CA . GLY E 1 16 ? 23.410 86.713 5.198 1.00 31.32 4017 GLY E CA 1
ATOM 5160 C C . GLY E 1 16 ? 23.355 85.359 5.888 1.00 30.96 4017 GLY E C 1
ATOM 5161 O O . GLY E 1 16 ? 22.522 84.516 5.562 1.00 31.50 4017 GLY E O 1
ATOM 5162 N N . ASN E 1 17 ? 24.229 85.140 6.854 1.00 30.73 4018 ASN E N 1
ATOM 5163 C CA . ASN E 1 17 ? 24.264 83.866 7.538 1.00 31.36 4018 ASN E CA 1
ATOM 5164 C C . ASN E 1 17 ? 23.156 83.683 8.571 1.00 32.15 4018 ASN E C 1
ATOM 5165 O O . ASN E 1 17 ? 22.923 82.563 9.039 1.00 27.86 4018 ASN E O 1
ATOM 5170 N N . GLU E 1 18 ? 22.476 84.771 8.921 1.00 29.34 4019 GLU E N 1
ATOM 5171 C CA . GLU E 1 18 ? 21.401 84.705 9.898 1.00 27.77 4019 GLU E CA 1
ATOM 5172 C C . GLU E 1 18 ? 20.019 84.495 9.273 1.00 27.33 4019 GLU E C 1
ATOM 5173 O O . GLU E 1 18 ? 19.014 84.459 9.993 1.00 28.76 4019 GLU E O 1
ATOM 5179 N N . VAL E 1 19 ? 19.959 84.345 7.951 1.00 25.07 4020 VAL E N 1
ATOM 5180 C CA . VAL E 1 19 ? 18.668 84.166 7.286 1.00 24.29 4020 VAL E CA 1
ATOM 5181 C C . VAL E 1 19 ? 17.801 83.108 7.996 1.00 25.68 4020 VAL E C 1
ATOM 5182 O O . VAL E 1 19 ? 18.285 82.062 8.425 1.00 23.08 4020 VAL E O 1
ATOM 5186 N N . ALA E 1 20 ? 16.517 83.393 8.125 1.00 21.43 4021 ALA E N 1
ATOM 5187 C CA . ALA E 1 20 ? 15.626 82.469 8.775 1.00 19.90 4021 ALA E CA 1
ATOM 5188 C C . ALA E 1 20 ? 14.699 81.789 7.765 1.00 24.08 4021 ALA E C 1
ATOM 5189 O O . ALA E 1 20 ? 14.293 82.385 6.752 1.00 21.68 4021 ALA E O 1
ATOM 5191 N N . HIS E 1 21 ? 14.398 80.525 8.030 1.00 22.55 4022 HIS E N 1
ATOM 5192 C CA . HIS E 1 21 ? 13.468 79.784 7.195 1.00 23.39 4022 HIS E CA 1
ATOM 5193 C C . HIS E 1 21 ? 12.694 78.915 8.150 1.00 20.57 4022 HIS E C 1
ATOM 5194 O O . HIS E 1 21 ? 13.240 78.045 8.831 1.00 22.24 4022 HIS E O 1
ATOM 5201 N N . ILE E 1 22 ? 11.404 79.179 8.210 1.00 19.32 4023 ILE E N 1
ATOM 5202 C CA . ILE E 1 22 ? 10.513 78.464 9.105 1.00 19.46 4023 ILE E CA 1
ATOM 5203 C C . ILE E 1 22 ? 9.571 77.522 8.344 1.00 18.95 4023 ILE E C 1
ATOM 5204 O O . ILE E 1 22 ? 9.016 77.906 7.315 1.00 22.07 4023 ILE E O 1
ATOM 5209 N N . ASP E 1 23 ? 9.430 76.287 8.844 1.00 20.07 4024 ASP E N 1
ATOM 5210 C CA . ASP E 1 23 ? 8.506 75.279 8.303 1.00 17.58 4024 ASP E CA 1
ATOM 5211 C C . ASP E 1 23 ? 7.638 75.145 9.536 1.00 20.78 4024 ASP E C 1
ATOM 5212 O O . ASP E 1 23 ? 8.143 74.840 10.632 1.00 25.04 4024 ASP E O 1
ATOM 5217 N N . LEU E 1 24 ? 6.339 75.349 9.370 1.00 14.02 4025 LEU E N 1
ATOM 5218 C CA . LEU E 1 24 ? 5.443 75.368 10.506 1.00 18.39 4025 LEU E CA 1
ATOM 5219 C C . LEU E 1 24 ? 4.103 74.652 10.341 1.00 18.13 4025 LEU E C 1
ATOM 5220 O O . LEU E 1 24 ? 3.505 74.632 9.252 1.00 19.81 4025 LEU E O 1
ATOM 5225 N N . ILE E 1 25 ? 3.644 74.060 11.435 1.00 18.44 4026 ILE E N 1
ATOM 5226 C CA . ILE E 1 25 ? 2.341 73.408 11.446 1.00 12.93 4026 ILE E CA 1
ATOM 5227 C C . ILE E 1 25 ? 1.522 73.962 12.629 1.00 17.11 4026 ILE E C 1
ATOM 5228 O O . ILE E 1 25 ? 2.069 74.208 13.710 1.00 15.93 4026 ILE E O 1
ATOM 5233 N N . ILE E 1 26 ? 0.221 74.182 12.423 1.00 13.21 4027 ILE E N 1
ATOM 5234 C CA . ILE E 1 26 ? -0.625 74.631 13.518 1.00 17.36 4027 ILE E CA 1
ATOM 5235 C C . ILE E 1 26 ? -1.925 73.843 13.418 1.00 18.61 4027 ILE E C 1
ATOM 5236 O O . ILE E 1 26 ? -2.380 73.542 12.317 1.00 16.58 4027 ILE E O 1
ATOM 5241 N N . GLY E 1 27 ? -2.503 73.479 14.562 1.00 17.64 4028 GLY E N 1
ATOM 5242 C CA . GLY E 1 27 ? -3.739 72.717 14.539 1.00 16.98 4028 GLY E CA 1
ATOM 5243 C C . GLY E 1 27 ? -4.361 72.651 15.914 1.00 22.28 4028 GLY E C 1
ATOM 5244 O O . GLY E 1 27 ? -3.668 72.856 16.938 1.00 19.58 4028 GLY E O 1
ATOM 5245 N N . PRO E 1 28 ? -5.671 72.358 15.977 1.00 17.73 4029 PRO E N 1
ATOM 5246 C CA . PRO E 1 28 ? -6.402 72.274 17.235 1.00 18.33 4029 PRO E CA 1
ATOM 5247 C C . PRO E 1 28 ? -6.256 70.972 17.992 1.00 16.81 4029 PRO E C 1
ATOM 5248 O O . PRO E 1 28 ? -5.707 69.997 17.500 1.00 17.20 4029 PRO E O 1
ATOM 5252 N N . ARG E 1 29 ? -6.772 71.011 19.210 1.00 17.38 4030 ARG E N 1
ATOM 5253 C CA . ARG E 1 29 ? -6.825 69.895 20.112 1.00 17.84 4030 ARG E CA 1
ATOM 5254 C C . ARG E 1 29 ? -7.558 68.805 19.306 1.00 21.42 4030 ARG E C 1
ATOM 5255 O O . ARG E 1 29 ? -8.463 69.101 18.513 1.00 19.10 4030 ARG E O 1
ATOM 5263 N N . GLY E 1 30 ? -7.146 67.556 19.475 1.00 17.72 4031 GLY E N 1
ATOM 5264 C CA . GLY E 1 30 ? -7.790 66.474 18.754 1.00 19.26 4031 GLY E CA 1
ATOM 5265 C C . GLY E 1 30 ? -7.272 66.237 17.348 1.00 24.60 4031 GLY E C 1
ATOM 5266 O O . GLY E 1 30 ? -7.696 65.278 16.702 1.00 25.31 4031 GLY E O 1
ATOM 5267 N N . SER E 1 31 ? -6.366 67.090 16.861 1.00 17.57 4032 SER E N 1
ATOM 5268 C CA . SER E 1 31 ? -5.827 66.923 15.510 1.00 16.51 4032 SER E CA 1
ATOM 5269 C C . SER E 1 31 ? -4.416 66.347 15.511 1.00 19.42 4032 SER E C 1
ATOM 5270 O O . SER E 1 31 ? -3.772 66.214 16.562 1.00 19.59 4032 SER E O 1
ATOM 5273 N N . PRO E 1 32 ? -3.904 66.011 14.319 1.00 19.86 4033 PRO E N 1
ATOM 5274 C CA . PRO E 1 32 ? -2.550 65.462 14.245 1.00 17.44 4033 PRO E CA 1
ATOM 5275 C C . PRO E 1 32 ? -1.482 66.446 14.721 1.00 17.40 4033 PRO E C 1
ATOM 5276 O O . PRO E 1 32 ? -0.350 66.039 14.997 1.00 18.58 4033 PRO E O 1
ATOM 5280 N N . ALA E 1 33 ? -1.817 67.739 14.792 1.00 16.01 4034 ALA E N 1
ATOM 5281 C CA . ALA E 1 33 ? -0.844 68.711 15.310 1.00 17.20 4034 ALA E CA 1
ATOM 5282 C C . ALA E 1 33 ? -0.581 68.421 16.793 1.00 15.63 4034 ALA E C 1
ATOM 5283 O O . ALA E 1 33 ? 0.563 68.519 17.259 1.00 13.79 4034 ALA E O 1
ATOM 5285 N N . GLU E 1 34 ? -1.632 68.052 17.527 1.00 16.08 4035 GLU E N 1
ATOM 5286 C CA . GLU E 1 34 ? -1.503 67.760 18.954 1.00 21.32 4035 GLU E CA 1
ATOM 5287 C C . GLU E 1 34 ? -0.706 66.477 19.189 1.00 23.18 4035 GLU E C 1
ATOM 5288 O O . GLU E 1 34 ? 0.087 66.372 20.138 1.00 23.27 4035 GLU E O 1
ATOM 5294 N N . THR E 1 35 ? -0.918 65.502 18.313 1.00 22.68 4036 THR E N 1
ATOM 5295 C CA . THR E 1 35 ? -0.225 64.233 18.408 1.00 20.79 4036 THR E CA 1
ATOM 5296 C C . THR E 1 35 ? 1.271 64.424 18.148 1.00 19.71 4036 THR E C 1
ATOM 5297 O O . THR E 1 35 ? 2.117 63.935 18.914 1.00 16.04 4036 THR E O 1
ATOM 5301 N N . ALA E 1 36 ? 1.595 65.133 17.071 1.00 15.97 4037 ALA E N 1
ATOM 5302 C CA . ALA E 1 36 ? 2.994 65.375 16.730 1.00 16.64 4037 ALA E CA 1
ATOM 5303 C C . ALA E 1 36 ? 3.669 66.268 17.775 1.00 13.42 4037 ALA E C 1
ATOM 5304 O O . ALA E 1 36 ? 4.880 66.157 18.006 1.00 18.24 4037 ALA E O 1
ATOM 5306 N N . PHE E 1 37 ? 2.906 67.172 18.382 1.00 12.38 4038 PHE E N 1
ATOM 5307 C CA . PHE E 1 37 ? 3.444 68.016 19.449 1.00 13.09 4038 PHE E CA 1
ATOM 5308 C C . PHE E 1 37 ? 3.938 67.108 20.596 1.00 17.45 4038 PHE E C 1
ATOM 5309 O O . PHE E 1 37 ? 5.086 67.230 21.052 1.00 16.91 4038 PHE E O 1
ATOM 5317 N N . CYS E 1 38 ? 3.067 66.205 21.062 1.00 16.70 4039 CYS E N 1
ATOM 5318 C CA . CYS E 1 38 ? 3.412 65.281 22.148 1.00 18.86 4039 CYS E CA 1
ATOM 5319 C C . CYS E 1 38 ? 4.508 64.287 21.766 1.00 19.77 4039 CYS E C 1
ATOM 5320 O O . CYS E 1 38 ? 5.452 64.085 22.536 1.00 23.03 4039 CYS E O 1
ATOM 5323 N N . ASN E 1 39 ? 4.396 63.678 20.582 1.00 17.81 4040 ASN E N 1
ATOM 5324 C CA . ASN E 1 39 ? 5.406 62.717 20.109 1.00 21.04 4040 ASN E CA 1
ATOM 5325 C C . ASN E 1 39 ? 6.743 63.415 19.909 1.00 18.66 4040 ASN E C 1
ATOM 5326 O O . ASN E 1 39 ? 7.792 62.820 20.097 1.00 20.76 4040 ASN E O 1
ATOM 5331 N N . GLY E 1 40 ? 6.687 64.683 19.520 1.00 18.16 4041 GLY E N 1
ATOM 5332 C CA . GLY E 1 40 ? 7.895 65.445 19.284 1.00 20.11 4041 GLY E CA 1
ATOM 5333 C C . GLY E 1 40 ? 8.636 65.836 20.554 1.00 20.12 4041 GLY E C 1
ATOM 5334 O O . GLY E 1 40 ? 9.851 65.724 20.612 1.00 18.81 4041 GLY E O 1
ATOM 5335 N N . LEU E 1 41 ? 7.917 66.279 21.579 1.00 17.07 4042 LEU E N 1
ATOM 5336 C CA . LEU E 1 41 ? 8.584 66.680 22.818 1.00 20.74 4042 LEU E CA 1
ATOM 5337 C C . LEU E 1 41 ? 9.338 65.568 23.522 1.00 22.16 4042 LEU E C 1
ATOM 5338 O O . LEU E 1 41 ? 10.426 65.800 24.045 1.00 19.36 4042 LEU E O 1
ATOM 5343 N N . VAL E 1 42 ? 8.779 64.362 23.544 1.00 21.87 4043 VAL E N 1
ATOM 5344 C CA . VAL E 1 42 ? 9.436 63.257 24.247 1.00 22.16 4043 VAL E CA 1
ATOM 5345 C C . VAL E 1 42 ? 10.619 62.622 23.542 1.00 23.37 4043 VAL E C 1
ATOM 5346 O O . VAL E 1 42 ? 11.376 61.889 24.166 1.00 22.04 4043 VAL E O 1
ATOM 5350 N N . ASN E 1 43 ? 10.788 62.928 22.258 1.00 22.33 4044 ASN E N 1
ATOM 5351 C CA . ASN E 1 43 ? 11.826 62.303 21.453 1.00 21.54 4044 ASN E CA 1
ATOM 5352 C C . ASN E 1 43 ? 13.012 63.171 21.052 1.00 23.57 4044 ASN E C 1
ATOM 5353 O O . ASN E 1 43 ? 12.988 63.836 20.017 1.00 23.15 4044 ASN E O 1
ATOM 5358 N N . ASN E 1 44 ? 14.055 63.144 21.875 1.00 21.93 4045 ASN E N 1
ATOM 5359 C CA . ASN E 1 44 ? 15.268 63.901 21.613 1.00 24.33 4045 ASN E CA 1
ATOM 5360 C C . ASN E 1 44 ? 16.363 62.939 21.146 1.00 24.26 4045 ASN E C 1
ATOM 5361 O O . ASN E 1 44 ? 16.390 61.776 21.540 1.00 19.97 4045 ASN E O 1
ATOM 5366 N N . LYS E 1 45 ? 17.265 63.444 20.313 1.00 22.24 4046 LYS E N 1
ATOM 5367 C CA . LYS E 1 45 ? 18.349 62.635 19.778 1.00 25.85 4046 LYS E CA 1
ATOM 5368 C C . LYS E 1 45 ? 19.588 63.529 19.785 1.00 28.38 4046 LYS E C 1
ATOM 5369 O O . LYS E 1 45 ? 19.491 64.750 19.992 1.00 28.28 4046 LYS E O 1
ATOM 5375 N N . HIS E 1 46 ? 20.751 62.929 19.586 1.00 30.62 4047 HIS E N 1
ATOM 5376 C CA . HIS E 1 46 ? 21.978 63.705 19.557 1.00 31.40 4047 HIS E CA 1
ATOM 5377 C C . HIS E 1 46 ? 21.904 64.735 18.433 1.00 26.74 4047 HIS E C 1
ATOM 5378 O O . HIS E 1 46 ? 21.625 64.388 17.289 1.00 26.77 4047 HIS E O 1
ATOM 5385 N N . GLY E 1 47 ? 22.157 65.995 18.777 1.00 26.19 4048 GLY E N 1
ATOM 5386 C CA . GLY E 1 47 ? 22.114 67.077 17.809 1.00 26.40 4048 GLY E CA 1
ATOM 5387 C C . GLY E 1 47 ? 20.739 67.659 17.573 1.00 26.53 4048 GLY E C 1
ATOM 5388 O O . GLY E 1 47 ? 20.607 68.700 16.928 1.00 26.15 4048 GLY E O 1
ATOM 5389 N N . PHE E 1 48 ? 19.710 66.999 18.100 1.00 25.72 4049 PHE E N 1
ATOM 5390 C CA . PHE E 1 48 ? 18.340 67.444 17.891 1.00 24.06 4049 PHE E CA 1
ATOM 5391 C C . PHE E 1 48 ? 17.450 67.267 19.099 1.00 26.45 4049 PHE E C 1
ATOM 5392 O O . PHE E 1 48 ? 16.876 66.194 19.325 1.00 28.53 4049 PHE E O 1
ATOM 5400 N N . THR E 1 49 ? 17.323 68.325 19.883 1.00 27.66 4050 THR E N 1
ATOM 5401 C CA . THR E 1 49 ? 16.473 68.264 21.058 1.00 29.20 4050 THR E CA 1
ATOM 5402 C C . THR E 1 49 ? 15.367 69.247 20.784 1.00 25.65 4050 THR E C 1
ATOM 5403 O O . THR E 1 49 ? 15.627 70.314 20.292 1.00 29.87 4050 THR E O 1
ATOM 5407 N N . SER E 1 50 ? 14.131 68.862 21.064 1.00 23.27 4051 SER E N 1
ATOM 5408 C CA . SER E 1 50 ? 12.983 69.734 20.816 1.00 24.73 4051 SER E CA 1
ATOM 5409 C C . SER E 1 50 ? 12.518 70.304 22.153 1.00 23.90 4051 SER E C 1
ATOM 5410 O O . SER E 1 50 ? 12.469 69.589 23.155 1.00 24.24 4051 SER E O 1
ATOM 5413 N N . LEU E 1 51 ? 12.162 71.579 22.173 1.00 22.20 4052 LEU E N 1
ATOM 5414 C CA . LEU E 1 51 ? 11.734 72.176 23.427 1.00 24.55 4052 LEU E CA 1
ATOM 5415 C C . LEU E 1 51 ? 10.540 73.062 23.210 1.00 25.38 4052 LEU E C 1
ATOM 5416 O O . LEU E 1 51 ? 10.259 73.464 22.072 1.00 23.36 4052 LEU E O 1
ATOM 5421 N N . LEU E 1 52 ? 9.823 73.352 24.293 1.00 23.28 4053 LEU E N 1
ATOM 5422 C CA . LEU E 1 52 ? 8.679 74.256 24.205 1.00 24.70 4053 LEU E CA 1
ATOM 5423 C C . LEU E 1 52 ? 9.223 75.652 23.922 1.00 25.24 4053 LEU E C 1
ATOM 5424 O O . LEU E 1 52 ? 10.270 76.049 24.450 1.00 23.52 4053 LEU E O 1
ATOM 5429 N N . ALA E 1 53 ? 8.536 76.408 23.085 1.00 22.05 4054 ALA E N 1
ATOM 5430 C CA . ALA E 1 53 ? 9.005 77.764 22.838 1.00 23.52 4054 ALA E CA 1
ATOM 5431 C C . ALA E 1 53 ? 8.552 78.617 24.032 1.00 23.35 4054 ALA E C 1
ATOM 5432 O O . ALA E 1 53 ? 7.389 78.545 24.458 1.00 23.21 4054 ALA E O 1
ATOM 5434 N N . VAL E 1 54 ? 9.465 79.406 24.584 1.00 21.15 4055 VAL E N 1
ATOM 5435 C CA . VAL E 1 54 ? 9.117 80.285 25.701 1.00 21.98 4055 VAL E CA 1
ATOM 5436 C C . VAL E 1 54 ? 9.600 81.694 25.421 1.00 22.03 4055 VAL E C 1
ATOM 5437 O O . VAL E 1 54 ? 10.645 81.886 24.804 1.00 25.32 4055 VAL E O 1
ATOM 5441 N N . ILE E 1 55 ? 8.804 82.678 25.824 1.00 23.09 4056 ILE E N 1
ATOM 5442 C CA . ILE E 1 55 ? 9.185 84.066 25.674 1.00 24.17 4056 ILE E CA 1
ATOM 5443 C C . ILE E 1 55 ? 10.399 84.212 26.613 1.00 27.11 4056 ILE E C 1
ATOM 5444 O O . ILE E 1 55 ? 11.395 84.885 26.302 1.00 29.48 4056 ILE E O 1
ATOM 5449 N N . ALA E 1 56 ? 10.316 83.521 27.743 1.00 26.62 4057 ALA E N 1
ATOM 5450 C CA . ALA E 1 56 ? 11.380 83.482 28.743 1.00 28.92 4057 ALA E CA 1
ATOM 5451 C C . ALA E 1 56 ? 11.081 82.299 29.666 1.00 27.61 4057 ALA E C 1
ATOM 5452 O O . ALA E 1 56 ? 9.952 81.804 29.692 1.00 27.33 4057 ALA E O 1
ATOM 5454 N N . PRO E 1 57 ? 12.087 81.812 30.414 1.00 26.74 4058 PRO E N 1
ATOM 5455 C CA . PRO E 1 57 ? 11.816 80.691 31.321 1.00 27.41 4058 PRO E CA 1
ATOM 5456 C C . PRO E 1 57 ? 10.670 81.133 32.237 1.00 27.40 4058 PRO E C 1
ATOM 5457 O O . PRO E 1 57 ? 10.622 82.284 32.679 1.00 25.78 4058 PRO E O 1
ATOM 5461 N N . ASN E 1 58 ? 9.741 80.226 32.499 1.00 25.25 4059 ASN E N 1
ATOM 5462 C CA . ASN E 1 58 ? 8.572 80.513 33.329 1.00 24.97 4059 ASN E CA 1
ATOM 5463 C C . ASN E 1 58 ? 7.521 81.358 32.615 1.00 25.23 4059 ASN E C 1
ATOM 5464 O O . ASN E 1 58 ? 6.572 81.849 33.231 1.00 23.84 4059 ASN E O 1
ATOM 5469 N N . LEU E 1 59 ? 7.695 81.550 31.312 1.00 25.90 4060 LEU E N 1
ATOM 5470 C CA . LEU E 1 59 ? 6.695 82.268 30.551 1.00 22.86 4060 LEU E CA 1
ATOM 5471 C C . LEU E 1 59 ? 6.614 81.716 29.136 1.00 24.72 4060 LEU E C 1
ATOM 5472 O O . LEU E 1 59 ? 7.091 82.342 28.178 1.00 25.05 4060 LEU E O 1
ATOM 5477 N N . PRO E 1 60 ? 6.021 80.518 28.981 1.00 23.63 4061 PRO E N 1
ATOM 5478 C CA . PRO E 1 60 ? 5.911 79.945 27.629 1.00 23.35 4061 PRO E CA 1
ATOM 5479 C C . PRO E 1 60 ? 4.864 80.723 26.850 1.00 23.58 4061 PRO E C 1
ATOM 5480 O O . PRO E 1 60 ? 3.971 81.334 27.440 1.00 20.80 4061 PRO E O 1
ATOM 5484 N N . CYS E 1 61 ? 4.969 80.707 25.529 1.00 22.04 4062 CYS E N 1
ATOM 5485 C CA . CYS E 1 61 ? 3.969 81.369 24.722 1.00 19.54 4062 CYS E CA 1
ATOM 5486 C C . CYS E 1 61 ? 2.784 80.414 24.627 1.00 21.14 4062 CYS E C 1
ATOM 5487 O O . CYS E 1 61 ? 2.919 79.191 24.806 1.00 20.13 4062 CYS E O 1
ATOM 5490 N N . LYS E 1 62 ? 1.613 80.980 24.395 1.00 19.17 4063 LYS E N 1
ATOM 5491 C CA . LYS E 1 62 ? 0.387 80.205 24.271 1.00 21.24 4063 LYS E CA 1
ATOM 5492 C C . LYS E 1 62 ? -0.277 80.772 23.034 1.00 20.69 4063 LYS E C 1
ATOM 5493 O O . LYS E 1 62 ? -0.442 81.972 22.936 1.00 23.84 4063 LYS E O 1
ATOM 5499 N N . PRO E 1 63 ? -0.742 79.911 22.108 1.00 22.94 4064 PRO E N 1
ATOM 5500 C CA . PRO E 1 63 ? -0.724 78.440 22.111 1.00 18.39 4064 PRO E CA 1
ATOM 5501 C C . PRO E 1 63 ? 0.583 77.724 22.315 1.00 17.16 4064 PRO E C 1
ATOM 5502 O O . PRO E 1 63 ? 1.632 78.188 21.857 1.00 20.49 4064 PRO E O 1
ATOM 5506 N N . ASN E 1 64 ? 0.507 76.578 23.001 1.00 14.72 4065 ASN E N 1
ATOM 5507 C CA . ASN E 1 64 ? 1.683 75.733 23.243 1.00 18.71 4065 ASN E CA 1
ATOM 5508 C C . ASN E 1 64 ? 2.446 75.524 21.932 1.00 20.97 4065 ASN E C 1
ATOM 5509 O O . ASN E 1 64 ? 1.871 75.129 20.906 1.00 12.20 4065 ASN E O 1
ATOM 5514 N N . THR E 1 65 ? 3.753 75.756 21.971 1.00 18.48 4066 THR E N 1
ATOM 5515 C CA . THR E 1 65 ? 4.545 75.667 20.762 1.00 16.00 4066 THR E CA 1
ATOM 5516 C C . THR E 1 65 ? 5.770 74.797 20.945 1.00 20.18 4066 THR E C 1
ATOM 5517 O O . THR E 1 65 ? 6.503 74.954 21.924 1.00 16.71 4066 THR E O 1
ATOM 5521 N N . LEU E 1 66 ? 5.965 73.857 20.022 1.00 15.94 4067 LEU E N 1
ATOM 5522 C CA . LEU E 1 66 ? 7.136 73.003 20.068 1.00 19.02 4067 LEU E CA 1
ATOM 5523 C C . LEU E 1 66 ? 8.104 73.490 18.987 1.00 20.37 4067 LEU E C 1
ATOM 5524 O O . LEU E 1 66 ? 7.704 73.721 17.840 1.00 20.77 4067 LEU E O 1
ATOM 5529 N N . MET E 1 67 ? 9.372 73.642 19.362 1.00 20.79 4068 MET E N 1
ATOM 5530 C CA . MET E 1 67 ? 10.432 74.107 18.459 1.00 22.57 4068 MET E CA 1
ATOM 5531 C C . MET E 1 67 ? 11.406 72.987 18.214 1.00 22.28 4068 MET E C 1
ATOM 5532 O O . MET E 1 67 ? 11.782 72.286 19.157 1.00 24.79 4068 MET E O 1
ATOM 5537 N N . PHE E 1 68 ? 11.860 72.841 16.975 1.00 22.81 4069 PHE E N 1
ATOM 5538 C CA . PHE E 1 68 ? 12.849 71.814 16.647 1.00 18.87 4069 PHE E CA 1
ATOM 5539 C C . PHE E 1 68 ? 13.807 72.385 15.621 1.00 19.27 4069 PHE E C 1
ATOM 5540 O O . PHE E 1 68 ? 13.401 73.167 14.760 1.00 21.82 4069 PHE E O 1
ATOM 5548 N N . ASN E 1 69 ? 15.081 72.001 15.711 1.00 19.43 4070 ASN E N 1
ATOM 5549 C CA . ASN E 1 69 ? 16.081 72.517 14.779 1.00 20.44 4070 ASN E CA 1
ATOM 5550 C C . ASN E 1 69 ? 16.248 71.643 13.539 1.00 18.31 4070 ASN E C 1
ATOM 5551 O O . ASN E 1 69 ? 15.971 70.439 13.581 1.00 19.90 4070 ASN E O 1
ATOM 5556 N N . LYS E 1 70 ? 16.705 72.270 12.449 1.00 17.35 4071 LYS E N 1
ATOM 5557 C CA . LYS E 1 70 ? 16.933 71.597 11.180 1.00 20.69 4071 LYS E CA 1
ATOM 5558 C C . LYS E 1 70 ? 18.410 71.294 11.027 1.00 23.76 4071 LYS E C 1
ATOM 5559 O O . LYS E 1 70 ? 18.790 70.262 10.479 1.00 23.71 4071 LYS E O 1
ATOM 5565 N N . VAL E 1 71 ? 19.243 72.203 11.524 1.00 23.48 4072 VAL E N 1
ATOM 5566 C CA . VAL E 1 71 ? 20.691 72.042 11.425 1.00 24.71 4072 VAL E CA 1
ATOM 5567 C C . VAL E 1 71 ? 21.228 71.398 12.686 1.00 24.76 4072 VAL E C 1
ATOM 5568 O O . VAL E 1 71 ? 20.939 71.854 13.785 1.00 24.26 4072 VAL E O 1
ATOM 5572 N N . THR E 1 72 ? 22.006 70.338 12.518 1.00 27.51 4073 THR E N 1
ATOM 5573 C CA . THR E 1 72 ? 22.596 69.610 13.632 1.00 27.94 4073 THR E CA 1
ATOM 5574 C C . THR E 1 72 ? 23.261 70.570 14.608 1.00 27.86 4073 THR E C 1
ATOM 5575 O O . THR E 1 72 ? 24.050 71.429 14.220 1.00 29.47 4073 THR E O 1
ATOM 5579 N N . ILE E 1 73 ? 22.941 70.422 15.881 1.00 27.97 4074 ILE E N 1
ATOM 5580 C CA . ILE E 1 73 ? 23.522 71.280 16.903 1.00 30.47 4074 ILE E CA 1
ATOM 5581 C C . ILE E 1 73 ? 24.694 70.517 17.514 1.00 32.30 4074 ILE E C 1
ATOM 5582 O O . ILE E 1 73 ? 24.503 69.522 18.208 1.00 33.59 4074 ILE E O 1
ATOM 5587 N N . ASN E 1 74 ? 25.909 70.980 17.235 1.00 33.36 4075 ASN E N 1
ATOM 5588 C CA . ASN E 1 74 ? 27.109 70.308 17.730 1.00 35.78 4075 ASN E CA 1
ATOM 5589 C C . ASN E 1 74 ? 27.750 70.920 18.970 1.00 37.56 4075 ASN E C 1
ATOM 5590 O O . ASN E 1 74 ? 28.532 70.259 19.662 1.00 37.76 4075 ASN E O 1
ATOM 5595 N N . ASP E 1 75 ? 27.441 72.176 19.258 1.00 37.18 4076 ASP E N 1
ATOM 5596 C CA . ASP E 1 75 ? 28.046 72.804 20.421 1.00 38.79 4076 ASP E CA 1
ATOM 5597 C C . ASP E 1 75 ? 27.106 73.749 21.133 1.00 37.24 4076 ASP E C 1
ATOM 5598 O O . ASP E 1 75 ? 25.973 73.965 20.696 1.00 35.20 4076 ASP E O 1
ATOM 5603 N N . ALA E 1 76 ? 27.590 74.314 22.233 1.00 34.85 4077 ALA E N 1
ATOM 5604 C CA . ALA E 1 76 ? 26.802 75.240 23.027 1.00 36.15 4077 ALA E CA 1
ATOM 5605 C C . ALA E 1 76 ? 26.447 76.532 22.290 1.00 35.55 4077 ALA E C 1
ATOM 5606 O O . ALA E 1 76 ? 25.364 77.088 22.496 1.00 38.72 4077 ALA E O 1
ATOM 5608 N N . ARG E 1 77 ? 27.348 77.016 21.440 1.00 35.02 4078 ARG E N 1
ATOM 5609 C CA . ARG E 1 77 ? 27.072 78.238 20.689 1.00 36.25 4078 ARG E CA 1
ATOM 5610 C C . ARG E 1 77 ? 25.795 78.071 19.856 1.00 35.05 4078 ARG E C 1
ATOM 5611 O O . ARG E 1 77 ? 24.913 78.939 19.861 1.00 33.89 4078 ARG E O 1
ATOM 5619 N N . GLN E 1 78 ? 25.701 76.950 19.144 1.00 32.03 4079 GLN E N 1
ATOM 5620 C CA . GLN E 1 78 ? 24.534 76.681 18.315 1.00 30.08 4079 GLN E CA 1
ATOM 5621 C C . GLN E 1 78 ? 23.288 76.472 19.162 1.00 28.52 4079 GLN E C 1
ATOM 5622 O O . GLN E 1 78 ? 22.209 76.930 18.806 1.00 30.81 4079 GLN E O 1
ATOM 5628 N N . ALA E 1 79 ? 23.448 75.779 20.283 1.00 26.07 4080 ALA E N 1
ATOM 5629 C CA . ALA E 1 79 ? 22.338 75.492 21.186 1.00 29.58 4080 ALA E CA 1
ATOM 5630 C C . ALA E 1 79 ? 21.707 76.771 21.757 1.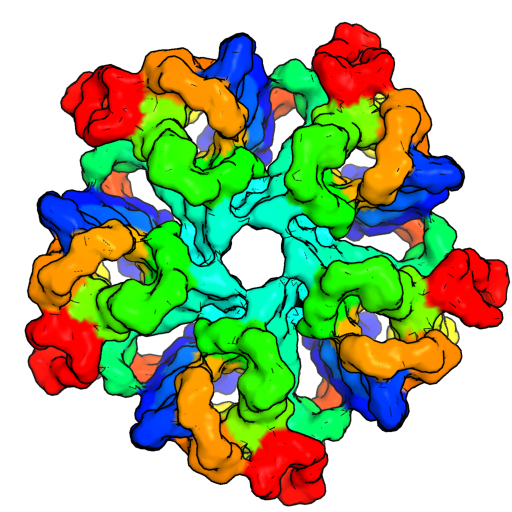00 30.04 4080 ALA E C 1
ATOM 5631 O O . ALA E 1 79 ? 20.466 76.909 21.814 1.00 29.39 4080 ALA E O 1
ATOM 5633 N N . VAL E 1 80 ? 22.556 77.710 22.161 1.00 27.97 4081 VAL E N 1
ATOM 5634 C CA . VAL E 1 80 ? 22.073 78.974 22.709 1.00 29.15 4081 VAL E CA 1
ATOM 5635 C C . VAL E 1 80 ? 21.415 79.859 21.650 1.00 28.72 4081 VAL E C 1
ATOM 5636 O O . VAL E 1 80 ? 20.469 80.594 21.958 1.00 28.00 4081 VAL E O 1
ATOM 5640 N N . GLN E 1 81 ? 21.911 79.804 20.415 1.00 26.36 4082 GLN E N 1
ATOM 5641 C CA . GLN E 1 81 ? 21.301 80.590 19.355 1.00 27.85 4082 GLN E CA 1
ATOM 5642 C C . GLN E 1 81 ? 19.892 80.059 19.133 1.00 22.74 4082 GLN E C 1
ATOM 5643 O O . GLN E 1 81 ? 18.936 80.823 19.101 1.00 24.41 4082 GLN E O 1
ATOM 5649 N N . MET E 1 82 ? 19.784 78.744 18.972 1.00 22.45 4083 MET E N 1
ATOM 5650 C CA . MET E 1 82 ? 18.493 78.101 18.745 1.00 24.12 4083 MET E CA 1
ATOM 5651 C C . MET E 1 82 ? 17.537 78.404 19.891 1.00 26.10 4083 MET E C 1
ATOM 5652 O O . MET E 1 82 ? 16.389 78.815 19.674 1.00 25.53 4083 MET E O 1
ATOM 5657 N N . PHE E 1 83 ? 18.017 78.208 21.117 1.00 27.09 4084 PHE E N 1
ATOM 5658 C CA . PHE E 1 83 ? 17.172 78.437 22.274 1.00 27.39 4084 PHE E CA 1
ATOM 5659 C C . PHE E 1 83 ? 17.442 79.716 23.054 1.00 27.72 4084 PHE E C 1
ATOM 5660 O O . PHE E 1 83 ? 17.330 79.752 24.273 1.00 26.11 4084 PHE E O 1
ATOM 5668 N N . GLY E 1 84 ? 17.774 80.768 22.314 1.00 28.27 4085 GLY E N 1
ATOM 5669 C CA . GLY E 1 84 ? 18.001 82.079 22.886 1.00 25.38 4085 GLY E CA 1
ATOM 5670 C C . GLY E 1 84 ? 17.332 83.066 21.957 1.00 25.72 4085 GLY E C 1
ATOM 5671 O O . GLY E 1 84 ? 16.120 83.270 22.034 1.00 26.79 4085 GLY E O 1
ATOM 5672 N N . PRO E 1 85 ? 18.091 83.685 21.041 1.00 25.01 4086 PRO E N 1
ATOM 5673 C CA . PRO E 1 85 ? 17.470 84.645 20.120 1.00 25.03 4086 PRO E CA 1
ATOM 5674 C C . PRO E 1 85 ? 16.366 84.036 19.250 1.00 22.94 4086 PRO E C 1
ATOM 5675 O O . PRO E 1 85 ? 15.298 84.630 19.093 1.00 25.14 4086 PRO E O 1
ATOM 5679 N N . ALA E 1 86 ? 16.600 82.858 18.681 1.00 24.74 4087 ALA E N 1
ATOM 5680 C CA . ALA E 1 86 ? 15.546 82.275 17.840 1.00 24.75 4087 ALA E CA 1
ATOM 5681 C C . ALA E 1 86 ? 14.331 81.902 18.707 1.00 20.77 4087 ALA E C 1
ATOM 5682 O O . ALA E 1 86 ? 13.181 82.218 18.358 1.00 24.10 4087 ALA E O 1
ATOM 5684 N N . GLN E 1 87 ? 14.568 81.247 19.842 1.00 19.59 4088 GLN E N 1
ATOM 5685 C CA . GLN E 1 87 ? 13.429 80.863 20.692 1.00 22.85 4088 GLN E CA 1
ATOM 5686 C C . GLN E 1 87 ? 12.602 82.082 21.091 1.00 24.72 4088 GLN E C 1
ATOM 5687 O O . GLN E 1 87 ? 11.373 82.099 20.945 1.00 23.26 4088 GLN E O 1
ATOM 5693 N N . HIS E 1 88 ? 13.274 83.117 21.583 1.00 24.23 4089 HIS E N 1
ATOM 5694 C CA . HIS E 1 88 ? 12.572 84.332 21.982 1.00 22.54 4089 HIS E CA 1
ATOM 5695 C C . HIS E 1 88 ? 11.797 84.881 20.780 1.00 22.86 4089 HIS E C 1
ATOM 5696 O O . HIS E 1 88 ? 10.613 85.210 20.899 1.00 21.95 4089 HIS E O 1
ATOM 5703 N N . GLY E 1 89 ? 12.452 84.945 19.617 1.00 21.72 4090 GLY E N 1
ATOM 5704 C CA . GLY E 1 89 ? 11.792 85.433 18.415 1.00 21.30 4090 GLY E CA 1
ATOM 5705 C C . GLY E 1 89 ? 10.560 84.622 18.030 1.00 20.08 4090 GLY E C 1
ATOM 5706 O O . GLY E 1 89 ? 9.504 85.191 17.750 1.00 20.44 4090 GLY E O 1
ATOM 5707 N N . VAL E 1 90 ? 10.693 83.298 18.018 1.00 20.33 4091 VAL E N 1
ATOM 5708 C CA . VAL E 1 90 ? 9.571 82.423 17.686 1.00 22.88 4091 VAL E CA 1
ATOM 5709 C C . VAL E 1 90 ? 8.426 82.619 18.680 1.00 21.73 4091 VAL E C 1
ATOM 5710 O O . VAL E 1 90 ? 7.264 82.808 18.296 1.00 22.08 4091 VAL E O 1
ATOM 5714 N N . ALA E 1 91 ? 8.761 82.588 19.964 1.00 19.89 4092 ALA E N 1
ATOM 5715 C CA . ALA E 1 91 ? 7.751 82.725 21.002 1.00 21.67 4092 ALA E CA 1
ATOM 5716 C C . ALA E 1 91 ? 7.032 84.083 20.953 1.00 23.31 4092 ALA E C 1
ATOM 5717 O O . ALA E 1 91 ? 5.798 84.157 21.108 1.00 22.58 4092 ALA E O 1
ATOM 5719 N N . MET E 1 92 ? 7.779 85.164 20.719 1.00 25.49 4093 MET E N 1
ATOM 5720 C CA . MET E 1 92 ? 7.144 86.490 20.631 1.00 25.27 4093 MET E CA 1
ATOM 5721 C C . MET E 1 92 ? 6.240 86.571 19.384 1.00 25.16 4093 MET E C 1
ATOM 5722 O O . MET E 1 92 ? 5.193 87.222 19.387 1.00 21.27 4093 MET E O 1
ATOM 5727 N N . ALA E 1 93 ? 6.656 85.913 18.309 1.00 21.75 4094 ALA E N 1
ATOM 5728 C CA . ALA E 1 93 ? 5.860 85.924 17.091 1.00 23.48 4094 ALA E CA 1
ATOM 5729 C C . ALA E 1 93 ? 4.522 85.261 17.378 1.00 18.17 4094 ALA E C 1
ATOM 5730 O O . ALA E 1 93 ? 3.472 85.778 16.981 1.00 22.95 4094 ALA E O 1
ATOM 5732 N N . VAL E 1 94 ? 4.553 84.127 18.088 1.00 16.45 4095 VAL E N 1
ATOM 5733 C CA . VAL E 1 94 ? 3.316 83.428 18.430 1.00 17.27 4095 VAL E CA 1
ATOM 5734 C C . VAL E 1 94 ? 2.446 84.327 19.309 1.00 19.46 4095 VAL E C 1
ATOM 5735 O O . VAL E 1 94 ? 1.237 84.480 19.039 1.00 15.84 4095 VAL E O 1
ATOM 5739 N N . GLN E 1 95 ? 3.040 84.922 20.349 1.00 17.02 4096 GLN E N 1
ATOM 5740 C CA . GLN E 1 95 ? 2.253 85.768 21.253 1.00 20.45 4096 GLN E CA 1
ATOM 5741 C C . GLN E 1 95 ? 1.740 87.043 20.607 1.00 20.43 4096 GLN E C 1
ATOM 5742 O O . GLN E 1 95 ? 0.616 87.486 20.895 1.00 19.50 4096 GLN E O 1
ATOM 5748 N N . ASP E 1 96 ? 2.550 87.635 19.728 1.00 20.43 4097 ASP E N 1
ATOM 5749 C CA . ASP E 1 96 ? 2.108 88.855 19.047 1.00 18.63 4097 ASP E CA 1
ATOM 5750 C C . ASP E 1 96 ? 0.962 88.509 18.113 1.00 19.74 4097 ASP E C 1
ATOM 5751 O O . ASP E 1 96 ? 0.058 89.317 17.926 1.00 20.51 4097 ASP E O 1
ATOM 5756 N N . ALA E 1 97 ? 0.991 87.299 17.546 1.00 21.42 4098 ALA E N 1
ATOM 5757 C CA . ALA E 1 97 ? -0.068 86.863 16.647 1.00 19.29 4098 ALA E CA 1
ATOM 5758 C C . ALA E 1 97 ? -1.366 86.760 17.407 1.00 21.77 4098 ALA E C 1
ATOM 5759 O O . ALA E 1 97 ? -2.448 87.061 16.861 1.00 20.69 4098 ALA E O 1
ATOM 5761 N N . VAL E 1 98 ? -1.277 86.308 18.659 1.00 22.11 4099 VAL E N 1
ATOM 5762 C CA . VAL E 1 98 ? -2.467 86.180 19.500 1.00 22.53 4099 VAL E CA 1
ATOM 5763 C C . VAL E 1 98 ? -2.953 87.592 19.859 1.00 20.58 4099 VAL E C 1
ATOM 5764 O O . VAL E 1 98 ? -4.141 87.913 19.763 1.00 21.18 4099 VAL E O 1
ATOM 5768 N N . ALA E 1 99 ? -2.025 88.434 20.274 1.00 23.04 4100 ALA E N 1
ATOM 5769 C CA . ALA E 1 99 ? -2.375 89.807 20.628 1.00 26.87 4100 ALA E CA 1
ATOM 5770 C C . ALA E 1 99 ? -3.059 90.528 19.464 1.00 27.63 4100 ALA E C 1
ATOM 5771 O O . ALA E 1 99 ? -4.034 91.268 19.677 1.00 24.89 4100 ALA E O 1
ATOM 5773 N N . GLU E 1 100 ? -2.559 90.303 18.244 1.00 23.19 4101 GLU E N 1
ATOM 5774 C CA . GLU E 1 100 ? -3.114 90.967 17.071 1.00 24.00 4101 GLU E CA 1
ATOM 5775 C C . GLU E 1 100 ? -4.346 90.296 16.493 1.00 22.66 4101 GLU E C 1
ATOM 5776 O O . GLU E 1 100 ? -4.902 90.763 15.515 1.00 27.63 4101 GLU E O 1
ATOM 5782 N N . GLY E 1 101 ? -4.776 89.191 17.087 1.00 24.36 4102 GLY E N 1
ATOM 5783 C CA . GLY E 1 101 ? -5.959 88.517 16.570 1.00 23.85 4102 GLY E CA 1
ATOM 5784 C C . GLY E 1 101 ? -5.772 87.583 15.379 1.00 23.10 4102 GLY E C 1
ATOM 5785 O O . GLY E 1 101 ? -6.752 87.069 14.844 1.00 28.33 4102 GLY E O 1
ATOM 5786 N N . ILE E 1 102 ? -4.528 87.358 14.967 1.00 21.29 4103 ILE E N 1
ATOM 5787 C CA . ILE E 1 102 ? -4.227 86.478 13.851 1.00 22.01 4103 ILE E CA 1
ATOM 5788 C C . ILE E 1 102 ? -4.587 85.073 14.316 1.00 21.75 4103 ILE E C 1
ATOM 5789 O O . ILE E 1 102 ? -5.132 84.266 13.566 1.00 21.40 4103 ILE E O 1
ATOM 5794 N N . ILE E 1 103 ? -4.263 84.791 15.571 1.00 22.76 4104 ILE E N 1
ATOM 5795 C CA . ILE E 1 103 ? -4.626 83.536 16.211 1.00 23.97 4104 ILE E CA 1
ATOM 5796 C C . ILE E 1 103 ? -5.660 84.061 17.190 1.00 23.28 4104 ILE E C 1
ATOM 5797 O O . ILE E 1 103 ? -5.314 84.770 18.120 1.00 25.99 4104 ILE E O 1
ATOM 5802 N N . PRO E 1 104 ? -6.948 83.752 16.974 1.00 24.45 4105 PRO E N 1
ATOM 5803 C CA . PRO E 1 104 ? -7.962 84.262 17.907 1.00 25.76 4105 PRO E CA 1
ATOM 5804 C C . PRO E 1 104 ? -7.622 83.961 19.359 1.00 24.16 4105 PRO E C 1
ATOM 5805 O O . PRO E 1 104 ? -7.224 82.852 19.692 1.00 23.03 4105 PRO E O 1
ATOM 5809 N N . ALA E 1 105 ? -7.790 84.960 20.214 1.00 26.60 4106 ALA E N 1
ATOM 5810 C CA . ALA E 1 105 ? -7.502 84.821 21.632 1.00 26.01 4106 ALA E CA 1
ATOM 5811 C C . ALA E 1 105 ? -8.303 83.694 22.288 1.00 25.17 4106 ALA E C 1
ATOM 5812 O O . ALA E 1 105 ? -7.806 83.000 23.176 1.00 22.47 4106 ALA E O 1
ATOM 5814 N N . ASP E 1 106 ? -9.541 83.501 21.840 1.00 23.71 4107 ASP E N 1
ATOM 5815 C CA . ASP E 1 106 ? -10.398 82.483 22.423 1.00 25.88 4107 ASP E CA 1
ATOM 5816 C C . ASP E 1 106 ? -10.151 81.080 21.876 1.00 28.38 4107 ASP E C 1
ATOM 5817 O O . ASP E 1 106 ? -10.926 80.155 22.132 1.00 25.85 4107 ASP E O 1
ATOM 5822 N N . GLU E 1 107 ? -9.075 80.930 21.109 1.00 23.66 4108 GLU E N 1
ATOM 5823 C CA . GLU E 1 107 ? -8.706 79.640 20.545 1.00 24.20 4108 GLU E CA 1
ATOM 5824 C C . GLU E 1 107 ? -7.274 79.308 21.000 1.00 23.69 4108 GLU E C 1
ATOM 5825 O O . GLU E 1 107 ? -6.842 78.167 20.951 1.00 23.04 4108 GLU E O 1
ATOM 5831 N N . ALA E 1 108 ? -6.555 80.325 21.456 1.00 20.61 4109 ALA E N 1
ATOM 5832 C CA . ALA E 1 108 ? -5.174 80.162 21.884 1.00 22.17 4109 ALA E CA 1
ATOM 5833 C C . ALA E 1 108 ? -4.876 79.094 22.935 1.00 23.23 4109 ALA E C 1
ATOM 5834 O O . ALA E 1 108 ? -3.760 78.542 22.950 1.00 23.95 4109 ALA E O 1
ATOM 5836 N N . ASP E 1 109 ? -5.836 78.787 23.804 1.00 19.95 4110 ASP E N 1
ATOM 5837 C CA . ASP E 1 109 ? -5.595 77.768 24.826 1.00 22.15 4110 ASP E CA 1
ATOM 5838 C C . ASP E 1 109 ? -5.895 76.356 24.345 1.00 20.86 4110 ASP E C 1
ATOM 5839 O O . ASP E 1 109 ? -5.721 75.385 25.080 1.00 23.35 4110 ASP E O 1
ATOM 5844 N N . ASP E 1 110 ? -6.325 76.232 23.094 1.00 18.08 4111 ASP E N 1
ATOM 5845 C CA . ASP E 1 110 ? -6.645 74.915 22.560 1.00 17.55 4111 ASP E CA 1
ATOM 5846 C C . ASP E 1 110 ? -6.012 74.643 21.214 1.00 20.56 4111 ASP E C 1
ATOM 5847 O O . ASP E 1 110 ? -6.551 73.894 20.415 1.00 23.18 4111 ASP E O 1
ATOM 5852 N N . LEU E 1 111 ? -4.866 75.269 20.959 1.00 21.09 4112 LEU E N 1
ATOM 5853 C CA . LEU E 1 111 ? -4.136 75.080 19.707 1.00 19.67 4112 LEU E CA 1
ATOM 5854 C C . LEU E 1 111 ? -2.708 74.638 19.998 1.00 19.49 4112 LEU E C 1
ATOM 5855 O O . LEU E 1 111 ? -2.194 74.820 21.101 1.00 20.72 4112 LEU E O 1
ATOM 5860 N N . TYR E 1 112 ? -2.066 74.054 18.998 1.00 22.29 4113 TYR E N 1
ATOM 5861 C CA . TYR E 1 112 ? -0.687 73.609 19.138 1.00 17.30 4113 TYR E CA 1
ATOM 5862 C C . TYR E 1 112 ? 0.066 74.114 17.916 1.00 19.32 4113 TYR E C 1
ATOM 5863 O O . TYR E 1 112 ? -0.461 74.082 16.801 1.00 18.30 4113 TYR E O 1
ATOM 5872 N N . VAL E 1 113 ? 1.299 74.571 18.122 1.00 14.51 4114 VAL E N 1
ATOM 5873 C CA . VAL E 1 113 ? 2.117 75.064 17.025 1.00 16.13 4114 VAL E CA 1
ATOM 5874 C C . VAL E 1 113 ? 3.432 74.304 17.002 1.00 16.38 4114 VAL E C 1
ATOM 5875 O O . VAL E 1 113 ? 4.031 74.084 18.050 1.00 16.65 4114 VAL E O 1
ATOM 5879 N N . LEU E 1 114 ? 3.848 73.877 15.807 1.00 18.17 4115 LEU E N 1
ATOM 5880 C CA . LEU E 1 114 ? 5.090 73.121 15.625 1.00 19.43 4115 LEU E CA 1
ATOM 5881 C C . LEU E 1 114 ? 5.962 73.996 14.716 1.00 21.45 4115 LEU E C 1
ATOM 5882 O O . LEU E 1 114 ? 5.554 74.347 13.596 1.00 20.61 4115 LEU E O 1
ATOM 5887 N N . VAL E 1 115 ? 7.167 74.326 15.187 1.00 20.01 4116 VAL E N 1
ATOM 5888 C CA . VAL E 1 115 ? 8.053 75.221 14.450 1.00 19.26 4116 VAL E CA 1
ATOM 5889 C C . VAL E 1 115 ? 9.455 74.668 14.176 1.00 18.52 4116 VAL E C 1
ATOM 5890 O O . VAL E 1 115 ? 10.230 74.437 15.114 1.00 16.88 4116 VAL E O 1
ATOM 5894 N N . GLY E 1 116 ? 9.752 74.448 12.892 1.00 18.20 4117 GLY E N 1
ATOM 5895 C CA . GLY E 1 116 ? 11.058 73.957 12.456 1.00 17.12 4117 GLY E CA 1
ATOM 5896 C C . GLY E 1 116 ? 11.870 75.208 12.172 1.00 22.33 4117 GLY E C 1
ATOM 5897 O O . GLY E 1 116 ? 11.450 76.060 11.372 1.00 17.17 4117 GLY E O 1
ATOM 5898 N N A VAL E 1 117 ? 13.030 75.336 12.806 0.50 20.36 4118 VAL E N 1
ATOM 5899 N N B VAL E 1 117 ? 13.041 75.296 12.797 0.50 18.38 4118 VAL E N 1
ATOM 5900 C CA A VAL E 1 117 ? 13.836 76.531 12.609 0.50 21.55 4118 VAL E CA 1
ATOM 5901 C CA B VAL E 1 117 ? 13.888 76.472 12.668 0.50 18.08 4118 VAL E CA 1
ATOM 5902 C C A VAL E 1 117 ? 15.214 76.252 12.047 0.50 21.50 4118 VAL E C 1
ATOM 5903 C C B VAL E 1 117 ? 15.232 76.215 12.019 0.50 19.50 4118 VAL E C 1
ATOM 5904 O O A VAL E 1 117 ? 15.873 75.282 12.412 0.50 23.04 4118 VAL E O 1
ATOM 5905 O O B VAL E 1 117 ? 15.889 75.213 12.296 0.50 21.38 4118 VAL E O 1
ATOM 5912 N N . PHE E 1 118 ? 15.633 77.137 11.149 1.00 23.30 4119 PHE E N 1
ATOM 5913 C CA . PHE E 1 118 ? 16.906 77.032 10.463 1.00 21.32 4119 PHE E CA 1
ATOM 5914 C C . PHE E 1 118 ? 17.882 78.109 10.949 1.00 23.63 4119 PHE E C 1
ATOM 5915 O O . PHE E 1 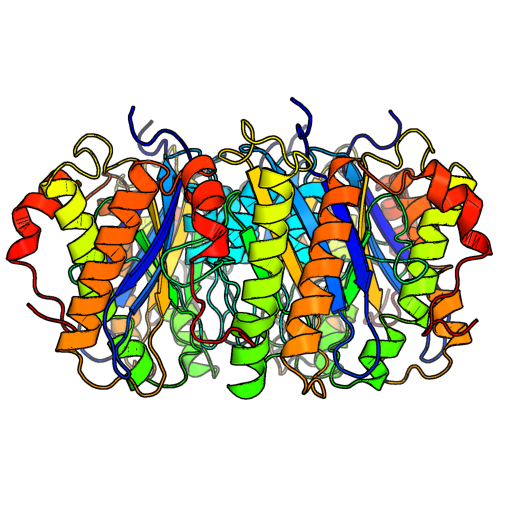118 ? 17.555 79.311 10.999 1.00 20.18 4119 PHE E O 1
ATOM 5923 N N . ILE E 1 119 ? 19.075 77.666 11.325 1.00 20.24 4120 ILE E N 1
ATOM 5924 C CA . ILE E 1 119 ? 20.114 78.585 11.733 1.00 25.63 4120 ILE E CA 1
ATOM 5925 C C . ILE E 1 119 ? 21.390 78.007 11.122 1.00 24.50 4120 ILE E C 1
ATOM 5926 O O . ILE E 1 119 ? 21.862 76.956 11.540 1.00 21.13 4120 ILE E O 1
ATOM 5931 N N . HIS E 1 120 ? 21.915 78.696 10.111 1.00 25.38 4121 HIS E N 1
ATOM 5932 C CA . HIS E 1 120 ? 23.119 78.261 9.415 1.00 27.84 4121 HIS E CA 1
ATOM 5933 C C . HIS E 1 120 ? 24.216 78.155 10.437 1.00 25.10 4121 HIS E C 1
ATOM 5934 O O . HIS E 1 120 ? 24.228 78.914 11.388 1.00 25.37 4121 HIS E O 1
ATOM 5941 N N . TRP E 1 121 ? 25.146 77.228 10.255 1.00 31.78 4122 TRP E N 1
ATOM 5942 C CA . TRP E 1 121 ? 26.206 77.091 11.247 1.00 39.07 4122 TRP E CA 1
ATOM 5943 C C . TRP E 1 121 ? 27.156 78.298 11.310 1.00 39.66 4122 TRP E C 1
ATOM 5944 O O . TRP E 1 121 ? 28.000 78.377 12.204 1.00 41.11 4122 TRP E O 1
ATOM 5955 N N . GLU E 1 122 ? 27.020 79.233 10.375 1.00 38.68 4123 GLU E N 1
ATOM 5956 C CA . GLU E 1 122 ? 27.870 80.412 10.369 1.00 40.80 4123 GLU E CA 1
ATOM 5957 C C . GLU E 1 122 ? 27.139 81.639 10.883 1.00 40.29 4123 GLU E C 1
ATOM 5958 O O . GLU E 1 122 ? 27.694 82.745 10.893 1.00 37.71 4123 GLU E O 1
ATOM 5964 N N . ALA E 1 123 ? 25.897 81.445 11.322 1.00 38.09 4124 ALA E N 1
ATOM 5965 C CA . ALA E 1 123 ? 25.109 82.557 11.851 1.00 36.30 4124 ALA E CA 1
ATOM 5966 C C . ALA E 1 123 ? 25.896 83.141 13.023 1.00 36.62 4124 ALA E C 1
ATOM 5967 O O . ALA E 1 123 ? 26.499 82.396 13.794 1.00 37.30 4124 ALA E O 1
ATOM 5969 N N . ALA E 1 124 ? 25.887 84.464 13.170 1.00 38.23 4125 ALA E N 1
ATOM 5970 C CA . ALA E 1 124 ? 26.649 85.085 14.255 1.00 39.64 4125 ALA E CA 1
ATOM 5971 C C . ALA E 1 124 ? 25.959 86.241 14.965 1.00 36.75 4125 ALA E C 1
ATOM 5972 O O . ALA E 1 124 ? 26.164 86.434 16.157 1.00 37.24 4125 ALA E O 1
ATOM 5974 N N . ASP E 1 125 ? 25.152 87.007 14.240 1.00 38.09 4126 ASP E N 1
ATOM 5975 C CA . ASP E 1 125 ? 24.462 88.158 14.825 1.00 36.74 4126 ASP E CA 1
ATOM 5976 C C . ASP E 1 125 ? 23.125 87.801 15.490 1.00 37.18 4126 ASP E C 1
ATOM 5977 O O . ASP E 1 125 ? 22.099 87.632 14.813 1.00 37.24 4126 ASP E O 1
ATOM 5982 N N . ASP E 1 126 ? 23.144 87.707 16.820 1.00 35.70 4127 ASP E N 1
ATOM 5983 C CA . ASP E 1 126 ? 21.955 87.360 17.596 1.00 34.50 4127 ASP E CA 1
ATOM 5984 C C . ASP E 1 126 ? 20.740 88.222 17.304 1.00 35.56 4127 ASP E C 1
ATOM 5985 O O . ASP E 1 126 ? 19.604 87.724 17.273 1.00 35.08 4127 ASP E O 1
ATOM 5990 N N . ALA E 1 127 ? 20.970 89.515 17.113 1.00 30.89 4128 ALA E N 1
ATOM 5991 C CA . ALA E 1 127 ? 19.879 90.430 16.866 1.00 29.28 4128 ALA E CA 1
ATOM 5992 C C . ALA E 1 127 ? 19.155 90.058 15.592 1.00 29.70 4128 ALA E C 1
ATOM 5993 O O . ALA E 1 127 ? 17.923 90.143 15.525 1.00 28.47 4128 ALA E O 1
ATOM 5995 N N . LYS E 1 128 ? 19.922 89.656 14.581 1.00 30.33 4129 LYS E N 1
ATOM 5996 C CA . LYS E 1 128 ? 19.343 89.273 13.289 1.00 33.61 4129 LYS E CA 1
ATOM 5997 C C . LYS E 1 128 ? 18.647 87.920 13.376 1.00 30.32 4129 LYS E C 1
ATOM 5998 O O . LYS E 1 128 ? 17.569 87.744 12.813 1.00 24.92 4129 LYS E O 1
ATOM 6004 N N . ILE E 1 129 ? 19.274 86.974 14.075 1.00 28.20 4130 ILE E N 1
ATOM 6005 C CA . ILE E 1 129 ? 18.678 85.645 14.240 1.00 29.02 4130 ILE E CA 1
ATOM 6006 C C . ILE E 1 129 ? 17.311 85.848 14.884 1.00 28.41 4130 ILE E C 1
ATOM 6007 O O . ILE E 1 129 ? 16.298 85.327 14.420 1.00 28.55 4130 ILE E O 1
ATOM 6012 N N . GLN E 1 130 ? 17.288 86.647 15.942 1.00 27.10 4131 GLN E N 1
ATOM 6013 C CA . GLN E 1 130 ? 16.053 86.906 16.653 1.00 26.74 4131 GLN E CA 1
ATOM 6014 C C . GLN E 1 130 ? 15.001 87.582 15.794 1.00 27.08 4131 GLN E C 1
ATOM 6015 O O . GLN E 1 130 ? 13.833 87.164 15.781 1.00 28.35 4131 GLN E O 1
ATOM 6021 N N . LYS E 1 131 ? 15.409 88.624 15.074 1.00 25.63 4132 LYS E N 1
ATOM 6022 C CA . LYS E 1 131 ? 14.475 89.375 14.243 1.00 22.39 4132 LYS E CA 1
ATOM 6023 C C . LYS E 1 131 ? 13.942 88.606 13.049 1.00 22.81 4132 LYS E C 1
ATOM 6024 O O . LYS E 1 131 ? 12.740 88.653 12.762 1.00 22.37 4132 LYS E O 1
ATOM 6030 N N . TYR E 1 132 ? 14.836 87.940 12.320 1.00 22.00 4133 TYR E N 1
ATOM 6031 C CA . TYR E 1 132 ? 14.425 87.193 11.137 1.00 24.88 4133 TYR E CA 1
ATOM 6032 C C . TYR E 1 132 ? 13.509 86.040 11.526 1.00 24.58 4133 TYR E C 1
ATOM 6033 O O . TYR E 1 132 ? 12.497 85.791 10.871 1.00 22.42 4133 TYR E O 1
ATOM 6042 N N . ASN E 1 133 ? 13.847 85.343 12.605 1.00 21.42 4134 ASN E N 1
ATOM 6043 C CA . ASN E 1 133 ? 13.001 84.239 13.031 1.00 23.87 4134 ASN E CA 1
ATOM 6044 C C . ASN E 1 133 ? 11.656 84.723 13.529 1.00 25.06 4134 ASN E C 1
ATOM 6045 O O . ASN E 1 133 ? 10.652 84.051 13.318 1.00 25.50 4134 ASN E O 1
ATOM 6050 N N . TYR E 1 134 ? 11.634 85.899 14.161 1.00 25.89 4135 TYR E N 1
ATOM 6051 C CA . TYR E 1 134 ? 10.386 86.478 14.633 1.00 25.06 4135 TYR E CA 1
ATOM 6052 C C . TYR E 1 134 ? 9.520 86.782 13.402 1.00 25.86 4135 TYR E C 1
ATOM 6053 O O . TYR E 1 134 ? 8.328 86.447 13.335 1.00 24.68 4135 TYR E O 1
ATOM 6062 N N . GLU E 1 135 ? 10.138 87.412 12.414 1.00 26.12 4136 GLU E N 1
ATOM 6063 C CA . GLU E 1 135 ? 9.422 87.787 11.207 1.00 25.68 4136 GLU E CA 1
ATOM 6064 C C . GLU E 1 135 ? 8.988 86.574 10.374 1.00 25.53 4136 GLU E C 1
ATOM 6065 O O . GLU E 1 135 ? 7.845 86.532 9.876 1.00 19.52 4136 GLU E O 1
ATOM 6071 N N . ALA E 1 136 ? 9.872 85.586 10.235 1.00 17.47 4137 ALA E N 1
ATOM 6072 C CA . ALA E 1 136 ? 9.526 84.402 9.444 1.00 21.71 4137 ALA E CA 1
ATOM 6073 C C . ALA E 1 136 ? 8.437 83.578 10.131 1.00 21.68 4137 ALA E C 1
ATOM 6074 O O . ALA E 1 136 ? 7.523 83.056 9.475 1.00 20.61 4137 ALA E O 1
ATOM 6076 N N . THR E 1 137 ? 8.519 83.477 11.451 1.00 21.92 4138 THR E N 1
ATOM 6077 C CA . THR E 1 137 ? 7.521 82.730 12.196 1.00 22.62 4138 THR E CA 1
ATOM 6078 C C . THR E 1 137 ? 6.152 83.424 12.081 1.00 21.61 4138 THR E C 1
ATOM 6079 O O . THR E 1 137 ? 5.120 82.771 11.875 1.00 17.55 4138 THR E O 1
ATOM 6083 N N . LYS E 1 138 ? 6.142 84.746 12.193 1.00 23.05 4139 LYS E N 1
ATOM 6084 C CA . LYS E 1 138 ? 4.873 85.477 12.129 1.00 23.91 4139 LYS E CA 1
ATOM 6085 C C . LYS E 1 138 ? 4.259 85.377 10.734 1.00 22.54 4139 LYS E C 1
ATOM 6086 O O . LYS E 1 138 ? 3.034 85.278 10.574 1.00 20.05 4139 LYS E O 1
ATOM 6092 N N . LEU E 1 139 ? 5.104 85.420 9.712 1.00 20.65 4140 LEU E N 1
ATOM 6093 C CA . LEU E 1 139 ? 4.605 85.290 8.352 1.00 22.49 4140 LEU E CA 1
ATOM 6094 C C . LEU E 1 139 ? 4.035 83.867 8.148 1.00 21.85 4140 LEU E C 1
ATOM 6095 O O . LEU E 1 139 ? 2.959 83.673 7.530 1.00 18.19 4140 LEU E O 1
ATOM 6100 N N . SER E 1 140 ? 4.736 82.867 8.684 1.00 18.26 4141 SER E N 1
ATOM 6101 C CA . SER E 1 140 ? 4.270 81.480 8.539 1.00 18.08 4141 SER E CA 1
ATOM 6102 C C . SER E 1 140 ? 2.940 81.265 9.243 1.00 19.99 4141 SER E C 1
ATOM 6103 O O . SER E 1 140 ? 2.088 80.540 8.740 1.00 19.18 4141 SER E O 1
ATOM 6106 N N . ILE E 1 141 ? 2.759 81.897 10.400 1.00 18.08 4142 ILE E N 1
ATOM 6107 C CA . ILE E 1 141 ? 1.515 81.754 11.148 1.00 17.79 4142 ILE E CA 1
ATOM 6108 C C . ILE E 1 141 ? 0.370 82.392 10.367 1.00 19.13 4142 ILE E C 1
ATOM 6109 O O . ILE E 1 141 ? -0.698 81.794 10.194 1.00 20.64 4142 ILE E O 1
ATOM 6114 N N . GLN E 1 142 ? 0.608 83.610 9.891 1.00 21.17 4143 GLN E N 1
ATOM 6115 C CA . GLN E 1 142 ? -0.385 84.345 9.138 1.00 23.40 4143 GLN E CA 1
ATOM 6116 C C . GLN E 1 142 ? -0.799 83.542 7.904 1.00 23.24 4143 GLN E C 1
ATOM 6117 O O . GLN E 1 142 ? -1.990 83.453 7.582 1.00 20.49 4143 GLN E O 1
ATOM 6123 N N . ARG E 1 143 ? 0.180 82.972 7.211 1.00 20.65 4144 ARG E N 1
ATOM 6124 C CA . ARG E 1 143 ? -0.122 82.151 6.034 1.00 23.38 4144 ARG E CA 1
ATOM 6125 C C . ARG E 1 143 ? -0.872 80.896 6.432 1.00 21.99 4144 ARG E C 1
ATOM 6126 O O . ARG E 1 143 ? -1.952 80.612 5.875 1.00 19.33 4144 ARG E O 1
ATOM 6134 N N . ALA E 1 144 ? -0.345 80.164 7.416 1.00 18.86 4145 ALA E N 1
ATOM 6135 C CA . ALA E 1 144 ? -1.004 78.923 7.837 1.00 18.09 4145 ALA E CA 1
ATOM 6136 C C . ALA E 1 144 ? -2.460 79.126 8.276 1.00 20.00 4145 ALA E C 1
ATOM 6137 O O . ALA E 1 144 ? -3.356 78.373 7.895 1.00 20.69 4145 ALA E O 1
ATOM 6139 N N . VAL E 1 145 ? -2.705 80.157 9.070 1.00 19.39 4146 VAL E N 1
ATOM 6140 C CA . VAL E 1 145 ? -4.054 80.402 9.571 1.00 19.06 4146 VAL E CA 1
ATOM 6141 C C . VAL E 1 145 ? -5.113 80.578 8.471 1.00 21.01 4146 VAL E C 1
ATOM 6142 O O . VAL E 1 145 ? -6.309 80.303 8.696 1.00 19.23 4146 VAL E O 1
ATOM 6146 N N . ASN E 1 146 ? -4.674 81.044 7.301 1.00 19.90 4147 ASN E N 1
ATOM 6147 C CA . ASN E 1 146 ? -5.560 81.264 6.162 1.00 23.96 4147 ASN E CA 1
ATOM 6148 C C . ASN E 1 146 ? -5.413 80.171 5.116 1.00 28.66 4147 ASN E C 1
ATOM 6149 O O . ASN E 1 146 ? -6.003 80.247 4.026 1.00 27.99 4147 ASN E O 1
ATOM 6154 N N . GLY E 1 147 ? -4.635 79.147 5.444 1.00 25.69 4148 GLY E N 1
ATOM 6155 C CA . GLY E 1 147 ? -4.414 78.071 4.491 1.00 26.58 4148 GLY E CA 1
ATOM 6156 C C . GLY E 1 147 ? -3.729 78.547 3.216 1.00 27.05 4148 GLY E C 1
ATOM 6157 O O . GLY E 1 147 ? -3.943 77.979 2.139 1.00 25.18 4148 GLY E O 1
ATOM 6158 N N . GLU E 1 148 ? -2.888 79.576 3.344 1.00 24.26 4149 GLU E N 1
ATOM 6159 C CA . GLU E 1 148 ? -2.176 80.147 2.215 1.00 22.28 4149 GLU E CA 1
ATOM 6160 C C . GLU E 1 148 ? -0.710 79.764 2.150 1.00 19.05 4149 GLU E C 1
ATOM 6161 O O . GLU E 1 148 ? -0.088 79.479 3.159 1.00 22.25 4149 GLU E O 1
ATOM 6167 N N . PRO E 1 149 ? -0.141 79.753 0.948 1.00 18.94 4150 PRO E N 1
ATOM 6168 C CA . PRO E 1 149 ? -0.851 80.084 -0.297 1.00 23.83 4150 PRO E CA 1
ATOM 6169 C C . PRO E 1 149 ? -1.753 78.950 -0.769 1.00 24.79 4150 PRO E C 1
ATOM 6170 O O . PRO E 1 149 ? -1.368 77.775 -0.718 1.00 26.96 4150 PRO E O 1
ATOM 6174 N N . LYS E 1 150 ? -2.962 79.296 -1.203 1.00 25.69 4151 LYS E N 1
ATOM 6175 C CA . LYS E 1 150 ? -3.901 78.296 -1.711 1.00 27.49 4151 LYS E CA 1
ATOM 6176 C C . LYS E 1 150 ? -3.298 77.611 -2.934 1.00 25.32 4151 LYS E C 1
ATOM 6177 O O . LYS E 1 150 ? -2.478 78.199 -3.648 1.00 24.14 4151 LYS E O 1
ATOM 6183 N N . ALA E 1 151 ? -3.711 76.370 -3.173 1.00 24.03 4152 ALA E N 1
ATOM 6184 C CA . ALA E 1 151 ? -3.208 75.597 -4.308 1.00 24.34 4152 ALA E CA 1
ATOM 6185 C C . ALA E 1 151 ? -3.421 76.324 -5.641 1.00 24.19 4152 ALA E C 1
ATOM 6186 O O . ALA E 1 151 ? -2.532 76.356 -6.489 1.00 18.02 4152 ALA E O 1
ATOM 6188 N N . SER E 1 152 ? -4.602 76.906 -5.842 1.00 24.22 4153 SER E N 1
ATOM 6189 C CA . SER E 1 152 ? -4.825 77.616 -7.099 1.00 26.56 4153 SER E CA 1
ATOM 6190 C C . SER E 1 152 ? -3.828 78.753 -7.278 1.00 25.96 4153 SER E C 1
ATOM 6191 O O . SER E 1 152 ? -3.413 79.038 -8.392 1.00 24.34 4153 SER E O 1
ATOM 6194 N N . VAL E 1 153 ? -3.444 79.400 -6.176 1.00 25.47 4154 VAL E N 1
ATOM 6195 C CA . VAL E 1 153 ? -2.481 80.499 -6.239 1.00 26.80 4154 VAL E CA 1
ATOM 6196 C C . VAL E 1 153 ? -1.091 79.983 -6.620 1.00 26.06 4154 VAL E C 1
ATOM 6197 O O . VAL E 1 153 ? -0.404 80.588 -7.449 1.00 25.19 4154 VAL E O 1
ATOM 6201 N N . VAL E 1 154 ? -0.680 78.867 -6.021 1.00 23.09 4155 VAL E N 1
ATOM 6202 C CA . VAL E 1 154 ? 0.638 78.330 -6.342 1.00 25.79 4155 VAL E CA 1
ATOM 6203 C C . VAL E 1 154 ? 0.665 77.856 -7.801 1.00 26.31 4155 VAL E C 1
ATOM 6204 O O . VAL E 1 154 ? 1.626 78.103 -8.522 1.00 24.82 4155 VAL E O 1
ATOM 6208 N N . THR E 1 155 ? -0.406 77.190 -8.230 1.00 24.78 4156 THR E N 1
ATOM 6209 C CA . THR E 1 155 ? -0.498 76.675 -9.607 1.00 28.48 4156 THR E CA 1
ATOM 6210 C C . THR E 1 155 ? -0.301 77.809 -10.617 1.00 26.78 4156 THR E C 1
ATOM 6211 O O . THR E 1 155 ? 0.459 77.680 -11.573 1.00 25.02 4156 THR E O 1
ATOM 6215 N N . GLU E 1 156 ? -0.993 78.923 -10.385 1.00 32.46 4157 GLU E N 1
ATOM 6216 C CA . GLU E 1 156 ? -0.884 80.101 -11.251 1.00 32.80 4157 GLU E CA 1
ATOM 6217 C C . GLU E 1 156 ? 0.522 80.682 -11.354 1.00 33.80 4157 GLU E C 1
ATOM 6218 O O . GLU E 1 156 ? 0.945 81.085 -12.436 1.00 37.30 4157 GLU E O 1
ATOM 6224 N N . GLN E 1 157 ? 1.263 80.722 -10.256 1.00 31.62 4158 GLN E N 1
ATOM 6225 C CA . GLN E 1 157 ? 2.587 81.304 -10.335 1.00 34.47 4158 GLN E CA 1
ATOM 6226 C C . GLN E 1 157 ? 3.767 80.361 -10.239 1.00 31.74 4158 GLN E C 1
ATOM 6227 O O . GLN E 1 157 ? 4.886 80.819 -10.018 1.00 38.99 4158 GLN E O 1
ATOM 6233 N N . ARG E 1 158 ? 3.545 79.063 -10.445 1.00 31.98 4159 ARG E N 1
ATOM 6234 C CA . ARG E 1 158 ? 4.641 78.103 -10.338 1.00 32.26 4159 ARG E CA 1
ATOM 6235 C C . ARG E 1 158 ? 5.782 78.334 -11.306 1.00 32.91 4159 ARG E C 1
ATOM 6236 O O . ARG E 1 158 ? 6.940 78.158 -10.950 1.00 34.30 4159 ARG E O 1
ATOM 6244 N N . LYS E 1 159 ? 5.457 78.753 -12.523 1.00 38.69 4160 LYS E N 1
ATOM 6245 C CA . LYS E 1 159 ? 6.464 78.972 -13.555 1.00 41.30 4160 LYS E CA 1
ATOM 6246 C C . LYS E 1 159 ? 7.365 80.198 -13.399 1.00 42.36 4160 LYS E C 1
ATOM 6247 O O . LYS E 1 159 ? 8.439 80.260 -14.000 1.00 44.18 4160 LYS E O 1
ATOM 6253 N N . SER E 1 160 ? 6.954 81.160 -12.581 1.00 44.61 4161 SER E N 1
ATOM 6254 C CA . SER E 1 160 ? 7.757 82.361 -12.394 1.00 45.29 4161 SER E CA 1
ATOM 6255 C C . SER E 1 160 ? 8.588 82.385 -11.111 1.00 47.48 4161 SER E C 1
ATOM 6256 O O . SER E 1 160 ? 9.380 83.306 -10.900 1.00 48.72 4161 SER E O 1
ATOM 6259 N N . ALA E 1 161 ? 8.423 81.378 -10.257 1.00 45.39 4162 ALA E N 1
ATOM 6260 C CA . ALA E 1 161 ? 9.178 81.332 -9.008 1.00 42.77 4162 ALA E CA 1
ATOM 6261 C C . ALA E 1 161 ? 10.609 80.896 -9.246 1.00 40.69 4162 ALA E C 1
ATOM 6262 O O . ALA E 1 161 ? 10.883 80.117 -10.160 1.00 40.27 4162 ALA E O 1
ATOM 6264 N N . THR E 1 162 ? 11.519 81.377 -8.411 1.00 40.13 4163 THR E N 1
ATOM 6265 C CA . THR E 1 162 ? 12.923 81.022 -8.571 1.00 44.40 4163 THR E CA 1
ATOM 6266 C C . THR E 1 162 ? 13.555 80.443 -7.306 1.00 42.13 4163 THR E C 1
ATOM 6267 O O . THR E 1 162 ? 13.736 81.146 -6.310 1.00 41.12 4163 THR E O 1
ATOM 6271 N N . HIS E 1 163 ? 13.889 79.155 -7.355 1.00 37.62 4164 HIS E N 1
ATOM 6272 C CA . HIS E 1 163 ? 14.512 78.509 -6.217 1.00 36.42 4164 HIS E CA 1
ATOM 6273 C C . HIS E 1 163 ? 15.985 78.830 -6.311 1.00 34.26 4164 HIS E C 1
ATOM 6274 O O . HIS E 1 163 ? 16.639 78.501 -7.282 1.00 35.87 4164 HIS E O 1
ATOM 6281 N N . PRO E 1 164 ? 16.521 79.482 -5.287 1.00 35.15 4165 PRO E N 1
ATOM 6282 C CA . PRO E 1 164 ? 17.929 79.870 -5.248 1.00 36.18 4165 PRO E CA 1
ATOM 6283 C C . PRO E 1 164 ? 18.906 78.718 -5.444 1.00 35.99 4165 PRO E C 1
ATOM 6284 O O . PRO E 1 164 ? 20.051 78.935 -5.827 1.00 33.35 4165 PRO E O 1
ATOM 6288 N N . PHE E 1 165 ? 18.466 77.495 -5.181 1.00 35.01 4166 PHE E N 1
ATOM 6289 C CA . PHE E 1 165 ? 19.367 76.358 -5.334 1.00 37.44 4166 PHE E CA 1
ATOM 6290 C C . PHE E 1 165 ? 19.002 75.443 -6.496 1.00 37.06 4166 PHE E C 1
ATOM 6291 O O . PHE E 1 165 ? 19.626 74.395 -6.677 1.00 36.29 4166 PHE E O 1
ATOM 6299 N N . ALA E 1 166 ? 17.995 75.837 -7.274 1.00 37.10 4167 ALA E N 1
ATOM 6300 C CA . ALA E 1 166 ? 17.552 75.056 -8.429 1.00 43.49 4167 ALA E CA 1
ATOM 6301 C C . ALA E 1 166 ? 18.604 75.146 -9.517 1.00 47.87 4167 ALA E C 1
ATOM 6302 O O . ALA E 1 166 ? 19.449 76.038 -9.492 1.00 51.10 4167 ALA E O 1
ATOM 6304 N N . ALA E 1 167 ? 18.562 74.214 -10.465 1.00 51.63 4168 ALA E N 1
ATOM 6305 C CA . ALA E 1 167 ? 19.510 74.230 -11.566 1.00 55.47 4168 ALA E CA 1
ATOM 6306 C C . ALA E 1 167 ? 19.085 75.371 -12.473 1.00 59.60 4168 ALA E C 1
ATOM 6307 O O . ALA E 1 167 ? 19.900 75.962 -13.179 1.00 60.81 4168 ALA E O 1
ATOM 6309 N N . ASN E 1 168 ? 17.789 75.668 -12.437 1.00 64.28 4169 ASN E N 1
ATOM 6310 C CA . ASN E 1 168 ? 17.205 76.730 -13.241 1.00 70.49 4169 ASN E CA 1
ATOM 6311 C C . ASN E 1 168 ? 15.699 76.707 -12.974 1.00 73.32 4169 ASN E C 1
ATOM 6312 O O . ASN E 1 168 ? 15.167 77.692 -12.406 1.00 75.09 4169 ASN E O 1
#

Foldseek 3Di:
DQAAAKFWFWFWFDDDQLIKIKTKIKHFAPYVLVVCQVVQQVDADQQKHKDWQALDVVGGAFPTEIEIEDDRHDDPVSVCLCRPLLSNLLRVLRNVCCVVCLPPVVRRNTMYMYIYMYRHPPHDDSVSNNPNNNVGNNRRSSQRSVSPPDPVVCVVCVVPDADPPPGD/DLQAAKFWFWFWFDDDQLTKIKTKIKHFAPYVLVVCQVVQQVDADQQKHKDWQALDVVGGAFPTEIEIEDDRDDDPVSVCLCNPLLSNLLRVLRNVCCVVCLPPVVRRNTMYMYIYIYGHPPDDDSVSNNPNSNVGNNNRSSQRSVNPPDPVVCVVCVVPDDDPPDPD/DLAAAKFWFWFWFDDDQLIKIKTKIKHFAPYVLVVCQVVQQVDADQQKHKDWQALDVVGGAFPTEIEIEDDRDDDPVSVCLCNPLLSNLLRVLRNVCCVVCLPPVVRRNTMYMYIYMYGHPPDDDSVSNNPNNNVGNNRRSSQRSVNPPDPVVCVVCVVPDDDPPDPD/DQQAAKFWFWFWFDDDQLIKIKTKIKHFAPYVLVVCQVVQQVDADQQKHKDWQALDVVGGAFPTEIEIEDDRDDDPVSVCLCNPLLSNLLRVLRNVCCVVCLPPVVRRPTMYMYIYIYGHPPHDDSVSNNVNNNVGNNRRSSQRSVNPPDPVVCVVCVVPDDDPPDPGD/DQAAAKFWFWFWFDDDQLTKIKTKIKHFAPYVLVVCQVVQQVDADQQKHKDWQALDVVGGAFPTEIEIEDDRDDDPVSVCLRNPLLSNLLRVLRNVCCVVCLPPVVRRNGMYMYIYIYGHPPHDDSVSNNPNSNVGNNNRSSQRSVNPPDPVVCVVCVVPDDDPPDPD

Nearest PDB structures (foldseek):
  1y5y-assembly1_B  TM=9.975E-01  e=8.267E-33  Methylorubrum extorquens AM1
  7pub-assembly1_CI  TM=4.882E-01  e=1.158E-02  Trypanosoma brucei brucei
  6hiz-assembly1_CI  TM=4.622E-01  e=4.261E-02  Trypanosoma brucei brucei
  6sgb-assembly1_CI  TM=4.065E-01  e=2.438E-02  Trypanosoma brucei brucei
  6hiw-assembly1_CI  TM=4.075E-01  e=2.575E-01  Trypanosoma brucei brucei

CATH classification: 3.30.230.60

Organism: Methylorubrum extorquens (strain ATCC 14718 / DSM 1338 / JCM 2805 / NCIMB 9133 / AM1) (NCBI:txid272630)

Radius of gyration: 25.65 Å; Cα contacts (8 Å, |Δi|>4): 2260; chains: 5; bounding box: 43×71×69 Å

Secondary structure (DSSP, 8-state):
----S-EEEEEEE--GGG-EEEEEEEEETTSHHHHHHHHHHH--BTTB--EE-EEETTEE-SSEEEEEESS---SHHHHHHIIIIIHHHHHHHHHHHHHTTSS-TTTGGGEEEEEEE---TT---HHHHHHHHHHHHHHHHHHHHTT-S-HHHHHHHGGG---TTS--/--S-S-EEEEEEE--GGG-EEEEEEEEETTSHHHHHHHHHHH--BTTB--EE-EEETTEE-SSEEEEEESS---SHHHHHHIIIIIHHHHHHHHHHHHHTTSS-TTTGGGEEEEEEE---TT---HHHHHHHHHHHHHHHHHHHHTT-S-HHHHHHHGGG---TTS--/----S-EEEEEEE--GGG-EEEEEEEEETTSHHHHHHHHHHH--BTTB--EE-EEETTEE-SSEEEEEESS---SHHHHHHIIIIIHHHHHHHHHHHHHTTSS-TTTGGGEEEEEEE---TT---HHHHHHHHHHHHHHHHHHHHTT-S-HHHHHHHGGG---TT---/----S-EEEEEEE--GGG-EEEEEEEEETTSHHHHHHHHHHH--BTTB--EE-EEETTEE-SSEEEEEESS---SHHHHHHIIIIIHHHHHHHHHHHHHTTSS-TTTGGGEEEEEEE---TT---HHHHHHHHHHHHHHHHHHHHTT-S-HHHHHHHGGG---TTSS--/----S-EEEEEEE--GGG-EEEEEEEEETTSHHHHHHHHHHH--BTTB--EE-EEETTEE-SSEEEEEESS---SHHHHHHIIIIIHHHHHHHHHHHHHTTSS-TTTGGGEEEEEEE---TT---HHHHHHHHHHHHHHHHHHHHTT-S-HHHHHHHGGG---TTS--

InterPro domains:
  IPR014826 Formaldehyde-activating enzyme [PF08714] (9-166)
  IPR014826 Formaldehyde-activating enzyme [TIGR03126] (8-166)
  IPR020568 Ribosomal protein uS5 domain 2-type superfamily [SSF54211] (4-167)
  IPR037075 Formaldehyde-activating enzyme superfamily [G3DSA:3.30.230.60] (2-170)

Sequence (841 aa):
AKITKVQVGEALVGDGNEVAHIDLIIGPRGSPAETAFCNGLVNNKHGFTSLLAVIAPNLPCKPNTLMFNKVTINDARQAVQMFGPAQHGVAMAVQDAVAEGIIPADEADDLYVLVGVFIHWEAADDAKIQKYNYEATKLSIQRAVVNGEPKASVVTEQRKSATHPFAANAKITKVQVGEALVGDGNEVAHIDLIIGPRGSPAETAFCNGLVNNKHGFTSLLAVIAPNLPCKPNTLMFNKVTINDARQAVQMFGPAQHGVAMAVQDAVAEGIIPADEADDLYVLVGVFIHWEAADDAKIQKYNYEATKLSIQRAVNGEPKASVVTEQRKSATHPFAANAKITKVQVGEALVGDGNEVAHIDLIIGPRGSPAETAFCNGLVNNKHGFTSLLAVIAPNLPCKPNTLMFNKVTINDARQAVQMFGPAQHGVAMAVQDAVAEGIIPADEADDLYVLVGVFIHWEAADDAKIQKYNYEATKLSIQRAVNGEPKASVVTEQRKSATHPFAANAKITKVQVGEALVGDGNEVAHIDLIIGPRGSPAETAFCNGLVNNKHGFTSLLAVIAPNLPCKPNTLMFNKVTINDARQAVQMFGPAQHGVAMAVQDAVAEGIIPADEADDLYVLVGVFIHWEAADDAKIQKYNYEEATKLSIQRAVNGEPKASVVTEQRKSATHPFAANAAKITKVQVGEALVGDGNEVAHIDLIIGPRGSPAETAFCNGLVNNKHGFTSLLAVIAPNLPCKPNTLMFNKVTINDARQAVQMFGPAQHGVAMAVQDAVAEGIIPADEADDLYVLVGVVFIHWEAADDAKIQKYNYEATKLSIQRAVNGEPKASVVTEQRKSATHPFAAN

Solvent-accessible surface area: 27235 Å² total; per-residue (Å²): 124,93,8,90,83,3,27,6,2,5,0,51,34,28,86,60,63,17,28,0,34,0,5,0,0,0,0,25,58,74,14,27,0,3,34,0,0,0,24,5,1,5,23,2,16,100,9,6,21,3,29,5,1,4,0,6,27,53,11,10,0,9,0,15,1,0,0,6,1,17,40,27,28,114,65,74,118,17,34,61,10,4,25,0,0,0,13,18,1,0,0,13,0,0,0,12,0,7,45,101,46,30,0,26,71,128,25,1,55,53,4,1,0,0,0,0,0,52,13,60,157,82,3,81,55,62,60,89,1,32,129,31,1,39,68,0,0,39,66,0,0,65,47,0,6,53,10,73,24,83,2,69,67,0,28,146,82,56,150,92,26,105,3,86,116,23,58,156,114,96,6,83,84,3,28,7,2,4,0,52,27,29,87,59,62,17,29,0,33,0,5,0,0,0,0,25,61,71,13,29,0,3,31,0,0,0,23,4,1,4,24,3,18,103,9,7,24,3,33,6,1,4,0,3,29,60,10,10,0,10,0,14,1,0,0,6,2,17,40,25,28,111,65,76,117,16,34,60,9,3,25,0,2,0,12,10,1,0,0,14,0,0,0,11,0,7,44,110,43,28,0,29,68,128,27,1,52,54,5,2,0,0,0,0,0,51,12,59,157,81,2,80,58,74,76,85,1,22,120,31,0,55,64,0,0,40,61,0,0,67,52,0,6,58,10,72,23,87,3,70,67,0,26,147,82,48,144,91,27,111,10,88,109,23,37,112,108,101,6,90,83,2,27,7,2,4,0,51,27,29,90,61,62,18,29,0,34,0,7,0,0,0,0,25,60,72,14,29,0,3,33,0,0,0,26,4,1,6,21,2,19,104,9,7,22,3,29,5,1,5,0,4,26,53,10,10,0,9,0,16,2,0,0,5,1,18,40,25,27,112,66,75,115,14,35,62,8,4,28,0,1,0,11,23,1,0,0,15,0,0,0,10,0,6,43,99,41,22,0,24,67,129,21,1,56,52,5,2,0,0,0,0,0,53,13,60,156,81,2,80,56,59,61,85,1,30,119,29,0,52,64,0,0,40,61,0,0,67,54,0,8,62,11,76,25,88,1,69,66,0,27,148,82,48,142,93,28,112,10,86,110,21,42,127,114,100,7,92,81,2,29,6,2,3,0,50,28,30,90,58,61,17,28,0,34,0,7,0,0,0,0,24,58,73,13,26,0,4,32,0,0,0,24,5,2,5,24,2,19,105,9,6,22,3,31,7,1,5,0,4,29,56,11,10,1,10,0,16,1,0,0,7,1,19,41,26,28,114,69,75,114,17,35,63,8,4,26,0,1,0,12,19,1,0,0,16,0,0,0,12,0,6,44,100,45,30,0,28,68,128,22,1,52,58,3,1,0,0,0,0,0,54,11,58,156,79,2,80,56,60,45,83,1,18,119,29,0,48,58,0,0,47,62,0,0,68,51,0,8,53,9,72,21,83,1,70,69,0,24,153,84,50,138,92,16,102,11,82,106,20,43,100,66,113,103,5,92,86,3,28,7,2,4,0,53,26,29,92,58,62,18,30,0,36,0,5,0,0,0,0,25,55,73,15,30,0,4,33,0,0,0,25,6,1,4,22,2,19,108,10,7,22,3,31,6,1,6,0,4,26,55,12,10,1,10,0,13,1,0,0,5,1,17,38,22,26,113,65,74,118,17,34,60,9,3,27,0,1,0,12,3,1,0,0,16,0,0,0,11,0,6,43,101,46,29,0,28,66,128,16,1,54,56,4,1,0,0,0,0,0,54,11,58,156,81,3,81,57,62,57,84,1,19,116,28,0,50,61,0,0,44,68,0,0,63,54,0,8,59,8,63,21,77,2,74,63,0,24,157,82,49,145,92,27,106,8,85,109,19,41,156

B-factor: mean 28.95, std 11.55, range [8.2, 93.13]